Protein AF-0000000078196199 (afdb_homodimer)

Foldseek 3Di:
DQPCAQQPPLNPHRNAAALDQPGGGPRPPDDDFAHHPQFDPQQVLCQLQVNQVSGDDGNSHHPQAALAAEEEEEEAAEFFQQWGDTPFPATGGLQVVLVSLVNSLVVNRYNAYEYEYEYFLQQLSFFLRNEADSNYKYKYQAHNQGFWWFPLADVWVVHHDPSDQFGSGTLLVSQLVVVQVAAAQQPAFLVNSQVLSQVLQCLVVDPRHHGMDMDYHCVNRRHTSCSYPNHDPVHNPPDDDSPNPPRRIPDIHGPLCRVLSSLVSQLVPDDPPDPSNVVSVVVNVLVVVLLCLLVQLLQQLLCQLPNDVCSVVLQPDDDDTRHRLADDVVQLLLLQQLLLVQAAACASSVSHSSSSSRSCVVVPHDSVSSNVSSCVSRVDHDDGPRRHQPSHGND/DQPCAQQPPLNPHRNFAALDQPGGGPRPPDDDFAHHPQFDPQQVLCQLQVNLVSGDDGNSHHPQAALAAEEEEEEAAEFFQQWGDTPFPATGGLQVVLVSLVNSLVVNRYNAYEYEYEYFLQQLSFFLRNEADSRYKYKYQAHNQGFWWFPLAPVWVVHHDPSDQFGSGTLLVSQLVVVQVAAAQQPAFLVNSQVLSQVLQCLVVDPRHHGMDMDYHCVNRRDTSCSYPNHDPVRNPPDDDSPNPPRRIPDIHGPLCRVLSSLVSQLVPDDPPDPSNVVSVVVNCLVVVLLCLLVQLLQQLLCQLPNDVCSVVLQPDDDDTRHRLADDVVQLLLLQQLLLVQAAACASSVSHRSSSSRSCVRVPPDSVSSNVSSCVSHVDHDDGPRRHQPSHGND

Nearest PDB structures (foldseek):
  6idv-assembly1_B  TM=9.871E-01  e=4.142E-56  Viola philippica
  6idv-assembly1_A  TM=9.855E-01  e=9.219E-55  Viola philippica
  6ysa-assembly7_G  TM=9.659E-01  e=1.336E-49  Arabidopsis thaliana
  6azt-assembly1_A  TM=9.917E-01  e=3.612E-31  Helianthus annuus
  5obt-assembly1_A  TM=9.920E-01  e=9.398E-26  Arabidopsis thaliana

Sequence (790 aa):
MYDDIAFNEENPRPGVIINSPNGADVYEGVPKDYTGEDVTVNNFFAAILGNKTALTGGSGKVVDSGPNDHIFIYYTDHGGPGMLGMPTSPYLYADDLIDVLKQKHASGTYKSLVFYLEACESGSIFEGLLPEGLNIYATTAANAEESSWGTYCPGEDPSPPPEYETCLGDLYSVAWMEDSDVHNLRTETLHQQYELVKKRTANDNSAYGSHVMQYGDIERSKETLFLYMGTNPANDNFTFVDDNSFRPSSKAVNQRDADLLHFWYKFQKAPEGSSRKAEAQKQFVEAMTHRMHVDQTMKLIGKLLFGITRGPEVLSTVRPAGQPVVDDWKCLKSMVRTFETHCGSLSQYGMTHMRSLANICDAGITTEQMAEASAQACPSVPASPWSSLRRGFSAMYDDIAFNEENPRPGVIINSPNGADVYEGVPKDYTGEDVTVNNFFAAILGNKTALTGGSGKVVDSGPNDHIFIYYTDHGGPGMLGMPTSPYLYADDLIDVLKQKHASGTYKSLVFYLEACESGSIFEGLLPEGLNIYATTAANAEESSWGTYCPGEDPSPPPEYETCLGDLYSVAWMEDSDVHNLRTETLHQQYELVKKRTANDNSAYGSHVMQYGDIERSKETLFLYMGTNPANDNFTFVDDNSFRPSSKAVNQRDADLLHFWYKFQKAPEGSSRKAEAQKQFVEAMTHRMHVDQTMKLIGKLLFGITRGPEVLSTVRPAGQPVVDDWKCLKSMVRTFETHCGSLSQYGMTHMRSLANICDAGITTEQMAEASAQACPSVPASPWSSLRRGFSA

pLDDT: mean 93.51, std 8.75, range [51.81, 98.88]

Secondary structure (DSSP, 8-state):
----STT-TT-SSTT---SSTTPPP--TT---S--GGG--HHHHHHHHHT-GGG--SS--------TT-EEEEEEES-EETTEE--SSSSPEEHHHHHHHHHHHHHTT--SEEEEEEESTTGGGGTTTTS-TTS-EEEEESS-SS---EEES-TTSSSPPPTT--S--EEHHHHHHHHHHHHS-TTT-BHHHHHHHHHHHHHGGG-TT----EEEE-GGGGGSBTHHHH---GGGTT--------SPPPSSPEEGGGHHHHHHHHHHHHSPTT-HHHHHHHHHHHHHHHHHHHHHHHHHHHHHHHH-TTHHHHHHH--PPTTS-S-S-HHHHHHHHHHHHHHH---TTGGGGGHHHHHHHHHTT--HHHHHHHHHHH-SS---SGGG--TT----/----STT-TT-SSTT---SSTTPPP--TT---SS-GGG--HHHHHHHHHT-GGG--SS--------TT-EEEEEEES-EETTEE--SSSSPEEHHHHHHHHHHHHHTT--SEEEEEEESTTGGGGTTTTS-TTS-EEEEESS-SS---EEES-TTSSSPPPTT--S--EEHHHHHHHHHHHHS-TTT-BHHHHHHHHHHHHHGGG-TT----EEEE-GGGGGSBTHHHH---GGGTT--------SPPPSSPEEGGGHHHHHHHHHHHHSPTT-HHHHHHHHHHHHHHHHHHHHHHHHHHHHHHHH-TTHHHHHHH--PPTTS-S-S-HHHHHHHHHHHHHHH---TTGGGGGHHHHHHHHHTT--HHHHHHHHHHH-SS---SGGG--TT----

Solvent-accessible surface area (backbone atoms only — not comparable to full-atom values): 40831 Å² total; per-residue (Å²): 94,58,77,65,59,34,73,28,89,81,36,79,46,70,63,46,36,48,65,45,62,88,46,63,70,71,44,76,88,63,87,77,55,29,45,52,89,32,37,38,57,60,34,52,52,20,21,65,60,42,38,63,87,64,48,58,68,58,72,64,76,50,50,82,53,42,49,83,32,59,45,64,46,77,47,74,46,56,28,14,44,30,34,34,54,49,97,35,58,38,41,40,43,24,72,61,52,46,50,50,53,52,52,37,46,73,66,48,36,43,54,36,36,39,37,43,36,41,19,22,8,32,26,24,43,41,34,58,61,49,59,65,83,61,44,32,30,34,38,21,30,0,32,52,81,33,53,29,35,28,28,43,24,64,82,27,62,71,38,35,51,88,75,47,48,43,55,44,41,38,38,52,58,44,39,50,50,54,46,59,64,60,33,20,27,79,71,39,23,44,44,58,50,48,52,53,35,31,55,51,33,20,41,85,72,38,98,64,36,18,49,49,38,78,43,42,27,61,76,58,29,71,41,43,36,30,70,55,74,42,76,56,79,90,17,62,80,38,68,85,62,93,65,73,68,73,69,61,58,88,61,53,40,52,44,89,46,45,63,56,50,23,28,48,44,42,29,70,69,31,55,88,92,35,68,62,21,53,48,22,47,51,52,40,41,52,52,53,50,47,50,50,49,53,54,52,36,53,52,43,29,29,26,67,76,56,32,81,74,48,8,64,53,51,40,64,58,74,77,65,86,65,48,49,71,50,88,50,66,68,50,32,38,47,46,50,37,40,40,31,73,29,48,20,35,55,55,76,72,40,28,73,46,35,46,30,42,18,36,42,39,70,69,65,58,47,71,67,56,49,41,53,32,28,40,68,54,20,83,61,52,64,94,43,85,61,27,49,54,85,71,48,50,60,81,95,55,77,66,60,34,72,28,90,82,36,79,47,71,64,45,36,48,65,44,62,87,48,62,70,71,44,75,88,60,86,78,55,29,45,51,90,34,38,37,57,62,34,52,52,20,22,64,60,41,36,65,85,64,47,58,70,59,70,61,75,48,51,81,54,43,48,83,31,56,44,62,46,79,48,76,44,56,31,13,44,30,33,33,53,50,97,36,58,39,41,39,42,23,70,61,52,44,50,51,53,52,50,37,46,72,66,49,36,42,52,36,35,41,38,43,35,39,20,21,9,31,26,23,43,41,34,57,59,48,58,66,83,60,45,31,32,33,38,20,30,1,32,51,82,32,54,29,34,27,27,43,25,65,83,26,63,71,37,36,50,85,76,48,46,44,54,44,41,38,39,51,60,42,40,50,52,52,47,59,67,62,32,20,28,79,70,41,22,44,46,58,50,47,53,54,34,30,55,52,32,20,41,86,72,39,98,63,35,20,48,50,39,78,44,42,27,61,75,59,30,72,41,40,36,29,70,54,72,42,74,58,80,90,17,62,80,36,70,84,63,89,69,70,70,72,70,61,58,87,60,53,40,53,44,88,46,46,64,55,50,23,27,47,44,43,30,70,70,31,56,85,92,35,67,62,21,53,48,23,47,50,52,39,41,52,52,52,51,48,51,51,50,53,54,51,35,54,53,45,28,31,26,66,76,55,32,80,74,48,10,65,52,51,40,65,58,75,76,65,87,65,48,49,73,49,88,52,66,69,49,33,38,48,47,51,38,43,39,31,72,28,48,20,35,55,55,77,71,39,28,73,45,34,45,30,44,18,35,44,39,71,69,64,57,49,70,66,57,48,39,52,32,30,39,68,53,20,83,59,52,62,93,42,85,62,27,50,54,84,71,49,50,61,83

Structure (mmCIF, N/CA/C/O backbone):
data_AF-0000000078196199-model_v1
#
loop_
_entity.id
_entity.type
_entity.pdbx_description
1 polymer 'Legumain prodomain domain-containing protein'
#
loop_
_atom_site.group_PDB
_atom_site.id
_atom_site.type_symbol
_atom_site.label_atom_id
_atom_site.label_alt_id
_atom_site.label_comp_id
_atom_site.label_asym_id
_atom_site.label_entity_id
_atom_site.label_seq_id
_atom_site.pdbx_PDB_ins_code
_atom_site.Cartn_x
_atom_site.Cartn_y
_atom_site.Cartn_z
_atom_site.occupancy
_atom_site.B_iso_or_equiv
_atom_site.auth_seq_id
_atom_site.auth_comp_id
_atom_site.auth_asym_id
_atom_site.auth_atom_id
_atom_site.pdbx_PDB_model_num
ATOM 1 N N . MET A 1 1 ? 10.094 28.109 3.672 1 81.31 1 MET A N 1
ATOM 2 C CA . MET A 1 1 ? 9.836 26.797 3.098 1 81.31 1 MET A CA 1
ATOM 3 C C . MET A 1 1 ? 11.055 25.891 3.236 1 81.31 1 MET A C 1
ATOM 5 O O . MET A 1 1 ? 12.18 26.312 2.957 1 81.31 1 MET A O 1
ATOM 9 N N . TYR A 1 2 ? 10.812 24.641 3.617 1 92 2 TYR A N 1
ATOM 10 C CA . TYR A 1 2 ? 11.938 23.734 3.846 1 92 2 TYR A CA 1
ATOM 11 C C . TYR A 1 2 ? 12.734 23.516 2.562 1 92 2 TYR A C 1
ATOM 13 O O . TYR A 1 2 ? 13.953 23.375 2.596 1 92 2 TYR A O 1
ATOM 21 N N . ASP A 1 3 ? 12.047 23.5 1.391 1 95.75 3 ASP A N 1
ATOM 22 C CA . ASP A 1 3 ? 12.594 23.484 0.038 1 95.75 3 ASP A CA 1
ATOM 23 C C . ASP A 1 3 ? 13.211 22.109 -0.285 1 95.75 3 ASP A C 1
ATOM 25 O O . ASP A 1 3 ? 14.344 22.031 -0.766 1 95.75 3 ASP A O 1
ATOM 29 N N . ASP A 1 4 ? 12.547 21.094 0.017 1 94.38 4 ASP A N 1
ATOM 30 C CA . ASP A 1 4 ? 13.078 19.75 -0.198 1 94.38 4 ASP A CA 1
ATOM 31 C C . ASP A 1 4 ? 12.289 19.016 -1.284 1 94.38 4 ASP A C 1
ATOM 33 O O . ASP A 1 4 ? 12.477 17.812 -1.491 1 94.38 4 ASP A O 1
ATOM 37 N N . ILE A 1 5 ? 11.414 19.734 -2.021 1 95.81 5 ILE A N 1
ATOM 38 C CA . ILE A 1 5 ? 10.539 19.078 -2.98 1 95.81 5 ILE A CA 1
ATOM 39 C C . ILE A 1 5 ? 11.156 19.125 -4.375 1 95.81 5 ILE A C 1
ATOM 41 O O . ILE A 1 5 ? 11.32 18.094 -5.027 1 95.81 5 ILE A O 1
ATOM 45 N N . ALA A 1 6 ? 11.633 20.266 -4.836 1 96.5 6 ALA A N 1
ATOM 46 C CA . ALA A 1 6 ? 12.016 20.516 -6.223 1 96.5 6 ALA A CA 1
ATOM 47 C C . ALA A 1 6 ? 13.164 19.609 -6.652 1 96.5 6 ALA A C 1
ATOM 49 O O . ALA A 1 6 ? 13.172 19.094 -7.773 1 96.5 6 ALA A O 1
ATOM 50 N N . PHE A 1 7 ? 14.094 19.359 -5.75 1 96.38 7 PHE A N 1
ATOM 51 C CA . PHE A 1 7 ? 15.266 18.609 -6.152 1 96.38 7 PHE A CA 1
ATOM 52 C C . PHE A 1 7 ? 15.367 17.297 -5.363 1 96.38 7 PHE A C 1
ATOM 54 O O . PHE A 1 7 ? 16.453 16.734 -5.227 1 96.38 7 PHE A O 1
ATOM 61 N N . ASN A 1 8 ? 14.25 16.938 -4.832 1 96.12 8 ASN A N 1
ATOM 62 C CA . ASN A 1 8 ? 14.188 15.609 -4.223 1 96.12 8 ASN A CA 1
ATOM 63 C C . ASN A 1 8 ? 14.477 14.508 -5.242 1 96.12 8 ASN A C 1
ATOM 65 O O . ASN A 1 8 ? 14.055 14.594 -6.395 1 96.12 8 ASN A O 1
ATOM 69 N N . GLU A 1 9 ? 15.125 13.477 -4.773 1 95 9 GLU A N 1
ATOM 70 C CA . GLU A 1 9 ? 15.5 12.383 -5.66 1 95 9 GLU A CA 1
ATOM 71 C C . GLU A 1 9 ? 14.273 11.703 -6.254 1 95 9 GLU A C 1
ATOM 73 O O . GLU A 1 9 ? 14.328 11.164 -7.363 1 95 9 GLU A O 1
ATOM 78 N N . GLU A 1 10 ? 13.172 11.789 -5.598 1 94.88 10 GLU A N 1
ATOM 79 C CA . GLU A 1 10 ? 11.961 11.117 -6.047 1 94.88 10 GLU A CA 1
ATOM 80 C C . GLU A 1 10 ? 11.109 12.039 -6.914 1 94.88 10 GLU A C 1
ATOM 82 O O . GLU A 1 10 ? 10.07 11.625 -7.434 1 94.88 10 GLU A O 1
ATOM 87 N N . ASN A 1 11 ? 11.492 13.297 -7.027 1 96.56 11 ASN A N 1
ATOM 88 C CA . ASN A 1 11 ? 10.812 14.188 -7.965 1 96.56 11 ASN A CA 1
ATOM 89 C C . ASN A 1 11 ? 11.141 13.828 -9.414 1 96.56 11 ASN A C 1
ATOM 91 O O . ASN A 1 11 ? 12.281 13.961 -9.852 1 96.56 11 ASN A O 1
ATOM 95 N N . PRO A 1 12 ? 10.125 13.406 -10.133 1 96.5 12 PRO A N 1
ATOM 96 C CA . PRO A 1 12 ? 10.414 12.953 -11.5 1 96.5 12 PRO A CA 1
ATOM 97 C C . PRO A 1 12 ? 10.789 14.102 -12.438 1 96.5 12 PRO A C 1
ATOM 99 O O . PRO A 1 12 ? 11.305 13.859 -13.531 1 96.5 12 PRO A O 1
ATOM 102 N N . ARG A 1 13 ? 10.484 15.352 -12.055 1 97 13 ARG A N 1
ATOM 103 C CA . ARG A 1 13 ? 10.852 16.547 -12.805 1 97 13 ARG A CA 1
ATOM 104 C C . ARG A 1 13 ? 11.711 17.484 -11.961 1 97 13 ARG A C 1
ATOM 106 O O . ARG A 1 13 ? 11.211 18.453 -11.391 1 97 13 ARG A O 1
ATOM 113 N N . PRO A 1 14 ? 13.047 17.156 -11.953 1 97.12 14 PRO A N 1
ATOM 114 C CA . PRO A 1 14 ? 13.914 17.953 -11.086 1 97.12 14 PRO A CA 1
ATOM 115 C C . PRO A 1 14 ? 13.812 19.453 -11.367 1 97.12 14 PRO A C 1
ATOM 117 O O . PRO A 1 14 ? 13.883 19.875 -12.523 1 97.12 14 PRO A O 1
ATOM 120 N N . GLY A 1 15 ? 13.547 20.188 -10.336 1 97.25 15 GLY A N 1
ATOM 121 C CA . GLY A 1 15 ? 13.484 21.641 -10.43 1 97.25 15 GLY A CA 1
ATOM 122 C C . GLY A 1 15 ? 12.102 22.172 -10.758 1 97.25 15 GLY A C 1
ATOM 123 O O . GLY A 1 15 ? 11.898 23.375 -10.867 1 97.25 15 GLY A O 1
ATOM 124 N N . VAL A 1 16 ? 11.133 21.25 -10.836 1 97.5 16 VAL A N 1
ATOM 125 C CA . VAL A 1 16 ? 9.773 21.641 -11.203 1 97.5 16 VAL A CA 1
ATOM 126 C C . VAL A 1 16 ? 8.797 21.172 -10.125 1 97.5 16 VAL A C 1
ATOM 128 O O . VAL A 1 16 ? 8.867 20.031 -9.656 1 97.5 16 VAL A O 1
ATOM 131 N N . ILE A 1 17 ? 7.957 22.094 -9.703 1 97.06 17 ILE A N 1
ATOM 132 C CA . ILE A 1 17 ? 6.855 21.766 -8.812 1 97.06 17 ILE A CA 1
ATOM 133 C C . ILE A 1 17 ? 5.523 22.094 -9.484 1 97.06 17 ILE A C 1
ATOM 135 O O . ILE A 1 17 ? 5.355 23.188 -10.031 1 97.06 17 ILE A O 1
ATOM 139 N N . ILE A 1 18 ? 4.645 21.094 -9.539 1 96.62 18 ILE A N 1
ATOM 140 C CA . ILE A 1 18 ? 3.299 21.359 -10.039 1 96.62 18 ILE A CA 1
ATOM 141 C C . ILE A 1 18 ? 2.281 21.109 -8.93 1 96.62 18 ILE A C 1
ATOM 143 O O . ILE A 1 18 ? 2.496 20.266 -8.062 1 96.62 18 ILE A O 1
ATOM 147 N N . ASN A 1 19 ? 1.217 21.844 -8.906 1 93.69 19 ASN A N 1
ATOM 148 C CA . ASN A 1 19 ? 0.192 21.672 -7.879 1 93.69 19 ASN A CA 1
ATOM 149 C C . ASN A 1 19 ? -1.154 21.297 -8.492 1 93.69 19 ASN A C 1
ATOM 151 O O . ASN A 1 19 ? -2.193 21.422 -7.836 1 93.69 19 ASN A O 1
ATOM 155 N N . SER A 1 20 ? -1.11 21 -9.734 1 93.31 20 SER A N 1
ATOM 156 C CA . SER A 1 20 ? -2.236 20.453 -10.484 1 93.31 20 SER A CA 1
ATOM 157 C C . SER A 1 20 ? -1.763 19.516 -11.594 1 93.31 20 SER A C 1
ATOM 159 O O . SER A 1 20 ? -0.645 19.656 -12.094 1 93.31 20 SER A O 1
ATOM 161 N N . PRO A 1 21 ? -2.525 18.5 -11.93 1 93.69 21 PRO A N 1
ATOM 162 C CA . PRO A 1 21 ? -2.09 17.5 -12.898 1 93.69 21 PRO A CA 1
ATOM 163 C C . PRO A 1 21 ? -1.602 18.109 -14.211 1 93.69 21 PRO A C 1
ATOM 165 O O . PRO A 1 21 ? -0.631 17.625 -14.797 1 93.69 21 PRO A O 1
ATOM 168 N N . ASN A 1 22 ? -2.234 19.156 -14.664 1 91.81 22 ASN A N 1
ATOM 169 C CA . ASN A 1 22 ? -1.827 19.828 -15.898 1 91.81 22 ASN A CA 1
ATOM 170 C C . ASN A 1 22 ? -1.284 21.234 -15.625 1 91.81 22 ASN A C 1
ATOM 172 O O . ASN A 1 22 ? -1.383 22.125 -16.469 1 91.81 22 ASN A O 1
ATOM 176 N N . GLY A 1 23 ? -0.749 21.422 -14.453 1 92.81 23 GLY A N 1
ATOM 177 C CA . GLY A 1 23 ? -0.32 22.75 -14.047 1 92.81 23 GLY A CA 1
ATOM 178 C C . GLY A 1 23 ? 1.081 23.094 -14.516 1 92.81 23 GLY A C 1
ATOM 179 O O . GLY A 1 23 ? 1.859 22.203 -14.867 1 92.81 23 GLY A O 1
ATOM 180 N N . ALA A 1 24 ? 1.353 24.359 -14.461 1 93.56 24 ALA A N 1
ATOM 181 C CA . ALA A 1 24 ? 2.686 24.859 -14.781 1 93.56 24 ALA A CA 1
ATOM 182 C C . ALA A 1 24 ? 3.602 24.812 -13.562 1 93.56 24 ALA A C 1
ATOM 184 O O . ALA A 1 24 ? 3.158 24.484 -12.461 1 93.56 24 ALA A O 1
ATOM 185 N N . ASP A 1 25 ? 4.902 25.031 -13.852 1 96.56 25 ASP A N 1
ATOM 186 C CA . ASP A 1 25 ? 5.883 25.078 -12.773 1 96.56 25 ASP A CA 1
ATOM 187 C C . ASP A 1 25 ? 5.602 26.25 -11.836 1 96.56 25 ASP A C 1
ATOM 189 O O . ASP A 1 25 ? 5.449 27.391 -12.281 1 96.56 25 ASP A O 1
ATOM 193 N N . VAL A 1 26 ? 5.539 25.984 -10.586 1 95.06 26 VAL A N 1
ATOM 194 C CA . VAL A 1 26 ? 5.258 27.031 -9.625 1 95.06 26 VAL A CA 1
ATOM 195 C C . VAL A 1 26 ? 6.488 27.281 -8.75 1 95.06 26 VAL A C 1
ATOM 197 O O . VAL A 1 26 ? 6.418 28 -7.754 1 95.06 26 VAL A O 1
ATOM 200 N N . TYR A 1 27 ? 7.59 26.641 -9.078 1 96.69 27 TYR A N 1
ATOM 201 C CA . TYR A 1 27 ? 8.805 26.734 -8.266 1 96.69 27 TYR A CA 1
ATOM 202 C C . TYR A 1 27 ? 9.727 27.828 -8.781 1 96.69 27 TYR A C 1
ATOM 204 O O . TYR A 1 27 ? 10.359 28.531 -7.996 1 96.69 27 TYR A O 1
ATOM 212 N N . GLU A 1 28 ? 9.805 28.016 -10.047 1 95.25 28 GLU A N 1
ATOM 213 C CA . GLU A 1 28 ? 10.742 28.953 -10.672 1 95.25 28 GLU A CA 1
ATOM 214 C C . GLU A 1 28 ? 10.539 30.375 -10.164 1 95.25 28 GLU A C 1
ATOM 216 O O . GLU A 1 28 ? 9.414 30.875 -10.156 1 95.25 28 GLU A O 1
ATOM 221 N N . GLY A 1 29 ? 11.57 30.938 -9.688 1 94.25 29 GLY A N 1
ATOM 222 C CA . GLY A 1 29 ? 11.555 32.344 -9.336 1 94.25 29 GLY A CA 1
ATOM 223 C C . GLY A 1 29 ? 11.039 32.594 -7.934 1 94.25 29 GLY A C 1
ATOM 224 O O . GLY A 1 29 ? 11.008 33.75 -7.48 1 94.25 29 GLY A O 1
ATOM 225 N N . VAL A 1 30 ? 10.648 31.609 -7.207 1 94.5 30 VAL A N 1
ATOM 226 C CA . VAL A 1 30 ? 10.109 31.797 -5.867 1 94.5 30 VAL A CA 1
ATOM 227 C C . VAL A 1 30 ? 11.219 32.25 -4.918 1 94.5 30 VAL A C 1
ATOM 229 O O . VAL A 1 30 ? 12.227 31.547 -4.77 1 94.5 30 VAL A O 1
ATOM 232 N N . PRO A 1 31 ? 11.055 33.406 -4.23 1 95.06 31 PRO A N 1
ATOM 233 C CA . PRO A 1 31 ? 12.039 33.812 -3.227 1 95.06 31 PRO A CA 1
ATOM 234 C C . PRO A 1 31 ? 11.984 32.938 -1.971 1 95.06 31 PRO A C 1
ATOM 236 O O . PRO A 1 31 ? 10.898 32.562 -1.536 1 95.06 31 PRO A O 1
ATOM 239 N N . LYS A 1 32 ? 13.172 32.656 -1.439 1 95.94 32 LYS A N 1
ATOM 240 C CA . LYS A 1 32 ? 13.273 31.859 -0.227 1 95.94 32 LYS A CA 1
ATOM 241 C C . LYS A 1 32 ? 14.203 32.531 0.79 1 95.94 32 LYS A C 1
ATOM 243 O O . LYS A 1 32 ? 15.414 32.594 0.577 1 95.94 32 LYS A O 1
ATOM 248 N N . ASP A 1 33 ? 13.562 32.812 1.878 1 97.62 33 ASP A N 1
ATOM 249 C CA . ASP A 1 33 ? 14.359 33.5 2.875 1 97.62 33 ASP A CA 1
ATOM 250 C C . ASP A 1 33 ? 14.898 32.562 3.93 1 97.62 33 ASP A C 1
ATOM 252 O O . ASP A 1 33 ? 15.969 32.781 4.5 1 97.62 33 ASP A O 1
ATOM 256 N N . TYR A 1 34 ? 14.164 31.516 4.258 1 97.56 34 TYR A N 1
ATOM 257 C CA . TYR A 1 34 ? 14.57 30.469 5.188 1 97.56 34 TYR A CA 1
ATOM 258 C C . TYR A 1 34 ? 14.32 29.094 4.59 1 97.56 34 TYR A C 1
ATOM 260 O O . TYR A 1 34 ? 13.219 28.797 4.121 1 97.56 34 TYR A O 1
ATOM 268 N N . THR A 1 35 ? 15.406 28.234 4.562 1 97.12 35 THR A N 1
ATOM 269 C CA . THR A 1 35 ? 15.281 26.875 4.039 1 97.12 35 THR A CA 1
ATOM 270 C C . THR A 1 35 ? 15.977 25.875 4.957 1 97.12 35 THR A C 1
ATOM 272 O O . THR A 1 35 ? 16.703 26.266 5.871 1 97.12 35 THR A O 1
ATOM 275 N N . GLY A 1 36 ? 15.664 24.625 4.828 1 96 36 GLY A N 1
ATOM 276 C CA . GLY A 1 36 ? 16.328 23.578 5.582 1 96 36 GLY A CA 1
ATOM 277 C C . GLY A 1 36 ? 16.234 23.766 7.086 1 96 36 GLY A C 1
ATOM 278 O O . GLY A 1 36 ? 15.141 23.984 7.625 1 96 36 GLY A O 1
ATOM 279 N N . GLU A 1 37 ? 17.328 23.797 7.707 1 95.81 37 GLU A N 1
ATOM 280 C CA . GLU A 1 37 ? 17.422 23.828 9.164 1 95.81 37 GLU A CA 1
ATOM 281 C C . GLU A 1 37 ? 17.094 25.219 9.703 1 95.81 37 GLU A C 1
ATOM 283 O O . GLU A 1 37 ? 16.875 25.391 10.906 1 95.81 37 GLU A O 1
ATOM 288 N N . ASP A 1 38 ? 16.922 26.156 8.805 1 97.5 38 ASP A N 1
ATOM 289 C CA . ASP A 1 38 ? 16.594 27.531 9.211 1 97.5 38 ASP A CA 1
ATOM 290 C C . ASP A 1 38 ? 15.086 27.688 9.398 1 97.5 38 ASP A C 1
ATOM 292 O O . ASP A 1 38 ? 14.633 28.703 9.938 1 97.5 38 ASP A O 1
ATOM 296 N N . VAL A 1 39 ? 14.367 26.703 8.953 1 97.38 39 VAL A N 1
ATOM 297 C CA . VAL A 1 39 ? 12.922 26.75 9.148 1 97.38 39 VAL A CA 1
ATOM 298 C C . VAL A 1 39 ? 12.578 26.219 10.539 1 97.38 39 VAL A C 1
ATOM 300 O O . VAL A 1 39 ? 12.344 25.016 10.719 1 97.38 39 VAL A O 1
ATOM 303 N N . THR A 1 40 ? 12.492 27.094 11.508 1 97 40 THR A N 1
ATOM 304 C CA . THR A 1 40 ? 12.227 26.766 12.906 1 97 40 THR A CA 1
ATOM 305 C C . THR A 1 40 ? 11.062 27.609 13.445 1 97 40 THR A C 1
ATOM 307 O O . THR A 1 40 ? 10.727 28.641 12.883 1 97 40 THR A O 1
ATOM 310 N N . VAL A 1 41 ? 10.492 27.156 14.531 1 97.75 41 VAL A N 1
ATOM 311 C CA . VAL A 1 41 ? 9.43 27.891 15.195 1 97.75 41 VAL A CA 1
ATOM 312 C C . VAL A 1 41 ? 9.953 29.266 15.625 1 97.75 41 VAL A C 1
ATOM 314 O O . VAL A 1 41 ? 9.266 30.281 15.469 1 97.75 41 VAL A O 1
ATOM 317 N N . ASN A 1 42 ? 11.141 29.25 16.125 1 97.88 42 ASN A N 1
ATOM 318 C CA . ASN A 1 42 ? 11.734 30.516 16.578 1 97.88 42 ASN A CA 1
ATOM 319 C C . ASN A 1 42 ? 11.859 31.516 15.43 1 97.88 42 ASN A C 1
ATOM 321 O O . ASN A 1 42 ? 11.492 32.688 15.586 1 97.88 42 ASN A O 1
ATOM 325 N N . ASN A 1 43 ? 12.438 31.109 14.32 1 98.44 43 ASN A N 1
ATOM 326 C CA . ASN A 1 43 ? 12.586 32 13.18 1 98.44 43 ASN A CA 1
ATOM 327 C C . ASN A 1 43 ? 11.227 32.469 12.648 1 98.44 43 ASN A C 1
ATOM 329 O O . ASN A 1 43 ? 11.07 33.594 12.227 1 98.44 43 ASN A O 1
ATOM 333 N N . PHE A 1 44 ? 10.258 31.609 12.617 1 98.44 44 PHE A N 1
ATOM 334 C CA . PHE A 1 44 ? 8.922 31.953 12.164 1 98.44 44 PHE A CA 1
ATOM 335 C C . PHE A 1 44 ? 8.312 33.031 13.039 1 98.44 44 PHE A C 1
ATOM 337 O O . PHE A 1 44 ? 7.793 34.031 12.523 1 98.44 44 PHE A O 1
ATOM 344 N N . PHE A 1 45 ? 8.414 32.844 14.359 1 98.69 45 PHE A N 1
ATOM 345 C CA . PHE A 1 45 ? 7.875 33.812 15.305 1 98.69 45 PHE A CA 1
ATOM 346 C C . PHE A 1 45 ? 8.617 35.125 15.195 1 98.69 45 PHE A C 1
ATOM 348 O O . PHE A 1 45 ? 7.992 36.188 15.188 1 98.69 45 PHE A O 1
ATOM 355 N N . ALA A 1 46 ? 9.914 35.031 15.094 1 98.62 46 ALA A N 1
ATOM 356 C CA . ALA A 1 46 ? 10.727 36.25 14.945 1 98.62 46 ALA A CA 1
ATOM 357 C C . ALA A 1 46 ? 10.336 37.031 13.688 1 98.62 46 ALA A C 1
ATOM 359 O O . ALA A 1 46 ? 10.266 38.25 13.695 1 98.62 46 ALA A O 1
ATOM 360 N N . ALA A 1 47 ? 10.133 36.344 12.625 1 98.5 47 ALA A N 1
ATOM 361 C CA . ALA A 1 47 ? 9.734 36.938 11.359 1 98.5 47 ALA A CA 1
ATOM 362 C C . ALA A 1 47 ? 8.391 37.656 11.492 1 98.5 47 ALA A C 1
ATOM 364 O O . ALA A 1 47 ? 8.219 38.781 11.023 1 98.5 47 ALA A O 1
ATOM 365 N N . ILE A 1 48 ? 7.418 37 12.117 1 98.62 48 ILE A N 1
ATOM 366 C CA . ILE A 1 48 ? 6.098 37.594 12.305 1 98.62 48 ILE A CA 1
ATOM 367 C C . ILE A 1 48 ? 6.219 38.875 13.117 1 98.62 48 ILE A C 1
ATOM 369 O O . ILE A 1 48 ? 5.605 39.906 12.789 1 98.62 48 ILE A O 1
ATOM 373 N N . LEU A 1 49 ? 7.082 38.875 14.148 1 98.62 49 LEU A N 1
ATOM 374 C CA . LEU A 1 49 ? 7.188 39.969 15.102 1 98.62 49 LEU A CA 1
ATOM 375 C C . LEU A 1 49 ? 8.078 41.062 14.555 1 98.62 49 LEU A C 1
ATOM 377 O O . LEU A 1 49 ? 8.195 42.156 15.164 1 98.62 49 LEU A O 1
ATOM 381 N N . GLY A 1 50 ? 8.695 40.875 13.43 1 98.31 50 GLY A N 1
ATOM 382 C CA . GLY A 1 50 ? 9.641 41.844 12.906 1 98.31 50 GLY A CA 1
ATOM 383 C C . GLY A 1 50 ? 10.898 41.969 13.742 1 98.31 50 GLY A C 1
ATOM 384 O O . GLY A 1 50 ? 11.5 43.031 13.812 1 98.31 50 GLY A O 1
ATOM 385 N N . ASN A 1 51 ? 11.258 40.906 14.445 1 98.19 51 ASN A N 1
ATOM 386 C CA . ASN A 1 51 ? 12.398 40.906 15.359 1 98.19 51 ASN A CA 1
ATOM 387 C C . ASN A 1 51 ? 13.648 40.312 14.703 1 98.19 51 ASN A C 1
ATOM 389 O O . ASN A 1 51 ? 13.961 39.156 14.891 1 98.19 51 ASN A O 1
ATOM 393 N N . LYS A 1 52 ? 14.445 41.094 14.109 1 97.81 52 LYS A N 1
ATOM 394 C CA . LYS A 1 52 ? 15.625 40.688 13.359 1 97.81 52 LYS A CA 1
ATOM 395 C C . LYS A 1 52 ? 16.672 40.062 14.281 1 97.81 52 LYS A C 1
ATOM 397 O O . LYS A 1 52 ? 17.406 39.156 13.891 1 97.81 52 LYS A O 1
ATOM 402 N N . THR A 1 53 ? 16.734 40.5 15.43 1 97.88 53 THR A N 1
ATOM 403 C CA . THR A 1 53 ? 17.797 40.094 16.344 1 97.88 53 THR A CA 1
ATOM 404 C C . THR A 1 53 ? 17.531 38.656 16.875 1 97.88 53 THR A C 1
ATOM 406 O O . THR A 1 53 ? 18.453 38 17.344 1 97.88 53 THR A O 1
ATOM 409 N N . ALA A 1 54 ? 16.312 38.188 16.734 1 98 54 ALA A N 1
ATOM 410 C CA . ALA A 1 54 ? 15.969 36.875 17.266 1 98 54 ALA A CA 1
ATOM 411 C C . ALA A 1 54 ? 16.156 35.781 16.203 1 98 54 ALA A C 1
ATOM 413 O O . ALA A 1 54 ? 16.047 34.594 16.484 1 98 54 ALA A O 1
ATOM 414 N N . LEU A 1 55 ? 16.547 36.188 15.016 1 97.81 55 LEU A N 1
ATOM 415 C CA . LEU A 1 55 ? 16.688 35.25 13.914 1 97.81 55 LEU A CA 1
ATOM 416 C C . LEU A 1 55 ? 18 34.5 14.016 1 97.81 55 LEU A C 1
ATOM 418 O O . LEU A 1 55 ? 18.984 35 14.562 1 97.81 55 LEU A O 1
ATOM 422 N N . THR A 1 56 ? 17.953 33.281 13.609 1 96.56 56 THR A N 1
ATOM 423 C CA . THR A 1 56 ? 19.141 32.469 13.375 1 96.56 56 THR A CA 1
ATOM 424 C C . THR A 1 56 ? 19.172 31.938 11.945 1 96.56 56 THR A C 1
ATOM 426 O O . THR A 1 56 ? 18.25 31.25 11.523 1 96.56 56 THR A O 1
ATOM 429 N N . GLY A 1 57 ? 20.234 32.281 11.227 1 96.44 57 GLY A N 1
ATOM 430 C CA . GLY A 1 57 ? 20.344 31.859 9.844 1 96.44 57 GLY A CA 1
ATOM 431 C C . GLY A 1 57 ? 19.344 32.531 8.922 1 96.44 57 GLY A C 1
ATOM 432 O O . GLY A 1 57 ? 18.703 33.531 9.305 1 96.44 57 GLY A O 1
ATOM 433 N N . GLY A 1 58 ? 19.359 32.094 7.637 1 96.44 58 GLY A N 1
ATOM 434 C CA . GLY A 1 58 ? 18.422 32.625 6.664 1 96.44 58 GLY A CA 1
ATOM 435 C C . GLY A 1 58 ? 18.859 33.969 6.121 1 96.44 58 GLY A C 1
ATOM 436 O O . GLY A 1 58 ? 20.016 34.406 6.312 1 96.44 58 GLY A O 1
ATOM 437 N N . SER A 1 59 ? 18.016 34.688 5.457 1 96.62 59 SER A N 1
ATOM 438 C CA . SER A 1 59 ? 18.328 35.938 4.789 1 96.62 59 SER A CA 1
ATOM 439 C C . SER A 1 59 ? 18.297 37.094 5.77 1 96.62 59 SER A C 1
ATOM 441 O O . SER A 1 59 ? 18.812 38.188 5.473 1 96.62 59 SER A O 1
ATOM 443 N N . GLY A 1 60 ? 17.562 36.875 6.879 1 96.56 60 GLY A N 1
ATOM 444 C CA . GLY A 1 60 ? 17.375 37.938 7.844 1 96.56 60 GLY A CA 1
ATOM 445 C C . GLY A 1 60 ? 16.125 38.75 7.598 1 96.56 60 GLY A C 1
ATOM 446 O O . GLY A 1 60 ? 15.781 39.656 8.391 1 96.56 60 GLY A O 1
ATOM 447 N N . LYS A 1 61 ? 15.438 38.469 6.613 1 97.31 61 LYS A N 1
ATOM 448 C CA . LYS A 1 61 ? 14.211 39.219 6.285 1 97.31 61 LYS A CA 1
ATOM 449 C C . LYS A 1 61 ? 13.109 38.906 7.305 1 97.31 61 LYS A C 1
ATOM 451 O O . LYS A 1 61 ? 12.961 37.781 7.754 1 97.31 61 LYS A O 1
ATOM 456 N N . VAL A 1 62 ? 12.375 39.938 7.676 1 98.19 62 VAL A N 1
ATOM 457 C CA . VAL A 1 62 ? 11.25 39.812 8.602 1 98.19 62 VAL A CA 1
ATOM 458 C C . VAL A 1 62 ? 10.039 40.562 8.039 1 98.19 62 VAL A C 1
ATOM 460 O O . VAL A 1 62 ? 10.133 41.219 7.004 1 98.19 62 VAL A O 1
ATOM 463 N N . VAL A 1 63 ? 8.844 40.312 8.633 1 98 63 VAL A N 1
ATOM 464 C CA . VAL A 1 63 ? 7.66 41.094 8.32 1 98 63 VAL A CA 1
ATOM 465 C C . VAL A 1 63 ? 7.789 42.5 8.938 1 98 63 VAL A C 1
ATOM 467 O O . VAL A 1 63 ? 7.285 42.75 10.039 1 98 63 VAL A O 1
ATOM 470 N N . ASP A 1 64 ? 8.398 43.344 8.117 1 96.81 64 ASP A N 1
ATOM 471 C CA . ASP A 1 64 ? 8.641 44.719 8.562 1 96.81 64 ASP A CA 1
ATOM 472 C C . ASP A 1 64 ? 7.477 45.625 8.188 1 96.81 64 ASP A C 1
ATOM 474 O O . ASP A 1 64 ? 7.648 46.594 7.43 1 96.81 64 ASP A O 1
ATOM 478 N N . SER A 1 65 ? 6.297 45.375 8.805 1 97.62 65 SER A N 1
ATOM 479 C CA . SER A 1 65 ? 5.055 46.031 8.445 1 97.62 65 SER A CA 1
ATOM 480 C C . SER A 1 65 ? 4.773 47.219 9.367 1 97.62 65 SER A C 1
ATOM 482 O O . SER A 1 65 ? 5.312 47.281 10.477 1 97.62 65 SER A O 1
ATOM 484 N N . GLY A 1 66 ? 3.945 48.156 8.883 1 97.62 66 GLY A N 1
ATOM 485 C CA . GLY A 1 66 ? 3.436 49.281 9.664 1 97.62 66 GLY A CA 1
ATOM 486 C C . GLY A 1 66 ? 1.939 49.219 9.898 1 97.62 66 GLY A C 1
ATOM 487 O O . GLY A 1 66 ? 1.282 48.25 9.477 1 97.62 66 GLY A O 1
ATOM 488 N N . PRO A 1 67 ? 1.408 50.219 10.586 1 97.75 67 PRO A N 1
ATOM 489 C CA . PRO A 1 67 ? 0.022 50.188 11.055 1 97.75 67 PRO A CA 1
ATOM 490 C C . PRO A 1 67 ? -0.99 50.156 9.914 1 97.75 67 PRO A C 1
ATOM 492 O O . PRO A 1 67 ? -2.16 49.844 10.125 1 97.75 67 PRO A O 1
ATOM 495 N N . ASN A 1 68 ? -0.561 50.5 8.672 1 97.81 68 ASN A N 1
ATOM 496 C CA . ASN A 1 68 ? -1.494 50.531 7.547 1 97.81 68 ASN A CA 1
ATOM 497 C C . ASN A 1 68 ? -1.328 49.344 6.617 1 97.81 68 ASN A C 1
ATOM 499 O O . ASN A 1 68 ? -1.99 49.25 5.582 1 97.81 68 ASN A O 1
ATOM 503 N N . ASP A 1 69 ? -0.465 48.469 6.988 1 97.88 69 ASP A N 1
ATOM 504 C CA . ASP A 1 69 ? -0.152 47.312 6.137 1 97.88 69 ASP A CA 1
ATOM 505 C C . ASP A 1 69 ? -1.104 46.156 6.406 1 97.88 69 ASP A C 1
ATOM 507 O O . ASP A 1 69 ? -1.671 46.062 7.492 1 97.88 69 ASP A O 1
ATOM 511 N N . HIS A 1 70 ? -1.327 45.344 5.332 1 98.06 70 HIS A N 1
ATOM 512 C CA . HIS A 1 70 ? -2.062 44.094 5.41 1 98.06 70 HIS A CA 1
ATOM 513 C C . HIS A 1 70 ? -1.12 42.875 5.312 1 98.06 70 HIS A C 1
ATOM 515 O O . HIS A 1 70 ? -0.228 42.875 4.461 1 98.06 70 HIS A O 1
ATOM 521 N N . ILE A 1 71 ? -1.238 41.969 6.242 1 98.38 71 ILE A N 1
ATOM 522 C CA . ILE A 1 71 ? -0.344 40.812 6.285 1 98.38 71 ILE A CA 1
ATOM 523 C C . ILE A 1 71 ? -1.108 39.562 5.887 1 98.38 71 ILE A C 1
ATOM 525 O O . ILE A 1 71 ? -2.248 39.344 6.312 1 98.38 71 ILE A O 1
ATOM 529 N N . PHE A 1 72 ? -0.544 38.781 4.988 1 98.31 72 PHE A N 1
ATOM 530 C CA . PHE A 1 72 ? -1.052 37.438 4.641 1 98.31 72 PHE A CA 1
ATOM 531 C C . PHE A 1 72 ? -0.065 36.375 5.055 1 98.31 72 PHE A C 1
ATOM 533 O O . PHE A 1 72 ? 1.105 36.406 4.668 1 98.31 72 PHE A O 1
ATOM 540 N N . ILE A 1 73 ? -0.519 35.438 5.906 1 98.38 73 ILE A N 1
ATOM 541 C CA . ILE A 1 73 ? 0.275 34.281 6.297 1 98.38 73 ILE A CA 1
ATOM 542 C C . ILE A 1 73 ? -0.414 33 5.828 1 98.38 73 ILE A C 1
ATOM 544 O O . ILE A 1 73 ? -1.601 32.781 6.094 1 98.38 73 ILE A O 1
ATOM 548 N N . TYR A 1 74 ? 0.249 32.219 5.082 1 98.19 74 TYR A N 1
ATOM 549 C CA . TYR A 1 74 ? -0.17 30.875 4.723 1 98.19 74 TYR A CA 1
ATOM 550 C C . TYR A 1 74 ? 0.772 29.844 5.32 1 98.19 74 TYR A C 1
ATOM 552 O O . TYR A 1 74 ? 1.968 29.828 5.02 1 98.19 74 TYR A O 1
ATOM 560 N N . TYR A 1 75 ? 0.228 29 6.23 1 98.25 75 TYR A N 1
ATOM 561 C CA . TYR A 1 75 ? 0.982 27.938 6.879 1 98.25 75 TYR A CA 1
ATOM 562 C C . TYR A 1 75 ? 0.472 26.562 6.441 1 98.25 75 TYR A C 1
ATOM 564 O O . TYR A 1 75 ? -0.731 26.312 6.488 1 98.25 75 TYR A O 1
ATOM 572 N N . THR A 1 76 ? 1.386 25.719 5.941 1 97.31 76 THR A N 1
ATOM 573 C CA . THR A 1 76 ? 0.993 24.375 5.535 1 97.31 76 THR A CA 1
ATOM 574 C C . THR A 1 76 ? 1.993 23.344 6.047 1 97.31 76 THR A C 1
ATOM 576 O O . THR A 1 76 ? 3.193 23.453 5.793 1 97.31 76 THR A O 1
ATOM 579 N N . ASP A 1 77 ? 1.561 22.391 6.746 1 96.69 77 ASP A N 1
ATOM 580 C CA . ASP A 1 77 ? 2.324 21.266 7.254 1 96.69 77 ASP A CA 1
ATOM 581 C C . ASP A 1 77 ? 1.404 20.219 7.898 1 96.69 77 ASP A C 1
ATOM 583 O O . ASP A 1 77 ? 0.179 20.359 7.84 1 96.69 77 ASP A O 1
ATOM 587 N N . HIS A 1 78 ? 1.973 19.203 8.414 1 96.06 78 HIS A N 1
ATOM 588 C CA . HIS A 1 78 ? 1.218 18.281 9.242 1 96.06 78 HIS A CA 1
ATOM 589 C C . HIS A 1 78 ? 0.73 18.953 10.523 1 96.06 78 HIS A C 1
ATOM 591 O O . HIS A 1 78 ? 1.203 20.047 10.875 1 96.06 78 HIS A O 1
ATOM 597 N N . GLY A 1 79 ? -0.258 18.281 11.094 1 97.56 79 GLY A N 1
ATOM 598 C CA . GLY A 1 79 ? -0.78 18.844 12.328 1 97.56 79 GLY A CA 1
ATOM 599 C C . GLY A 1 79 ? -1.562 17.828 13.148 1 97.56 79 GLY A C 1
ATOM 600 O O . GLY A 1 79 ? -1.787 16.703 12.711 1 97.56 79 GLY A O 1
ATOM 601 N N . GLY A 1 80 ? -1.837 18.203 14.336 1 97.56 80 GLY A N 1
ATOM 602 C CA . GLY A 1 80 ? -2.695 17.531 15.305 1 97.56 80 GLY A CA 1
ATOM 603 C C . GLY A 1 80 ? -3.359 18.5 16.281 1 97.56 80 GLY A C 1
ATOM 604 O O . GLY A 1 80 ? -3.105 19.703 16.234 1 97.56 80 GLY A O 1
ATOM 605 N N . PRO A 1 81 ? -4.223 18 17.094 1 98 81 PRO A N 1
ATOM 606 C CA . PRO A 1 81 ? -4.906 18.906 18.016 1 98 81 PRO A CA 1
ATOM 607 C C . PRO A 1 81 ? -3.936 19.75 18.828 1 98 81 PRO A C 1
ATOM 609 O O . PRO A 1 81 ? -3.199 19.234 19.672 1 98 81 PRO A O 1
ATOM 612 N N . GLY A 1 82 ? -3.988 21.031 18.516 1 98.25 82 GLY A N 1
ATOM 613 C CA . GLY A 1 82 ? -3.254 22 19.312 1 98.25 82 GLY A CA 1
ATOM 614 C C . GLY A 1 82 ? -1.813 22.156 18.875 1 98.25 82 GLY A C 1
ATOM 615 O O . GLY A 1 82 ? -1.038 22.859 19.516 1 98.25 82 GLY A O 1
ATOM 616 N N . MET A 1 83 ? -1.43 21.531 17.797 1 97.81 83 MET A N 1
ATOM 617 C CA . MET A 1 83 ? -0.026 21.625 17.406 1 97.81 83 MET A CA 1
ATOM 618 C C . MET A 1 83 ? 0.125 21.531 15.898 1 97.81 83 MET A C 1
ATOM 620 O O . MET A 1 83 ? -0.691 20.891 15.227 1 97.81 83 MET A O 1
ATOM 624 N N . LEU A 1 84 ? 1.151 22.172 15.367 1 98.31 84 LEU A N 1
ATOM 625 C CA . LEU A 1 84 ? 1.52 22.141 13.953 1 98.31 84 LEU A CA 1
ATOM 626 C C . LEU A 1 84 ? 2.926 21.578 13.773 1 98.31 84 LEU A C 1
ATOM 628 O O . LEU A 1 84 ? 3.812 21.828 14.594 1 98.31 84 LEU A O 1
ATOM 632 N N . GLY A 1 85 ? 3.043 20.859 12.719 1 96.12 85 GLY A N 1
ATOM 633 C CA . GLY A 1 85 ? 4.355 20.328 12.391 1 96.12 85 GLY A CA 1
ATOM 634 C C . GLY A 1 85 ? 5.352 21.391 11.969 1 96.12 85 GLY A C 1
ATOM 635 O O . GLY A 1 85 ? 4.961 22.5 11.594 1 96.12 85 GLY A O 1
ATOM 636 N N . MET A 1 86 ? 6.598 21.062 12.109 1 94.88 86 MET A N 1
ATOM 637 C CA . MET A 1 86 ? 7.797 21.781 11.688 1 94.88 86 MET A CA 1
ATOM 638 C C . MET A 1 86 ? 8.867 20.828 11.188 1 94.88 86 MET A C 1
ATOM 640 O O . MET A 1 86 ? 9.008 19.719 11.711 1 94.88 86 MET A O 1
ATOM 644 N N . PRO A 1 87 ? 9.516 21.219 10.078 1 93.38 87 PRO A N 1
ATOM 645 C CA . PRO A 1 87 ? 10.562 20.312 9.625 1 93.38 87 PRO A CA 1
ATOM 646 C C . PRO A 1 87 ? 11.68 20.141 10.648 1 93.38 87 PRO A C 1
ATOM 648 O O . PRO A 1 87 ? 12.469 19.188 10.555 1 93.38 87 PRO A O 1
ATOM 651 N N . THR A 1 88 ? 11.727 21.031 11.602 1 93.88 88 THR A N 1
ATOM 652 C CA . THR A 1 88 ? 12.672 20.969 12.703 1 93.88 88 THR A CA 1
ATOM 653 C C . THR A 1 88 ? 11.945 20.859 14.039 1 93.88 88 THR A C 1
ATOM 655 O O . THR A 1 88 ? 10.727 21.016 14.102 1 93.88 88 THR A O 1
ATOM 658 N N . SER A 1 89 ? 12.688 20.453 15.086 1 93.25 89 SER A N 1
ATOM 659 C CA . SER A 1 89 ? 12.117 20.406 16.438 1 93.25 89 SER A CA 1
ATOM 660 C C . SER A 1 89 ? 12.43 21.688 17.203 1 93.25 89 SER A C 1
ATOM 662 O O . SER A 1 89 ? 13.461 22.328 16.969 1 93.25 89 SER A O 1
ATOM 664 N N . PRO A 1 90 ? 11.602 22.078 18.047 1 96.5 90 PRO A N 1
ATOM 665 C CA . PRO A 1 90 ? 10.312 21.484 18.391 1 96.5 90 PRO A CA 1
ATOM 666 C C . PRO A 1 90 ? 9.203 21.844 17.406 1 96.5 90 PRO A C 1
ATOM 668 O O . PRO A 1 90 ? 9.43 22.656 16.5 1 96.5 90 PRO A O 1
ATOM 671 N N . TYR A 1 91 ? 8.047 21.281 17.594 1 97.06 91 TYR A N 1
ATOM 672 C CA . TYR A 1 91 ? 6.871 21.625 16.812 1 97.06 91 TYR A CA 1
ATOM 673 C C . TYR A 1 91 ? 6.23 22.922 17.312 1 97.06 91 TYR A C 1
ATOM 675 O O . TYR A 1 91 ? 6.656 23.484 18.312 1 97.06 91 TYR A O 1
ATOM 683 N N . LEU A 1 92 ? 5.309 23.438 16.5 1 98.38 92 LEU A N 1
ATOM 684 C CA . LEU A 1 92 ? 4.645 24.688 16.828 1 98.38 92 LEU A CA 1
ATOM 685 C C . LEU A 1 92 ? 3.357 24.438 17.609 1 98.38 92 LEU A C 1
ATOM 687 O O . LEU A 1 92 ? 2.459 23.75 17.125 1 98.38 92 LEU A O 1
ATOM 691 N N . TYR A 1 93 ? 3.254 24.953 18.828 1 98.69 93 TYR A N 1
ATOM 692 C CA . TYR A 1 93 ? 2.068 24.75 19.656 1 98.69 93 TYR A CA 1
ATOM 693 C C . TYR A 1 93 ? 1.138 25.953 19.562 1 98.69 93 TYR A C 1
ATOM 695 O O . TYR A 1 93 ? 1.597 27.109 19.469 1 98.69 93 TYR A O 1
ATOM 703 N N . ALA A 1 94 ? -0.111 25.75 19.672 1 98.81 94 ALA A N 1
ATOM 704 C CA . ALA A 1 94 ? -1.153 26.734 19.422 1 98.81 94 ALA A CA 1
ATOM 705 C C . ALA A 1 94 ? -1.03 27.922 20.375 1 98.81 94 ALA A C 1
ATOM 707 O O . ALA A 1 94 ? -1.148 29.078 19.969 1 98.81 94 ALA A O 1
ATOM 708 N N . ASP A 1 95 ? -0.82 27.641 21.625 1 98.5 95 ASP A N 1
ATOM 709 C CA . ASP A 1 95 ? -0.754 28.703 22.609 1 98.5 95 ASP A CA 1
ATOM 710 C C . ASP A 1 95 ? 0.403 29.656 22.312 1 98.5 95 ASP A C 1
ATOM 712 O O . ASP A 1 95 ? 0.266 30.875 22.469 1 98.5 95 ASP A O 1
ATOM 716 N N . ASP A 1 96 ? 1.541 29.109 21.875 1 98.69 96 ASP A N 1
ATOM 717 C CA . ASP A 1 96 ? 2.697 29.922 21.531 1 98.69 96 ASP A CA 1
ATOM 718 C C . ASP A 1 96 ? 2.396 30.812 20.328 1 98.69 96 ASP A C 1
ATOM 720 O O . ASP A 1 96 ? 2.783 31.984 20.297 1 98.69 96 ASP A O 1
ATOM 724 N N . LEU A 1 97 ? 1.792 30.25 19.328 1 98.81 97 LEU A N 1
ATOM 725 C CA . LEU A 1 97 ? 1.442 31.016 18.141 1 98.81 97 LEU A CA 1
ATOM 726 C C . LEU A 1 97 ? 0.489 32.156 18.484 1 98.81 97 LEU A C 1
ATOM 728 O O . LEU A 1 97 ? 0.666 33.281 18.016 1 98.81 97 LEU A O 1
ATOM 732 N N . ILE A 1 98 ? -0.538 31.859 19.297 1 98.81 98 ILE A N 1
ATOM 733 C CA . ILE A 1 98 ? -1.529 32.875 19.688 1 98.81 98 ILE A CA 1
ATOM 734 C C . ILE A 1 98 ? -0.852 34 20.453 1 98.81 98 ILE A C 1
ATOM 736 O O . ILE A 1 98 ? -1.169 35.156 20.25 1 98.81 98 ILE A O 1
ATOM 740 N N . ASP A 1 99 ? 0.075 33.625 21.281 1 98.69 99 ASP A N 1
ATOM 741 C CA . ASP A 1 99 ? 0.827 34.625 22.016 1 98.69 99 ASP A CA 1
ATOM 742 C C . ASP A 1 99 ? 1.591 35.562 21.078 1 98.69 99 ASP A C 1
ATOM 744 O O . ASP A 1 99 ? 1.642 36.75 21.281 1 98.69 99 ASP A O 1
ATOM 748 N N . VAL A 1 100 ? 2.174 34.969 20.109 1 98.81 100 VAL A N 1
ATOM 749 C CA . VAL A 1 100 ? 2.943 35.75 19.141 1 98.81 100 VAL A CA 1
ATOM 750 C C . VAL A 1 100 ? 2.014 36.656 18.359 1 98.81 100 VAL A C 1
ATOM 752 O O . VAL A 1 100 ? 2.355 37.812 18.094 1 98.81 100 VAL A O 1
ATOM 755 N N . LEU A 1 101 ? 0.831 36.219 17.984 1 98.81 101 LEU A N 1
ATOM 756 C CA . LEU A 1 101 ? -0.138 37.031 17.25 1 98.81 101 LEU A CA 1
ATOM 757 C C . LEU A 1 101 ? -0.64 38.188 18.125 1 98.81 101 LEU A C 1
ATOM 759 O O . LEU A 1 101 ? -0.821 39.312 17.625 1 98.81 101 LEU A O 1
ATOM 763 N N . LYS A 1 102 ? -0.849 37.938 19.391 1 98.75 102 LYS A N 1
ATOM 764 C CA . LYS A 1 102 ? -1.228 39 20.328 1 98.75 102 LYS A CA 1
ATOM 765 C C . LYS A 1 102 ? -0.137 40.062 20.438 1 98.75 102 LYS A C 1
ATOM 767 O O . LYS A 1 102 ? -0.428 41.25 20.453 1 98.75 102 LYS A O 1
ATOM 772 N N . GLN A 1 103 ? 1.065 39.562 20.516 1 98.69 103 GLN A N 1
ATOM 773 C CA . GLN A 1 103 ? 2.199 40.469 20.594 1 98.69 103 GLN A CA 1
ATOM 774 C C . GLN A 1 103 ? 2.303 41.312 19.344 1 98.69 103 GLN A C 1
ATOM 776 O O . GLN A 1 103 ? 2.574 42.531 19.422 1 98.69 103 GLN A O 1
ATOM 781 N N . LYS A 1 104 ? 2.15 40.719 18.234 1 98.69 104 LYS A N 1
ATOM 782 C CA . LYS A 1 104 ? 2.197 41.469 16.969 1 98.69 104 LYS A CA 1
ATOM 783 C C . LYS A 1 104 ? 1.115 42.531 16.922 1 98.69 104 LYS A C 1
ATOM 785 O O . LYS A 1 104 ? 1.369 43.656 16.484 1 98.69 104 LYS A O 1
ATOM 790 N N . HIS A 1 105 ? -0.057 42.219 17.312 1 98.5 105 HIS A N 1
ATOM 791 C CA . HIS A 1 105 ? -1.14 43.188 17.359 1 98.5 105 HIS A CA 1
ATOM 792 C C . HIS A 1 105 ? -0.799 44.344 18.297 1 98.5 105 HIS A C 1
ATOM 794 O O . HIS A 1 105 ? -1.024 45.5 17.953 1 98.5 105 HIS A O 1
ATOM 800 N N . ALA A 1 106 ? -0.292 44 19.469 1 98.25 106 ALA A N 1
ATOM 801 C CA . ALA A 1 106 ? 0.039 45 20.484 1 98.25 106 ALA A CA 1
ATOM 802 C C . ALA A 1 106 ? 1.085 45.969 19.953 1 98.25 106 ALA A C 1
ATOM 804 O O . ALA A 1 106 ? 1.112 47.125 20.375 1 98.25 106 ALA A O 1
ATOM 805 N N . SER A 1 107 ? 1.85 45.531 19.047 1 97.81 107 SER A N 1
ATOM 806 C CA . SER A 1 107 ? 2.902 46.375 18.5 1 97.81 107 SER A CA 1
ATOM 807 C C . SER A 1 107 ? 2.336 47.406 17.516 1 97.81 107 SER A C 1
ATOM 809 O O . SER A 1 107 ? 3.016 48.344 17.141 1 97.81 107 SER A O 1
ATOM 811 N N . GLY A 1 108 ? 1.105 47.219 17.016 1 97.62 108 GLY A N 1
ATOM 812 C CA . GLY A 1 108 ? 0.441 48.156 16.125 1 97.62 108 GLY A CA 1
ATOM 813 C C . GLY A 1 108 ? 1.052 48.219 14.742 1 97.62 108 GLY A C 1
ATOM 814 O O . GLY A 1 108 ? 1.085 49.281 14.117 1 97.62 108 GLY A O 1
ATOM 815 N N . THR A 1 109 ? 1.53 47.094 14.312 1 97.75 109 THR A N 1
ATOM 816 C CA . THR A 1 109 ? 2.324 47.125 13.086 1 97.75 109 THR A CA 1
ATOM 817 C C . THR A 1 109 ? 1.562 46.469 11.93 1 97.75 109 THR A C 1
ATOM 819 O O . THR A 1 109 ? 2.166 45.875 11.055 1 97.75 109 THR A O 1
ATOM 822 N N . TYR A 1 110 ? 0.285 46.5 11.93 1 98.25 110 TYR A N 1
ATOM 823 C CA . TYR A 1 110 ? -0.532 46.094 10.789 1 98.25 110 TYR A CA 1
ATOM 824 C C . TYR A 1 110 ? -1.949 46.625 10.922 1 98.25 110 TYR A C 1
ATOM 826 O O . TYR A 1 110 ? -2.4 46.969 12.023 1 98.25 110 TYR A O 1
ATOM 834 N N . LYS A 1 111 ? -2.584 46.781 9.789 1 98.25 111 LYS A N 1
ATOM 835 C CA . LYS A 1 111 ? -3.996 47.156 9.75 1 98.25 111 LYS A CA 1
ATOM 836 C C . LYS A 1 111 ? -4.887 45.938 9.945 1 98.25 111 LYS A C 1
ATOM 838 O O . LYS A 1 111 ? -5.828 45.969 10.742 1 98.25 111 LYS A O 1
ATOM 843 N N . SER A 1 112 ? -4.57 44.875 9.211 1 98.19 112 SER A N 1
ATOM 844 C CA . SER A 1 112 ? -5.254 43.594 9.359 1 98.19 112 SER A CA 1
ATOM 845 C C . SER A 1 112 ? -4.348 42.438 8.945 1 98.19 112 SER A C 1
ATOM 847 O O . SER A 1 112 ? -3.367 42.656 8.227 1 98.19 112 SER A O 1
ATOM 849 N N . LEU A 1 113 ? -4.637 41.312 9.5 1 98.62 113 LEU A N 1
ATOM 850 C CA . LEU A 1 113 ? -3.869 40.094 9.234 1 98.62 113 LEU A CA 1
ATOM 851 C C . LEU A 1 113 ? -4.793 38.938 8.875 1 98.62 113 LEU A C 1
ATOM 853 O O . LEU A 1 113 ? -5.809 38.719 9.539 1 98.62 113 LEU A O 1
ATOM 857 N N . VAL A 1 114 ? -4.488 38.25 7.754 1 98.75 114 VAL A N 1
ATOM 858 C CA . VAL A 1 114 ? -5.219 37.062 7.32 1 98.75 114 VAL A CA 1
ATOM 859 C C . VAL A 1 114 ? -4.312 35.844 7.418 1 98.75 114 VAL A C 1
ATOM 861 O O . VAL A 1 114 ? -3.174 35.875 6.941 1 98.75 114 VAL A O 1
ATOM 864 N N . PHE A 1 115 ? -4.84 34.781 8.062 1 98.81 115 PHE A N 1
ATOM 865 C CA . PHE A 1 115 ? -4.086 33.562 8.289 1 98.81 115 PHE A CA 1
ATOM 866 C C . PHE A 1 115 ? -4.777 32.375 7.645 1 98.81 115 PHE A C 1
ATOM 868 O O . PHE A 1 115 ? -5.875 31.984 8.055 1 98.81 115 PHE A O 1
ATOM 875 N N . TYR A 1 116 ? -4.18 31.75 6.59 1 98.81 116 TYR A N 1
ATOM 876 C CA . TYR A 1 116 ? -4.637 30.5 5.98 1 98.81 116 TYR A CA 1
ATOM 877 C C . TYR A 1 116 ? -3.84 29.312 6.512 1 98.81 116 TYR A C 1
ATOM 879 O O . TYR A 1 116 ? -2.611 29.281 6.406 1 98.81 116 TYR A O 1
ATOM 887 N N . LEU A 1 117 ? -4.539 28.328 7.078 1 98.81 117 LEU A N 1
ATOM 888 C CA . LEU A 1 117 ? -3.836 27.234 7.734 1 98.81 117 LEU A CA 1
ATOM 889 C C . LEU A 1 117 ? -4.262 25.891 7.152 1 98.81 117 LEU A C 1
ATOM 891 O O . LEU A 1 117 ? -5.434 25.516 7.234 1 98.81 117 LEU A O 1
ATOM 895 N N . GLU A 1 118 ? -3.275 25.188 6.574 1 98.12 118 GLU A N 1
ATOM 896 C CA . GLU A 1 118 ? -3.479 23.844 6.055 1 98.12 118 GLU A CA 1
ATOM 897 C C . GLU A 1 118 ? -2.809 22.797 6.945 1 98.12 118 GLU A C 1
ATOM 899 O O . GLU A 1 118 ? -1.585 22.656 6.93 1 98.12 118 GLU A O 1
ATOM 904 N N . ALA A 1 119 ? -3.541 22.062 7.691 1 98 119 ALA A N 1
ATOM 905 C CA . ALA A 1 119 ? -3.08 20.969 8.531 1 98 119 ALA A CA 1
ATOM 906 C C . ALA A 1 119 ? -4.254 20.125 9.023 1 98 119 ALA A C 1
ATOM 908 O O . ALA A 1 119 ? -5.402 20.578 9 1 98 119 ALA A O 1
ATOM 909 N N . CYS A 1 120 ? -4.012 18.938 9.398 1 96.69 120 CYS A N 1
ATOM 910 C CA . CYS A 1 120 ? -5.008 18.141 10.117 1 96.69 120 CYS A CA 1
ATOM 911 C C . CYS A 1 120 ? -5.359 18.781 11.445 1 96.69 120 CYS A C 1
ATOM 913 O O . CYS A 1 120 ? -4.48 19.297 12.141 1 96.69 120 CYS A O 1
ATOM 915 N N . GLU A 1 121 ? -6.637 18.828 11.836 1 97.38 121 GLU A N 1
ATOM 916 C CA . GLU A 1 121 ? -7.184 19.406 13.062 1 97.38 121 GLU A CA 1
ATOM 917 C C . GLU A 1 121 ? -6.754 20.859 13.227 1 97.38 121 GLU A C 1
ATOM 919 O O . GLU A 1 121 ? -6.492 21.312 14.344 1 97.38 121 GLU A O 1
ATOM 924 N N . SER A 1 122 ? -6.613 21.531 12.094 1 98.31 122 SER A N 1
ATOM 925 C CA . SER A 1 122 ? -6.082 22.891 12.102 1 98.31 122 SER A CA 1
ATOM 926 C C . SER A 1 122 ? -6.996 23.828 12.875 1 98.31 122 SER A C 1
ATOM 928 O O . SER A 1 122 ? -6.539 24.844 13.406 1 98.31 122 SER A O 1
ATOM 930 N N . GLY A 1 123 ? -8.273 23.531 12.969 1 98.31 123 GLY A N 1
ATOM 931 C CA . GLY A 1 123 ? -9.172 24.359 13.758 1 98.31 123 GLY A CA 1
ATOM 932 C C . GLY A 1 123 ? -8.75 24.484 15.211 1 98.31 123 GLY A C 1
ATOM 933 O O . GLY A 1 123 ? -9.008 25.5 15.859 1 98.31 123 GLY A O 1
ATOM 934 N N . SER A 1 124 ? -8.062 23.484 15.719 1 98.56 124 SER A N 1
ATOM 935 C CA . SER A 1 124 ? -7.668 23.422 17.125 1 98.56 124 SER A CA 1
ATOM 936 C C . SER A 1 124 ? -6.609 24.469 17.438 1 98.56 124 SER A C 1
ATOM 938 O O . SER A 1 124 ? -6.336 24.75 18.609 1 98.56 124 SER A O 1
ATOM 940 N N . ILE A 1 125 ? -6.047 25.047 16.469 1 98.81 125 ILE A N 1
ATOM 941 C CA . ILE A 1 125 ? -4.984 26.031 16.656 1 98.81 125 ILE A CA 1
ATOM 942 C C . ILE A 1 125 ? -5.586 27.359 17.109 1 98.81 125 ILE A C 1
ATOM 944 O O . ILE A 1 125 ? -4.953 28.109 17.844 1 98.81 125 ILE A O 1
ATOM 948 N N . PHE A 1 126 ? -6.828 27.625 16.656 1 98.81 126 PHE A N 1
ATOM 949 C CA . PHE A 1 126 ? -7.422 28.938 16.906 1 98.81 126 PHE A CA 1
ATOM 950 C C . PHE A 1 126 ? -8.633 28.812 17.828 1 98.81 126 PHE A C 1
ATOM 952 O O . PHE A 1 126 ? -9 29.781 18.516 1 98.81 126 PHE A O 1
ATOM 959 N N . GLU A 1 127 ? -9.266 27.672 17.797 1 98 127 GLU A N 1
ATOM 960 C CA . GLU A 1 127 ? -10.516 27.484 18.531 1 98 127 GLU A CA 1
ATOM 961 C C . GLU A 1 127 ? -10.312 27.688 20.031 1 98 127 GLU A C 1
ATOM 963 O O . GLU A 1 127 ? -9.477 27.016 20.641 1 98 127 GLU A O 1
ATOM 968 N N . GLY A 1 128 ? -11.086 28.609 20.547 1 97.56 128 GLY A N 1
ATOM 969 C CA . GLY A 1 128 ? -11.016 28.906 21.969 1 97.56 128 GLY A CA 1
ATOM 970 C C . GLY A 1 128 ? -9.766 29.688 22.359 1 97.56 128 GLY A C 1
ATOM 971 O O . GLY A 1 128 ? -9.539 29.953 23.531 1 97.56 128 GLY A O 1
ATOM 972 N N . LEU A 1 129 ? -8.969 30.062 21.375 1 98.62 129 LEU A N 1
ATOM 973 C CA . LEU A 1 129 ? -7.68 30.672 21.703 1 98.62 129 LEU A CA 1
ATOM 974 C C . LEU A 1 129 ? -7.527 32.031 21.016 1 98.62 129 LEU A C 1
ATOM 976 O O . LEU A 1 129 ? -7.027 32.969 21.625 1 98.62 129 LEU A O 1
ATOM 980 N N . LEU A 1 130 ? -7.84 32.156 19.766 1 98.62 130 LEU A N 1
ATOM 981 C CA . LEU A 1 130 ? -7.691 33.406 19.047 1 98.62 130 LEU A CA 1
ATOM 982 C C . LEU A 1 130 ? -8.797 34.406 19.422 1 98.62 130 LEU A C 1
ATOM 984 O O . LEU A 1 130 ? -9.961 34.188 19.062 1 98.62 130 LEU A O 1
ATOM 988 N N . PRO A 1 131 ? -8.492 35.438 20.094 1 97.25 131 PRO A N 1
ATOM 989 C CA . PRO A 1 131 ? -9.547 36.344 20.5 1 97.25 131 PRO A CA 1
ATOM 990 C C . PRO A 1 131 ? -9.984 37.281 19.359 1 97.25 131 PRO A C 1
ATOM 992 O O . PRO A 1 131 ? -9.234 37.5 18.406 1 97.25 131 PRO A O 1
ATOM 995 N N . GLU A 1 132 ? -11.18 37.844 19.531 1 97.19 132 GLU A N 1
ATOM 996 C CA . GLU A 1 132 ? -11.609 38.906 18.656 1 97.19 132 GLU A CA 1
ATOM 997 C C . GLU A 1 132 ? -10.93 40.219 19.031 1 97.19 132 GLU A C 1
ATOM 999 O O . GLU A 1 132 ? -10.352 40.344 20.109 1 97.19 132 GLU A O 1
ATOM 1004 N N . GLY A 1 133 ? -10.93 41.062 18.125 1 98 133 GLY A N 1
ATOM 1005 C CA . GLY A 1 133 ? -10.43 42.406 18.406 1 98 133 GLY A CA 1
ATOM 1006 C C . GLY A 1 133 ? -8.969 42.594 18.031 1 98 133 GLY A C 1
ATOM 1007 O O . GLY A 1 133 ? -8.406 43.656 18.219 1 98 133 GLY A O 1
ATOM 1008 N N . LEU A 1 134 ? -8.383 41.594 17.469 1 98.5 134 LEU A N 1
ATOM 1009 C CA . LEU A 1 134 ? -6.98 41.688 17.062 1 98.5 134 LEU A CA 1
ATOM 1010 C C . LEU A 1 134 ? -6.859 42.094 15.602 1 98.5 134 LEU A C 1
ATOM 1012 O O . LEU A 1 134 ? -5.75 42.281 15.094 1 98.5 134 LEU A O 1
ATOM 1016 N N . ASN A 1 135 ? -7.969 42.219 14.867 1 98.44 135 ASN A N 1
ATOM 1017 C CA . ASN A 1 135 ? -7.996 42.469 13.43 1 98.44 135 ASN A CA 1
ATOM 1018 C C . ASN A 1 135 ? -7.316 41.312 12.672 1 98.44 135 ASN A C 1
ATOM 1020 O O . ASN A 1 135 ? -6.578 41.562 11.719 1 98.44 135 ASN A O 1
ATOM 1024 N N . ILE A 1 136 ? -7.504 40.125 13.188 1 98.81 136 ILE A N 1
ATOM 1025 C CA . ILE A 1 136 ? -6.988 38.938 12.555 1 98.81 136 ILE A CA 1
ATOM 1026 C C . ILE A 1 136 ? -8.148 38.062 12.086 1 98.81 136 ILE A C 1
ATOM 1028 O O . ILE A 1 136 ? -9.07 37.781 12.859 1 98.81 136 ILE A O 1
ATOM 1032 N N . TYR A 1 137 ? -8.172 37.656 10.82 1 98.75 137 TYR A N 1
ATOM 1033 C CA . TYR A 1 137 ? -9.07 36.688 10.234 1 98.75 137 TYR A CA 1
ATOM 1034 C C . TYR A 1 137 ? -8.312 35.406 9.859 1 98.75 137 TYR A C 1
ATOM 1036 O O . TYR A 1 137 ? -7.32 35.469 9.125 1 98.75 137 TYR A O 1
ATOM 1044 N N . ALA A 1 138 ? -8.766 34.281 10.406 1 98.81 138 ALA A N 1
ATOM 1045 C CA . ALA A 1 138 ? -8.094 33 10.117 1 98.81 138 ALA A CA 1
ATOM 1046 C C . ALA A 1 138 ? -9.062 32 9.523 1 98.81 138 ALA A C 1
ATOM 1048 O O . ALA A 1 138 ? -10.211 31.906 9.953 1 98.81 138 ALA A O 1
ATOM 1049 N N . THR A 1 139 ? -8.625 31.266 8.477 1 98.69 139 THR A N 1
ATOM 1050 C CA . THR A 1 139 ? -9.359 30.125 7.949 1 98.69 139 THR A CA 1
ATOM 1051 C C . THR A 1 139 ? -8.5 28.875 7.984 1 98.69 139 THR A C 1
ATOM 1053 O O . THR A 1 139 ? -7.281 28.938 7.812 1 98.69 139 THR A O 1
ATOM 1056 N N . THR A 1 140 ? -9.133 27.75 8.312 1 98.56 140 THR A N 1
ATOM 1057 C CA . THR A 1 140 ? -8.406 26.5 8.508 1 98.56 140 THR A CA 1
ATOM 1058 C C . THR A 1 140 ? -8.953 25.406 7.605 1 98.56 140 THR A C 1
ATOM 1060 O O . THR A 1 140 ? -10.141 25.391 7.277 1 98.56 140 THR A O 1
ATOM 1063 N N . ALA A 1 141 ? -8.117 24.484 7.273 1 97.56 141 ALA A N 1
ATOM 1064 C CA . ALA A 1 141 ? -8.438 23.406 6.34 1 97.56 141 ALA A CA 1
ATOM 1065 C C . ALA A 1 141 ? -9.461 22.438 6.941 1 97.56 141 ALA A C 1
ATOM 1067 O O . ALA A 1 141 ? -10.18 21.75 6.211 1 97.56 141 ALA A O 1
ATOM 1068 N N . ALA A 1 142 ? -9.531 22.406 8.273 1 96.56 142 ALA A N 1
ATOM 1069 C CA . ALA A 1 142 ? -10.398 21.469 8.984 1 96.56 142 ALA A CA 1
ATOM 1070 C C . ALA A 1 142 ? -10.859 22.062 10.312 1 96.56 142 ALA A C 1
ATOM 1072 O O . ALA A 1 142 ? -10.328 23.062 10.773 1 96.56 142 ALA A O 1
ATOM 1073 N N . ASN A 1 143 ? -11.938 21.438 10.82 1 96.12 143 ASN A N 1
ATOM 1074 C CA . ASN A 1 143 ? -12.297 21.797 12.195 1 96.12 143 ASN A CA 1
ATOM 1075 C C . ASN A 1 143 ? -11.312 21.188 13.195 1 96.12 143 ASN A C 1
ATOM 1077 O O . ASN A 1 143 ? -10.234 20.734 12.812 1 96.12 143 ASN A O 1
ATOM 1081 N N . ALA A 1 144 ? -11.594 21.203 14.398 1 96.69 144 ALA A N 1
ATOM 1082 C CA . ALA A 1 144 ? -10.641 20.844 15.445 1 96.69 144 ALA A CA 1
ATOM 1083 C C . ALA A 1 144 ? -10.523 19.328 15.602 1 96.69 144 ALA A C 1
ATOM 1085 O O . ALA A 1 144 ? -9.688 18.844 16.359 1 96.69 144 ALA A O 1
ATOM 1086 N N . GLU A 1 145 ? -11.258 18.531 14.789 1 93.94 145 GLU A N 1
ATOM 1087 C CA . GLU A 1 145 ? -11.32 17.094 15.031 1 93.94 145 GLU A CA 1
ATOM 1088 C C . GLU A 1 145 ? -11 16.297 13.766 1 93.94 145 GLU A C 1
ATOM 1090 O O . GLU A 1 145 ? -10.711 15.102 13.828 1 93.94 145 GLU A O 1
ATOM 1095 N N . GLU A 1 146 ? -11.008 17.031 12.695 1 92.69 146 GLU A N 1
ATOM 1096 C CA . GLU A 1 146 ? -10.977 16.312 11.422 1 92.69 146 GLU A CA 1
ATOM 1097 C C . GLU A 1 146 ? -9.594 16.406 10.789 1 92.69 146 GLU A C 1
ATOM 1099 O O . GLU A 1 146 ? -8.867 17.375 10.984 1 92.69 146 GLU A O 1
ATOM 1104 N N . SER A 1 147 ? -9.328 15.414 10.039 1 92.19 147 SER A N 1
ATOM 1105 C CA . SER A 1 147 ? -8.133 15.414 9.211 1 92.19 147 SER A CA 1
ATOM 1106 C C . SER A 1 147 ? -8.312 16.281 7.977 1 92.19 147 SER A C 1
ATOM 1108 O O . SER A 1 147 ? -9.438 16.594 7.59 1 92.19 147 SER A O 1
ATOM 1110 N N . SER A 1 148 ? -7.156 16.688 7.461 1 93.69 148 SER A N 1
ATOM 1111 C CA . SER A 1 148 ? -7.145 17.25 6.113 1 93.69 148 SER A CA 1
ATOM 1112 C C . SER A 1 148 ? -6.898 16.172 5.07 1 93.69 148 SER A C 1
ATOM 1114 O O . SER A 1 148 ? -6.633 15.016 5.414 1 93.69 148 SER A O 1
ATOM 1116 N N . TRP A 1 149 ? -7.02 16.562 3.811 1 92.19 149 TRP A N 1
ATOM 1117 C CA . TRP A 1 149 ? -6.988 15.547 2.768 1 92.19 149 TRP A CA 1
ATOM 1118 C C . TRP A 1 149 ? -6.039 15.945 1.643 1 92.19 149 TRP A C 1
ATOM 1120 O O . TRP A 1 149 ? -5.984 17.109 1.253 1 92.19 149 TRP A O 1
ATOM 1130 N N . GLY A 1 150 ? -5.266 14.961 1.233 1 92.44 150 GLY A N 1
ATOM 1131 C CA . GLY A 1 150 ? -4.496 15.148 0.014 1 92.44 150 GLY A CA 1
ATOM 1132 C C . GLY A 1 150 ? -5.344 15.078 -1.243 1 92.44 150 GLY A C 1
ATOM 1133 O O . GLY A 1 150 ? -6.422 14.484 -1.239 1 92.44 150 GLY A O 1
ATOM 1134 N N . THR A 1 151 ? -4.84 15.734 -2.291 1 91.94 151 THR A N 1
ATOM 1135 C CA . THR A 1 151 ? -5.566 15.719 -3.557 1 91.94 151 THR A CA 1
ATOM 1136 C C . THR A 1 151 ? -4.602 15.578 -4.73 1 91.94 151 THR A C 1
ATOM 1138 O O . THR A 1 151 ? -3.391 15.727 -4.566 1 91.94 151 THR A O 1
ATOM 1141 N N . TYR A 1 152 ? -5.227 15.195 -5.895 1 93.19 152 TYR A N 1
ATOM 1142 C CA . TYR A 1 152 ? -4.438 14.867 -7.074 1 93.19 152 TYR A CA 1
ATOM 1143 C C . TYR A 1 152 ? -3.371 13.828 -6.746 1 93.19 152 TYR A C 1
ATOM 1145 O O . TYR A 1 152 ? -2.186 14.039 -7.016 1 93.19 152 TYR A O 1
ATOM 1153 N N . CYS A 1 153 ? -3.863 12.781 -6.133 1 93.38 153 CYS A N 1
ATOM 1154 C CA . CYS A 1 153 ? -3.01 11.648 -5.777 1 93.38 153 CYS A CA 1
ATOM 1155 C C . CYS A 1 153 ? -3.066 10.57 -6.848 1 93.38 153 CYS A C 1
ATOM 1157 O O . CYS A 1 153 ? -4.055 10.461 -7.574 1 93.38 153 CYS A O 1
ATOM 1159 N N . PRO A 1 154 ? -1.986 9.844 -6.887 1 90.94 154 PRO A N 1
ATOM 1160 C CA . PRO A 1 154 ? -2.066 8.703 -7.797 1 90.94 154 PRO A CA 1
ATOM 1161 C C . PRO A 1 154 ? -3.297 7.832 -7.547 1 90.94 154 PRO A C 1
ATOM 1163 O O . PRO A 1 154 ? -3.627 7.539 -6.395 1 90.94 154 PRO A O 1
ATOM 1166 N N . GLY A 1 155 ? -3.99 7.492 -8.609 1 82.56 155 GLY A N 1
ATOM 1167 C CA . GLY A 1 155 ? -5.203 6.699 -8.484 1 82.56 155 GLY A CA 1
ATOM 1168 C C . GLY A 1 155 ? -6.469 7.539 -8.5 1 82.56 155 GLY A C 1
ATOM 1169 O O . GLY A 1 155 ? -7.566 7.016 -8.703 1 82.56 155 GLY A O 1
ATOM 1170 N N . GLU A 1 156 ? -6.262 8.82 -8.336 1 86.69 156 GLU A N 1
ATOM 1171 C CA . GLU A 1 156 ? -7.41 9.727 -8.383 1 86.69 156 GLU A CA 1
ATOM 1172 C C . GLU A 1 156 ? -7.734 10.133 -9.82 1 86.69 156 GLU A C 1
ATOM 1174 O O . GLU A 1 156 ? -6.949 9.875 -10.734 1 86.69 156 GLU A O 1
ATOM 1179 N N . ASP A 1 157 ? -8.93 10.656 -9.953 1 82.94 157 ASP A N 1
ATOM 1180 C CA . ASP A 1 157 ? -9.344 11.258 -11.219 1 82.94 157 ASP A CA 1
ATOM 1181 C C . ASP A 1 157 ? -9.719 12.727 -11.023 1 82.94 157 ASP A C 1
ATOM 1183 O O . ASP A 1 157 ? -10.727 13.031 -10.391 1 82.94 157 ASP A O 1
ATOM 1187 N N . PRO A 1 158 ? -9.016 13.766 -11.547 1 87.81 158 PRO A N 1
ATOM 1188 C CA . PRO A 1 158 ? -7.816 13.555 -12.359 1 87.81 158 PRO A CA 1
ATOM 1189 C C . PRO A 1 158 ? -6.617 13.102 -11.523 1 87.81 158 PRO A C 1
ATOM 1191 O O . PRO A 1 158 ? -6.461 13.531 -10.383 1 87.81 158 PRO A O 1
ATOM 1194 N N . SER A 1 159 ? -5.777 12.305 -12.18 1 88.81 159 SER A N 1
ATOM 1195 C CA . SER A 1 159 ? -4.531 11.82 -11.586 1 88.81 159 SER A CA 1
ATOM 1196 C C . SER A 1 159 ? -3.355 12.711 -11.969 1 88.81 159 SER A C 1
ATOM 1198 O O . SER A 1 159 ? -3.393 13.398 -12.992 1 88.81 159 SER A O 1
ATOM 1200 N N . PRO A 1 160 ? -2.395 12.75 -11.078 1 94.06 160 PRO A N 1
ATOM 1201 C CA . PRO A 1 160 ? -1.171 13.398 -11.547 1 94.06 160 PRO A CA 1
ATOM 1202 C C . PRO A 1 160 ? -0.539 12.68 -12.734 1 94.06 160 PRO A C 1
ATOM 1204 O O . PRO A 1 160 ? -0.945 11.562 -13.07 1 94.06 160 PRO A O 1
ATOM 1207 N N . PRO A 1 161 ? 0.361 13.383 -13.422 1 94.69 161 PRO A N 1
ATOM 1208 C CA . PRO A 1 161 ? 1.085 12.656 -14.477 1 94.69 161 PRO A CA 1
ATOM 1209 C C . PRO A 1 161 ? 1.643 11.32 -13.992 1 94.69 161 PRO A C 1
ATOM 1211 O O . PRO A 1 161 ? 2.014 11.188 -12.82 1 94.69 161 PRO A O 1
ATOM 1214 N N . PRO A 1 162 ? 1.727 10.312 -14.867 1 90.38 162 PRO A N 1
ATOM 1215 C CA . PRO A 1 162 ? 2.025 8.938 -14.461 1 90.38 162 PRO A CA 1
ATOM 1216 C C . PRO A 1 162 ? 3.381 8.805 -13.773 1 90.38 162 PRO A C 1
ATOM 1218 O O . PRO A 1 162 ? 3.602 7.859 -13.008 1 90.38 162 PRO A O 1
ATOM 1221 N N . GLU A 1 163 ? 4.23 9.797 -14.016 1 95 163 GLU A N 1
ATOM 1222 C CA . GLU A 1 163 ? 5.566 9.695 -13.43 1 95 163 GLU A CA 1
ATOM 1223 C C . GLU A 1 163 ? 5.555 10.109 -11.961 1 95 163 GLU A C 1
ATOM 1225 O O . GLU A 1 163 ? 6.516 9.852 -11.234 1 95 163 GLU A O 1
ATOM 1230 N N . TYR A 1 164 ? 4.445 10.703 -11.523 1 96.12 164 TYR A N 1
ATOM 1231 C CA . TYR A 1 164 ? 4.359 11.133 -10.133 1 96.12 164 TYR A CA 1
ATOM 1232 C C . TYR A 1 164 ? 3.818 10.008 -9.25 1 96.12 164 TYR A C 1
ATOM 1234 O O . TYR A 1 164 ? 2.826 9.367 -9.594 1 96.12 164 TYR A O 1
ATOM 1242 N N . GLU A 1 165 ? 4.473 9.836 -8.117 1 95.94 165 GLU A N 1
ATOM 1243 C CA . GLU A 1 165 ? 4.098 8.781 -7.184 1 95.94 165 GLU A CA 1
ATOM 1244 C C . GLU A 1 165 ? 3.629 9.367 -5.852 1 95.94 165 GLU A C 1
ATOM 1246 O O . GLU A 1 165 ? 3.746 8.719 -4.809 1 95.94 165 GLU A O 1
ATOM 1251 N N . THR A 1 166 ? 3.184 10.578 -5.844 1 95.94 166 THR A N 1
ATOM 1252 C CA . THR A 1 166 ? 2.729 11.281 -4.648 1 95.94 166 THR A CA 1
ATOM 1253 C C . THR A 1 166 ? 1.599 12.25 -4.984 1 95.94 166 THR A C 1
ATOM 1255 O O . THR A 1 166 ? 1.338 12.516 -6.16 1 95.94 166 THR A O 1
ATOM 1258 N N . CYS A 1 167 ? 0.848 12.656 -3.996 1 95.31 167 CYS A N 1
ATOM 1259 C CA . CYS A 1 167 ? -0.156 13.695 -4.168 1 95.31 167 CYS A CA 1
ATOM 1260 C C . CYS A 1 167 ? 0.496 15.031 -4.516 1 95.31 167 CYS A C 1
ATOM 1262 O O . CYS A 1 167 ? 1.636 15.289 -4.129 1 95.31 167 CYS A O 1
ATOM 1264 N N . LEU A 1 168 ? -0.225 15.859 -5.207 1 95.81 168 LEU A N 1
ATOM 1265 C CA . LEU A 1 168 ? 0.354 17.109 -5.672 1 95.81 168 LEU A CA 1
ATOM 1266 C C . LEU A 1 168 ? 0.082 18.234 -4.68 1 95.81 168 LEU A C 1
ATOM 1268 O O . LEU A 1 168 ? 0.707 19.297 -4.75 1 95.81 168 LEU A O 1
ATOM 1272 N N . GLY A 1 169 ? -0.866 17.984 -3.746 1 94.5 169 GLY A N 1
ATOM 1273 C CA . GLY A 1 169 ? -1.179 18.969 -2.734 1 94.5 169 GLY A CA 1
ATOM 1274 C C . GLY A 1 169 ? -2.273 18.531 -1.78 1 94.5 169 GLY A C 1
ATOM 1275 O O . GLY A 1 169 ? -2.705 17.375 -1.814 1 94.5 169 GLY A O 1
ATOM 1276 N N . ASP A 1 170 ? -2.645 19.438 -0.893 1 94.69 170 ASP A N 1
ATOM 1277 C CA . ASP A 1 170 ? -3.762 19.234 0.024 1 94.69 170 ASP A CA 1
ATOM 1278 C C . ASP A 1 170 ? -5.02 19.953 -0.47 1 94.69 170 ASP A C 1
ATOM 1280 O O . ASP A 1 170 ? -4.934 21.047 -1.04 1 94.69 170 ASP A O 1
ATOM 1284 N N . LEU A 1 171 ? -6.09 19.375 -0.232 1 93.31 171 LEU A N 1
ATOM 1285 C CA . LEU A 1 171 ? -7.352 19.781 -0.847 1 93.31 171 LEU A CA 1
ATOM 1286 C C . LEU A 1 171 ? -7.672 21.234 -0.53 1 93.31 171 LEU A C 1
ATOM 1288 O O . LEU A 1 171 ? -8.008 22.016 -1.428 1 93.31 171 LEU A O 1
ATOM 1292 N N . TYR A 1 172 ? -7.59 21.641 0.672 1 95.25 172 TYR A N 1
ATOM 1293 C CA . TYR A 1 172 ? -7.859 23.016 1.071 1 95.25 172 TYR A CA 1
ATOM 1294 C C . TYR A 1 172 ? -6.945 24 0.332 1 95.25 172 TYR A C 1
ATOM 1296 O O . TYR A 1 172 ? -7.406 25 -0.218 1 95.25 172 TYR A O 1
ATOM 1304 N N . SER A 1 173 ? -5.66 23.688 0.272 1 96.31 173 SER A N 1
ATOM 1305 C CA . SER A 1 173 ? -4.664 24.531 -0.37 1 96.31 173 SER A CA 1
ATOM 1306 C C . SER A 1 173 ? -4.898 24.625 -1.874 1 96.31 173 SER A C 1
ATOM 1308 O O . SER A 1 173 ? -4.91 25.719 -2.439 1 96.31 173 SER A O 1
ATOM 1310 N N . VAL A 1 174 ? -5.117 23.516 -2.439 1 93.44 174 VAL A N 1
ATOM 1311 C CA . VAL A 1 174 ? -5.359 23.484 -3.879 1 93.44 174 VAL A CA 1
ATOM 1312 C C . VAL A 1 174 ? -6.641 24.25 -4.203 1 93.44 174 VAL A C 1
ATOM 1314 O O . VAL A 1 174 ? -6.699 24.969 -5.199 1 93.44 174 VAL A O 1
ATOM 1317 N N . ALA A 1 175 ? -7.602 24.125 -3.365 1 92.75 175 ALA A N 1
ATOM 1318 C CA . ALA A 1 175 ? -8.891 24.766 -3.596 1 92.75 175 ALA A CA 1
ATOM 1319 C C . ALA A 1 175 ? -8.758 26.281 -3.625 1 92.75 175 ALA A C 1
ATOM 1321 O O . ALA A 1 175 ? -9.203 26.938 -4.57 1 92.75 175 ALA A O 1
ATOM 1322 N N . TRP A 1 176 ? -8.164 26.875 -2.635 1 95.25 176 TRP A N 1
ATOM 1323 C CA . TRP A 1 176 ? -8.125 28.328 -2.625 1 95.25 176 TRP A CA 1
ATOM 1324 C C . TRP A 1 176 ? -7.129 28.859 -3.648 1 95.25 176 TRP A C 1
ATOM 1326 O O . TRP A 1 176 ? -7.332 29.922 -4.23 1 95.25 176 TRP A O 1
ATOM 1336 N N . MET A 1 177 ? -6.027 28.109 -3.975 1 94.56 177 MET A N 1
ATOM 1337 C CA . MET A 1 177 ? -5.07 28.547 -4.984 1 94.56 177 MET A CA 1
ATOM 1338 C C . MET A 1 177 ? -5.695 28.531 -6.375 1 94.56 177 MET A C 1
ATOM 1340 O O . MET A 1 177 ? -5.527 29.469 -7.148 1 94.56 177 MET A O 1
ATOM 1344 N N . GLU A 1 178 ? -6.363 27.438 -6.629 1 91.75 178 GLU A N 1
ATOM 1345 C CA . GLU A 1 178 ? -7 27.359 -7.938 1 91.75 178 GLU A CA 1
ATOM 1346 C C . GLU A 1 178 ? -8.125 28.375 -8.078 1 91.75 178 GLU A C 1
ATOM 1348 O O . GLU A 1 178 ? -8.352 28.906 -9.164 1 91.75 178 GLU A O 1
ATOM 1353 N N . ASP A 1 179 ? -8.828 28.578 -6.988 1 91.88 179 ASP A N 1
ATOM 1354 C CA . ASP A 1 179 ? -9.805 29.656 -6.992 1 91.88 179 ASP A CA 1
ATOM 1355 C C . ASP A 1 179 ? -9.148 31 -7.32 1 91.88 179 ASP A C 1
ATOM 1357 O O . ASP A 1 179 ? -9.656 31.766 -8.148 1 91.88 179 ASP A O 1
ATOM 1361 N N . SER A 1 180 ? -8.039 31.266 -6.723 1 92.25 180 SER A N 1
ATOM 1362 C CA . SER A 1 180 ? -7.316 32.531 -6.91 1 92.25 180 SER A CA 1
ATOM 1363 C C . SER A 1 180 ? -6.793 32.656 -8.336 1 92.25 180 SER A C 1
ATOM 1365 O O . SER A 1 180 ? -6.629 33.75 -8.844 1 92.25 180 SER A O 1
ATOM 1367 N N . ASP A 1 181 ? -6.559 31.531 -8.938 1 88.5 181 ASP A N 1
ATOM 1368 C CA . ASP A 1 181 ? -6.016 31.516 -10.297 1 88.5 181 ASP A CA 1
ATOM 1369 C C . ASP A 1 181 ? -7.09 31.875 -11.32 1 88.5 181 ASP A C 1
ATOM 1371 O O . ASP A 1 181 ? -6.777 32.344 -12.422 1 88.5 181 ASP A O 1
ATOM 1375 N N . VAL A 1 182 ? -8.328 31.734 -10.969 1 87 182 VAL A N 1
ATOM 1376 C CA . VAL A 1 182 ? -9.328 31.828 -12.031 1 87 182 VAL A CA 1
ATOM 1377 C C . VAL A 1 182 ? -10.289 32.969 -11.734 1 87 182 VAL A C 1
ATOM 1379 O O . VAL A 1 182 ? -11.094 33.344 -12.594 1 87 182 VAL A O 1
ATOM 1382 N N . HIS A 1 183 ? -10.227 33.594 -10.547 1 88.31 183 HIS A N 1
ATOM 1383 C CA . HIS A 1 183 ? -11.141 34.656 -10.211 1 88.31 183 HIS A CA 1
AT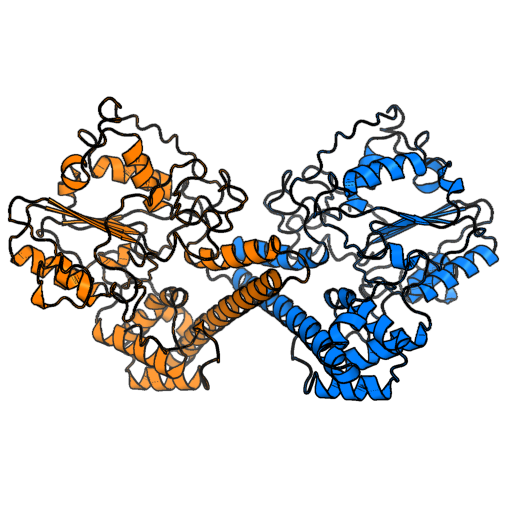OM 1384 C C . HIS A 1 183 ? -10.406 36 -10.109 1 88.31 183 HIS A C 1
ATOM 1386 O O . HIS A 1 183 ? -9.188 36.031 -9.969 1 88.31 183 HIS A O 1
ATOM 1392 N N . ASN A 1 184 ? -11.258 37.062 -10.227 1 91.12 184 ASN A N 1
ATOM 1393 C CA . ASN A 1 184 ? -10.766 38.438 -10.008 1 91.12 184 ASN A CA 1
ATOM 1394 C C . ASN A 1 184 ? -10.68 38.75 -8.523 1 91.12 184 ASN A C 1
ATOM 1396 O O . ASN A 1 184 ? -11.703 39 -7.875 1 91.12 184 ASN A O 1
ATOM 1400 N N . LEU A 1 185 ? -9.477 38.875 -7.98 1 93.12 185 LEU A N 1
ATOM 1401 C CA . LEU A 1 185 ? -9.266 39.031 -6.547 1 93.12 185 LEU A CA 1
ATOM 1402 C C . LEU A 1 185 ? -9.547 40.469 -6.098 1 93.12 185 LEU A C 1
ATOM 1404 O O . LEU A 1 185 ? -9.672 40.719 -4.898 1 93.12 185 LEU A O 1
ATOM 1408 N N . ARG A 1 186 ? -9.719 41.406 -7.035 1 92.62 186 ARG A N 1
ATOM 1409 C CA . ARG A 1 186 ? -10.094 42.781 -6.695 1 92.62 186 ARG A CA 1
ATOM 1410 C C . ARG A 1 186 ? -11.562 42.844 -6.293 1 92.62 186 ARG A C 1
ATOM 1412 O O . ARG A 1 186 ? -11.977 43.812 -5.641 1 92.62 186 ARG A O 1
ATOM 1419 N N . THR A 1 187 ? -12.258 41.844 -6.695 1 92.19 187 THR A N 1
ATOM 1420 C CA . THR A 1 187 ? -13.688 41.844 -6.406 1 92.19 187 THR A CA 1
ATOM 1421 C C . THR A 1 187 ? -14.062 40.719 -5.453 1 92.19 187 THR A C 1
ATOM 1423 O O . THR A 1 187 ? -14.953 40.875 -4.621 1 92.19 187 THR A O 1
ATOM 1426 N N . GLU A 1 188 ? -13.406 39.625 -5.559 1 93.62 188 GLU A N 1
ATOM 1427 C CA . GLU A 1 188 ? -13.727 38.5 -4.688 1 93.62 188 GLU A CA 1
ATOM 1428 C C . GLU A 1 188 ? -13.289 38.75 -3.248 1 93.62 188 GLU A C 1
ATOM 1430 O O . GLU A 1 188 ? -12.156 39.188 -3.008 1 93.62 188 GLU A O 1
ATOM 1435 N N . THR A 1 189 ? -14.195 38.5 -2.326 1 96.38 189 THR A N 1
ATOM 1436 C CA . THR A 1 189 ? -13.906 38.719 -0.915 1 96.38 189 THR A CA 1
ATOM 1437 C C . THR A 1 189 ? -13.352 37.438 -0.278 1 96.38 189 THR A C 1
ATOM 1439 O O . THR A 1 189 ? -13.477 36.375 -0.844 1 96.38 189 THR A O 1
ATOM 1442 N N . LEU A 1 190 ? -12.727 37.656 0.879 1 97.69 190 LEU A N 1
ATOM 1443 C CA . LEU A 1 190 ? -12.289 36.5 1.676 1 97.69 190 LEU A CA 1
ATOM 1444 C C . LEU A 1 190 ? -13.453 35.562 1.972 1 97.69 190 LEU A C 1
ATOM 1446 O O . LEU A 1 190 ? -13.305 34.344 1.918 1 97.69 190 LEU A O 1
ATOM 1450 N N . HIS A 1 191 ? -14.609 36.125 2.211 1 97.31 191 HIS A N 1
ATOM 1451 C CA . HIS A 1 191 ? -15.789 35.344 2.549 1 97.31 191 HIS A CA 1
ATOM 1452 C C . HIS A 1 191 ? -16.25 34.531 1.358 1 97.31 191 HIS A C 1
ATOM 1454 O O . HIS A 1 191 ? -16.609 33.344 1.518 1 97.31 191 HIS A O 1
ATOM 1460 N N . GLN A 1 192 ? -16.281 35.156 0.219 1 95 192 GLN A N 1
ATOM 1461 C CA . GLN A 1 192 ? -16.672 34.406 -0.984 1 95 192 GLN A CA 1
ATOM 1462 C C . GLN A 1 192 ? -15.75 33.25 -1.251 1 95 192 GLN A C 1
ATOM 1464 O O . GLN A 1 192 ? -16.219 32.125 -1.562 1 95 192 GLN A O 1
ATOM 1469 N N . GLN A 1 193 ? -14.484 33.438 -1.137 1 95.81 193 GLN A N 1
ATOM 1470 C CA . GLN A 1 193 ? -13.547 32.344 -1.336 1 95.81 193 GLN A CA 1
ATOM 1471 C C . GLN A 1 193 ? -13.727 31.266 -0.276 1 95.81 193 GLN A C 1
ATOM 1473 O O . GLN A 1 193 ? -13.664 30.062 -0.581 1 95.81 193 GLN A O 1
ATOM 1478 N N . TYR A 1 194 ? -13.961 31.703 0.971 1 96.62 194 TYR A N 1
ATOM 1479 C CA . TYR A 1 194 ? -14.203 30.75 2.059 1 96.62 194 TYR A CA 1
ATOM 1480 C C . TYR A 1 194 ? -15.352 29.812 1.726 1 96.62 194 TYR A C 1
ATOM 1482 O O . TYR A 1 194 ? -15.242 28.609 1.899 1 96.62 194 TYR A O 1
ATOM 1490 N N . GLU A 1 195 ? -16.375 30.359 1.234 1 94.81 195 GLU A N 1
ATOM 1491 C CA . GLU A 1 195 ? -17.547 29.562 0.931 1 94.81 195 GLU A CA 1
ATOM 1492 C C . GLU A 1 195 ? -17.281 28.562 -0.193 1 94.81 195 GLU A C 1
ATOM 1494 O O . GLU A 1 195 ? -17.719 27.422 -0.139 1 94.81 195 GLU A O 1
ATOM 1499 N N . LEU A 1 196 ? -16.562 29.016 -1.142 1 92.62 196 LEU A N 1
ATOM 1500 C CA . LEU A 1 196 ? -16.234 28.156 -2.268 1 92.62 196 LEU A CA 1
ATOM 1501 C C . LEU A 1 196 ? -15.289 27.031 -1.835 1 92.62 196 LEU A C 1
ATOM 1503 O O . LEU A 1 196 ? -15.477 25.875 -2.215 1 92.62 196 LEU A O 1
ATOM 1507 N N . VAL A 1 197 ? -14.312 27.406 -1.09 1 94.31 197 VAL A N 1
ATOM 1508 C CA . VAL A 1 197 ? -13.32 26.453 -0.616 1 94.31 197 VAL A CA 1
ATOM 1509 C C . VAL A 1 197 ? -13.992 25.438 0.324 1 94.31 197 VAL A C 1
ATOM 1511 O O . VAL A 1 197 ? -13.719 24.25 0.257 1 94.31 197 VAL A O 1
ATOM 1514 N N . LYS A 1 198 ? -14.852 25.938 1.169 1 93.94 198 LYS A N 1
ATOM 1515 C CA . LYS A 1 198 ? -15.602 25.094 2.086 1 93.94 198 LYS A CA 1
ATOM 1516 C C . LYS A 1 198 ? -16.422 24.047 1.324 1 93.94 198 LYS A C 1
ATOM 1518 O O . LYS A 1 198 ? -16.422 22.875 1.672 1 93.94 198 LYS A O 1
ATOM 1523 N N . LYS A 1 199 ? -17.062 24.469 0.349 1 90.44 199 LYS A N 1
ATOM 1524 C CA . LYS A 1 199 ? -17.891 23.562 -0.456 1 90.44 199 LYS A CA 1
ATOM 1525 C C . LYS A 1 199 ? -17.031 22.5 -1.13 1 90.44 199 LYS A C 1
ATOM 1527 O O . LYS A 1 199 ? -17.391 21.312 -1.122 1 90.44 199 LYS A O 1
ATOM 1532 N N . ARG A 1 200 ? -15.977 22.891 -1.643 1 89.31 200 ARG A N 1
ATOM 1533 C CA . ARG A 1 200 ? -15.102 21.953 -2.355 1 89.31 200 ARG A CA 1
ATOM 1534 C C . ARG A 1 200 ? -14.453 20.969 -1.396 1 89.31 200 ARG A C 1
ATOM 1536 O O . ARG A 1 200 ? -14.328 19.781 -1.705 1 89.31 200 ARG A O 1
ATOM 1543 N N . THR A 1 201 ? -14.039 21.438 -0.283 1 91 201 THR A N 1
ATOM 1544 C CA . THR A 1 201 ? -13.305 20.625 0.67 1 91 201 THR A CA 1
ATOM 1545 C C . THR A 1 201 ? -14.242 19.641 1.38 1 91 201 THR A C 1
ATOM 1547 O O . THR A 1 201 ? -13.805 18.594 1.85 1 91 201 THR A O 1
ATOM 1550 N N . ALA A 1 202 ? -15.523 19.969 1.431 1 85.12 202 ALA A N 1
ATOM 1551 C CA . ALA A 1 202 ? -16.516 19.094 2.061 1 85.12 202 ALA A CA 1
ATOM 1552 C C . ALA A 1 202 ? -16.766 17.859 1.213 1 85.12 202 ALA A C 1
ATOM 1554 O O . ALA A 1 202 ? -17.219 16.828 1.726 1 85.12 202 ALA A O 1
ATOM 1555 N N . ASN A 1 203 ? -16.344 17.891 0.016 1 70.12 203 ASN A N 1
ATOM 1556 C CA . ASN A 1 203 ? -16.438 16.766 -0.91 1 70.12 203 ASN A CA 1
ATOM 1557 C C . ASN A 1 203 ? -17.812 16.094 -0.839 1 70.12 203 ASN A C 1
ATOM 1559 O O . ASN A 1 203 ? -17.906 14.883 -0.625 1 70.12 203 ASN A O 1
ATOM 1563 N N . ASP A 1 204 ? -18.828 16.906 -1.07 1 61.03 204 ASP A N 1
ATOM 1564 C CA . ASP A 1 204 ? -20.219 16.453 -1.034 1 61.03 204 ASP A CA 1
ATOM 1565 C C . ASP A 1 204 ? -20.531 15.758 0.287 1 61.03 204 ASP A C 1
ATOM 1567 O O . ASP A 1 204 ? -21.297 14.789 0.317 1 61.03 204 ASP A O 1
ATOM 1571 N N . ASN A 1 205 ? -19.891 16.156 1.2 1 54.94 205 ASN A N 1
ATOM 1572 C CA . ASN A 1 205 ? -20.094 15.664 2.561 1 54.94 205 ASN A CA 1
ATOM 1573 C C . ASN A 1 205 ? -19.844 14.164 2.65 1 54.94 205 ASN A C 1
ATOM 1575 O O . ASN A 1 205 ? -20.578 13.445 3.324 1 54.94 205 ASN A O 1
ATOM 1579 N N . SER A 1 206 ? -18.922 13.82 1.831 1 62.78 206 SER A N 1
ATOM 1580 C CA . SER A 1 206 ? -18.531 12.414 1.884 1 62.78 206 SER A CA 1
ATOM 1581 C C . SER A 1 206 ? -17.641 12.133 3.088 1 62.78 206 SER A C 1
ATOM 1583 O O . SER A 1 206 ? -17.25 13.055 3.809 1 62.78 206 SER A O 1
ATOM 1585 N N . ALA A 1 207 ? -17.484 10.898 3.4 1 64.12 207 ALA A N 1
ATOM 1586 C CA . ALA A 1 207 ? -16.625 10.43 4.48 1 64.12 207 ALA A CA 1
ATOM 1587 C C . ALA A 1 207 ? -15.18 10.883 4.266 1 64.12 207 ALA A C 1
ATOM 1589 O O . ALA A 1 207 ? -14.359 10.836 5.188 1 64.12 207 ALA A O 1
ATOM 1590 N N . TYR A 1 208 ? -14.969 11.578 3.221 1 67.5 208 TYR A N 1
ATOM 1591 C CA . TYR A 1 208 ? -13.609 11.93 2.832 1 67.5 208 TYR A CA 1
ATOM 1592 C C . TYR A 1 208 ? -13.438 13.445 2.764 1 67.5 208 TYR A C 1
ATOM 1594 O O . TYR A 1 208 ? -12.539 13.945 2.088 1 67.5 208 TYR A O 1
ATOM 1602 N N . GLY A 1 209 ? -14.219 14.148 3.5 1 77.75 209 GLY A N 1
ATOM 1603 C CA . GLY A 1 209 ? -14.125 15.602 3.475 1 77.75 209 GLY A CA 1
ATOM 1604 C C . GLY A 1 209 ? -13.867 16.203 4.84 1 77.75 209 GLY A C 1
ATOM 1605 O O . GLY A 1 209 ? -13.844 15.5 5.848 1 77.75 209 GLY A O 1
ATOM 1606 N N . SER A 1 210 ? -13.422 17.469 4.77 1 89.06 210 SER A N 1
ATOM 1607 C CA . SER A 1 210 ? -13.156 18.234 5.984 1 89.06 210 SER A CA 1
ATOM 1608 C C . SER A 1 210 ? -13.945 19.547 5.992 1 89.06 210 SER A C 1
ATOM 1610 O O . SER A 1 210 ? -14.336 20.047 4.938 1 89.06 210 SER A O 1
ATOM 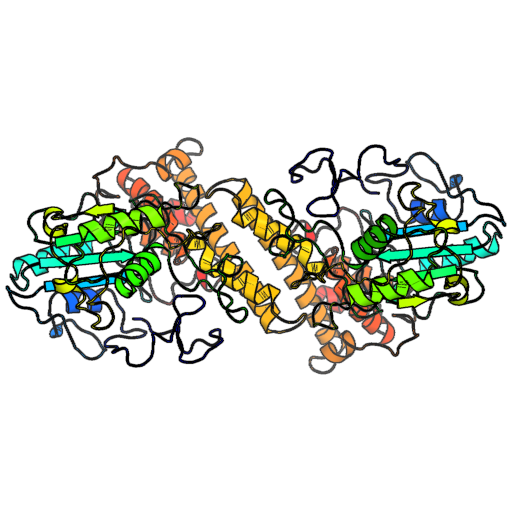1612 N N . HIS A 1 211 ? -14.195 20.047 7.168 1 92.88 211 HIS A N 1
ATOM 1613 C CA . HIS A 1 211 ? -14.922 21.297 7.312 1 92.88 211 HIS A CA 1
ATOM 1614 C C . HIS A 1 211 ? -13.977 22.469 7.504 1 92.88 211 HIS A C 1
ATOM 1616 O O . HIS A 1 211 ? -13.359 22.609 8.562 1 92.88 211 HIS A O 1
ATOM 1622 N N . VAL A 1 212 ? -13.977 23.25 6.523 1 96.75 212 VAL A N 1
ATOM 1623 C CA . VAL A 1 212 ? -13.211 24.484 6.605 1 96.75 212 VAL A CA 1
ATOM 1624 C C . VAL A 1 212 ? -13.844 25.422 7.641 1 96.75 212 VAL A C 1
ATOM 1626 O O . VAL A 1 212 ? -15.062 25.531 7.715 1 96.75 212 VAL A O 1
ATOM 1629 N N . MET A 1 213 ? -13 26.078 8.484 1 97.81 213 MET A N 1
ATOM 1630 C CA . MET A 1 213 ? -13.5 26.938 9.562 1 97.81 213 MET A CA 1
ATOM 1631 C C . MET A 1 213 ? -12.953 28.344 9.438 1 97.81 213 MET A C 1
ATOM 1633 O O . MET A 1 213 ? -12 28.594 8.695 1 97.81 213 MET A O 1
ATOM 1637 N N . GLN A 1 214 ? -13.656 29.25 10.109 1 98 214 GLN A N 1
ATOM 1638 C CA . GLN A 1 214 ? -13.227 30.641 10.242 1 98 214 GLN A CA 1
ATOM 1639 C C . GLN A 1 214 ? -13.094 31.047 11.711 1 98 214 GLN A C 1
ATOM 1641 O O . GLN A 1 214 ? -13.914 30.641 12.539 1 98 214 GLN A O 1
ATOM 1646 N N . TYR A 1 215 ? -12.109 31.766 12.047 1 98.5 215 TYR A N 1
ATOM 1647 C CA . TYR A 1 215 ? -11.859 32.219 13.406 1 98.5 215 TYR A CA 1
ATOM 1648 C C . TYR A 1 215 ? -11.406 33.688 13.43 1 98.5 215 TYR A C 1
ATOM 1650 O O . TYR A 1 215 ? -11.047 34.25 12.391 1 98.5 215 TYR A O 1
ATOM 1658 N N . GLY A 1 216 ? -11.391 34.375 14.633 1 98.38 216 GLY A N 1
ATOM 1659 C CA . GLY A 1 216 ? -10.961 35.75 14.812 1 98.38 216 GLY A CA 1
ATOM 1660 C C . GLY A 1 216 ? -12.031 36.75 14.445 1 98.38 216 GLY A C 1
ATOM 1661 O O . GLY A 1 216 ? -13.195 36.594 14.82 1 98.38 216 GLY A O 1
ATOM 1662 N N . ASP A 1 217 ? -11.578 37.812 13.773 1 98.5 217 ASP A N 1
ATOM 1663 C CA . ASP A 1 217 ? -12.492 38.875 13.367 1 98.5 217 ASP A CA 1
ATOM 1664 C C . ASP A 1 217 ? -13.125 38.562 12.016 1 98.5 217 ASP A C 1
ATOM 1666 O O . ASP A 1 217 ? -12.711 39.094 10.984 1 98.5 217 ASP A O 1
ATOM 1670 N N . ILE A 1 218 ? -14.219 37.875 12.055 1 97.62 218 ILE A N 1
ATOM 1671 C CA . ILE A 1 218 ? -14.883 37.344 10.875 1 97.62 218 ILE A CA 1
ATOM 1672 C C . ILE A 1 218 ? -15.367 38.469 9.984 1 97.62 218 ILE A C 1
ATOM 1674 O O . ILE A 1 218 ? -15.414 38.344 8.758 1 97.62 218 ILE A O 1
ATOM 1678 N N . GLU A 1 219 ? -15.617 39.594 10.531 1 96.69 219 GLU A N 1
ATOM 1679 C CA . GLU A 1 219 ? -16.078 40.719 9.758 1 96.69 219 GLU A CA 1
ATOM 1680 C C . GLU A 1 219 ? -15.047 41.156 8.734 1 96.69 219 GLU A C 1
ATOM 1682 O O . GLU A 1 219 ? -15.383 41.781 7.711 1 96.69 219 GLU A O 1
ATOM 1687 N N . ARG A 1 220 ? -13.812 40.875 9.008 1 95.5 220 ARG A N 1
ATOM 1688 C CA . ARG A 1 220 ? -12.734 41.188 8.07 1 95.5 220 ARG A CA 1
ATOM 1689 C C . ARG A 1 220 ? -12.875 40.375 6.777 1 95.5 220 ARG A C 1
ATOM 1691 O O . ARG A 1 220 ? -12.281 40.719 5.758 1 95.5 220 ARG A O 1
ATOM 1698 N N . SER A 1 221 ? -13.695 39.375 6.82 1 96.56 221 SER A N 1
ATOM 1699 C CA . SER A 1 221 ? -13.859 38.5 5.641 1 96.56 221 SER A CA 1
ATOM 1700 C C . SER A 1 221 ? -14.609 39.25 4.531 1 96.56 221 SER A C 1
ATOM 1702 O O . SER A 1 221 ? -14.617 38.812 3.385 1 96.56 221 SER A O 1
ATOM 1704 N N . LYS A 1 222 ? -15.109 40.406 4.844 1 97.06 222 LYS A N 1
ATOM 1705 C CA . LYS A 1 222 ? -15.766 41.219 3.838 1 97.06 222 LYS A CA 1
ATOM 1706 C C . LYS A 1 222 ? -14.742 41.906 2.939 1 97.06 222 LYS A C 1
ATOM 1708 O O . LYS A 1 222 ? -15.086 42.406 1.862 1 97.06 222 LYS A O 1
ATOM 1713 N N . GLU A 1 223 ? -13.5 41.938 3.359 1 97.25 223 GLU A N 1
ATOM 1714 C CA . GLU A 1 223 ? -12.438 42.562 2.582 1 97.25 223 GLU A CA 1
ATOM 1715 C C . GLU A 1 223 ? -12.086 41.75 1.35 1 97.25 223 GLU A C 1
ATOM 1717 O O . GLU A 1 223 ? -12.32 40.531 1.323 1 97.25 223 GLU A O 1
ATOM 1722 N N . THR A 1 224 ? -11.531 42.469 0.349 1 95.69 224 THR A N 1
ATOM 1723 C CA . THR A 1 224 ? -11.188 41.781 -0.902 1 95.69 224 THR A CA 1
ATOM 1724 C C . THR A 1 224 ? -9.852 41.062 -0.773 1 95.69 224 THR A C 1
ATOM 1726 O O . THR A 1 224 ? -8.969 41.469 -0.026 1 95.69 224 THR A O 1
ATOM 1729 N N . LEU A 1 225 ? -9.766 40 -1.582 1 96.56 225 LEU A N 1
ATOM 1730 C CA . LEU A 1 225 ? -8.562 39.188 -1.578 1 96.56 225 LEU A CA 1
ATOM 1731 C C . LEU A 1 225 ? -7.363 39.969 -2.084 1 96.56 225 LEU A C 1
ATOM 1733 O O . LEU A 1 225 ? -6.227 39.719 -1.688 1 96.56 225 LEU A O 1
ATOM 1737 N N . PHE A 1 226 ? -7.617 41 -2.822 1 94.88 226 PHE A N 1
ATOM 1738 C CA . PHE A 1 226 ? -6.586 41.812 -3.432 1 94.88 226 PHE A CA 1
ATOM 1739 C C . PHE A 1 226 ? -5.699 42.438 -2.365 1 94.88 226 PHE A C 1
ATOM 1741 O O . PHE A 1 226 ? -4.488 42.594 -2.557 1 94.88 226 PHE A O 1
ATOM 1748 N N . LEU A 1 227 ? -6.227 42.781 -1.253 1 95.88 227 LEU A N 1
ATOM 1749 C CA . LEU A 1 227 ? -5.512 43.438 -0.172 1 95.88 227 LEU A CA 1
ATOM 1750 C C . LEU A 1 227 ? -4.41 42.531 0.39 1 95.88 227 LEU A C 1
ATOM 1752 O O . LEU A 1 227 ? -3.443 43.031 0.974 1 95.88 227 LEU A O 1
ATOM 1756 N N . TYR A 1 228 ? -4.539 41.25 0.152 1 96.31 228 TYR A N 1
ATOM 1757 C CA . TYR A 1 228 ? -3.662 40.312 0.834 1 96.31 228 TYR A CA 1
ATOM 1758 C C . TYR A 1 228 ? -2.818 39.531 -0.166 1 96.31 228 TYR A C 1
ATOM 1760 O O . TYR A 1 228 ? -1.641 39.281 0.082 1 96.31 228 TYR A O 1
ATOM 1768 N N . MET A 1 229 ? -3.369 39.188 -1.291 1 93.94 229 MET A N 1
ATOM 1769 C CA . MET A 1 229 ? -2.705 38.281 -2.209 1 93.94 229 MET A CA 1
ATOM 1770 C C . MET A 1 229 ? -2.307 38.969 -3.498 1 93.94 229 MET A C 1
ATOM 1772 O O . MET A 1 229 ? -1.586 38.406 -4.324 1 93.94 229 MET A O 1
ATOM 1776 N N . GLY A 1 230 ? -2.723 40.156 -3.607 1 91.06 230 GLY A N 1
ATOM 1777 C CA . GLY A 1 230 ? -2.508 40.844 -4.875 1 91.06 230 GLY A CA 1
ATOM 1778 C C . GLY A 1 230 ? -3.395 40.312 -5.988 1 91.06 230 GLY A C 1
ATOM 1779 O O . GLY A 1 230 ? -4.523 39.875 -5.742 1 91.06 230 GLY A O 1
ATOM 1780 N N . THR A 1 231 ? -3.055 40.625 -7.191 1 82.56 231 THR A N 1
ATOM 1781 C CA . THR A 1 231 ? -3.883 40.188 -8.312 1 82.56 231 THR A CA 1
ATOM 1782 C C . THR A 1 231 ? -3.016 39.719 -9.477 1 82.56 231 THR A C 1
ATOM 1784 O O . THR A 1 231 ? -1.805 39.938 -9.484 1 82.56 231 THR A O 1
ATOM 1787 N N . ASN A 1 232 ? -3.613 38.812 -10.18 1 82.06 232 ASN A N 1
ATOM 1788 C CA . ASN A 1 232 ? -3.104 38.406 -11.492 1 82.06 232 ASN A CA 1
ATOM 1789 C C . ASN A 1 232 ? -3.803 39.188 -12.609 1 82.06 232 ASN A C 1
ATOM 1791 O O . ASN A 1 232 ? -5 39 -12.836 1 82.06 232 ASN A O 1
ATOM 1795 N N . PRO A 1 233 ? -3.01 40 -13.281 1 79.06 233 PRO A N 1
ATOM 1796 C CA . PRO A 1 233 ? -3.645 40.812 -14.32 1 79.06 233 PRO A CA 1
ATOM 1797 C C . PRO A 1 233 ? -4.426 39.969 -15.328 1 79.06 233 PRO A C 1
ATOM 1799 O O . PRO A 1 233 ? -5.426 40.438 -15.883 1 79.06 233 PRO A O 1
ATOM 1802 N N . ALA A 1 234 ? -4.102 38.75 -15.5 1 75.69 234 ALA A N 1
ATOM 1803 C CA . ALA A 1 234 ? -4.758 37.875 -16.469 1 75.69 234 ALA A CA 1
ATOM 1804 C C . ALA A 1 234 ? -6.188 37.562 -16.047 1 75.69 234 ALA A C 1
ATOM 1806 O O . ALA A 1 234 ? -7.023 37.188 -16.875 1 75.69 234 ALA A O 1
ATOM 1807 N N . ASN A 1 235 ? -6.406 37.812 -14.766 1 76.62 235 ASN A N 1
ATOM 1808 C CA . ASN A 1 235 ? -7.715 37.438 -14.242 1 76.62 235 ASN A CA 1
ATOM 1809 C C . ASN A 1 235 ? -8.578 38.656 -13.945 1 76.62 235 ASN A C 1
ATOM 1811 O O . ASN A 1 235 ? -9.68 38.531 -13.422 1 76.62 235 ASN A O 1
ATOM 1815 N N . ASP A 1 236 ? -8.164 39.688 -14.344 1 78.75 236 ASP A N 1
ATOM 1816 C CA . ASP A 1 236 ? -8.836 40.906 -13.945 1 78.75 236 ASP A CA 1
ATOM 1817 C C . ASP A 1 236 ? -10.195 41.062 -14.633 1 78.75 236 ASP A C 1
ATOM 1819 O O . ASP A 1 236 ? -11.07 41.781 -14.156 1 78.75 236 ASP A O 1
ATOM 1823 N N . ASN A 1 237 ? -10.281 40.375 -15.719 1 72.69 237 ASN A N 1
ATOM 1824 C CA . ASN A 1 237 ? -11.523 40.5 -16.469 1 72.69 237 ASN A CA 1
ATOM 1825 C C . ASN A 1 237 ? -12.492 39.344 -16.156 1 72.69 237 ASN A C 1
ATOM 1827 O O . ASN A 1 237 ? -13.594 39.312 -16.688 1 72.69 237 ASN A O 1
ATOM 1831 N N . PHE A 1 238 ? -12.047 38.5 -15.266 1 70.5 238 PHE A N 1
ATOM 1832 C CA . PHE A 1 238 ? -12.922 37.375 -14.93 1 70.5 238 PHE A CA 1
ATOM 1833 C C . PHE A 1 238 ? -14.023 37.812 -13.977 1 70.5 238 PHE A C 1
ATOM 1835 O O . PHE A 1 238 ? -13.789 38.656 -13.102 1 70.5 238 PHE A O 1
ATOM 1842 N N . THR A 1 239 ? -15.297 37.531 -14.375 1 63.59 239 THR A N 1
ATOM 1843 C CA . THR A 1 239 ? -16.422 37.75 -13.469 1 63.59 239 THR A CA 1
ATOM 1844 C C . THR A 1 239 ? -16.578 36.594 -12.508 1 63.59 239 THR A C 1
ATOM 1846 O O . THR A 1 239 ? -16.406 35.438 -12.898 1 63.59 239 THR A O 1
ATOM 1849 N N . PHE A 1 240 ? -16.719 37 -11.297 1 61.72 240 PHE A N 1
ATOM 1850 C CA . PHE A 1 240 ? -16.891 35.969 -10.273 1 61.72 240 PHE A CA 1
ATOM 1851 C C . PHE A 1 240 ? -18.031 35.031 -10.648 1 61.72 240 PHE A C 1
ATOM 1853 O O . PHE A 1 240 ? -19.156 35.469 -10.891 1 61.72 240 PHE A O 1
ATOM 1860 N N . VAL A 1 241 ? -17.781 33.844 -11.227 1 57.59 241 VAL A N 1
ATOM 1861 C CA . VAL A 1 241 ? -18.797 32.812 -11.445 1 57.59 241 VAL A CA 1
ATOM 1862 C C . VAL A 1 241 ? -18.703 31.75 -10.352 1 57.59 241 VAL A C 1
ATOM 1864 O O . VAL A 1 241 ? -17.609 31.25 -10.062 1 57.59 241 VAL A O 1
ATOM 1867 N N . ASP A 1 242 ? -19.781 31.656 -9.562 1 55.91 242 ASP A N 1
ATOM 1868 C CA . ASP A 1 242 ? -19.875 30.609 -8.547 1 55.91 242 ASP A CA 1
ATOM 1869 C C . ASP A 1 242 ? -19.797 29.219 -9.172 1 55.91 242 ASP A C 1
ATOM 1871 O O . ASP A 1 242 ? -20.812 28.531 -9.297 1 55.91 242 ASP A O 1
ATOM 1875 N N . ASP A 1 243 ? -19.156 29.125 -10.359 1 53.06 243 ASP A N 1
ATOM 1876 C CA . ASP A 1 243 ? -19.203 27.797 -10.953 1 53.06 243 ASP A CA 1
ATOM 1877 C C . ASP A 1 243 ? -18.219 26.859 -10.273 1 53.06 243 ASP A C 1
ATOM 1879 O O . ASP A 1 243 ? -17.031 27.172 -10.156 1 53.06 243 ASP A O 1
ATOM 1883 N N . ASN A 1 244 ? -18.75 26.078 -9.469 1 51.81 244 ASN A N 1
ATOM 1884 C CA . ASN A 1 244 ? -18.172 24.922 -8.773 1 51.81 244 ASN A CA 1
ATOM 1885 C C . ASN A 1 244 ? -17.484 23.969 -9.758 1 51.81 244 ASN A C 1
ATOM 1887 O O . ASN A 1 244 ? -17.734 22.766 -9.711 1 51.81 244 ASN A O 1
ATOM 1891 N N . SER A 1 245 ? -16.984 24.484 -10.773 1 54.56 245 SER A N 1
ATOM 1892 C CA . SER A 1 245 ? -16.641 23.562 -11.844 1 54.56 245 SER A CA 1
ATOM 1893 C C . SER A 1 245 ? -15.5 22.641 -11.438 1 54.56 245 SER A C 1
ATOM 1895 O O . SER A 1 245 ? -15.18 21.688 -12.156 1 54.56 245 SER A O 1
ATOM 1897 N N . PHE A 1 246 ? -14.836 23.031 -10.352 1 60.03 246 PHE A N 1
ATOM 1898 C CA . PHE A 1 246 ? -13.812 22.016 -10.078 1 60.03 246 PHE A CA 1
ATOM 1899 C C . PHE A 1 246 ? -14.422 20.797 -9.414 1 60.03 246 PHE A C 1
ATOM 1901 O O . PHE A 1 246 ? -15.109 20.906 -8.391 1 60.03 246 PHE A O 1
ATOM 1908 N N . ARG A 1 247 ? -14.578 19.703 -10.305 1 55.59 247 ARG A N 1
ATOM 1909 C CA . ARG A 1 247 ? -15.148 18.453 -9.828 1 55.59 247 ARG A CA 1
ATOM 1910 C C . ARG A 1 247 ? -14.344 17.891 -8.664 1 55.59 247 ARG A C 1
ATOM 1912 O O . ARG A 1 247 ? -13.117 17.812 -8.727 1 55.59 247 ARG A O 1
ATOM 1919 N N . PRO A 1 248 ? -15.188 17.875 -7.523 1 58.44 248 PRO A N 1
ATOM 1920 C CA . PRO A 1 248 ? -14.492 17.203 -6.414 1 58.44 248 PRO A CA 1
ATOM 1921 C C . PRO A 1 248 ? -13.875 15.867 -6.82 1 58.44 248 PRO A C 1
ATOM 1923 O O . PRO A 1 248 ? -14.398 15.188 -7.707 1 58.44 248 PRO A O 1
ATOM 1926 N N . SER A 1 249 ? -12.625 15.742 -6.492 1 59.66 249 SER A N 1
ATOM 1927 C CA . SER A 1 249 ? -11.992 14.445 -6.715 1 59.66 249 SER A CA 1
ATOM 1928 C C . SER A 1 249 ? -12.773 13.328 -6.031 1 59.66 249 SER A C 1
ATOM 1930 O O . SER A 1 249 ? -13.312 13.516 -4.941 1 59.66 249 SER A O 1
ATOM 1932 N N . SER A 1 250 ? -13.188 12.219 -6.652 1 59.03 250 SER A N 1
ATOM 1933 C CA . SER A 1 250 ? -14 11.094 -6.203 1 59.03 250 SER A CA 1
ATOM 1934 C C . SER A 1 250 ? -13.352 10.375 -5.027 1 59.03 250 SER A C 1
ATOM 1936 O O . SER A 1 250 ? -14.031 9.695 -4.254 1 59.03 250 SER A O 1
ATOM 1938 N N . LYS A 1 251 ? -11.914 10.539 -4.84 1 68.62 251 LYS A N 1
ATOM 1939 C CA . LYS A 1 251 ? -11.305 9.727 -3.791 1 68.62 251 LYS A CA 1
ATOM 1940 C C . LYS A 1 251 ? -10.125 10.453 -3.146 1 68.62 251 LYS A C 1
ATOM 1942 O O . LYS A 1 251 ? -8.984 10.297 -3.586 1 68.62 251 LYS A O 1
ATOM 1947 N N . ALA A 1 252 ? -10.5 11.344 -2.119 1 74.88 252 ALA A N 1
ATOM 1948 C CA . ALA A 1 252 ? -9.383 12.023 -1.472 1 74.88 252 ALA A CA 1
ATOM 1949 C C . ALA A 1 252 ? -8.656 11.086 -0.507 1 74.88 252 ALA A C 1
ATOM 1951 O O . ALA A 1 252 ? -9.203 10.055 -0.111 1 74.88 252 ALA A O 1
ATOM 1952 N N . VAL A 1 253 ? -7.359 11.344 -0.297 1 86.44 253 VAL A N 1
ATOM 1953 C CA . VAL A 1 253 ? -6.484 10.555 0.561 1 86.44 253 VAL A CA 1
ATOM 1954 C C . VAL A 1 253 ? -6.277 11.266 1.893 1 86.44 253 VAL A C 1
ATOM 1956 O O . VAL A 1 253 ? -5.93 12.453 1.919 1 86.44 253 VAL A O 1
ATOM 1959 N N . ASN A 1 254 ? -6.59 10.531 2.928 1 90.56 254 ASN A N 1
ATOM 1960 C CA . ASN A 1 254 ? -6.258 11.102 4.23 1 90.56 254 ASN A CA 1
ATOM 1961 C C . ASN A 1 254 ? -4.816 11.602 4.27 1 90.56 254 ASN A C 1
ATOM 1963 O O . ASN A 1 254 ? -3.893 10.875 3.908 1 90.56 254 ASN A O 1
ATOM 1967 N N . GLN A 1 255 ? -4.695 12.82 4.652 1 92.62 255 GLN A N 1
ATOM 1968 C CA . GLN A 1 255 ? -3.371 13.438 4.617 1 92.62 255 GLN A CA 1
ATOM 1969 C C . GLN A 1 255 ? -2.355 12.602 5.391 1 92.62 255 GLN A C 1
ATOM 1971 O O . GLN A 1 255 ? -1.184 12.531 5.016 1 92.62 255 GLN A O 1
ATOM 1976 N N . ARG A 1 256 ? -2.723 11.984 6.461 1 92.81 256 ARG A N 1
ATOM 1977 C CA . ARG A 1 256 ? -1.83 11.18 7.293 1 92.81 256 ARG A CA 1
ATOM 1978 C C . ARG A 1 256 ? -1.327 9.961 6.535 1 92.81 256 ARG A C 1
ATOM 1980 O O . ARG A 1 256 ? -0.304 9.375 6.895 1 92.81 256 ARG A O 1
ATOM 1987 N N . ASP A 1 257 ? -1.992 9.594 5.516 1 93.19 257 ASP A N 1
ATOM 1988 C CA . ASP A 1 257 ? -1.643 8.383 4.773 1 93.19 257 ASP A CA 1
ATOM 1989 C C . ASP A 1 257 ? -0.912 8.727 3.477 1 93.19 257 ASP A C 1
ATOM 1991 O O . ASP A 1 257 ? -0.529 7.832 2.719 1 93.19 257 ASP A O 1
ATOM 1995 N N . ALA A 1 258 ? -0.69 9.969 3.234 1 93.44 258 ALA A N 1
ATOM 1996 C CA . ALA A 1 258 ? -0.103 10.398 1.969 1 93.44 258 ALA A CA 1
ATOM 1997 C C . ALA A 1 258 ? 1.285 9.797 1.775 1 93.44 258 ALA A C 1
ATOM 1999 O O . ALA A 1 258 ? 1.656 9.422 0.661 1 93.44 258 ALA A O 1
ATOM 2000 N N . ASP A 1 259 ? 2.062 9.703 2.84 1 93.75 259 ASP A N 1
ATOM 2001 C CA . ASP A 1 259 ? 3.395 9.117 2.73 1 93.75 259 ASP A CA 1
ATOM 2002 C C . ASP A 1 259 ? 3.314 7.633 2.383 1 93.75 259 ASP A C 1
ATOM 2004 O O . ASP A 1 259 ? 4.133 7.125 1.612 1 93.75 259 ASP A O 1
ATOM 2008 N N . LEU A 1 260 ? 2.361 6.953 3.043 1 95.75 260 LEU A N 1
ATOM 2009 C CA . LEU A 1 260 ? 2.184 5.535 2.756 1 95.75 260 LEU A CA 1
ATOM 2010 C C . LEU A 1 260 ? 1.787 5.32 1.3 1 95.75 260 LEU A C 1
ATOM 2012 O O . LEU A 1 260 ? 2.234 4.363 0.666 1 95.75 260 LEU A O 1
ATOM 2016 N N . LEU A 1 261 ? 0.93 6.23 0.835 1 95.38 261 LEU A N 1
ATOM 2017 C CA . LEU A 1 261 ? 0.541 6.16 -0.568 1 95.38 261 LEU A CA 1
ATOM 2018 C C . LEU A 1 261 ? 1.76 6.266 -1.478 1 95.38 261 LEU A C 1
ATOM 2020 O O . LEU A 1 261 ? 1.883 5.516 -2.449 1 95.38 261 LEU A O 1
ATOM 2024 N N . HIS A 1 262 ? 2.629 7.172 -1.181 1 96.06 262 HIS A N 1
ATOM 2025 C CA . HIS A 1 262 ? 3.848 7.336 -1.963 1 96.06 262 HIS A CA 1
ATOM 2026 C C . HIS A 1 262 ? 4.688 6.062 -1.949 1 96.06 262 HIS A C 1
ATOM 2028 O O . HIS A 1 262 ? 5.152 5.609 -2.996 1 96.06 262 HIS A O 1
ATOM 2034 N N . PHE A 1 263 ? 4.895 5.492 -0.726 1 96.31 263 PHE A N 1
ATOM 2035 C CA . PHE A 1 263 ? 5.691 4.277 -0.622 1 96.31 263 PHE A CA 1
ATOM 2036 C C . PHE A 1 263 ? 5.062 3.146 -1.429 1 96.31 263 PHE A C 1
ATOM 2038 O O . PHE A 1 263 ? 5.766 2.373 -2.08 1 96.31 263 PHE A O 1
ATOM 2045 N N . TRP A 1 264 ? 3.754 3.098 -1.434 1 94.94 264 TRP A N 1
ATOM 2046 C CA . TRP A 1 264 ? 3.037 2.047 -2.148 1 94.94 264 TRP A CA 1
ATOM 2047 C C . TRP A 1 264 ? 3.25 2.168 -3.652 1 94.94 264 TRP A C 1
ATOM 2049 O O . TRP A 1 264 ? 3.58 1.186 -4.32 1 94.94 264 TRP A O 1
ATOM 2059 N N . TYR A 1 265 ? 3.08 3.371 -4.16 1 94.62 265 TYR A N 1
ATOM 2060 C CA . TYR A 1 265 ? 3.207 3.559 -5.602 1 94.62 265 TYR A CA 1
ATOM 2061 C C . TYR A 1 265 ? 4.66 3.434 -6.039 1 94.62 265 TYR A C 1
ATOM 2063 O O . TYR A 1 265 ? 4.945 2.955 -7.141 1 94.62 265 TYR A O 1
ATOM 2071 N N . LYS A 1 266 ? 5.578 3.871 -5.195 1 95.62 266 LYS A N 1
ATOM 2072 C CA . LYS A 1 266 ? 6.996 3.619 -5.438 1 95.62 266 LYS A CA 1
ATOM 2073 C C . LYS A 1 266 ? 7.277 2.123 -5.547 1 95.62 266 LYS A C 1
ATOM 2075 O O . LYS A 1 266 ? 7.961 1.682 -6.477 1 95.62 266 LYS A O 1
ATOM 2080 N N . PHE A 1 267 ? 6.719 1.339 -4.645 1 95.44 267 PHE A N 1
ATOM 2081 C CA . PHE A 1 267 ? 6.875 -0.111 -4.613 1 95.44 267 PHE A CA 1
ATOM 2082 C C . PHE A 1 267 ? 6.281 -0.748 -5.863 1 95.44 267 PHE A C 1
ATOM 2084 O O . PHE A 1 267 ? 6.926 -1.575 -6.512 1 95.44 267 PHE A O 1
ATOM 2091 N N . GLN A 1 268 ? 5.105 -0.335 -6.168 1 90.94 268 GLN A N 1
ATOM 209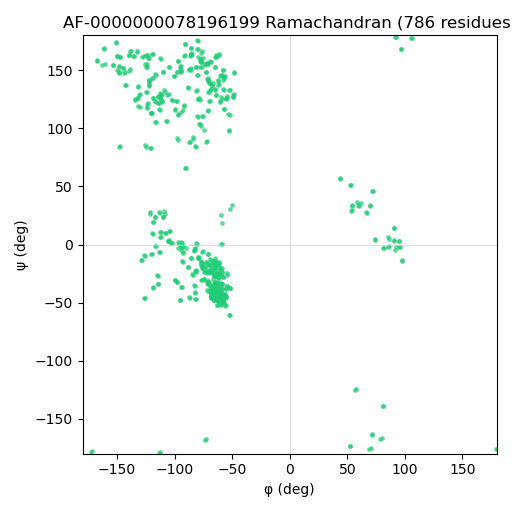2 C CA . GLN A 1 268 ? 4.363 -0.931 -7.273 1 90.94 268 GLN A CA 1
ATOM 2093 C C . GLN A 1 268 ? 5.059 -0.668 -8.609 1 90.94 268 GLN A C 1
ATOM 2095 O O . GLN A 1 268 ? 5.059 -1.526 -9.492 1 90.94 268 GLN A O 1
ATOM 2100 N N . LYS A 1 269 ? 5.625 0.467 -8.766 1 89.75 269 LYS A N 1
ATOM 2101 C CA . LYS A 1 269 ? 6.18 0.884 -10.055 1 89.75 269 LYS A CA 1
ATOM 2102 C C . LYS A 1 269 ? 7.629 0.431 -10.195 1 89.75 269 LYS A C 1
ATOM 2104 O O . LYS A 1 269 ? 8.172 0.402 -11.305 1 89.75 269 LYS A O 1
ATOM 2109 N N . ALA A 1 270 ? 8.25 0.127 -9.07 1 92.12 270 ALA A N 1
ATOM 2110 C CA . ALA A 1 270 ? 9.656 -0.272 -9.117 1 92.12 270 ALA A CA 1
ATOM 2111 C C . ALA A 1 270 ? 9.812 -1.643 -9.766 1 92.12 270 ALA A C 1
ATOM 2113 O O . ALA A 1 270 ? 9.008 -2.547 -9.531 1 92.12 270 ALA A O 1
ATOM 2114 N N . PRO A 1 271 ? 10.875 -1.774 -10.617 1 86.94 271 PRO A N 1
ATOM 2115 C CA . PRO A 1 271 ? 11.109 -3.074 -11.25 1 86.94 271 PRO A CA 1
ATOM 2116 C C . PRO A 1 271 ? 11.344 -4.191 -10.234 1 86.94 271 PRO A C 1
ATOM 2118 O O . PRO A 1 271 ? 11.945 -3.961 -9.188 1 86.94 271 PRO A O 1
ATOM 2121 N N . GLU A 1 272 ? 10.859 -5.348 -10.633 1 82.56 272 GLU A N 1
ATOM 2122 C CA . GLU A 1 272 ? 11.055 -6.508 -9.766 1 82.56 272 GLU A CA 1
ATOM 2123 C C . GLU A 1 272 ? 12.539 -6.746 -9.492 1 82.56 272 GLU A C 1
ATOM 2125 O O . GLU A 1 272 ? 13.367 -6.637 -10.391 1 82.56 272 GLU A O 1
ATOM 2130 N N . GLY A 1 273 ? 12.891 -6.973 -8.227 1 82.69 273 GLY A N 1
ATOM 2131 C CA . GLY A 1 273 ? 14.25 -7.301 -7.848 1 82.69 273 GLY A CA 1
ATOM 2132 C C . GLY A 1 273 ? 15.141 -6.078 -7.715 1 82.69 273 GLY A C 1
ATOM 2133 O O . GLY A 1 273 ? 16.297 -6.191 -7.316 1 82.69 273 GLY A O 1
ATOM 2134 N N . SER A 1 274 ? 14.664 -4.906 -8 1 90.38 274 SER A N 1
ATOM 2135 C CA . SER A 1 274 ? 15.469 -3.689 -7.957 1 90.38 274 SER A CA 1
ATOM 2136 C C . SER A 1 274 ? 15.672 -3.215 -6.523 1 90.38 274 SER A C 1
ATOM 2138 O O . SER A 1 274 ? 14.914 -3.586 -5.625 1 90.38 274 SER A O 1
ATOM 2140 N N . SER A 1 275 ? 16.734 -2.445 -6.383 1 92.62 275 SER A N 1
ATOM 2141 C CA . SER A 1 275 ? 16.984 -1.821 -5.09 1 92.62 275 SER A CA 1
ATOM 2142 C C . SER A 1 275 ? 15.891 -0.825 -4.727 1 92.62 275 SER A C 1
ATOM 2144 O O . SER A 1 275 ? 15.539 -0.683 -3.553 1 92.62 275 SER A O 1
ATOM 2146 N N . ARG A 1 276 ? 15.359 -0.177 -5.77 1 94.88 276 ARG A N 1
ATOM 2147 C CA . ARG A 1 276 ? 14.297 0.794 -5.531 1 94.88 276 ARG A CA 1
ATOM 2148 C C . ARG A 1 276 ? 13.078 0.126 -4.918 1 94.88 276 ARG A C 1
ATOM 2150 O O . ARG A 1 276 ? 12.453 0.673 -4 1 94.88 276 ARG A O 1
ATOM 2157 N N . LYS A 1 277 ? 12.742 -1.066 -5.426 1 93.75 277 LYS A N 1
ATOM 2158 C CA . LYS A 1 277 ? 11.594 -1.791 -4.891 1 93.75 277 LYS A CA 1
ATOM 2159 C C . LYS A 1 277 ? 11.836 -2.219 -3.447 1 93.75 277 LYS A C 1
ATOM 2161 O O . LYS A 1 277 ? 10.961 -2.068 -2.594 1 93.75 277 LYS A O 1
ATOM 2166 N N . ALA A 1 278 ? 13.023 -2.703 -3.209 1 92.88 278 ALA A N 1
ATOM 2167 C CA . ALA A 1 278 ? 13.391 -3.131 -1.861 1 92.88 278 ALA A CA 1
ATOM 2168 C C . ALA A 1 278 ? 13.344 -1.959 -0.884 1 92.88 278 ALA A C 1
ATOM 2170 O O . ALA A 1 278 ? 12.867 -2.1 0.243 1 92.88 278 ALA A O 1
ATOM 2171 N N . GLU A 1 279 ? 13.852 -0.893 -1.35 1 95.25 279 GLU A N 1
ATOM 2172 C CA . GLU A 1 279 ? 13.859 0.3 -0.508 1 95.25 279 GLU A CA 1
ATOM 2173 C C . GLU A 1 279 ? 12.445 0.775 -0.207 1 95.25 279 GLU A C 1
ATOM 2175 O O . GLU A 1 279 ? 12.141 1.154 0.926 1 95.25 279 GLU A O 1
ATOM 2180 N N . ALA A 1 280 ? 11.625 0.821 -1.235 1 95.75 280 ALA A N 1
ATOM 2181 C CA . ALA A 1 280 ? 10.234 1.217 -1.049 1 95.75 280 ALA A CA 1
ATOM 2182 C C . ALA A 1 280 ? 9.539 0.307 -0.043 1 95.75 280 ALA A C 1
ATOM 2184 O O . ALA A 1 280 ? 8.789 0.78 0.814 1 95.75 280 ALA A O 1
ATOM 2185 N N . GLN A 1 281 ? 9.766 -0.94 -0.164 1 95.25 281 GLN A N 1
ATOM 2186 C CA . GLN A 1 281 ? 9.203 -1.922 0.759 1 95.25 281 GLN A CA 1
ATOM 2187 C C . GLN A 1 281 ? 9.656 -1.65 2.191 1 95.25 281 GLN A C 1
ATOM 2189 O O . GLN A 1 281 ? 8.844 -1.649 3.115 1 95.25 281 GLN A O 1
ATOM 2194 N N . LYS A 1 282 ? 10.898 -1.459 2.363 1 95.12 282 LYS A N 1
ATOM 2195 C CA . LYS A 1 282 ? 11.469 -1.18 3.68 1 95.12 282 LYS A CA 1
ATOM 2196 C C . LYS A 1 282 ? 10.852 0.075 4.289 1 95.12 282 LYS A C 1
ATOM 2198 O O . LYS A 1 282 ? 10.461 0.075 5.461 1 95.12 282 LYS A O 1
ATOM 2203 N N . GLN A 1 283 ? 10.773 1.089 3.498 1 95.56 283 GLN A N 1
ATOM 2204 C CA .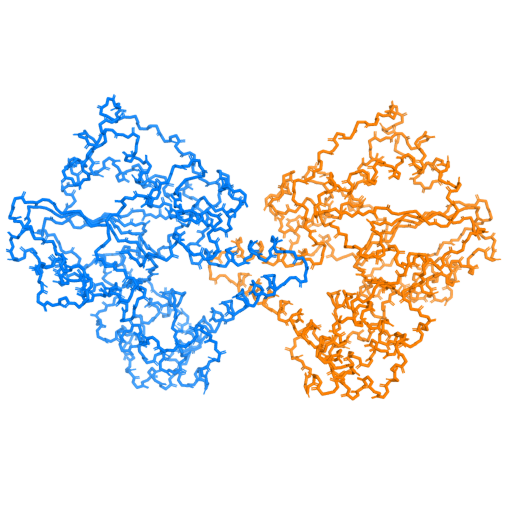 GLN A 1 283 ? 10.203 2.348 3.973 1 95.56 283 GLN A CA 1
ATOM 2205 C C . GLN A 1 283 ? 8.75 2.174 4.398 1 95.56 283 GLN A C 1
ATOM 2207 O O . GLN A 1 283 ? 8.336 2.709 5.426 1 95.56 283 GLN A O 1
ATOM 2212 N N . PHE A 1 284 ? 8.055 1.437 3.576 1 95.38 284 PHE A N 1
ATOM 2213 C CA . PHE A 1 284 ? 6.648 1.185 3.871 1 95.38 284 PHE A CA 1
ATOM 2214 C C . PHE A 1 284 ? 6.496 0.428 5.184 1 95.38 284 PHE A C 1
ATOM 2216 O O . PHE A 1 284 ? 5.707 0.82 6.047 1 95.38 284 PHE A O 1
ATOM 2223 N N . VAL A 1 285 ? 7.227 -0.598 5.414 1 95.25 285 VAL A N 1
ATOM 2224 C CA . VAL A 1 285 ? 7.16 -1.449 6.598 1 95.25 285 VAL A CA 1
ATOM 2225 C C . VAL A 1 285 ? 7.574 -0.653 7.832 1 95.25 285 VAL A C 1
ATOM 2227 O O . VAL A 1 285 ? 6.918 -0.726 8.875 1 95.25 285 VAL A O 1
ATOM 2230 N N . GLU A 1 286 ? 8.641 0.075 7.695 1 95.62 286 GLU A N 1
ATOM 2231 C CA . GLU A 1 286 ? 9.117 0.863 8.828 1 95.62 286 GLU A CA 1
ATOM 2232 C C . GLU A 1 286 ? 8.078 1.896 9.258 1 95.62 286 GLU A C 1
ATOM 2234 O O . GLU A 1 286 ? 7.836 2.076 10.453 1 95.62 286 GLU A O 1
ATOM 2239 N N . ALA A 1 287 ? 7.516 2.559 8.281 1 95.94 287 ALA A N 1
ATOM 2240 C CA . ALA A 1 287 ? 6.504 3.564 8.586 1 95.94 287 ALA A CA 1
ATOM 2241 C C . ALA A 1 287 ? 5.289 2.936 9.258 1 95.94 287 ALA A C 1
ATOM 2243 O O . ALA A 1 287 ? 4.809 3.438 10.281 1 95.94 287 ALA A O 1
ATOM 2244 N N . MET A 1 288 ? 4.82 1.856 8.727 1 95.94 288 MET A N 1
ATOM 2245 C CA . MET A 1 288 ? 3.623 1.205 9.25 1 95.94 288 MET A CA 1
ATOM 2246 C C . MET A 1 288 ? 3.885 0.621 10.641 1 95.94 288 MET A C 1
ATOM 2248 O O . MET A 1 288 ? 3.014 0.666 11.508 1 95.94 288 MET A O 1
ATOM 2252 N N . THR A 1 289 ? 5.043 0.081 10.812 1 95 289 THR A N 1
ATOM 2253 C CA . THR A 1 289 ? 5.414 -0.479 12.109 1 95 289 THR A CA 1
ATOM 2254 C C . THR A 1 289 ? 5.469 0.614 13.172 1 95 289 THR A C 1
ATOM 2256 O O . THR A 1 289 ? 5.023 0.411 14.305 1 95 289 THR A O 1
ATOM 2259 N N . HIS A 1 290 ? 6.043 1.688 12.805 1 96.44 290 HIS A N 1
ATOM 2260 C CA . HIS A 1 290 ? 6.102 2.809 13.734 1 96.44 290 HIS A CA 1
ATOM 2261 C C . HIS A 1 290 ? 4.703 3.275 14.125 1 96.44 290 HIS A C 1
ATOM 2263 O O . HIS A 1 290 ? 4.445 3.576 15.289 1 96.44 290 HIS A O 1
ATOM 2269 N N . ARG A 1 291 ? 3.826 3.393 13.164 1 96.44 291 ARG A N 1
ATOM 2270 C CA . ARG A 1 291 ? 2.453 3.809 13.43 1 96.44 291 ARG A CA 1
ATOM 2271 C C . ARG A 1 291 ? 1.768 2.854 14.398 1 96.44 291 ARG A C 1
ATOM 2273 O O . ARG A 1 291 ? 1.074 3.289 15.32 1 96.44 291 ARG A O 1
ATOM 2280 N N . MET A 1 292 ? 1.947 1.563 14.172 1 95.06 292 MET A N 1
ATOM 2281 C CA . MET A 1 292 ? 1.37 0.557 15.055 1 95.06 292 MET A CA 1
ATOM 2282 C C . MET A 1 292 ? 1.917 0.702 16.469 1 95.06 292 MET A C 1
ATOM 2284 O O . MET A 1 292 ? 1.168 0.601 17.453 1 95.06 292 MET A O 1
ATOM 2288 N N . HIS A 1 293 ? 3.221 0.942 16.531 1 95.94 293 HIS A N 1
ATOM 2289 C CA . HIS A 1 293 ? 3.859 1.143 17.812 1 95.94 293 HIS A CA 1
ATOM 2290 C C . HIS A 1 293 ? 3.24 2.32 18.562 1 95.94 293 HIS A C 1
ATOM 2292 O O . HIS A 1 293 ? 2.869 2.195 19.734 1 95.94 293 HIS A O 1
ATOM 2298 N N . VAL A 1 294 ? 3.111 3.445 17.875 1 96.94 294 VAL A N 1
ATOM 2299 C CA . VAL A 1 294 ? 2.594 4.66 18.484 1 96.94 294 VAL A CA 1
ATOM 2300 C C . VAL A 1 294 ? 1.145 4.445 18.922 1 96.94 294 VAL A C 1
ATOM 2302 O O . VAL A 1 294 ? 0.764 4.797 20.047 1 96.94 294 VAL A O 1
ATOM 2305 N N . ASP A 1 295 ? 0.341 3.832 18.094 1 96.19 295 ASP A N 1
ATOM 2306 C CA . ASP A 1 295 ? -1.068 3.594 18.391 1 96.19 295 ASP A CA 1
ATOM 2307 C C . ASP A 1 295 ? -1.23 2.646 19.578 1 96.19 295 ASP A C 1
ATOM 2309 O O . ASP A 1 295 ? -2.006 2.922 20.5 1 96.19 295 ASP A O 1
ATOM 2313 N N . GLN A 1 296 ? -0.504 1.587 19.547 1 95.31 296 GLN A N 1
ATOM 2314 C CA . GLN A 1 296 ? -0.633 0.562 20.578 1 95.31 296 GLN A CA 1
ATOM 2315 C C . GLN A 1 296 ? -0.128 1.068 21.922 1 95.31 296 GLN A C 1
ATOM 2317 O O . GLN A 1 296 ? -0.723 0.78 22.969 1 95.31 296 GLN A O 1
ATOM 2322 N N . THR A 1 297 ? 0.931 1.763 21.844 1 97.5 297 THR A N 1
ATOM 2323 C CA . THR A 1 297 ? 1.515 2.268 23.078 1 97.5 297 THR A CA 1
ATOM 2324 C C . THR A 1 297 ? 0.609 3.318 23.719 1 97.5 297 THR A C 1
ATOM 2326 O O . THR A 1 297 ? 0.431 3.334 24.938 1 97.5 297 THR A O 1
ATOM 2329 N N . MET A 1 298 ? 0.043 4.199 22.922 1 97.81 298 MET A N 1
ATOM 2330 C CA . MET A 1 298 ? -0.881 5.199 23.438 1 97.81 298 MET A CA 1
ATOM 2331 C C . MET A 1 298 ? -2.084 4.531 24.109 1 97.81 298 MET A C 1
ATOM 2333 O O . MET A 1 298 ? -2.498 4.93 25.203 1 97.81 298 MET A O 1
ATOM 2337 N N . LYS A 1 299 ? -2.607 3.521 23.453 1 96.81 299 LYS A N 1
ATOM 2338 C CA . LYS A 1 299 ? -3.738 2.781 24.016 1 96.81 299 LYS A CA 1
ATOM 2339 C C . LYS A 1 299 ? -3.367 2.117 25.328 1 96.81 299 LYS A C 1
ATOM 2341 O O . LYS A 1 299 ? -4.145 2.15 26.297 1 96.81 299 LYS A O 1
ATOM 2346 N N . LEU A 1 300 ? -2.209 1.507 25.359 1 98 300 LEU A N 1
ATOM 2347 C CA . LEU A 1 300 ? -1.753 0.818 26.562 1 98 300 LEU A CA 1
ATOM 2348 C C . LEU A 1 300 ? -1.545 1.803 27.703 1 98 300 LEU A C 1
ATOM 2350 O O . LEU A 1 300 ? -1.885 1.508 28.844 1 98 300 LEU A O 1
ATOM 2354 N N . ILE A 1 301 ? -0.985 2.928 27.422 1 98.56 301 ILE A N 1
ATOM 2355 C CA . ILE A 1 301 ? -0.797 3.965 28.438 1 98.56 301 ILE A CA 1
ATOM 2356 C C . ILE A 1 301 ? -2.15 4.371 29.016 1 98.56 301 ILE A C 1
ATOM 2358 O O . ILE A 1 301 ? -2.295 4.504 30.234 1 98.56 301 ILE A O 1
ATOM 2362 N N . GLY A 1 302 ? -3.137 4.57 28.141 1 98.56 302 GLY A N 1
ATOM 2363 C CA . GLY A 1 302 ? -4.48 4.867 28.625 1 98.56 302 GLY A CA 1
ATOM 2364 C C . GLY A 1 302 ? -5.02 3.818 29.578 1 98.56 302 GLY A C 1
ATOM 2365 O O . GLY A 1 302 ? -5.586 4.152 30.625 1 98.56 302 GLY A O 1
ATOM 2366 N N . LYS A 1 303 ? -4.793 2.568 29.219 1 98.38 303 LYS A N 1
ATOM 2367 C CA . LYS A 1 303 ? -5.258 1.465 30.062 1 98.38 303 LYS A CA 1
ATOM 2368 C C . LYS A 1 303 ? -4.527 1.447 31.406 1 98.38 303 LYS A C 1
ATOM 2370 O O . LYS A 1 303 ? -5.133 1.178 32.438 1 98.38 303 LYS A O 1
ATOM 2375 N N . LEU A 1 304 ? -3.232 1.682 31.328 1 98.44 304 LEU A N 1
ATOM 2376 C CA . LEU A 1 304 ? -2.418 1.672 32.531 1 98.44 304 LEU A CA 1
ATOM 2377 C C . LEU A 1 304 ? -2.82 2.807 33.469 1 98.44 304 LEU A C 1
ATOM 2379 O O . LEU A 1 304 ? -2.848 2.631 34.688 1 98.44 304 LEU A O 1
ATOM 2383 N N . LEU A 1 305 ? -3.172 3.953 32.938 1 98.69 305 LEU A N 1
ATOM 2384 C CA . LEU A 1 305 ? -3.475 5.133 33.75 1 98.69 305 LEU A CA 1
ATOM 2385 C C . LEU A 1 305 ? -4.91 5.09 34.25 1 98.69 305 LEU A C 1
ATOM 2387 O O . LEU A 1 305 ? -5.184 5.512 35.375 1 98.69 305 LEU A O 1
ATOM 2391 N N . PHE A 1 306 ? -5.848 4.539 33.406 1 98.38 306 PHE A N 1
ATOM 2392 C CA . PHE A 1 306 ? -7.254 4.758 33.719 1 98.38 306 PHE A CA 1
ATOM 2393 C C . PHE A 1 306 ? -8.008 3.436 33.812 1 98.38 306 PHE A C 1
ATOM 2395 O O . PHE A 1 306 ? -9.18 3.398 34.188 1 98.38 306 PHE A O 1
ATOM 2402 N N . GLY A 1 307 ? -7.387 2.301 33.406 1 97.5 307 GLY A N 1
ATOM 2403 C CA . GLY A 1 307 ? -8.047 1.007 33.344 1 97.5 307 GLY A CA 1
ATOM 2404 C C . GLY A 1 307 ? -8.57 0.66 31.969 1 97.5 307 GLY A C 1
ATOM 2405 O O . GLY A 1 307 ? -8.688 1.532 31.109 1 97.5 307 GLY A O 1
ATOM 2406 N N . ILE A 1 308 ? -8.969 -0.574 31.766 1 96 308 ILE A N 1
ATOM 2407 C CA . ILE A 1 308 ? -9.297 -1.137 30.469 1 96 308 ILE A CA 1
ATOM 2408 C C . ILE A 1 308 ? -10.602 -0.543 29.953 1 96 308 ILE A C 1
ATOM 2410 O O . ILE A 1 308 ? -10.781 -0.362 28.75 1 96 308 ILE A O 1
ATOM 2414 N N . THR A 1 309 ? -11.531 -0.184 30.812 1 95.62 309 THR A N 1
ATOM 2415 C CA . THR A 1 309 ? -12.828 0.347 30.406 1 95.62 309 THR A CA 1
ATOM 2416 C C . THR A 1 309 ? -12.766 1.86 30.219 1 95.62 309 THR A C 1
ATOM 2418 O O . THR A 1 309 ? -13.141 2.379 29.172 1 95.62 309 THR A O 1
ATOM 2421 N N . ARG A 1 310 ? -12.156 2.549 31.141 1 96.94 310 ARG A N 1
ATOM 2422 C CA . ARG A 1 310 ? -12.164 4.008 31.141 1 96.94 310 ARG A CA 1
ATOM 2423 C C . ARG A 1 310 ? -11.062 4.562 30.25 1 96.94 310 ARG A C 1
ATOM 2425 O O . ARG A 1 310 ? -11.188 5.668 29.719 1 96.94 310 ARG A O 1
ATOM 2432 N N . GLY A 1 311 ? -10 3.803 30.047 1 96.69 311 GLY A N 1
ATOM 2433 C CA . GLY A 1 311 ? -8.859 4.246 29.266 1 96.69 311 GLY A CA 1
ATOM 2434 C C . GLY A 1 311 ? -9.242 4.758 27.891 1 96.69 311 GLY A C 1
ATOM 2435 O O . GLY A 1 311 ? -9.031 5.934 27.578 1 96.69 311 GLY A O 1
ATOM 2436 N N . PRO A 1 312 ? -9.844 3.865 27.109 1 95.12 312 PRO A N 1
ATOM 2437 C CA . PRO A 1 312 ? -10.242 4.281 25.766 1 95.12 312 PRO A CA 1
ATOM 2438 C C . PRO A 1 312 ? -11.211 5.465 25.766 1 95.12 312 PRO A C 1
ATOM 2440 O O . PRO A 1 312 ? -11.133 6.332 24.891 1 95.12 312 PRO A O 1
ATOM 2443 N N . GLU A 1 313 ? -12.055 5.566 26.703 1 96.44 313 GLU A N 1
ATOM 2444 C CA . GLU A 1 313 ? -13.023 6.656 26.797 1 96.44 313 GLU A CA 1
ATOM 2445 C C . GLU A 1 313 ? -12.328 7.992 27.047 1 96.44 313 GLU A C 1
ATOM 2447 O O . GLU A 1 313 ? -12.625 8.992 26.406 1 96.44 313 GLU A O 1
ATOM 2452 N N . VAL A 1 314 ? -11.406 7.988 27.969 1 97.56 314 VAL A N 1
ATOM 2453 C CA . VAL A 1 314 ? -10.688 9.211 28.312 1 97.56 314 VAL A CA 1
ATOM 2454 C C . VAL A 1 314 ? -9.867 9.688 27.125 1 97.56 314 VAL A C 1
ATOM 2456 O O . VAL A 1 314 ? -9.875 10.875 26.781 1 97.56 314 VAL A O 1
ATOM 2459 N N . LEU A 1 315 ? -9.203 8.758 26.484 1 97.31 315 LEU A N 1
ATOM 2460 C CA . LEU A 1 315 ? -8.297 9.109 25.391 1 97.31 315 LEU A CA 1
ATOM 2461 C C . LEU A 1 315 ? -9.062 9.695 24.219 1 97.31 315 LEU A C 1
ATOM 2463 O O . LEU A 1 315 ? -8.531 10.516 23.469 1 97.31 315 LEU A O 1
ATOM 2467 N N . SER A 1 316 ? -10.328 9.367 24.078 1 94.75 316 SER A N 1
ATOM 2468 C CA . SER A 1 316 ? -11.062 9.742 22.875 1 94.75 316 SER A CA 1
ATOM 2469 C C . SER A 1 316 ? -12.023 10.891 23.156 1 94.75 316 SER A C 1
ATOM 2471 O O . SER A 1 316 ? -12.758 11.32 22.25 1 94.75 316 SER A O 1
ATOM 2473 N N . THR A 1 317 ? -12.016 11.367 24.297 1 95.62 317 THR A N 1
ATOM 2474 C CA . THR A 1 317 ? -12.953 12.422 24.672 1 95.62 317 THR A CA 1
ATOM 2475 C C . THR A 1 317 ? -12.68 13.695 23.875 1 95.62 317 THR A C 1
ATOM 2477 O O . THR A 1 317 ? -11.531 14.109 23.734 1 95.62 317 THR A O 1
ATOM 2480 N N . VAL A 1 318 ? -13.711 14.281 23.359 1 94.88 318 VAL A N 1
ATOM 2481 C CA . VAL A 1 318 ? -13.633 15.547 22.641 1 94.88 318 VAL A CA 1
ATOM 2482 C C . VAL A 1 318 ? -14.328 16.641 23.438 1 94.88 318 VAL A C 1
ATOM 2484 O O . VAL A 1 318 ? -15.484 16.5 23.828 1 94.88 318 VAL A O 1
ATOM 2487 N N . ARG A 1 319 ? -13.695 17.672 23.641 1 94.69 319 ARG A N 1
ATOM 2488 C CA . ARG A 1 319 ? -14.266 18.797 24.359 1 94.69 319 ARG A CA 1
ATOM 2489 C C . ARG A 1 319 ? -15.32 19.516 23.516 1 94.69 319 ARG A C 1
ATOM 2491 O O . ARG A 1 319 ? -15.297 19.438 22.297 1 94.69 319 ARG A O 1
ATOM 2498 N N . PRO A 1 320 ? -16.219 20.188 24.25 1 93.12 320 PRO A N 1
ATOM 2499 C CA . PRO A 1 320 ? -17.188 20.969 23.484 1 93.12 320 PRO A CA 1
ATOM 2500 C C . PRO A 1 320 ? -16.531 22 22.578 1 93.12 320 PRO A C 1
ATOM 2502 O O . PRO A 1 320 ? -15.469 22.547 22.922 1 93.12 320 PRO A O 1
ATOM 2505 N N . ALA A 1 321 ? -17.156 22.297 21.516 1 92.31 321 ALA A N 1
ATOM 2506 C CA . ALA A 1 321 ? -16.656 23.281 20.547 1 92.31 321 ALA A CA 1
ATOM 2507 C C . ALA A 1 321 ? -16.422 24.625 21.219 1 92.31 321 ALA A C 1
ATOM 2509 O O . ALA A 1 321 ? -17.172 25.031 22.109 1 92.31 321 ALA A O 1
ATOM 2510 N N . GLY A 1 322 ? -15.422 25.266 20.781 1 94.62 322 GLY A N 1
ATOM 2511 C CA . GLY A 1 322 ? -15.133 26.594 21.297 1 94.62 322 GLY A CA 1
ATOM 2512 C C . GLY A 1 322 ? -14.109 26.594 22.406 1 94.62 322 GLY A C 1
ATOM 2513 O O . GLY A 1 322 ? -13.734 27.656 22.922 1 94.62 322 GLY A O 1
ATOM 2514 N N . GLN A 1 323 ? -13.641 25.438 22.797 1 96.31 323 GLN A N 1
ATOM 2515 C CA . GLN A 1 323 ? -12.641 25.328 23.844 1 96.31 323 GLN A CA 1
ATOM 2516 C C . GLN A 1 323 ? -11.297 24.875 23.281 1 96.31 323 GLN A C 1
ATOM 2518 O O . GLN A 1 323 ? -11.258 24.141 22.297 1 96.31 323 GLN A O 1
ATOM 2523 N N . PRO A 1 324 ? -10.227 25.391 23.984 1 97.56 324 PRO A N 1
ATOM 2524 C CA . PRO A 1 324 ? -8.93 24.844 23.594 1 97.56 324 PRO A CA 1
ATOM 2525 C C . PRO A 1 324 ? -8.797 23.344 23.859 1 97.56 324 PRO A C 1
ATOM 2527 O O . PRO A 1 324 ? -9.57 22.797 24.656 1 97.56 324 PRO A O 1
ATOM 2530 N N . VAL A 1 325 ? -7.848 22.703 23.25 1 97.56 325 VAL A N 1
ATOM 2531 C CA . VAL A 1 325 ? -7.707 21.266 23.328 1 97.56 325 VAL A CA 1
ATOM 2532 C C . VAL A 1 325 ? -7.277 20.844 24.734 1 97.56 325 VAL A C 1
ATOM 2534 O O . VAL A 1 325 ? -7.562 19.734 25.172 1 97.56 325 VAL A O 1
ATOM 2537 N N . VAL A 1 326 ? -6.648 21.766 25.469 1 98.25 326 VAL A N 1
ATOM 2538 C CA . VAL A 1 326 ? -6.121 21.453 26.797 1 98.25 326 VAL A CA 1
ATOM 2539 C C . VAL A 1 326 ? -6.188 22.703 27.688 1 98.25 326 VAL A C 1
ATOM 2541 O O . VAL A 1 326 ? -6.152 23.828 27.188 1 98.25 326 VAL A O 1
ATOM 2544 N N . ASP A 1 327 ? -6.297 22.484 28.984 1 97.62 327 ASP A N 1
ATOM 2545 C CA . ASP A 1 327 ? -6.32 23.594 29.922 1 97.62 327 ASP A CA 1
ATOM 2546 C C . ASP A 1 327 ? -4.902 24.078 30.234 1 97.62 327 ASP A C 1
ATOM 2548 O O . ASP A 1 327 ? -4.66 25.281 30.344 1 97.62 327 ASP A O 1
ATOM 2552 N N . ASP A 1 328 ? -4.023 23.156 30.391 1 98.06 328 ASP A N 1
ATOM 2553 C CA . ASP A 1 328 ? -2.645 23.453 30.766 1 98.06 328 ASP A CA 1
ATOM 2554 C C . ASP A 1 328 ? -1.677 23.016 29.672 1 98.06 328 ASP A C 1
ATOM 2556 O O . ASP A 1 328 ? -1.301 21.844 29.594 1 98.06 328 ASP A O 1
ATOM 2560 N N . TRP A 1 329 ? -1.146 23.984 28.938 1 98.38 329 TRP A N 1
ATOM 2561 C CA . TRP A 1 329 ? -0.281 23.719 27.797 1 98.38 329 TRP A CA 1
ATOM 2562 C C . TRP A 1 329 ? 1.083 23.219 28.25 1 98.38 329 TRP A C 1
ATOM 2564 O O . TRP A 1 329 ? 1.739 22.453 27.531 1 98.38 329 TRP A O 1
ATOM 2574 N N . LYS A 1 330 ? 1.567 23.656 29.359 1 98 330 LYS A N 1
ATOM 2575 C CA . LYS A 1 330 ? 2.822 23.141 29.906 1 98 330 LYS A CA 1
ATOM 2576 C C . LYS A 1 330 ? 2.719 21.656 30.219 1 98 330 LYS A C 1
ATOM 2578 O O . LYS A 1 330 ? 3.666 20.906 30 1 98 330 LYS A O 1
ATOM 2583 N N . CYS A 1 331 ? 1.571 21.328 30.797 1 98.31 331 CYS A N 1
ATOM 2584 C CA . CYS A 1 331 ? 1.326 19.906 31.047 1 98.31 331 CYS A CA 1
ATOM 2585 C C . CYS A 1 331 ? 1.361 19.094 29.766 1 98.31 331 CYS A C 1
ATOM 2587 O O . CYS A 1 331 ? 1.996 18.047 29.703 1 98.31 331 CYS A O 1
ATOM 2589 N N . LEU A 1 332 ? 0.681 19.578 28.719 1 98.44 332 LEU A N 1
ATOM 2590 C CA . LEU A 1 332 ? 0.649 18.875 27.438 1 98.44 332 LEU A CA 1
ATOM 2591 C C . LEU A 1 332 ? 2.061 18.656 26.906 1 98.44 332 LEU A C 1
ATOM 2593 O O . LEU A 1 332 ? 2.406 17.547 26.5 1 98.44 332 LEU A O 1
ATOM 2597 N N . LYS A 1 333 ? 2.861 19.719 26.875 1 98.31 333 LYS A N 1
ATOM 2598 C CA . LYS A 1 333 ? 4.238 19.625 26.406 1 98.31 333 LYS A CA 1
ATOM 2599 C C . LYS A 1 333 ? 5.039 18.609 27.219 1 98.31 333 LYS A C 1
ATOM 2601 O O . LYS A 1 333 ? 5.844 17.859 26.672 1 98.31 333 LYS A O 1
ATOM 2606 N N . SER A 1 334 ? 4.785 18.578 28.5 1 98.19 334 SER A N 1
ATOM 2607 C CA . SER A 1 334 ? 5.469 17.641 29.375 1 98.19 334 SER A CA 1
ATOM 2608 C C . SER A 1 334 ? 5.059 16.203 29.078 1 98.19 334 SER A C 1
ATOM 2610 O O . SER A 1 334 ? 5.887 15.289 29.109 1 98.19 334 SER A O 1
ATOM 2612 N N . MET A 1 335 ? 3.746 16.016 28.859 1 98.44 335 MET A N 1
ATOM 2613 C CA . MET A 1 335 ? 3.258 14.672 28.531 1 98.44 335 MET A CA 1
ATOM 2614 C C . MET A 1 335 ? 3.887 14.18 27.234 1 98.44 335 MET A C 1
ATOM 2616 O O . MET A 1 335 ? 4.262 13.008 27.125 1 98.44 335 MET A O 1
ATOM 2620 N N . VAL A 1 336 ? 3.986 15.055 26.234 1 98.38 336 VAL A N 1
ATOM 2621 C CA . VAL A 1 336 ? 4.578 14.703 24.953 1 98.38 336 VAL A CA 1
ATOM 2622 C C . VAL A 1 336 ? 6.043 14.32 25.141 1 98.38 336 VAL A C 1
ATOM 2624 O O . VAL A 1 336 ? 6.488 13.281 24.641 1 98.38 336 VAL A O 1
ATOM 2627 N N . ARG A 1 337 ? 6.781 15.148 25.859 1 97.81 337 ARG A N 1
ATOM 2628 C CA . ARG A 1 337 ? 8.203 14.898 26.094 1 97.81 337 ARG A CA 1
ATOM 2629 C C . ARG A 1 337 ? 8.406 13.586 26.844 1 97.81 337 ARG A C 1
ATOM 2631 O O . ARG A 1 337 ? 9.344 12.836 26.547 1 97.81 337 ARG A O 1
ATOM 2638 N N . THR A 1 338 ? 7.559 13.352 27.828 1 98.06 338 THR A N 1
ATOM 2639 C CA . THR A 1 338 ? 7.652 12.125 28.609 1 98.06 338 THR A CA 1
ATOM 2640 C C . THR A 1 338 ? 7.41 10.898 27.734 1 98.06 338 THR A C 1
ATOM 2642 O O . THR A 1 338 ? 8.141 9.914 27.828 1 98.06 338 THR A O 1
ATOM 2645 N N . PHE A 1 339 ? 6.395 10.953 26.922 1 98.31 339 PHE A N 1
ATOM 2646 C CA . PHE A 1 339 ? 6.137 9.859 26 1 98.31 339 PHE A CA 1
ATOM 2647 C C . PHE A 1 339 ? 7.355 9.602 25.125 1 98.31 339 PHE A C 1
ATOM 2649 O O . PHE A 1 339 ? 7.805 8.453 25 1 98.31 339 PHE A O 1
ATOM 2656 N N . GLU A 1 340 ? 7.867 10.656 24.469 1 98.06 340 GLU A N 1
ATOM 2657 C CA . GLU A 1 340 ? 8.969 10.508 23.531 1 98.06 340 GLU A CA 1
ATOM 2658 C C . GLU A 1 340 ? 10.227 9.992 24.234 1 98.06 340 GLU A C 1
ATOM 2660 O O . GLU A 1 340 ? 11.008 9.242 23.641 1 98.06 340 GLU A O 1
ATOM 2665 N N . THR A 1 341 ? 10.391 10.359 25.422 1 97 341 THR A N 1
ATOM 2666 C CA . THR A 1 341 ? 11.539 9.906 26.203 1 97 341 THR A CA 1
ATOM 2667 C C . THR A 1 341 ? 11.523 8.391 26.359 1 97 341 THR A C 1
ATOM 2669 O O . THR A 1 341 ? 12.562 7.734 26.234 1 97 341 THR A O 1
ATOM 2672 N N . HIS A 1 342 ? 10.352 7.836 26.562 1 97.25 342 HIS A N 1
ATOM 2673 C CA . HIS A 1 342 ? 10.258 6.422 26.906 1 97.25 342 HIS A CA 1
ATOM 2674 C C . HIS A 1 342 ? 9.906 5.582 25.672 1 97.25 342 HIS A C 1
ATOM 2676 O O . HIS A 1 342 ? 10.297 4.414 25.594 1 97.25 342 HIS A O 1
ATOM 2682 N N . CYS A 1 343 ? 9.18 6.195 24.797 1 97.75 343 CYS A N 1
ATOM 2683 C CA . CYS A 1 343 ? 8.594 5.371 23.734 1 97.75 343 CYS A CA 1
ATOM 2684 C C . CYS A 1 343 ? 9.133 5.77 22.375 1 97.75 343 CYS A C 1
ATOM 2686 O O . CYS A 1 343 ? 8.805 5.141 21.359 1 97.75 343 CYS A O 1
ATOM 2688 N N . GLY A 1 344 ? 10.008 6.773 22.297 1 97.5 344 GLY A N 1
ATOM 2689 C CA . GLY A 1 344 ? 10.547 7.254 21.031 1 97.5 344 GLY A CA 1
ATOM 2690 C C . GLY A 1 344 ? 9.742 8.383 20.422 1 97.5 344 GLY A C 1
ATOM 2691 O O . GLY A 1 344 ? 8.703 8.773 20.969 1 97.5 344 GLY A O 1
ATOM 2692 N N . SER A 1 345 ? 10.188 8.859 19.312 1 97.06 345 SER A N 1
ATOM 2693 C CA . SER A 1 345 ? 9.586 10.008 18.641 1 97.06 345 SER A CA 1
ATOM 2694 C C . SER A 1 345 ? 8.148 9.719 18.219 1 97.06 345 SER A C 1
ATOM 2696 O O . SER A 1 345 ? 7.836 8.617 17.766 1 97.06 345 SER A O 1
ATOM 2698 N N . LEU A 1 346 ? 7.301 10.703 18.375 1 95.56 346 LEU A N 1
ATOM 2699 C CA . LEU A 1 346 ? 5.938 10.633 17.859 1 95.56 346 LEU A CA 1
ATOM 2700 C C . LEU A 1 346 ? 5.926 10.688 16.344 1 95.56 346 LEU A C 1
ATOM 2702 O O . LEU A 1 346 ? 5.004 10.172 15.703 1 95.56 346 LEU A O 1
ATOM 2706 N N . SER A 1 347 ? 6.973 11.25 15.781 1 94.19 347 SER A N 1
ATOM 2707 C CA . SER A 1 347 ? 6.984 11.547 14.352 1 94.19 347 SER A CA 1
ATOM 2708 C C . SER A 1 347 ? 5.746 12.344 13.945 1 94.19 347 SER A C 1
ATOM 2710 O O . SER A 1 347 ? 5.023 12.852 14.797 1 94.19 347 SER A O 1
ATOM 2712 N N . GLN A 1 348 ? 5.52 12.578 12.68 1 93.88 348 GLN A N 1
ATOM 2713 C CA . GLN A 1 348 ? 4.383 13.344 12.18 1 93.88 348 GLN A CA 1
ATOM 2714 C C . GLN A 1 348 ? 3.072 12.609 12.43 1 93.88 348 GLN A C 1
ATOM 2716 O O . GLN A 1 348 ? 2.066 13.227 12.789 1 93.88 348 GLN A O 1
ATOM 2721 N N . TYR A 1 349 ? 3.088 11.281 12.312 1 95.5 349 TYR A N 1
ATOM 2722 C CA . TYR A 1 349 ? 1.865 10.508 12.484 1 95.5 349 TYR A CA 1
ATOM 2723 C C . TYR A 1 349 ? 1.359 10.594 13.914 1 95.5 349 TYR A C 1
ATOM 2725 O O . TYR A 1 349 ?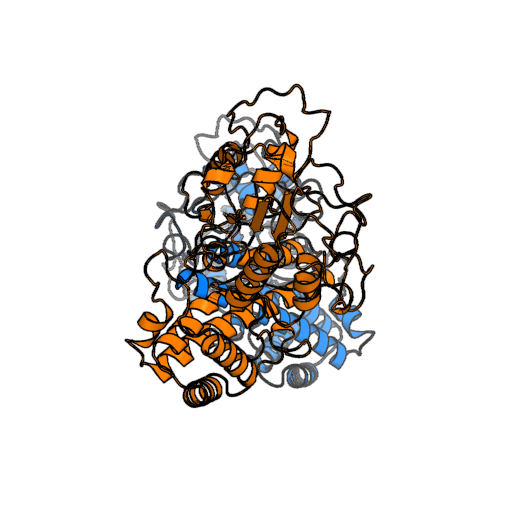 0.15 10.625 14.156 1 95.5 349 TYR A O 1
ATOM 2733 N N . GLY A 1 350 ? 2.27 10.641 14.852 1 96.44 350 GLY A N 1
ATOM 2734 C CA . GLY A 1 350 ? 1.928 10.625 16.266 1 96.44 350 GLY A CA 1
ATOM 2735 C C . GLY A 1 350 ? 1.146 11.844 16.703 1 96.44 350 GLY A C 1
ATOM 2736 O O . GLY A 1 350 ? 0.514 11.836 17.766 1 96.44 350 GLY A O 1
ATOM 2737 N N . MET A 1 351 ? 1.139 12.875 15.82 1 97.06 351 MET A N 1
ATOM 2738 C CA . MET A 1 351 ? 0.357 14.07 16.125 1 97.06 351 MET A CA 1
ATOM 2739 C C . MET A 1 351 ? -1.125 13.734 16.234 1 97.06 351 MET A C 1
ATOM 2741 O O . MET A 1 351 ? -1.886 14.484 16.859 1 97.06 351 MET A O 1
ATOM 2745 N N . THR A 1 352 ? -1.508 12.609 15.734 1 95.5 352 THR A N 1
ATOM 2746 C CA . THR A 1 352 ? -2.896 12.172 15.805 1 95.5 352 THR A CA 1
ATOM 2747 C C . THR A 1 352 ? -3.311 11.914 17.25 1 95.5 352 THR A C 1
ATOM 2749 O O . THR A 1 352 ? -4.5 11.945 17.578 1 95.5 352 THR A O 1
ATOM 2752 N N . HIS A 1 353 ? -2.324 11.766 18.172 1 97.25 353 HIS A N 1
ATOM 2753 C CA . HIS A 1 353 ? -2.619 11.375 19.547 1 97.25 353 HIS A CA 1
ATOM 2754 C C . HIS A 1 353 ? -2.508 12.562 20.484 1 97.25 353 HIS A C 1
ATOM 2756 O O . HIS A 1 353 ? -2.555 12.398 21.703 1 97.25 353 HIS A O 1
ATOM 2762 N N . MET A 1 354 ? -2.42 13.742 19.922 1 98.12 354 MET A N 1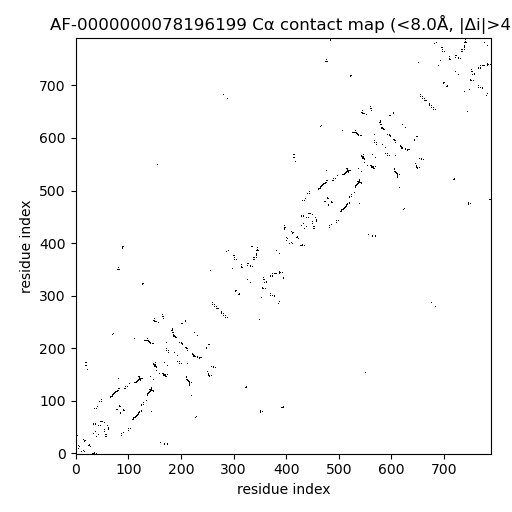
ATOM 2763 C CA . MET A 1 354 ? -2.266 14.922 20.766 1 98.12 354 MET A CA 1
ATOM 2764 C C . MET A 1 354 ? -3.502 15.141 21.641 1 98.12 354 MET A C 1
ATOM 2766 O O . MET A 1 354 ? -3.396 15.609 22.766 1 98.12 354 MET A O 1
ATOM 2770 N N . ARG A 1 355 ? -4.676 14.789 21.156 1 97.88 355 ARG A N 1
ATOM 2771 C CA . ARG A 1 355 ? -5.887 14.883 21.969 1 97.88 355 ARG A CA 1
ATOM 2772 C C . ARG A 1 355 ? -5.812 13.945 23.156 1 97.88 355 ARG A C 1
ATOM 2774 O O . ARG A 1 355 ? -6.242 14.297 24.266 1 97.88 355 ARG A O 1
ATOM 2781 N N . SER A 1 356 ? -5.328 12.727 22.906 1 98.38 356 SER A N 1
ATOM 2782 C CA . SER A 1 356 ? -5.156 11.766 23.984 1 98.38 356 SER A CA 1
ATOM 2783 C C . SER A 1 356 ? -4.25 12.328 25.078 1 98.38 356 SER A C 1
ATOM 2785 O O . SER A 1 356 ? -4.566 12.227 26.266 1 98.38 356 SER A O 1
ATOM 2787 N N . LEU A 1 357 ? -3.168 12.922 24.688 1 98.62 357 LEU A N 1
ATOM 2788 C CA . LEU A 1 357 ? -2.209 13.469 25.641 1 98.62 357 LEU A CA 1
ATOM 2789 C C . LEU A 1 357 ? -2.797 14.672 26.375 1 98.62 357 LEU A C 1
ATOM 2791 O O . LEU A 1 357 ? -2.543 14.867 27.562 1 98.62 357 LEU A O 1
ATOM 2795 N N . ALA A 1 358 ? -3.549 15.469 25.625 1 98.56 358 ALA A N 1
ATOM 2796 C CA . ALA A 1 358 ? -4.262 16.578 26.25 1 98.56 358 ALA A CA 1
ATOM 2797 C C . ALA A 1 358 ? -5.246 16.094 27.312 1 98.56 358 ALA A C 1
ATOM 2799 O O . ALA A 1 358 ? -5.34 16.656 28.391 1 98.56 358 ALA A O 1
ATOM 2800 N N . ASN A 1 359 ? -5.961 15.031 26.938 1 98.62 359 ASN A N 1
ATOM 2801 C CA . ASN A 1 359 ? -6.941 14.461 27.859 1 98.62 359 ASN A CA 1
ATOM 2802 C C . ASN A 1 359 ? -6.27 13.891 29.109 1 98.62 359 ASN A C 1
ATOM 2804 O O . ASN A 1 359 ? -6.828 13.961 30.203 1 98.62 359 ASN A O 1
ATOM 2808 N N . ILE A 1 360 ? -5.152 13.328 28.938 1 98.62 360 ILE A N 1
ATOM 2809 C CA . ILE A 1 360 ? -4.387 12.812 30.078 1 98.62 360 ILE A CA 1
ATOM 2810 C C . ILE A 1 360 ? -4.035 13.961 31.031 1 98.62 360 ILE A C 1
ATOM 2812 O O . ILE A 1 360 ? -4.188 13.828 32.25 1 98.62 360 ILE A O 1
ATOM 2816 N N . CYS A 1 361 ? -3.619 15.078 30.484 1 97.88 361 CYS A N 1
ATOM 2817 C CA . CYS A 1 361 ? -3.344 16.266 31.281 1 97.88 361 CYS A CA 1
ATOM 2818 C C . CYS A 1 361 ? -4.594 16.734 32.031 1 97.88 361 CYS A C 1
ATOM 2820 O O . CYS A 1 361 ? -4.559 17 33.219 1 97.88 361 CYS A O 1
ATOM 2822 N N . ASP A 1 362 ? -5.633 16.812 31.328 1 97.88 362 ASP A N 1
ATOM 2823 C CA . ASP A 1 362 ? -6.875 17.344 31.859 1 97.88 362 ASP A CA 1
ATOM 2824 C C . ASP A 1 362 ? -7.477 16.422 32.906 1 97.88 362 ASP A C 1
ATOM 2826 O O . ASP A 1 362 ? -8.281 16.844 33.75 1 97.88 362 ASP A O 1
ATOM 2830 N N . ALA A 1 363 ? -7.066 15.156 32.844 1 98.12 363 ALA A N 1
ATOM 2831 C CA . ALA A 1 363 ? -7.539 14.18 33.812 1 98.12 363 ALA A CA 1
ATOM 2832 C C . ALA A 1 363 ? -6.727 14.258 35.125 1 98.12 363 ALA A C 1
ATOM 2834 O O . ALA A 1 363 ? -6.992 13.523 36.062 1 98.12 363 ALA A O 1
ATOM 2835 N N . GLY A 1 364 ? -5.734 15.078 35.156 1 97.75 364 GLY A N 1
ATOM 2836 C CA . GLY A 1 364 ? -4.984 15.328 36.375 1 97.75 364 GLY A CA 1
ATOM 2837 C C . GLY A 1 364 ? -3.789 14.406 36.562 1 97.75 364 GLY A C 1
ATOM 2838 O O . GLY A 1 364 ? -3.217 14.312 37.625 1 97.75 364 GLY A O 1
ATOM 2839 N N . ILE A 1 365 ? -3.4 13.727 35.562 1 98.19 365 ILE A N 1
ATOM 2840 C CA . ILE A 1 365 ? -2.254 12.82 35.594 1 98.19 365 ILE A CA 1
ATOM 2841 C C . ILE A 1 365 ? -0.965 13.633 35.719 1 98.19 365 ILE A C 1
ATOM 2843 O O . ILE A 1 365 ? -0.764 14.609 35 1 98.19 365 ILE A O 1
ATOM 2847 N N . THR A 1 366 ? -0.09 13.219 36.625 1 97.69 366 THR A N 1
ATOM 2848 C CA . THR A 1 366 ? 1.179 13.906 36.812 1 97.69 366 THR A CA 1
ATOM 2849 C C . THR A 1 366 ? 2.234 13.391 35.844 1 97.69 366 THR A C 1
ATOM 2851 O O . THR A 1 366 ? 2.061 12.336 35.219 1 97.69 366 THR A O 1
ATOM 2854 N N . THR A 1 367 ? 3.299 14.156 35.688 1 97.5 367 THR A N 1
ATOM 2855 C CA . THR A 1 367 ? 4.398 13.758 34.812 1 97.5 367 THR A CA 1
ATOM 2856 C C . THR A 1 367 ? 5.004 12.438 35.312 1 97.5 367 THR A C 1
ATOM 2858 O O . THR A 1 367 ? 5.434 11.617 34.5 1 97.5 367 THR A O 1
ATOM 2861 N N . GLU A 1 368 ? 5.031 12.211 36.594 1 98 368 GLU A N 1
ATOM 2862 C CA . GLU A 1 368 ? 5.574 10.984 37.156 1 98 368 GLU A CA 1
ATOM 2863 C C . GLU A 1 368 ? 4.707 9.781 36.812 1 98 368 GLU A C 1
ATOM 2865 O O . GLU A 1 368 ? 5.227 8.719 36.469 1 98 368 GLU A O 1
ATOM 2870 N N . GLN A 1 369 ? 3.471 10 36.906 1 98.44 369 GLN A N 1
ATOM 2871 C CA . GLN A 1 369 ? 2.547 8.93 36.562 1 98.44 369 GLN A CA 1
ATOM 2872 C C . GLN A 1 369 ? 2.65 8.578 35.094 1 98.44 369 GLN A C 1
ATOM 2874 O O . GLN A 1 369 ? 2.641 7.402 34.719 1 98.44 369 GLN A O 1
ATOM 2879 N N . MET A 1 370 ? 2.748 9.602 34.344 1 98.56 370 MET A N 1
ATOM 2880 C CA . MET A 1 370 ? 2.902 9.398 32.906 1 98.56 370 MET A CA 1
ATOM 2881 C C . MET A 1 370 ? 4.207 8.672 32.594 1 98.56 370 MET A C 1
ATOM 2883 O O . MET A 1 370 ? 4.246 7.797 31.719 1 98.56 370 MET A O 1
ATOM 2887 N N . ALA A 1 371 ? 5.25 9.047 33.281 1 98.25 371 ALA A N 1
ATOM 2888 C CA . ALA A 1 371 ? 6.551 8.414 33.062 1 98.25 371 ALA A CA 1
ATOM 2889 C C . ALA A 1 371 ? 6.496 6.93 33.406 1 98.25 371 ALA A C 1
ATOM 2891 O O . ALA A 1 371 ? 7.059 6.098 32.688 1 98.25 371 ALA A O 1
ATOM 2892 N N . GLU A 1 372 ? 5.816 6.613 34.469 1 98.25 372 GLU A N 1
ATOM 2893 C CA . GLU A 1 372 ? 5.688 5.223 34.875 1 98.25 372 GLU A CA 1
ATOM 2894 C C . GLU A 1 372 ? 4.891 4.414 33.844 1 98.25 372 GLU A C 1
ATOM 2896 O O . GLU A 1 372 ? 5.297 3.314 33.469 1 98.25 372 GLU A O 1
ATOM 2901 N N . ALA A 1 373 ? 3.791 4.996 33.469 1 98.5 373 ALA A N 1
ATOM 2902 C CA . ALA A 1 373 ? 2.951 4.316 32.5 1 98.5 373 ALA A CA 1
ATOM 2903 C C . ALA A 1 373 ? 3.693 4.129 31.172 1 98.5 373 ALA A C 1
ATOM 2905 O O . ALA A 1 373 ? 3.613 3.064 30.547 1 98.5 373 ALA A O 1
ATOM 2906 N N . SER A 1 374 ? 4.398 5.156 30.719 1 98.31 374 SER A N 1
ATOM 2907 C CA . SER A 1 374 ? 5.133 5.098 29.469 1 98.31 374 SER A CA 1
ATOM 2908 C C . SER A 1 374 ? 6.27 4.086 29.531 1 98.31 374 SER A C 1
ATOM 2910 O O . SER A 1 374 ? 6.516 3.352 28.578 1 98.31 374 SER A O 1
ATOM 2912 N N . ALA A 1 375 ? 6.938 4.047 30.641 1 97.56 375 ALA A N 1
ATOM 2913 C CA . ALA A 1 375 ? 8.031 3.098 30.828 1 97.56 375 ALA A CA 1
ATOM 2914 C C . ALA A 1 375 ? 7.527 1.659 30.781 1 97.56 375 ALA A C 1
ATOM 2916 O O . ALA A 1 375 ? 8.219 0.762 30.297 1 97.56 375 ALA A O 1
ATOM 2917 N N . GLN A 1 376 ? 6.355 1.463 31.359 1 97.31 376 GLN A N 1
ATOM 2918 C CA . GLN A 1 376 ? 5.758 0.131 31.344 1 97.31 376 GLN A CA 1
ATOM 2919 C C . GLN A 1 376 ? 5.285 -0.244 29.938 1 97.31 376 GLN A C 1
ATOM 2921 O O . GLN A 1 376 ? 5.402 -1.399 29.531 1 97.31 376 GLN A O 1
ATOM 2926 N N . ALA A 1 377 ? 4.719 0.737 29.281 1 97.25 377 ALA A N 1
ATOM 2927 C CA . ALA A 1 377 ? 4.199 0.506 27.938 1 97.25 377 ALA A CA 1
ATOM 2928 C C . ALA A 1 377 ? 5.332 0.297 26.938 1 97.25 377 ALA A C 1
ATOM 2930 O O . ALA A 1 377 ? 5.172 -0.421 25.953 1 97.25 377 ALA A O 1
ATOM 2931 N N . CYS A 1 378 ? 6.426 0.95 27.156 1 97.19 378 CYS A N 1
ATOM 2932 C CA . CYS A 1 378 ? 7.578 0.891 26.266 1 97.19 378 CYS A CA 1
ATOM 2933 C C . CYS A 1 378 ? 8.836 0.481 27.016 1 97.19 378 CYS A C 1
ATOM 2935 O O . CYS A 1 378 ? 9.688 1.32 27.312 1 97.19 378 CYS A O 1
ATOM 2937 N N . PRO A 1 379 ? 8.984 -0.845 27.156 1 91.5 379 PRO A N 1
ATOM 2938 C CA . PRO A 1 379 ? 10.195 -1.284 27.844 1 91.5 379 PRO A CA 1
ATOM 2939 C C . PRO A 1 379 ? 11.477 -0.878 27.125 1 91.5 379 PRO A C 1
ATOM 2941 O O . PRO A 1 379 ? 12.531 -0.753 27.734 1 91.5 379 PRO A O 1
ATOM 2944 N N . SER A 1 380 ? 11.367 -0.749 25.766 1 91.38 380 SER A N 1
ATOM 2945 C CA . SER A 1 380 ? 12.461 -0.214 24.953 1 91.38 380 SER A CA 1
ATOM 2946 C C . SER A 1 380 ? 11.93 0.608 23.781 1 91.38 380 SER A C 1
ATOM 2948 O O . SER A 1 380 ? 10.797 0.417 23.344 1 91.38 380 SER A O 1
ATOM 2950 N N . VAL A 1 381 ? 12.734 1.551 23.375 1 89.44 381 VAL A N 1
ATOM 2951 C CA . VAL A 1 381 ? 12.406 2.328 22.188 1 89.44 381 VAL A CA 1
ATOM 2952 C C . VAL A 1 381 ? 12.766 1.529 20.938 1 89.44 381 VAL A C 1
ATOM 2954 O O . VAL A 1 381 ? 13.891 1.052 20.797 1 89.44 381 VAL A O 1
ATOM 2957 N N . PRO A 1 382 ? 11.797 1.379 20.094 1 90.5 382 PRO A N 1
ATOM 2958 C CA . PRO A 1 382 ? 12.117 0.642 18.875 1 90.5 382 PRO A CA 1
ATOM 2959 C C . PRO A 1 382 ? 13.258 1.272 18.094 1 90.5 382 PRO A C 1
ATOM 2961 O O . PRO A 1 382 ? 13.352 2.5 18 1 90.5 382 PRO A O 1
ATOM 2964 N N . ALA A 1 383 ? 14.094 0.401 17.531 1 87.62 383 ALA A N 1
ATOM 2965 C CA . ALA A 1 383 ? 15.195 0.871 16.688 1 87.62 383 ALA A CA 1
ATOM 2966 C C . ALA A 1 383 ? 14.711 1.177 15.273 1 87.62 383 ALA A C 1
ATOM 2968 O O . ALA A 1 383 ? 14.672 0.288 14.422 1 87.62 383 ALA A O 1
ATOM 2969 N N . SER A 1 384 ? 14.195 2.277 15 1 90.69 384 SER A N 1
ATOM 2970 C CA . SER A 1 384 ? 13.711 2.727 13.703 1 90.69 384 SER A CA 1
ATOM 2971 C C . SER A 1 384 ? 14 4.207 13.484 1 90.69 384 SER A C 1
ATOM 2973 O O . SER A 1 384 ? 14.031 4.988 14.438 1 90.69 384 SER A O 1
ATOM 2975 N N . PRO A 1 385 ? 14.211 4.512 12.242 1 90.94 385 PRO A N 1
ATOM 2976 C CA . PRO A 1 385 ? 14.422 5.93 11.961 1 90.94 385 PRO A CA 1
ATOM 2977 C C . PRO A 1 385 ? 13.25 6.801 12.391 1 90.94 385 PRO A C 1
ATOM 2979 O O . PRO A 1 385 ? 13.43 7.973 12.727 1 90.94 385 PRO A O 1
ATOM 2982 N N . TRP A 1 386 ? 12.094 6.273 12.5 1 93.19 386 TRP A N 1
ATOM 2983 C CA . TRP A 1 386 ? 10.891 7.035 12.828 1 93.19 386 TRP A CA 1
ATOM 2984 C C . TRP A 1 386 ? 10.789 7.27 14.336 1 93.19 386 TRP A C 1
ATOM 2986 O O . TRP A 1 386 ? 10.156 8.227 14.781 1 93.19 386 TRP A O 1
ATOM 2996 N N . SER A 1 387 ? 11.469 6.391 15.102 1 92.88 387 SER A N 1
ATOM 2997 C CA . SER A 1 387 ? 11.414 6.5 16.562 1 92.88 387 SER A CA 1
ATOM 2998 C C . SER A 1 387 ? 12.594 7.301 17.094 1 92.88 387 SER A C 1
ATOM 3000 O O . SER A 1 387 ? 12.672 7.562 18.297 1 92.88 387 SER A O 1
ATOM 3002 N N . SER A 1 388 ? 13.453 7.703 16.203 1 92.19 388 SER A N 1
ATOM 3003 C CA . SER A 1 388 ? 14.688 8.367 16.609 1 92.19 388 SER A CA 1
ATOM 3004 C C . SER A 1 388 ? 14.414 9.766 17.141 1 92.19 388 SER A C 1
ATOM 3006 O O . SER A 1 388 ? 13.578 10.492 16.594 1 92.19 388 SER A O 1
ATOM 3008 N N . LEU A 1 389 ? 15.141 10.18 18.141 1 92.56 389 LEU A N 1
ATOM 3009 C CA . LEU A 1 389 ? 15.047 11.508 18.734 1 92.56 389 LEU A CA 1
ATOM 3010 C C . LEU A 1 389 ? 16.297 12.328 18.422 1 92.56 389 LEU A C 1
ATOM 3012 O O . LEU A 1 389 ? 16.609 13.273 19.141 1 92.56 389 LEU A O 1
ATOM 3016 N N . ARG A 1 390 ? 16.906 11.938 17.391 1 87.31 390 ARG A N 1
ATOM 3017 C CA . ARG A 1 390 ? 18.156 12.586 17.031 1 87.31 390 ARG A CA 1
ATOM 3018 C C . ARG A 1 390 ? 17.938 14.062 16.719 1 87.31 390 ARG A C 1
ATOM 3020 O O . ARG A 1 390 ? 18.828 14.891 16.938 1 87.31 390 ARG A O 1
ATOM 3027 N N . ARG A 1 391 ? 16.844 14.445 16.281 1 88 391 ARG A N 1
ATOM 3028 C CA . ARG A 1 391 ? 16.562 15.82 15.906 1 88 391 ARG A CA 1
ATOM 3029 C C . ARG A 1 391 ? 15.938 16.594 17.062 1 88 391 ARG A C 1
ATOM 3031 O O . ARG A 1 391 ? 15.586 17.766 16.906 1 88 391 ARG A O 1
ATOM 3038 N N . GLY A 1 392 ? 15.805 15.906 18.125 1 91.75 392 GLY A N 1
ATOM 3039 C CA . GLY A 1 392 ? 15.258 16.578 19.297 1 91.75 392 GLY A CA 1
ATOM 3040 C C . GLY A 1 392 ? 13.82 16.172 19.594 1 91.75 392 GLY A C 1
ATOM 3041 O O . GLY A 1 392 ? 13.219 15.406 18.844 1 91.75 392 GLY A O 1
ATOM 3042 N N . PHE A 1 393 ? 13.336 16.734 20.656 1 95.44 393 PHE A N 1
ATOM 3043 C CA . PHE A 1 393 ? 11.969 16.453 21.094 1 95.44 393 PHE A CA 1
ATOM 3044 C C . PHE A 1 393 ? 10.977 17.359 20.391 1 95.44 393 PHE A C 1
ATOM 3046 O O . PHE A 1 393 ? 11.32 18.484 19.984 1 95.44 393 PHE A O 1
ATOM 3053 N N . SER A 1 394 ? 9.797 16.891 20.203 1 95 394 SER A N 1
ATOM 3054 C CA . SER A 1 394 ? 8.766 17.672 19.531 1 95 394 SER A CA 1
ATOM 3055 C C . SER A 1 394 ? 8.195 18.734 20.438 1 95 394 SER A C 1
ATOM 3057 O O . SER A 1 394 ? 7.48 19.641 19.984 1 95 394 SER A O 1
ATOM 3059 N N . ALA A 1 395 ? 8.445 18.547 21.719 1 94.81 395 ALA A N 1
ATOM 3060 C CA . ALA A 1 395 ? 8.008 19.531 22.703 1 94.81 395 ALA A CA 1
ATOM 3061 C C . ALA A 1 395 ? 9.164 19.953 23.609 1 94.81 395 ALA A C 1
ATOM 3063 O O . ALA A 1 395 ? 10.094 19.172 23.844 1 94.81 395 ALA A O 1
ATOM 3064 N N . MET B 1 1 ? -11.391 -27.344 -6.309 1 81.25 1 MET B N 1
ATOM 3065 C CA . MET B 1 1 ? -11.258 -25.938 -5.918 1 81.25 1 MET B CA 1
ATOM 3066 C C . MET B 1 1 ? -11.312 -25.781 -4.402 1 81.25 1 MET B C 1
ATOM 3068 O O . MET B 1 1 ? -12.172 -26.375 -3.746 1 81.25 1 MET B O 1
ATOM 3072 N N . TYR B 1 2 ? -10.422 -24.969 -3.867 1 92 2 TYR B N 1
ATOM 3073 C CA . TYR B 1 2 ? -10.367 -24.844 -2.416 1 92 2 TYR B CA 1
ATOM 3074 C C . TYR B 1 2 ? -11.68 -24.281 -1.867 1 92 2 TYR B C 1
ATOM 3076 O O . TYR B 1 2 ? -12.109 -24.672 -0.774 1 92 2 TYR B O 1
ATOM 3084 N N . ASP B 1 3 ? -12.367 -23.406 -2.625 1 95.81 3 ASP B N 1
ATOM 3085 C CA . ASP B 1 3 ? -13.711 -22.875 -2.398 1 95.81 3 ASP B CA 1
ATOM 3086 C C . ASP B 1 3 ? -13.727 -21.906 -1.222 1 95.81 3 ASP B C 1
ATOM 3088 O O . ASP B 1 3 ? -14.57 -22.016 -0.33 1 95.81 3 ASP B O 1
ATOM 3092 N N . ASP B 1 4 ? -12.82 -21.031 -1.163 1 94.44 4 ASP B N 1
ATOM 3093 C CA . ASP B 1 4 ? -12.719 -20.094 -0.048 1 94.44 4 ASP B CA 1
ATOM 3094 C C . ASP B 1 4 ? -13.023 -18.672 -0.499 1 94.44 4 ASP B C 1
ATOM 3096 O O . ASP B 1 4 ? -12.828 -17.719 0.261 1 94.44 4 ASP B O 1
ATOM 3100 N N . ILE B 1 5 ? -13.539 -18.484 -1.741 1 95.81 5 ILE B N 1
ATOM 3101 C CA . ILE B 1 5 ? -13.719 -17.156 -2.287 1 95.81 5 ILE B CA 1
ATOM 3102 C C . ILE B 1 5 ? -15.156 -16.688 -2.047 1 95.81 5 ILE B C 1
ATOM 3104 O O . ILE B 1 5 ? -15.375 -15.617 -1.475 1 95.81 5 ILE B O 1
ATOM 3108 N N . ALA B 1 6 ? -16.156 -17.484 -2.33 1 96.56 6 ALA B N 1
ATOM 3109 C CA . ALA B 1 6 ? -17.562 -17.094 -2.4 1 96.56 6 ALA B CA 1
ATOM 3110 C C . ALA B 1 6 ? -18.062 -16.609 -1.044 1 96.56 6 ALA B C 1
ATOM 3112 O O . ALA B 1 6 ? -18.797 -15.625 -0.963 1 96.56 6 ALA B O 1
ATOM 3113 N N . PHE B 1 7 ? -17.609 -17.234 0.02 1 96.38 7 PHE B N 1
ATOM 3114 C CA . PHE B 1 7 ? -18.156 -16.875 1.326 1 96.38 7 PHE B CA 1
ATOM 3115 C C . PHE B 1 7 ? -17.062 -16.344 2.244 1 96.38 7 PHE B C 1
ATOM 3117 O O . PHE B 1 7 ? -17.188 -16.391 3.469 1 96.38 7 PHE B O 1
ATOM 3124 N N . ASN B 1 8 ? -16 -15.938 1.613 1 96.19 8 ASN B N 1
ATOM 3125 C CA . ASN B 1 8 ? -14.984 -15.227 2.373 1 96.19 8 ASN B CA 1
ATOM 3126 C C . ASN B 1 8 ? -15.539 -13.969 3.018 1 96.19 8 ASN B C 1
ATOM 3128 O O . ASN B 1 8 ? -16.344 -13.258 2.412 1 96.19 8 ASN B O 1
ATOM 3132 N N . GLU B 1 9 ? -15.039 -13.664 4.191 1 94.94 9 GLU B N 1
ATOM 3133 C CA . GLU B 1 9 ? -15.531 -12.5 4.93 1 94.94 9 GLU B CA 1
ATOM 3134 C C . GLU B 1 9 ? -15.258 -11.211 4.168 1 94.94 9 GLU B C 1
ATOM 3136 O O . GLU B 1 9 ? -16 -10.234 4.305 1 94.94 9 GLU B O 1
ATOM 3141 N N . GLU B 1 10 ? -14.289 -11.211 3.33 1 94.88 10 GLU B N 1
ATOM 3142 C CA . GLU B 1 10 ? -13.898 -10.008 2.604 1 94.88 10 GLU B CA 1
ATOM 3143 C C . GLU B 1 10 ? -14.609 -9.93 1.253 1 94.88 10 GLU B C 1
ATOM 3145 O O . GLU B 1 10 ? -14.453 -8.945 0.521 1 94.88 10 GLU B O 1
ATOM 3150 N N . ASN B 1 11 ? -15.32 -10.969 0.881 1 96.56 11 ASN B N 1
ATOM 3151 C CA . ASN B 1 11 ? -16.141 -10.891 -0.32 1 96.56 11 ASN B CA 1
ATOM 3152 C C . ASN B 1 11 ? -17.344 -9.977 -0.114 1 96.56 11 ASN B C 1
ATOM 3154 O O . ASN B 1 11 ? -18.234 -10.273 0.689 1 96.56 11 ASN B O 1
ATOM 3158 N N . PRO B 1 12 ? -17.375 -8.891 -0.858 1 96.44 12 PRO B N 1
ATOM 3159 C CA . PRO B 1 12 ? -18.453 -7.934 -0.616 1 96.44 12 PRO B CA 1
ATOM 3160 C C . PRO B 1 12 ? -19.812 -8.453 -1.078 1 96.44 12 PRO B C 1
ATOM 3162 O O . PRO B 1 12 ? -20.844 -7.891 -0.712 1 96.44 12 PRO B O 1
ATOM 3165 N N . ARG B 1 13 ? -19.844 -9.492 -1.936 1 97 13 ARG B N 1
ATOM 3166 C CA . ARG B 1 13 ? -21.062 -10.141 -2.398 1 97 13 ARG B CA 1
ATOM 3167 C C . ARG B 1 13 ? -21.078 -11.625 -2.031 1 97 13 ARG B C 1
ATOM 3169 O O . ARG B 1 13 ? -20.75 -12.477 -2.861 1 97 13 ARG B O 1
ATOM 3176 N N . PRO B 1 14 ? -21.5 -11.875 -0.741 1 97.06 14 PRO B N 1
ATOM 3177 C CA . PRO B 1 14 ? -21.438 -13.273 -0.296 1 97.06 14 PRO B CA 1
ATOM 3178 C C . PRO B 1 14 ? -22.188 -14.219 -1.23 1 97.06 14 PRO B C 1
ATOM 3180 O O . PRO B 1 14 ? -23.328 -13.953 -1.604 1 97.06 14 PRO B O 1
ATOM 3183 N N . GLY B 1 15 ? -21.484 -15.234 -1.676 1 97.25 15 GLY B N 1
ATOM 3184 C CA . GLY B 1 15 ? -22.078 -16.266 -2.514 1 97.25 15 GLY B CA 1
ATOM 3185 C C . GLY B 1 15 ? -21.969 -15.969 -3.998 1 97.25 15 GLY B C 1
ATOM 3186 O O . GLY B 1 15 ? -22.422 -16.75 -4.832 1 97.25 15 GLY B O 1
ATOM 3187 N N . VAL B 1 16 ? -21.297 -14.867 -4.32 1 97.5 16 VAL B N 1
ATOM 3188 C CA . VAL B 1 16 ? -21.172 -14.461 -5.715 1 97.5 16 VAL B CA 1
ATOM 3189 C C . VAL B 1 16 ? -19.703 -14.312 -6.086 1 97.5 16 VAL B C 1
ATOM 3191 O O . VAL B 1 16 ? -18.906 -13.75 -5.324 1 97.5 16 VAL B O 1
ATOM 3194 N N . ILE B 1 17 ? -19.328 -14.914 -7.203 1 97.06 17 ILE B N 1
ATOM 3195 C CA . ILE B 1 17 ? -18.016 -14.711 -7.777 1 97.06 17 ILE B CA 1
ATOM 3196 C C . ILE B 1 17 ? -18.141 -14.109 -9.172 1 97.06 17 ILE B C 1
ATOM 3198 O O . ILE B 1 17 ? -18.938 -14.586 -9.992 1 97.06 17 ILE B O 1
ATOM 3202 N N . ILE B 1 18 ? -17.453 -12.977 -9.375 1 96.69 18 ILE B N 1
ATOM 3203 C CA . ILE B 1 18 ? -17.406 -12.398 -10.719 1 96.69 18 ILE B CA 1
ATOM 3204 C C . ILE B 1 18 ? -15.969 -12.422 -11.234 1 96.69 18 ILE B C 1
ATOM 3206 O O . ILE B 1 18 ? -15.016 -12.32 -10.445 1 96.69 18 ILE B O 1
ATOM 3210 N N . ASN B 1 19 ? -15.773 -12.602 -12.5 1 93.69 19 ASN B N 1
ATOM 3211 C CA . ASN B 1 19 ? -14.438 -12.633 -13.078 1 93.69 19 ASN B CA 1
ATOM 3212 C C . ASN B 1 19 ? -14.234 -11.516 -14.102 1 93.69 19 ASN B C 1
ATOM 3214 O O . ASN B 1 19 ? -13.305 -11.562 -14.906 1 93.69 19 ASN B O 1
ATOM 3218 N N . SER B 1 20 ? -15.18 -10.648 -14.133 1 93.31 20 SER B N 1
ATOM 3219 C CA . SER B 1 20 ? -15.125 -9.414 -14.914 1 93.31 20 SER B CA 1
ATOM 3220 C C . SER B 1 20 ? -15.898 -8.297 -14.219 1 93.31 20 SER B C 1
ATOM 3222 O O . SER B 1 20 ? -16.828 -8.555 -13.461 1 93.31 20 SER B O 1
ATOM 3224 N N . PRO B 1 21 ? -15.477 -7.062 -14.367 1 93.62 21 PRO B N 1
ATOM 3225 C CA . PRO B 1 21 ? -16.078 -5.945 -13.641 1 93.62 21 PRO B CA 1
ATOM 3226 C C . PRO B 1 21 ? -17.594 -5.898 -13.797 1 93.62 21 PRO B C 1
ATOM 3228 O O . PRO B 1 21 ? -18.312 -5.582 -12.836 1 93.62 21 PRO B O 1
ATOM 3231 N N . ASN B 1 22 ? -18.109 -6.215 -14.953 1 91.69 22 ASN B N 1
ATOM 3232 C CA . ASN B 1 22 ? -19.562 -6.223 -15.188 1 91.69 22 ASN B CA 1
ATOM 3233 C C . ASN B 1 22 ? -20.078 -7.633 -15.445 1 91.69 22 ASN B C 1
ATOM 3235 O O . ASN B 1 22 ? -21.062 -7.816 -16.141 1 91.69 22 ASN B O 1
ATOM 3239 N N . GLY B 1 23 ? -19.406 -8.586 -14.891 1 92.69 23 GLY B N 1
ATOM 3240 C CA . GLY B 1 23 ? -19.734 -9.969 -15.172 1 92.69 23 GLY B CA 1
ATOM 3241 C C . GLY B 1 23 ? -20.844 -10.516 -14.281 1 92.69 23 GLY B C 1
ATOM 3242 O O . GLY B 1 23 ? -21.125 -9.953 -13.227 1 92.69 23 GLY B O 1
ATOM 3243 N N . ALA B 1 24 ? -21.375 -11.609 -14.727 1 93.56 24 ALA B N 1
ATOM 3244 C CA . ALA B 1 24 ? -22.391 -12.328 -13.953 1 93.56 24 ALA B CA 1
ATOM 3245 C C . ALA B 1 24 ? -21.734 -13.273 -12.945 1 93.56 24 ALA B C 1
ATOM 3247 O O . ALA B 1 24 ? -20.516 -13.438 -12.938 1 93.56 24 ALA B O 1
ATOM 3248 N N . ASP B 1 25 ? -22.594 -13.789 -12.047 1 96.56 25 ASP B N 1
ATOM 3249 C CA . ASP B 1 25 ? -22.125 -14.773 -11.07 1 96.56 25 ASP B CA 1
ATOM 3250 C C . ASP B 1 25 ? -21.672 -16.047 -11.766 1 96.56 25 ASP B C 1
ATOM 3252 O O . ASP B 1 25 ? -22.406 -16.625 -12.57 1 96.56 25 ASP B O 1
ATOM 3256 N N . VAL B 1 26 ? -20.5 -16.469 -11.453 1 95.12 26 VAL B N 1
ATOM 3257 C CA . VAL B 1 26 ? -19.984 -17.672 -12.078 1 95.12 26 VAL B CA 1
ATOM 3258 C C . VAL B 1 26 ? -19.875 -18.797 -11.039 1 95.12 26 VAL B C 1
ATOM 3260 O O . VAL B 1 26 ? -19.281 -19.844 -11.305 1 95.12 26 VAL B O 1
ATOM 3263 N N . TYR B 1 27 ? -20.359 -18.562 -9.859 1 96.75 27 TYR B N 1
ATOM 3264 C CA . TYR B 1 27 ? -20.219 -19.5 -8.758 1 96.75 27 TYR B CA 1
ATOM 3265 C C . TYR B 1 27 ? -21.453 -20.406 -8.672 1 96.75 27 TYR B C 1
ATOM 3267 O O . TYR B 1 27 ? -21.328 -21.609 -8.383 1 96.75 27 TYR B O 1
ATOM 3275 N N . GLU B 1 28 ? -22.578 -19.922 -8.93 1 95.19 28 GLU B N 1
ATOM 3276 C CA . GLU B 1 28 ? -23.844 -20.656 -8.75 1 95.19 28 GLU B CA 1
ATOM 3277 C C . GLU B 1 28 ? -23.859 -21.922 -9.602 1 95.19 28 GLU B C 1
ATOM 3279 O O . GLU B 1 28 ? -23.562 -21.891 -10.797 1 95.19 28 GLU B O 1
ATOM 3284 N N . GLY B 1 29 ? -24.125 -23 -8.945 1 94.25 29 GLY B N 1
ATOM 3285 C CA . GLY B 1 29 ? -24.359 -24.25 -9.656 1 94.25 29 GLY B CA 1
ATOM 3286 C C . GLY B 1 29 ? -23.078 -25 -9.969 1 94.25 29 GLY B C 1
ATOM 3287 O O . GLY B 1 29 ? -23.109 -26.094 -10.523 1 94.25 29 GLY B O 1
ATOM 3288 N N . VAL B 1 30 ? -21.953 -24.484 -9.633 1 94.56 30 VAL B N 1
ATOM 3289 C CA . VAL B 1 30 ? -20.688 -25.141 -9.938 1 94.56 30 VAL B CA 1
ATOM 3290 C C . VAL B 1 30 ? -20.531 -26.391 -9.078 1 94.56 30 VAL B C 1
ATOM 3292 O O . VAL B 1 30 ? -20.578 -26.312 -7.848 1 94.56 30 VAL B O 1
ATOM 3295 N N . PRO B 1 31 ? -20.328 -27.562 -9.727 1 95.12 31 PRO B N 1
ATOM 3296 C CA . PRO B 1 31 ? -20.062 -28.766 -8.938 1 95.12 31 PRO B CA 1
ATOM 3297 C C . PRO B 1 31 ? -18.672 -28.75 -8.289 1 95.12 31 PRO B C 1
ATOM 3299 O O . PRO B 1 31 ? -17.719 -28.281 -8.891 1 95.12 31 PRO B O 1
ATOM 3302 N N . LYS B 1 32 ? -18.656 -29.234 -7.07 1 96.56 32 LYS B N 1
ATOM 3303 C CA . LYS B 1 32 ? -17.391 -29.312 -6.344 1 96.56 32 LYS B CA 1
ATOM 3304 C C . LYS B 1 32 ? -17.188 -30.703 -5.754 1 96.56 32 LYS B C 1
ATOM 3306 O O . LYS B 1 32 ? -17.938 -31.125 -4.871 1 96.56 32 LYS B O 1
ATOM 3311 N N . ASP B 1 33 ? -16.078 -31.312 -6.258 1 97.56 33 ASP B N 1
ATOM 3312 C CA . ASP B 1 33 ? -15.828 -32.688 -5.809 1 97.56 33 ASP B CA 1
ATOM 3313 C C . ASP B 1 33 ? -14.82 -32.719 -4.664 1 97.56 33 ASP B C 1
ATOM 3315 O O . ASP B 1 33 ? -14.867 -33.594 -3.807 1 97.56 33 ASP B O 1
ATOM 3319 N N . TYR B 1 34 ? -13.867 -31.797 -4.652 1 97.62 34 TYR B N 1
ATOM 3320 C CA . TYR B 1 34 ? -12.867 -31.641 -3.598 1 97.62 34 TYR B CA 1
ATOM 3321 C C . TYR B 1 34 ? -12.75 -30.188 -3.168 1 97.62 34 TYR B C 1
ATOM 3323 O O . TYR B 1 34 ? -12.562 -29.297 -4.004 1 97.62 34 TYR B O 1
ATOM 3331 N N . THR B 1 35 ? -12.898 -29.953 -1.825 1 97.25 35 THR B N 1
ATOM 3332 C CA . THR B 1 35 ? -12.781 -28.594 -1.297 1 97.25 35 THR B CA 1
ATOM 3333 C C . THR B 1 35 ? -11.938 -28.578 -0.027 1 97.25 35 THR B C 1
ATOM 3335 O O . THR B 1 35 ? -11.633 -29.641 0.534 1 97.25 35 THR B O 1
ATOM 3338 N N . GLY B 1 36 ? -11.445 -27.453 0.36 1 96.06 36 GLY B N 1
ATOM 3339 C CA . GLY B 1 36 ? -10.703 -27.297 1.602 1 96.06 36 GLY B CA 1
ATOM 3340 C C . GLY B 1 36 ? -9.5 -28.219 1.688 1 96.06 36 GLY B C 1
ATOM 3341 O O . GLY B 1 36 ? -8.672 -28.25 0.771 1 96.06 36 GLY B O 1
ATOM 3342 N N . GLU B 1 37 ? -9.453 -28.969 2.705 1 95.81 37 GLU B N 1
ATOM 3343 C CA . GLU B 1 37 ? -8.289 -29.797 3.01 1 95.81 37 GLU B CA 1
ATOM 3344 C C . GLU B 1 37 ? -8.227 -31.016 2.092 1 95.81 37 GLU B C 1
ATOM 3346 O O . GLU B 1 37 ? -7.203 -31.703 2.031 1 95.81 37 GLU B O 1
ATOM 3351 N N . ASP B 1 38 ? -9.25 -31.188 1.288 1 97.5 38 ASP B N 1
ATOM 3352 C CA . ASP B 1 38 ? -9.281 -32.312 0.356 1 97.5 38 ASP B CA 1
ATOM 3353 C C . ASP B 1 38 ? -8.555 -31.969 -0.943 1 97.5 38 ASP B C 1
ATOM 3355 O O . ASP B 1 38 ? -8.289 -32.844 -1.767 1 97.5 38 ASP B O 1
ATOM 3359 N N . VAL B 1 39 ? -8.258 -30.719 -1.084 1 97.44 39 VAL B N 1
ATOM 3360 C CA . VAL B 1 39 ? -7.504 -30.297 -2.262 1 97.44 39 VAL B CA 1
ATOM 3361 C C . VAL B 1 39 ? -6.012 -30.5 -2.021 1 97.44 39 VAL B C 1
ATOM 3363 O O . VAL B 1 39 ? -5.324 -29.609 -1.537 1 97.44 39 VAL B O 1
ATOM 3366 N N . THR B 1 40 ? -5.496 -31.672 -2.385 1 97.06 40 THR B N 1
ATOM 3367 C CA . THR B 1 40 ? -4.105 -32.062 -2.188 1 97.06 40 THR B CA 1
ATOM 3368 C C . THR B 1 40 ? -3.484 -32.531 -3.498 1 97.06 40 THR B C 1
ATOM 3370 O O . THR B 1 40 ? -4.199 -32.906 -4.43 1 97.06 40 THR B O 1
ATOM 3373 N N . VAL B 1 41 ? -2.18 -32.562 -3.539 1 97.75 41 VAL B N 1
ATOM 3374 C CA . VAL B 1 41 ? -1.463 -33.062 -4.699 1 97.75 41 VAL B CA 1
ATOM 3375 C C . VAL B 1 41 ? -1.831 -34.531 -4.922 1 97.75 41 VAL B C 1
ATOM 3377 O O . VAL B 1 41 ? -2.053 -34.969 -6.059 1 97.75 41 VAL B O 1
ATOM 3380 N N . ASN B 1 42 ? -1.906 -35.25 -3.838 1 97.88 42 ASN B N 1
ATOM 3381 C CA . ASN B 1 42 ? -2.25 -36.656 -3.938 1 97.88 42 ASN B CA 1
ATOM 3382 C C . ASN B 1 42 ? -3.623 -36.844 -4.574 1 97.88 42 ASN B C 1
ATOM 3384 O O . ASN B 1 42 ? -3.781 -37.688 -5.469 1 97.88 42 ASN B O 1
ATOM 3388 N N . ASN B 1 43 ? -4.633 -36.188 -4.078 1 98.44 43 ASN B N 1
ATOM 3389 C CA . ASN B 1 43 ? -5.973 -36.312 -4.637 1 98.44 43 ASN B CA 1
ATOM 3390 C C . ASN B 1 43 ? -6.016 -35.844 -6.094 1 98.44 43 ASN B C 1
ATOM 3392 O O . ASN B 1 43 ? -6.727 -36.438 -6.91 1 98.44 43 ASN B O 1
ATOM 3396 N N . PHE B 1 44 ? -5.32 -34.844 -6.441 1 98.44 44 PHE B N 1
ATOM 3397 C CA . PHE B 1 44 ? -5.266 -34.344 -7.816 1 98.44 44 PHE B CA 1
ATOM 3398 C C . PHE B 1 44 ? -4.691 -35.406 -8.742 1 98.44 44 PHE B C 1
ATOM 3400 O O . PHE B 1 44 ? -5.27 -35.688 -9.797 1 98.44 44 PHE B O 1
ATOM 3407 N N . PHE B 1 45 ? -3.566 -36 -8.32 1 98.69 45 PHE B N 1
ATOM 3408 C CA . PHE B 1 45 ? -2.92 -37.031 -9.117 1 98.69 45 PHE B CA 1
ATOM 3409 C C . PHE B 1 45 ? -3.816 -38.25 -9.234 1 98.69 45 PHE B C 1
ATOM 3411 O O . PHE B 1 45 ? -3.961 -38.812 -10.312 1 98.69 45 PHE B O 1
ATOM 3418 N N . ALA B 1 46 ? -4.406 -38.625 -8.125 1 98.62 46 ALA B N 1
ATOM 3419 C CA . ALA B 1 46 ? -5.312 -39.781 -8.125 1 98.62 46 ALA B CA 1
ATOM 3420 C C . ALA B 1 46 ? -6.484 -39.531 -9.078 1 98.62 46 ALA B C 1
ATOM 3422 O O . ALA B 1 46 ? -6.902 -40.438 -9.789 1 98.62 46 ALA B O 1
ATOM 3423 N N . ALA B 1 47 ? -7.02 -38.375 -9.07 1 98.5 47 ALA B N 1
ATOM 3424 C CA . ALA B 1 47 ? -8.133 -38.031 -9.945 1 98.5 47 ALA B CA 1
ATOM 3425 C C . ALA B 1 47 ? -7.723 -38.125 -11.414 1 98.5 47 ALA B C 1
ATOM 3427 O O . ALA B 1 47 ? -8.461 -38.688 -12.234 1 98.5 47 ALA B O 1
ATOM 3428 N N . ILE B 1 48 ? -6.566 -37.594 -11.773 1 98.69 48 ILE B N 1
ATOM 3429 C CA . ILE B 1 48 ? -6.082 -37.656 -13.148 1 98.69 48 ILE B CA 1
ATOM 3430 C C . ILE B 1 48 ? -5.93 -39.125 -13.586 1 98.69 48 ILE B C 1
ATOM 3432 O O . ILE B 1 48 ? -6.328 -39.469 -14.695 1 98.69 48 ILE B O 1
ATOM 3436 N N . LEU B 1 49 ? -5.434 -39.969 -12.68 1 98.62 49 LEU B N 1
ATOM 3437 C CA . LEU B 1 49 ? -5.098 -41.344 -13.008 1 98.62 49 LEU B CA 1
ATOM 3438 C C . LEU B 1 49 ? -6.332 -42.25 -12.953 1 98.62 49 LEU B C 1
ATOM 3440 O O . LEU B 1 49 ? -6.27 -43.406 -13.305 1 98.62 49 LEU B O 1
ATOM 3444 N N . GLY B 1 50 ? -7.449 -41.719 -12.539 1 98.31 50 GLY B N 1
ATOM 3445 C CA . GLY B 1 50 ? -8.641 -42.5 -12.367 1 98.31 50 GLY B CA 1
ATOM 3446 C C . GLY B 1 50 ? -8.516 -43.531 -11.242 1 98.31 50 GLY B C 1
ATOM 3447 O O . GLY B 1 50 ? -9.109 -44.594 -11.305 1 98.31 50 GLY B O 1
ATOM 3448 N N . ASN B 1 51 ? -7.688 -43.25 -10.25 1 98.19 51 ASN B N 1
ATOM 3449 C CA . ASN B 1 51 ? -7.402 -44.156 -9.148 1 98.19 51 ASN B CA 1
ATOM 3450 C C . ASN B 1 51 ? -8.25 -43.844 -7.922 1 98.19 51 ASN B C 1
ATOM 3452 O O . ASN B 1 51 ? -7.793 -43.156 -7.004 1 98.19 51 ASN B O 1
ATOM 3456 N N . LYS B 1 52 ? -9.375 -44.406 -7.781 1 97.81 52 LYS B N 1
ATOM 3457 C CA . LYS B 1 52 ? -10.328 -44.125 -6.711 1 97.81 52 LYS B CA 1
ATOM 3458 C C . LYS B 1 52 ? -9.781 -44.562 -5.355 1 97.81 52 LYS B C 1
ATOM 3460 O O . LYS B 1 52 ? -10.055 -43.938 -4.336 1 97.81 52 LYS B O 1
ATOM 3465 N N . THR B 1 53 ? -9.008 -45.5 -5.34 1 97.88 53 THR B N 1
ATOM 3466 C CA . THR B 1 53 ? -8.531 -46.094 -4.082 1 97.88 53 THR B CA 1
ATOM 3467 C C . THR B 1 53 ? -7.469 -45.188 -3.447 1 97.88 53 THR B C 1
ATOM 3469 O O . THR B 1 53 ? -7.219 -45.281 -2.244 1 97.88 53 THR B O 1
ATOM 3472 N N . ALA B 1 54 ? -6.883 -44.312 -4.223 1 98 54 ALA B N 1
ATOM 3473 C CA . ALA B 1 54 ? -5.816 -43.438 -3.719 1 98 54 ALA B CA 1
ATOM 3474 C C . ALA B 1 54 ? -6.379 -42.125 -3.164 1 98 54 ALA B C 1
ATOM 3476 O O . ALA B 1 54 ? -5.648 -41.344 -2.57 1 98 54 ALA B O 1
ATOM 3477 N N . LEU B 1 55 ? -7.668 -41.969 -3.281 1 97.81 55 LEU B N 1
ATOM 3478 C CA . LEU B 1 55 ? -8.289 -40.719 -2.857 1 97.81 55 LEU B CA 1
ATOM 3479 C C . LEU B 1 55 ? -8.469 -40.688 -1.343 1 97.81 55 LEU B C 1
ATOM 3481 O O . LEU B 1 55 ? -8.617 -41.719 -0.709 1 97.81 55 LEU B O 1
ATOM 3485 N N . THR B 1 56 ? -8.336 -39.5 -0.81 1 96.56 56 THR B N 1
ATOM 3486 C CA . THR B 1 56 ? -8.727 -39.219 0.568 1 96.56 56 THR B CA 1
ATOM 3487 C C . THR B 1 56 ? -9.727 -38.062 0.623 1 96.56 56 THR B C 1
ATOM 3489 O O . THR B 1 56 ? -9.438 -36.969 0.153 1 96.56 56 THR B O 1
ATOM 3492 N N . GLY B 1 57 ? -10.891 -38.375 1.183 1 96.44 57 GLY B N 1
ATOM 3493 C CA . GLY B 1 57 ? -11.93 -37.344 1.263 1 96.44 57 GLY B CA 1
ATOM 3494 C C . GLY B 1 57 ? -12.523 -37 -0.088 1 96.44 57 GLY B C 1
ATOM 3495 O O . GLY B 1 57 ? -12.305 -37.719 -1.072 1 96.44 57 GLY B O 1
ATOM 3496 N N . GLY B 1 58 ? -13.43 -35.969 -0.065 1 96.5 58 GLY B N 1
ATOM 3497 C CA . GLY B 1 58 ? -14.055 -35.531 -1.297 1 96.5 58 GLY B CA 1
ATOM 3498 C C . GLY B 1 58 ? -15.188 -36.438 -1.755 1 96.5 58 GLY B C 1
ATOM 3499 O O . GLY B 1 58 ? -15.672 -37.281 -0.991 1 96.5 58 GLY B O 1
ATOM 3500 N N . SER B 1 59 ? -15.633 -36.281 -2.945 1 96.62 59 SER B N 1
ATOM 3501 C CA . SER B 1 59 ? -16.781 -37 -3.479 1 96.62 59 SER B CA 1
ATOM 3502 C C . SER B 1 59 ? -16.406 -38.406 -3.951 1 96.62 59 SER B C 1
ATOM 3504 O O . SER B 1 59 ? -17.266 -39.25 -4.152 1 96.62 59 SER B O 1
ATOM 3506 N N . GLY B 1 60 ? -15.086 -38.531 -4.215 1 96.5 60 GLY B N 1
ATOM 3507 C CA . GLY B 1 60 ? -14.609 -39.781 -4.77 1 96.5 60 GLY B CA 1
ATOM 3508 C C . GLY B 1 60 ? -14.586 -39.812 -6.289 1 96.5 60 GLY B C 1
ATOM 3509 O O . GLY B 1 60 ? -14.117 -40.75 -6.898 1 96.5 60 GLY B O 1
ATOM 3510 N N . LYS B 1 61 ? -15.039 -38.844 -6.883 1 97.31 61 LYS B N 1
ATOM 3511 C CA . LYS B 1 61 ? -15.07 -38.75 -8.344 1 97.31 61 LYS B CA 1
ATOM 3512 C C . LYS B 1 61 ? -13.664 -38.656 -8.922 1 97.31 61 LYS B C 1
ATOM 3514 O O . LYS B 1 61 ? -12.805 -37.969 -8.367 1 97.31 61 LYS B O 1
ATOM 3519 N N . VAL B 1 62 ? -13.422 -39.344 -10 1 98.25 62 VAL B N 1
ATOM 3520 C CA . VAL B 1 62 ? -12.141 -39.312 -10.695 1 98.25 62 VAL B CA 1
ATOM 3521 C C . VAL B 1 62 ? -12.375 -39.125 -12.195 1 98.25 62 VAL B C 1
ATOM 3523 O O . VAL B 1 62 ? -13.516 -39.125 -12.656 1 98.25 62 VAL B O 1
ATOM 3526 N N . VAL B 1 63 ? -11.289 -38.781 -12.961 1 98.06 63 VAL B N 1
ATOM 3527 C CA . VAL B 1 63 ? -11.352 -38.781 -14.422 1 98.06 63 VAL B CA 1
ATOM 3528 C C . VAL B 1 63 ? -11.406 -40.219 -14.945 1 98.06 63 VAL B C 1
ATOM 3530 O O . VAL B 1 63 ? -10.375 -40.781 -15.289 1 98.06 63 VAL B O 1
ATOM 3533 N N . ASP B 1 64 ? -12.648 -40.656 -15.039 1 96.81 64 ASP B N 1
ATOM 3534 C CA . ASP B 1 64 ? -12.891 -42.031 -15.484 1 96.81 64 ASP B CA 1
ATOM 3535 C C . ASP B 1 64 ? -13.055 -42.094 -17 1 96.81 64 ASP B C 1
ATOM 3537 O O . ASP B 1 64 ? -14.117 -42.469 -17.5 1 96.81 64 ASP B O 1
ATOM 3541 N N . SER B 1 65 ? -11.961 -41.781 -17.734 1 97.69 65 SER B N 1
ATOM 3542 C CA . SER B 1 65 ? -11.992 -41.625 -19.172 1 97.69 65 SER B CA 1
ATOM 3543 C C . SER B 1 65 ? -11.539 -42.906 -19.875 1 97.69 65 SER B C 1
ATOM 3545 O O . SER B 1 65 ? -10.867 -43.75 -19.281 1 97.69 65 SER B O 1
ATOM 3547 N N . GLY B 1 66 ? -11.961 -43.062 -21.172 1 97.62 66 GLY B N 1
ATOM 3548 C CA . GLY B 1 66 ? -11.508 -44.125 -22.047 1 97.62 66 GLY B CA 1
ATOM 3549 C C . GLY B 1 66 ? -10.664 -43.625 -23.203 1 97.62 66 GLY B C 1
ATOM 3550 O O . GLY B 1 66 ? -10.383 -42.438 -23.297 1 97.62 66 GLY B O 1
ATOM 3551 N N . PRO B 1 67 ? -10.25 -44.562 -24.062 1 97.81 67 PRO B N 1
ATOM 3552 C CA . PRO B 1 67 ? -9.258 -44.25 -25.094 1 97.81 67 PRO B CA 1
ATOM 3553 C C . PRO B 1 67 ? -9.773 -43.25 -26.125 1 97.81 67 PRO B C 1
ATOM 3555 O O . PRO B 1 67 ? -8.992 -42.688 -26.891 1 97.81 67 PRO B O 1
ATOM 3558 N N . ASN B 1 68 ? -11.102 -43 -26.172 1 97.81 68 ASN B N 1
ATOM 3559 C CA . ASN B 1 68 ? -11.664 -42.094 -27.172 1 97.81 68 ASN B CA 1
ATOM 3560 C C . ASN B 1 68 ? -12.062 -40.75 -26.562 1 97.81 68 ASN B C 1
ATOM 3562 O O . ASN B 1 68 ? -12.617 -39.906 -27.25 1 97.81 68 ASN B O 1
ATOM 3566 N N . ASP B 1 69 ? -11.781 -40.625 -25.297 1 97.88 69 ASP B N 1
ATOM 3567 C CA . ASP B 1 69 ? -12.195 -39.406 -24.594 1 97.88 69 ASP B CA 1
ATOM 3568 C C . ASP B 1 69 ? -11.148 -38.312 -24.703 1 97.88 69 ASP B C 1
ATOM 3570 O O . ASP B 1 69 ? -9.961 -38.594 -24.922 1 97.88 69 ASP B O 1
ATOM 3574 N N . HIS B 1 70 ? -11.633 -37.031 -24.656 1 98.06 70 HIS B N 1
ATOM 3575 C CA . HIS B 1 70 ? -10.797 -35.844 -24.578 1 98.06 70 HIS B CA 1
ATOM 3576 C C . HIS B 1 70 ? -10.828 -35.25 -23.172 1 98.06 70 HIS B C 1
ATOM 3578 O O . HIS B 1 70 ? -11.898 -35.094 -22.578 1 98.06 70 HIS B O 1
ATOM 3584 N N . ILE B 1 71 ? -9.664 -35 -22.625 1 98.44 71 ILE B N 1
ATOM 3585 C CA . ILE B 1 71 ? -9.578 -34.469 -21.25 1 98.44 71 ILE B CA 1
ATOM 3586 C C . ILE B 1 71 ? -9.117 -33.031 -21.281 1 98.44 71 ILE B C 1
ATOM 3588 O O . ILE B 1 71 ? -8.211 -32.656 -22.047 1 98.44 71 ILE B O 1
ATOM 3592 N N . PHE B 1 72 ? -9.797 -32.156 -20.547 1 98.31 72 PHE B N 1
ATOM 3593 C CA . PHE B 1 72 ? -9.383 -30.781 -20.328 1 98.31 72 PHE B CA 1
ATOM 3594 C C . PHE B 1 72 ? -9.055 -30.547 -18.859 1 98.31 72 PHE B C 1
ATOM 3596 O O . PHE B 1 72 ? -9.875 -30.812 -17.984 1 98.31 72 PHE B O 1
ATOM 3603 N N . ILE B 1 73 ? -7.816 -30.125 -18.578 1 98.38 73 ILE B N 1
ATOM 3604 C CA . ILE B 1 73 ? -7.395 -29.75 -17.234 1 98.38 73 ILE B CA 1
ATOM 3605 C C . ILE B 1 73 ? -7.02 -28.266 -17.203 1 98.38 73 ILE B C 1
ATOM 3607 O O . ILE B 1 73 ? -6.227 -27.812 -18.031 1 98.38 73 ILE B O 1
ATOM 3611 N N . TYR B 1 74 ? -7.629 -27.531 -16.391 1 98.19 74 TYR B N 1
ATOM 3612 C CA . TYR B 1 74 ? -7.25 -26.156 -16.078 1 98.19 74 TYR B CA 1
ATOM 3613 C C . TYR B 1 74 ? -6.762 -26.047 -14.633 1 98.19 74 TYR B C 1
ATOM 3615 O O . TYR B 1 74 ? -7.508 -26.328 -13.695 1 98.19 74 TYR B O 1
ATOM 3623 N N . TYR B 1 75 ? -5.473 -25.703 -14.477 1 98.25 75 TYR B N 1
ATOM 3624 C CA . TYR B 1 75 ? -4.852 -25.516 -13.172 1 98.25 75 TYR B CA 1
ATOM 3625 C C . TYR B 1 75 ? -4.488 -24.062 -12.938 1 98.25 75 TYR B C 1
ATOM 3627 O O . TYR B 1 75 ? -3.854 -23.422 -13.789 1 98.25 75 TYR B O 1
ATOM 3635 N N . THR B 1 76 ? -4.969 -23.484 -11.812 1 97.31 76 THR B N 1
ATOM 3636 C CA . THR B 1 76 ? -4.641 -22.094 -11.492 1 97.31 76 THR B CA 1
ATOM 3637 C C . THR B 1 76 ? -4.25 -21.969 -10.023 1 97.31 76 THR B C 1
ATOM 3639 O O . THR B 1 76 ? -5 -22.359 -9.141 1 97.31 76 THR B O 1
ATOM 3642 N N . ASP B 1 77 ? -3.135 -21.438 -9.758 1 96.69 77 ASP B N 1
ATOM 3643 C CA . ASP B 1 77 ? -2.609 -21.141 -8.43 1 96.69 77 ASP B CA 1
ATOM 3644 C C . ASP B 1 77 ? -1.306 -20.344 -8.523 1 96.69 77 ASP B C 1
ATOM 3646 O O . ASP B 1 77 ? -0.891 -19.953 -9.617 1 96.69 77 ASP B O 1
ATOM 3650 N N . HIS B 1 78 ? -0.747 -20.062 -7.426 1 96.06 78 HIS B N 1
ATOM 3651 C CA . HIS B 1 78 ? 0.606 -19.516 -7.406 1 96.06 78 HIS B CA 1
ATOM 3652 C C . HIS B 1 78 ? 1.613 -20.516 -7.949 1 96.06 78 HIS B C 1
ATOM 3654 O O . HIS B 1 78 ? 1.305 -21.703 -8.07 1 96.06 78 HIS B O 1
ATOM 3660 N N . GLY B 1 79 ? 2.75 -19.953 -8.305 1 97.56 79 GLY B N 1
ATOM 3661 C CA . GLY B 1 79 ? 3.789 -20.828 -8.812 1 97.56 79 GLY B CA 1
ATOM 3662 C C . GLY B 1 79 ? 5.172 -20.219 -8.773 1 97.56 79 GLY B C 1
ATOM 3663 O O . GLY B 1 79 ? 5.32 -19.031 -8.43 1 97.56 79 GLY B O 1
ATOM 3664 N N . GLY B 1 80 ? 6.129 -21 -8.992 1 97.56 80 GLY B N 1
ATOM 3665 C CA . GLY B 1 80 ? 7.539 -20.688 -9.172 1 97.56 80 GLY B CA 1
ATOM 3666 C C . GLY B 1 80 ? 8.258 -21.688 -10.062 1 97.56 80 GLY B C 1
ATOM 3667 O O . GLY B 1 80 ? 7.672 -22.672 -10.5 1 97.56 80 GLY B O 1
ATOM 3668 N N . PRO B 1 81 ? 9.484 -21.406 -10.367 1 98.06 81 PRO B N 1
ATOM 3669 C CA . PRO B 1 81 ? 10.211 -22.328 -11.25 1 98.06 81 PRO B CA 1
ATOM 3670 C C . PRO B 1 81 ? 10.156 -23.781 -10.758 1 98.06 81 PRO B C 1
ATOM 3672 O O . PRO B 1 81 ? 10.742 -24.109 -9.719 1 98.06 81 PRO B O 1
ATOM 3675 N N . GLY B 1 82 ? 9.445 -24.547 -11.539 1 98.31 82 GLY B N 1
ATOM 3676 C CA . GLY B 1 82 ? 9.445 -25.984 -11.305 1 98.31 82 GLY B CA 1
ATOM 3677 C C . GLY B 1 82 ? 8.414 -26.422 -10.281 1 98.31 82 GLY B C 1
ATOM 3678 O O . GLY B 1 82 ? 8.367 -27.594 -9.891 1 98.31 82 GLY B O 1
ATOM 3679 N N . MET B 1 83 ? 7.605 -25.516 -9.812 1 97.81 83 MET B N 1
ATOM 3680 C CA . MET B 1 83 ? 6.668 -25.891 -8.758 1 97.81 83 MET B CA 1
ATOM 3681 C C . MET B 1 83 ? 5.379 -25.078 -8.859 1 97.81 83 MET B C 1
ATOM 3683 O O . MET B 1 83 ? 5.398 -23.938 -9.312 1 97.81 83 MET B O 1
ATOM 3687 N N . LEU B 1 84 ? 4.262 -25.688 -8.453 1 98.31 84 LEU B N 1
ATOM 3688 C CA . LEU B 1 84 ? 2.949 -25.062 -8.383 1 98.31 84 LEU B CA 1
ATOM 3689 C C . LEU B 1 84 ? 2.416 -25.062 -6.957 1 98.31 84 LEU B C 1
ATOM 3691 O O . LEU B 1 84 ? 2.629 -26.031 -6.215 1 98.31 84 LEU B O 1
ATOM 3695 N N . GLY B 1 85 ? 1.761 -24 -6.664 1 96.31 85 GLY B N 1
ATOM 3696 C CA . GLY B 1 85 ? 1.148 -23.922 -5.352 1 96.31 85 GLY B CA 1
ATOM 3697 C C . GLY B 1 85 ? -0.011 -24.875 -5.164 1 96.31 85 GLY B C 1
ATOM 3698 O O . GLY B 1 85 ? -0.577 -25.375 -6.141 1 96.31 85 GLY B O 1
ATOM 3699 N N . MET B 1 86 ? -0.3 -25.172 -3.934 1 94.88 86 MET B N 1
ATOM 3700 C CA . MET B 1 86 ? -1.409 -25.953 -3.404 1 94.88 86 MET B CA 1
ATOM 3701 C C . MET B 1 86 ? -1.911 -25.375 -2.088 1 94.88 86 MET B C 1
ATOM 3703 O O . MET B 1 86 ? -1.121 -24.875 -1.284 1 94.88 86 MET B O 1
ATOM 3707 N N . PRO B 1 87 ? -3.252 -25.328 -1.972 1 93.38 87 PRO B N 1
ATOM 3708 C CA . PRO B 1 87 ? -3.727 -24.781 -0.697 1 93.38 87 PRO B CA 1
ATOM 3709 C C . PRO B 1 87 ? -3.287 -25.609 0.501 1 93.38 87 PRO B C 1
ATOM 3711 O O . PRO B 1 87 ? -3.338 -25.141 1.641 1 93.38 87 PRO B O 1
ATOM 3714 N N . THR B 1 88 ? -2.844 -26.812 0.238 1 93.81 88 THR B N 1
ATOM 3715 C CA . THR B 1 88 ? -2.305 -27.703 1.256 1 93.81 88 THR B CA 1
ATOM 3716 C C . THR B 1 88 ? -0.854 -28.062 0.945 1 93.81 88 THR B C 1
ATOM 3718 O O . THR B 1 88 ? -0.36 -27.781 -0.149 1 93.81 88 THR B O 1
ATOM 3721 N N . SER B 1 89 ? -0.129 -28.594 1.967 1 93.19 89 SER B N 1
ATOM 3722 C CA . SER B 1 89 ? 1.236 -29.062 1.753 1 93.19 89 SER B CA 1
ATOM 3723 C C . SER B 1 89 ? 1.268 -30.547 1.451 1 93.19 89 SER B C 1
ATOM 3725 O O . SER B 1 89 ? 0.405 -31.297 1.913 1 93.19 89 SER B O 1
ATOM 3727 N N . PRO B 1 90 ? 2.164 -30.984 0.715 1 96.56 90 PRO B N 1
ATOM 3728 C CA . PRO B 1 90 ? 3.209 -30.219 0.03 1 96.56 90 PRO B CA 1
ATOM 3729 C C . PRO B 1 90 ? 2.715 -29.562 -1.257 1 96.56 90 PRO B C 1
ATOM 3731 O O . PRO B 1 90 ? 1.568 -29.766 -1.661 1 96.56 90 PRO B O 1
ATOM 3734 N N . TYR B 1 91 ? 3.568 -28.797 -1.887 1 97.12 91 TYR B N 1
ATOM 3735 C CA . TYR B 1 91 ? 3.268 -28.188 -3.18 1 97.12 91 TYR B CA 1
ATOM 3736 C C . TYR B 1 91 ? 3.475 -29.188 -4.309 1 97.12 91 TYR B C 1
ATOM 3738 O O . TYR B 1 91 ? 3.926 -30.312 -4.078 1 97.12 91 TYR B O 1
ATOM 3746 N N . LEU B 1 92 ? 3.004 -28.812 -5.492 1 98.38 92 LEU B N 1
ATOM 3747 C CA . LEU B 1 92 ? 3.08 -29.688 -6.656 1 98.38 92 LEU B CA 1
ATOM 3748 C C . LEU B 1 92 ? 4.355 -29.438 -7.449 1 98.38 92 LEU B C 1
ATOM 3750 O O . LEU B 1 92 ? 4.59 -28.312 -7.906 1 98.38 92 LEU B O 1
ATOM 3754 N N . TYR B 1 93 ? 5.219 -30.438 -7.59 1 98.69 93 TYR B N 1
ATOM 3755 C CA . TYR B 1 93 ? 6.469 -30.281 -8.32 1 98.69 93 TYR B CA 1
ATOM 3756 C C . TYR B 1 93 ? 6.332 -30.797 -9.75 1 98.69 93 TYR B C 1
ATOM 3758 O O . TYR B 1 93 ? 5.645 -31.781 -10 1 98.69 93 TYR B O 1
ATOM 3766 N N . ALA B 1 94 ? 7.031 -30.219 -10.656 1 98.81 94 ALA B N 1
ATOM 3767 C CA . ALA B 1 94 ? 6.891 -30.453 -12.094 1 98.81 94 ALA B CA 1
ATOM 3768 C C . ALA B 1 94 ? 7.188 -31.906 -12.453 1 98.81 94 ALA B C 1
ATOM 3770 O O . ALA B 1 94 ? 6.461 -32.531 -13.234 1 98.81 94 ALA B O 1
ATOM 3771 N N . ASP B 1 95 ? 8.242 -32.438 -11.898 1 98.5 95 ASP B N 1
ATOM 3772 C CA . ASP B 1 95 ? 8.641 -33.781 -12.242 1 98.5 95 ASP B CA 1
ATOM 3773 C C . ASP B 1 95 ? 7.551 -34.781 -11.852 1 98.5 95 ASP B C 1
ATOM 3775 O O . ASP B 1 95 ? 7.273 -35.75 -12.586 1 98.5 95 ASP B O 1
ATOM 3779 N N . ASP B 1 96 ? 6.922 -34.562 -10.688 1 98.69 96 ASP B N 1
ATOM 3780 C CA . ASP B 1 96 ? 5.844 -35.438 -10.234 1 98.69 96 ASP B CA 1
ATOM 3781 C C . ASP B 1 96 ? 4.641 -35.344 -11.164 1 98.69 96 ASP B C 1
ATOM 3783 O O . ASP B 1 96 ? 4.023 -36.375 -11.477 1 98.69 96 ASP B O 1
ATOM 3787 N N . LEU B 1 97 ? 4.277 -34.156 -11.547 1 98.88 97 LEU B N 1
ATOM 3788 C CA . LEU B 1 97 ? 3.152 -33.969 -12.453 1 98.88 97 LEU B CA 1
ATOM 3789 C C . LEU B 1 97 ? 3.416 -34.656 -13.789 1 98.88 97 LEU B C 1
ATOM 3791 O O . LEU B 1 97 ? 2.539 -35.344 -14.32 1 98.88 97 LEU B O 1
ATOM 3795 N N . ILE B 1 98 ? 4.633 -34.5 -14.336 1 98.88 98 ILE B N 1
ATOM 3796 C CA . ILE B 1 98 ? 4.984 -35.094 -15.625 1 98.88 98 ILE B CA 1
ATOM 3797 C C . ILE B 1 98 ? 4.922 -36.594 -15.531 1 98.88 98 ILE B C 1
ATOM 3799 O O . ILE B 1 98 ? 4.449 -37.281 -16.453 1 98.88 98 ILE B O 1
ATOM 3803 N N . ASP B 1 99 ? 5.371 -37.125 -14.414 1 98.75 99 ASP B N 1
ATOM 3804 C CA . ASP B 1 99 ? 5.293 -38.562 -14.203 1 98.75 99 ASP B CA 1
ATOM 3805 C C . ASP B 1 99 ? 3.846 -39.031 -14.227 1 98.75 99 ASP B C 1
ATOM 3807 O O . ASP B 1 99 ? 3.547 -40.094 -14.805 1 98.75 99 ASP B O 1
ATOM 3811 N N . VAL B 1 100 ? 3.02 -38.312 -13.602 1 98.81 100 VAL B N 1
ATOM 3812 C CA . VAL B 1 100 ? 1.604 -38.656 -13.547 1 98.81 100 VAL B CA 1
ATOM 3813 C C . VAL B 1 100 ? 1.002 -38.625 -14.953 1 98.81 100 VAL B C 1
ATOM 3815 O O . VAL B 1 100 ? 0.217 -39.5 -15.336 1 98.81 100 VAL B O 1
ATOM 3818 N N . LEU B 1 101 ? 1.344 -37.625 -15.773 1 98.81 101 LEU B N 1
ATOM 3819 C CA . LEU B 1 101 ? 0.842 -37.5 -17.141 1 98.81 101 LEU B CA 1
ATOM 3820 C C . LEU B 1 101 ? 1.34 -38.656 -18.016 1 98.81 101 LEU B C 1
ATOM 3822 O O . LEU B 1 101 ? 0.591 -39.156 -18.844 1 98.81 101 LEU B O 1
ATOM 3826 N N . LYS B 1 102 ? 2.588 -39.062 -17.812 1 98.75 102 LYS B N 1
ATOM 3827 C CA . LYS B 1 102 ? 3.127 -40.188 -18.531 1 98.75 102 LYS B CA 1
ATOM 3828 C C . LYS B 1 102 ? 2.363 -41.469 -18.172 1 98.75 102 LYS B C 1
ATOM 3830 O O . LYS B 1 102 ? 2.049 -42.281 -19.047 1 98.75 102 LYS B O 1
ATOM 3835 N N . GLN B 1 103 ? 2.123 -41.594 -16.891 1 98.69 103 GLN B N 1
ATOM 3836 C CA . GLN B 1 103 ? 1.374 -42.75 -16.438 1 98.69 103 GLN B CA 1
ATOM 3837 C C . GLN B 1 103 ? -0.032 -42.781 -17.031 1 98.69 103 GLN B C 1
ATOM 3839 O O . GLN B 1 103 ? -0.525 -43.844 -17.438 1 98.69 103 GLN B O 1
ATOM 3844 N N . LYS B 1 104 ? -0.665 -41.688 -17.031 1 98.69 104 LYS B N 1
ATOM 3845 C CA . LYS B 1 104 ? -2.004 -41.594 -17.609 1 98.69 104 LYS B CA 1
ATOM 3846 C C . LYS B 1 104 ? -1.994 -41.969 -19.078 1 98.69 104 LYS B C 1
ATOM 3848 O O . LYS B 1 104 ? -2.881 -42.688 -19.547 1 98.69 104 LYS B O 1
ATOM 3853 N N . HIS B 1 105 ? -1.067 -41.5 -19.812 1 98.5 105 HIS B N 1
ATOM 3854 C CA . HIS B 1 105 ? -0.942 -41.875 -21.219 1 98.5 105 HIS B CA 1
ATOM 3855 C C . HIS B 1 105 ? -0.738 -43.375 -21.391 1 98.5 105 HIS B C 1
ATOM 3857 O O . HIS B 1 105 ? -1.357 -44 -22.266 1 98.5 105 HIS B O 1
ATOM 3863 N N . ALA B 1 106 ? 0.156 -43.906 -20.578 1 98.31 106 ALA B N 1
ATOM 3864 C CA . ALA B 1 106 ? 0.487 -45.312 -20.656 1 98.31 106 ALA B CA 1
ATOM 3865 C C . ALA B 1 106 ? -0.745 -46.188 -20.406 1 98.31 106 ALA B C 1
ATOM 3867 O O . ALA B 1 106 ? -0.847 -47.312 -20.922 1 98.31 106 ALA B O 1
ATOM 3868 N N . SER B 1 107 ? -1.654 -45.656 -19.688 1 97.81 107 SER B N 1
ATOM 3869 C CA . SER B 1 107 ? -2.867 -46.406 -19.375 1 97.81 107 SER B CA 1
ATOM 3870 C C . SER B 1 107 ? -3.824 -46.438 -20.562 1 97.81 107 SER B C 1
ATOM 3872 O O . SER B 1 107 ? -4.77 -47.219 -20.578 1 97.81 107 SER B O 1
ATOM 3874 N N . GLY B 1 108 ? -3.664 -45.594 -21.578 1 97.69 108 GLY B N 1
ATOM 3875 C CA . GLY B 1 108 ? -4.473 -45.594 -22.781 1 97.69 108 GLY B CA 1
ATOM 3876 C C . GLY B 1 108 ? -5.895 -45.125 -22.547 1 97.69 108 GLY B C 1
ATOM 3877 O O . GLY B 1 108 ? -6.828 -45.594 -23.188 1 97.69 108 GLY B O 1
ATOM 3878 N N . THR B 1 109 ? -6.043 -44.219 -21.625 1 97.75 109 THR B N 1
ATOM 3879 C CA . THR B 1 109 ? -7.395 -43.875 -21.203 1 97.75 109 THR B CA 1
ATOM 3880 C C . THR B 1 109 ? -7.793 -42.5 -21.703 1 97.75 109 THR B C 1
ATOM 3882 O O . THR B 1 109 ? -8.547 -41.781 -21.031 1 97.75 109 THR B O 1
ATOM 3885 N N . TYR B 1 110 ? -7.266 -42 -22.75 1 98.25 110 TYR B N 1
ATOM 3886 C CA . TYR B 1 110 ? -7.727 -40.812 -23.422 1 98.25 110 TYR B CA 1
ATOM 3887 C C . TYR B 1 110 ? -7.227 -40.75 -24.859 1 98.25 110 TYR B C 1
ATOM 3889 O O . TYR B 1 110 ? -6.242 -41.406 -25.203 1 98.25 110 TYR B O 1
ATOM 3897 N N . LYS B 1 111 ? -7.961 -40.031 -25.672 1 98.25 111 LYS B N 1
ATOM 3898 C CA . LYS B 1 111 ? -7.539 -39.75 -27.031 1 98.25 111 LYS B CA 1
ATOM 3899 C C . LYS B 1 111 ? -6.551 -38.594 -27.094 1 98.25 111 LYS B C 1
ATOM 3901 O O . LYS B 1 111 ? -5.5 -38.688 -27.719 1 98.25 111 LYS B O 1
ATOM 3906 N N . SER B 1 112 ? -6.887 -37.531 -26.391 1 98.19 112 SER B N 1
ATOM 3907 C CA . SER B 1 112 ? -6.008 -36.375 -26.25 1 98.19 112 SER B CA 1
ATOM 3908 C C . SER B 1 112 ? -6.293 -35.625 -24.953 1 98.19 112 SER B C 1
ATOM 3910 O O . SER B 1 112 ? -7.375 -35.75 -24.375 1 98.19 112 SER B O 1
ATOM 3912 N N . LEU B 1 113 ? -5.297 -34.938 -24.484 1 98.62 113 LEU B N 1
ATOM 3913 C CA . LEU B 1 113 ? -5.379 -34.156 -23.25 1 98.62 113 LEU B CA 1
ATOM 3914 C C . LEU B 1 113 ? -4.859 -32.75 -23.453 1 98.62 113 LEU B C 1
ATOM 3916 O O . LEU B 1 113 ? -3.799 -32.562 -24.062 1 98.62 113 LEU B O 1
ATOM 3920 N N . VAL B 1 114 ? -5.668 -31.75 -23.047 1 98.75 114 VAL B N 1
ATOM 3921 C CA . VAL B 1 114 ? -5.281 -30.344 -23.094 1 98.75 114 VAL B CA 1
ATOM 3922 C C . VAL B 1 114 ? -5.125 -29.812 -21.672 1 98.75 114 VAL B C 1
ATOM 3924 O O . VAL B 1 114 ? -6.004 -30 -20.828 1 98.75 114 VAL B O 1
ATOM 3927 N N . PHE B 1 115 ? -3.975 -29.156 -21.422 1 98.81 115 PHE B N 1
ATOM 3928 C CA . PHE B 1 115 ? -3.645 -28.625 -20.109 1 98.81 115 PHE B CA 1
ATOM 3929 C C . PHE B 1 115 ? -3.449 -27.109 -20.156 1 98.81 115 PHE B C 1
ATOM 3931 O O . PHE B 1 115 ? -2.508 -26.625 -20.797 1 98.81 115 PHE B O 1
ATOM 3938 N N . TYR B 1 116 ? -4.336 -26.312 -19.516 1 98.81 116 TYR B N 1
ATOM 3939 C CA . TYR B 1 116 ? -4.184 -24.875 -19.344 1 98.81 116 TYR B CA 1
ATOM 3940 C C . TYR B 1 116 ? -3.639 -24.547 -17.953 1 98.81 116 TYR B C 1
ATOM 3942 O O . TYR B 1 116 ? -4.227 -24.938 -16.938 1 98.81 116 TYR B O 1
ATOM 3950 N N . LEU B 1 117 ? -2.514 -23.844 -17.906 1 98.81 117 LEU B N 1
ATOM 3951 C CA . LEU B 1 117 ? -1.856 -23.609 -16.625 1 98.81 117 LEU B CA 1
ATOM 3952 C C . LEU B 1 117 ? -1.661 -22.125 -16.359 1 98.81 117 LEU B C 1
ATOM 3954 O O . LEU B 1 117 ? -0.962 -21.453 -17.109 1 98.81 117 LEU B O 1
ATOM 3958 N N . GLU B 1 118 ? -2.301 -21.672 -15.289 1 98.12 118 GLU B N 1
ATOM 3959 C CA . GLU B 1 118 ? -2.148 -20.297 -14.828 1 98.12 118 GLU B CA 1
ATOM 3960 C C . GLU B 1 118 ? -1.301 -20.219 -13.562 1 98.12 118 GLU B C 1
ATOM 3962 O O . GLU B 1 118 ? -1.771 -20.562 -12.477 1 98.12 118 GLU B O 1
ATOM 3967 N N . ALA B 1 119 ? -0.105 -19.781 -13.633 1 98.06 119 ALA B N 1
ATOM 3968 C CA . ALA B 1 119 ? 0.808 -19.562 -12.516 1 98.06 119 ALA B CA 1
ATOM 3969 C C . ALA B 1 119 ? 2.023 -18.75 -12.953 1 98.06 119 ALA B C 1
ATOM 3971 O O . ALA B 1 119 ? 2.314 -18.641 -14.148 1 98.06 119 ALA B O 1
ATOM 3972 N N . CYS B 1 120 ? 2.668 -18.125 -12.047 1 96.75 120 CYS B N 1
ATOM 3973 C CA . CYS B 1 120 ? 3.973 -17.531 -12.32 1 96.75 120 CYS B CA 1
ATOM 3974 C C . CYS B 1 120 ? 4.984 -18.594 -12.719 1 96.75 120 CYS B C 1
ATOM 3976 O O . CYS B 1 120 ? 5.008 -19.688 -12.141 1 96.75 120 CYS B O 1
ATOM 3978 N N . GLU B 1 121 ? 5.828 -18.359 -13.727 1 97.38 121 GLU B N 1
ATOM 3979 C CA . GLU B 1 121 ? 6.855 -19.234 -14.273 1 97.38 121 GLU B CA 1
ATOM 3980 C C . GLU B 1 121 ? 6.27 -20.594 -14.664 1 97.38 121 GLU B C 1
ATOM 3982 O O . GLU B 1 121 ? 6.918 -21.625 -14.5 1 97.38 121 GLU B O 1
ATOM 3987 N N . SER B 1 122 ? 5.031 -20.547 -15.109 1 98.38 122 SER B N 1
ATOM 3988 C CA . SER B 1 122 ? 4.305 -21.781 -15.398 1 98.38 122 SER B CA 1
ATOM 3989 C C . SER B 1 122 ? 4.973 -22.578 -16.516 1 98.38 122 SER B C 1
ATOM 3991 O O . SER B 1 122 ? 4.848 -23.797 -16.594 1 98.38 122 SER B O 1
ATOM 3993 N N . GLY B 1 123 ? 5.699 -21.906 -17.406 1 98.38 123 GLY B N 1
ATOM 3994 C CA . GLY B 1 123 ? 6.426 -22.625 -18.453 1 98.38 123 GLY B CA 1
ATOM 3995 C C . GLY B 1 123 ? 7.41 -23.641 -17.906 1 98.38 123 GLY B C 1
ATOM 3996 O O . GLY B 1 123 ? 7.676 -24.656 -18.547 1 98.38 123 GLY B O 1
ATOM 3997 N N . SER B 1 124 ? 7.922 -23.406 -16.703 1 98.56 124 SER B N 1
ATOM 3998 C CA . SER B 1 124 ? 8.938 -24.25 -16.094 1 98.56 124 SER B CA 1
ATOM 3999 C C . SER B 1 124 ? 8.367 -25.625 -15.727 1 98.56 124 SER B C 1
ATOM 4001 O O . SER B 1 124 ? 9.125 -26.547 -15.438 1 98.56 124 SER B O 1
ATOM 4003 N N . ILE B 1 125 ? 7.121 -25.75 -15.75 1 98.81 125 ILE B N 1
ATOM 4004 C CA . ILE B 1 125 ? 6.473 -27 -15.359 1 98.81 125 ILE B CA 1
ATOM 4005 C C . ILE B 1 125 ? 6.598 -28.031 -16.484 1 98.81 125 ILE B C 1
ATOM 4007 O O . ILE B 1 125 ? 6.672 -29.234 -16.234 1 98.81 125 ILE B O 1
ATOM 4011 N N . PHE B 1 126 ? 6.648 -27.531 -17.734 1 98.81 126 PHE B N 1
ATOM 4012 C CA . PHE B 1 126 ? 6.613 -28.438 -18.875 1 98.81 126 PHE B CA 1
ATOM 4013 C C . PHE B 1 126 ? 7.922 -28.375 -19.656 1 98.81 126 PHE B C 1
ATOM 4015 O O . PHE B 1 126 ? 8.289 -29.328 -20.344 1 98.81 126 PHE B O 1
ATOM 4022 N N . GLU B 1 127 ? 8.594 -27.25 -19.578 1 98 127 GLU B N 1
ATOM 4023 C CA . GLU B 1 127 ? 9.789 -27.016 -20.375 1 98 127 GLU B CA 1
ATOM 4024 C C . GLU B 1 127 ? 10.875 -28.047 -20.047 1 98 127 GLU B C 1
ATOM 4026 O O . GLU B 1 127 ? 11.289 -28.188 -18.891 1 98 127 GLU B O 1
ATOM 4031 N N . GLY B 1 128 ? 11.273 -28.734 -21.094 1 97.56 128 GLY B N 1
ATOM 4032 C CA . GLY B 1 128 ? 12.312 -29.75 -20.938 1 97.56 128 GLY B CA 1
ATOM 4033 C C . GLY B 1 128 ? 11.82 -31 -20.266 1 97.56 128 GLY B C 1
ATOM 4034 O O . GLY B 1 128 ? 12.594 -31.938 -20.016 1 97.56 128 GLY B O 1
ATOM 4035 N N . LEU B 1 129 ? 10.531 -31.078 -19.984 1 98.62 129 LEU B N 1
ATOM 4036 C CA . LEU B 1 129 ? 10.039 -32.188 -19.172 1 98.62 129 LEU B CA 1
ATOM 4037 C C . LEU B 1 129 ? 8.906 -32.906 -19.891 1 98.62 129 LEU B C 1
ATOM 4039 O O . LEU B 1 129 ? 8.844 -34.156 -19.891 1 98.62 129 LEU B O 1
ATOM 4043 N N . LEU B 1 130 ? 7.953 -32.219 -20.453 1 98.62 130 LEU B N 1
ATOM 4044 C CA . LEU B 1 130 ? 6.824 -32.844 -21.125 1 98.62 130 LEU B CA 1
ATOM 4045 C C . LEU B 1 130 ? 7.238 -33.375 -22.5 1 98.62 130 LEU B C 1
ATOM 4047 O O . LEU B 1 130 ? 7.496 -32.594 -23.406 1 98.62 130 LEU B O 1
ATOM 4051 N N . PRO B 1 131 ? 7.285 -34.625 -22.672 1 97.25 131 PRO B N 1
ATOM 4052 C CA . PRO B 1 131 ? 7.715 -35.156 -23.969 1 97.25 131 PRO B CA 1
ATOM 4053 C C . PRO B 1 131 ? 6.613 -35.094 -25.031 1 97.25 131 PRO B C 1
ATOM 4055 O O . PRO B 1 131 ? 5.43 -35.031 -24.688 1 97.25 131 PRO B O 1
ATOM 4058 N N . GLU B 1 132 ? 7.035 -35.156 -26.281 1 97.19 132 GLU B N 1
ATOM 4059 C CA . GLU B 1 132 ? 6.086 -35.375 -27.375 1 97.19 132 GLU B CA 1
ATOM 4060 C C . GLU B 1 132 ? 5.625 -36.812 -27.438 1 97.19 132 GLU B C 1
ATOM 4062 O O . GLU B 1 132 ? 6.234 -37.688 -26.828 1 97.19 132 GLU B O 1
ATOM 4067 N N . GLY B 1 133 ? 4.566 -36.969 -28.062 1 98 133 GLY B N 1
ATOM 4068 C CA . GLY B 1 133 ? 4.105 -38.312 -28.297 1 98 133 GLY B CA 1
ATOM 4069 C C . GLY B 1 133 ? 3.111 -38.812 -27.266 1 98 133 GLY B C 1
ATOM 4070 O O . GLY B 1 133 ? 2.631 -39.938 -27.344 1 98 133 GLY B O 1
ATOM 4071 N N . LEU B 1 134 ? 2.762 -37.969 -26.359 1 98.56 134 LEU B N 1
ATOM 4072 C CA . LEU B 1 134 ? 1.812 -38.375 -25.312 1 98.56 134 LEU B CA 1
ATOM 4073 C C . LEU B 1 134 ? 0.397 -37.938 -25.688 1 98.56 134 LEU B C 1
ATOM 4075 O O . LEU B 1 134 ? -0.554 -38.219 -24.953 1 98.56 134 LEU B O 1
ATOM 4079 N N . ASN B 1 135 ? 0.205 -37.25 -26.797 1 98.44 135 ASN B N 1
ATOM 4080 C CA . ASN B 1 135 ? -1.063 -36.625 -27.188 1 98.44 135 ASN B CA 1
ATOM 4081 C C . ASN B 1 135 ? -1.552 -35.625 -26.156 1 98.44 135 ASN B C 1
ATOM 4083 O O . ASN B 1 135 ? -2.742 -35.594 -25.844 1 98.44 135 ASN B O 1
ATOM 4087 N N . ILE B 1 136 ? -0.598 -34.938 -25.594 1 98.81 136 ILE B N 1
ATOM 4088 C CA . ILE B 1 136 ? -0.895 -33.875 -24.641 1 98.81 136 ILE B CA 1
ATOM 4089 C C . ILE B 1 136 ? -0.466 -32.531 -25.203 1 98.81 136 ILE B C 1
ATOM 4091 O O . ILE B 1 136 ? 0.66 -32.375 -25.688 1 98.81 136 ILE B O 1
ATOM 4095 N N . TYR B 1 137 ? -1.372 -31.547 -25.234 1 98.75 137 TYR B N 1
ATOM 4096 C CA . TYR B 1 137 ? -1.115 -30.141 -25.562 1 98.75 137 TYR B CA 1
ATOM 4097 C C . TYR B 1 137 ? -1.274 -29.266 -24.328 1 98.75 137 TYR B C 1
ATOM 4099 O O . TYR B 1 137 ? -2.316 -29.297 -23.672 1 98.75 137 TYR B O 1
ATOM 4107 N N . ALA B 1 138 ? -0.209 -28.531 -24 1 98.81 138 ALA B N 1
ATOM 4108 C CA . ALA B 1 138 ? -0.256 -27.672 -22.812 1 98.81 138 ALA B CA 1
ATOM 4109 C C . ALA B 1 138 ? 0.032 -26.219 -23.188 1 98.81 138 ALA B C 1
ATOM 4111 O O . ALA B 1 138 ? 0.905 -25.938 -24.016 1 98.81 138 ALA B O 1
ATOM 4112 N N . THR B 1 139 ? -0.746 -25.281 -22.625 1 98.69 139 THR B N 1
ATOM 4113 C CA . THR B 1 139 ? -0.452 -23.844 -22.703 1 98.69 139 THR B CA 1
ATOM 4114 C C . THR B 1 139 ? -0.316 -23.234 -21.312 1 98.69 139 THR B C 1
ATOM 4116 O O . THR B 1 139 ? -0.994 -23.656 -20.375 1 98.69 139 THR B O 1
ATOM 4119 N N . THR B 1 140 ? 0.637 -22.312 -21.188 1 98.62 140 THR B N 1
ATOM 4120 C CA . THR B 1 140 ? 0.96 -21.75 -19.875 1 98.62 140 THR B CA 1
ATOM 4121 C C . THR B 1 140 ? 0.85 -20.234 -19.906 1 98.62 140 THR B C 1
ATOM 4123 O O . THR B 1 140 ? 1.075 -19.609 -20.953 1 98.62 140 THR B O 1
ATOM 4126 N N . ALA B 1 141 ? 0.568 -19.672 -18.781 1 97.56 141 ALA B N 1
ATOM 4127 C CA . ALA B 1 141 ? 0.329 -18.234 -18.641 1 97.56 141 ALA B CA 1
ATOM 4128 C C . ALA B 1 141 ? 1.61 -17.438 -18.875 1 97.56 141 ALA B C 1
ATOM 4130 O O . ALA B 1 141 ? 1.56 -16.25 -19.219 1 97.56 141 ALA B O 1
ATOM 4131 N N . ALA B 1 142 ? 2.756 -18.094 -18.672 1 96.62 142 ALA B N 1
ATOM 4132 C CA . ALA B 1 142 ? 4.055 -17.438 -18.766 1 96.62 142 ALA B CA 1
ATOM 4133 C C . ALA B 1 142 ? 5.137 -18.406 -19.219 1 96.62 142 ALA B C 1
ATOM 4135 O O . ALA B 1 142 ? 4.918 -19.625 -19.234 1 96.62 142 ALA B O 1
ATOM 4136 N N . ASN B 1 143 ? 6.238 -17.812 -19.688 1 96.12 143 ASN B N 1
ATOM 4137 C CA . ASN B 1 143 ? 7.395 -18.672 -19.922 1 96.12 143 ASN B CA 1
ATOM 4138 C C . ASN B 1 143 ? 8.039 -19.109 -18.609 1 96.12 143 ASN B C 1
ATOM 4140 O O . ASN B 1 143 ? 7.445 -18.953 -17.547 1 96.12 143 ASN B O 1
ATOM 4144 N N . ALA B 1 144 ? 9.148 -19.641 -18.641 1 96.69 144 ALA B N 1
ATOM 4145 C CA . ALA B 1 144 ? 9.742 -20.297 -17.469 1 96.69 144 ALA B CA 1
ATOM 4146 C C . ALA B 1 144 ? 10.391 -19.266 -16.547 1 96.69 144 ALA B C 1
ATOM 4148 O O . ALA B 1 144 ? 10.859 -19.609 -15.461 1 96.69 144 ALA B O 1
ATOM 4149 N N . GLU B 1 145 ? 10.328 -17.953 -16.875 1 94 145 GLU B N 1
ATOM 4150 C CA . GLU B 1 145 ? 11.094 -16.969 -16.125 1 94 145 GLU B CA 1
ATOM 4151 C C . GLU B 1 145 ? 10.203 -15.812 -15.656 1 94 145 GLU B C 1
ATOM 4153 O O . GLU B 1 145 ? 10.594 -15.031 -14.781 1 94 145 GLU B O 1
ATOM 4158 N N . GLU B 1 146 ? 9.047 -15.805 -16.234 1 92.75 146 GLU B N 1
ATOM 4159 C CA . GLU B 1 146 ? 8.242 -14.602 -16.047 1 92.75 146 GLU B CA 1
ATOM 4160 C C . GLU B 1 146 ? 7.105 -14.852 -15.062 1 92.75 146 GLU B C 1
ATOM 4162 O O . GLU B 1 146 ? 6.605 -15.969 -14.953 1 92.75 146 GLU B O 1
ATOM 4167 N N . SER B 1 147 ? 6.742 -13.797 -14.461 1 92.25 147 SER B N 1
ATOM 4168 C CA . SER B 1 147 ? 5.555 -13.812 -13.609 1 92.25 147 SER B CA 1
ATOM 4169 C C . SER B 1 147 ? 4.281 -13.758 -14.445 1 92.25 147 SER B C 1
ATOM 4171 O O . SER B 1 147 ? 4.316 -13.383 -15.617 1 92.25 147 SER B O 1
ATOM 4173 N N . SER B 1 148 ? 3.219 -14.227 -13.797 1 93.69 148 SER B N 1
ATOM 4174 C CA . SER B 1 148 ? 1.889 -13.945 -14.328 1 93.69 148 SER B CA 1
ATOM 4175 C C . SER B 1 148 ? 1.317 -12.664 -13.734 1 93.69 148 SER B C 1
ATOM 4177 O O . SER B 1 148 ? 1.915 -12.07 -12.836 1 93.69 148 SER B O 1
ATOM 4179 N N . TRP B 1 149 ? 0.179 -12.242 -14.273 1 92.19 149 TRP B N 1
ATOM 4180 C CA . TRP B 1 149 ? -0.318 -10.93 -13.891 1 92.19 149 TRP B CA 1
ATOM 4181 C C . TRP B 1 149 ? -1.795 -10.992 -13.523 1 92.19 149 TRP B C 1
ATOM 4183 O O . TRP B 1 149 ? -2.576 -11.695 -14.172 1 92.19 149 TRP B O 1
ATOM 4193 N N . GLY B 1 150 ? -2.1 -10.312 -12.43 1 92.44 150 GLY B N 1
ATOM 4194 C CA . GLY B 1 150 ? -3.502 -10.094 -12.109 1 92.44 150 GLY B CA 1
ATOM 4195 C C . GLY B 1 150 ? -4.164 -9.062 -13 1 92.44 150 GLY B C 1
ATOM 4196 O O . GLY B 1 150 ? -3.488 -8.211 -13.586 1 92.44 150 GLY B O 1
ATOM 4197 N N . THR B 1 151 ? -5.484 -9.195 -13.117 1 91.88 151 THR B N 1
ATOM 4198 C CA . THR B 1 151 ? -6.227 -8.234 -13.93 1 91.88 151 THR B CA 1
ATOM 4199 C C . THR B 1 151 ? -7.551 -7.871 -13.266 1 91.88 151 THR B C 1
ATOM 4201 O O . THR B 1 151 ? -7.977 -8.531 -12.32 1 91.88 151 THR B O 1
ATOM 4204 N N . TYR B 1 152 ? -8.109 -6.73 -13.773 1 93.19 152 TYR B N 1
ATOM 4205 C CA . TYR B 1 152 ? -9.305 -6.156 -13.156 1 93.19 152 TYR B CA 1
ATOM 4206 C C . TYR B 1 152 ? -9.086 -5.941 -11.664 1 93.19 152 TYR B C 1
ATOM 4208 O O . TYR B 1 152 ? -9.883 -6.402 -10.844 1 93.19 152 TYR B O 1
ATOM 4216 N N . CYS B 1 153 ? -7.984 -5.273 -11.398 1 93.38 153 CYS B N 1
ATOM 4217 C CA . CYS B 1 153 ? -7.629 -4.926 -10.031 1 93.38 153 CYS B CA 1
ATOM 4218 C C . CYS B 1 153 ? -8.086 -3.514 -9.688 1 93.38 153 CYS B C 1
ATOM 4220 O O . CYS B 1 153 ? -8.234 -2.672 -10.578 1 93.38 153 CYS B O 1
ATOM 4222 N N . PRO B 1 154 ? -8.305 -3.344 -8.414 1 90.88 154 PRO B N 1
ATOM 4223 C CA . PRO B 1 154 ? -8.594 -1.961 -8.039 1 90.88 154 PRO B CA 1
ATOM 4224 C C . PRO B 1 154 ? -7.547 -0.974 -8.547 1 90.88 154 PRO B C 1
ATOM 4226 O O . PRO B 1 154 ? -6.348 -1.243 -8.469 1 90.88 154 PRO B O 1
ATOM 4229 N N . GLY B 1 155 ? -8.008 0.108 -9.125 1 82.5 155 GLY B N 1
ATOM 4230 C CA . GLY B 1 155 ? -7.105 1.096 -9.688 1 82.5 155 GLY B CA 1
ATOM 4231 C C . GLY B 1 155 ? -6.906 0.942 -11.18 1 82.5 155 GLY B C 1
ATOM 4232 O O . GLY B 1 155 ? -6.418 1.857 -11.852 1 82.5 155 GLY B O 1
ATOM 4233 N N . GLU B 1 156 ? -7.336 -0.194 -11.664 1 86.69 156 GLU B N 1
ATOM 4234 C CA . GLU B 1 156 ? -7.234 -0.423 -13.109 1 86.69 156 GLU B CA 1
ATOM 4235 C C . GLU B 1 156 ? -8.445 0.152 -13.844 1 86.69 156 GLU B C 1
ATOM 4237 O O . GLU B 1 156 ? -9.438 0.533 -13.211 1 86.69 156 GLU B O 1
ATOM 4242 N N . ASP B 1 157 ? -8.258 0.275 -15.117 1 82.81 157 ASP B N 1
ATOM 4243 C CA . ASP B 1 157 ? -9.352 0.641 -16 1 82.81 157 ASP B CA 1
ATOM 4244 C C . ASP B 1 157 ? -9.586 -0.433 -17.062 1 82.81 157 ASP B C 1
ATOM 4246 O O . ASP B 1 157 ? -8.75 -0.623 -17.953 1 82.81 157 ASP B O 1
ATOM 4250 N N . PRO B 1 158 ? -10.703 -1.216 -17.141 1 87.94 158 PRO B N 1
ATOM 4251 C CA . PRO B 1 158 ? -11.797 -1.077 -16.172 1 87.94 158 PRO B CA 1
ATOM 4252 C C . PRO B 1 158 ? -11.438 -1.628 -14.797 1 87.94 158 PRO B C 1
ATOM 4254 O O . PRO B 1 158 ? -10.719 -2.625 -14.695 1 87.94 158 PRO B O 1
ATOM 4257 N N . SER B 1 159 ? -12.039 -0.983 -13.789 1 88.75 159 SER B N 1
ATOM 4258 C CA . SER B 1 159 ? -11.883 -1.394 -12.398 1 88.75 159 SER B CA 1
ATOM 4259 C C . SER B 1 159 ? -13.016 -2.318 -11.969 1 88.75 159 SER B C 1
ATOM 4261 O O . SER B 1 159 ? -14.109 -2.279 -12.531 1 88.75 159 SER B O 1
ATOM 4263 N N . PRO B 1 160 ? -12.688 -3.186 -11.039 1 94 160 PRO B N 1
ATOM 4264 C CA . PRO B 1 160 ? -13.828 -3.891 -10.453 1 94 160 PRO B CA 1
ATOM 4265 C C . PRO B 1 160 ? -14.812 -2.951 -9.75 1 94 160 PRO B C 1
ATOM 4267 O O . PRO B 1 160 ? -14.5 -1.772 -9.555 1 94 160 PRO B O 1
ATOM 4270 N N . PRO B 1 161 ? -16.016 -3.461 -9.492 1 94.75 161 PRO B N 1
ATOM 4271 C CA . PRO B 1 161 ? -16.922 -2.629 -8.695 1 94.75 161 PRO B CA 1
ATOM 4272 C C . PRO B 1 161 ? -16.25 -2.078 -7.438 1 94.75 161 PRO B C 1
ATOM 4274 O O . PRO B 1 161 ? -15.383 -2.736 -6.855 1 94.75 161 PRO B O 1
ATOM 4277 N N . PRO B 1 162 ? -16.641 -0.878 -6.992 1 90.44 162 PRO B N 1
ATOM 4278 C CA . PRO B 1 162 ? -15.906 -0.16 -5.941 1 90.44 162 PRO B CA 1
ATOM 4279 C C . PRO B 1 162 ? -15.844 -0.94 -4.633 1 90.44 162 PRO B C 1
ATOM 4281 O O . PRO B 1 162 ? -14.945 -0.71 -3.816 1 90.44 162 PRO B O 1
ATOM 4284 N N . GLU B 1 163 ? -16.781 -1.876 -4.496 1 95 163 GLU B N 1
ATOM 4285 C CA . GLU B 1 163 ? -16.797 -2.611 -3.234 1 95 163 GLU B CA 1
ATOM 4286 C C . GLU B 1 163 ? -15.734 -3.699 -3.207 1 95 163 GLU B C 1
ATOM 4288 O O . GLU B 1 163 ? -15.438 -4.254 -2.148 1 95 163 GLU B O 1
ATOM 4293 N N . TYR B 1 164 ? -15.141 -3.973 -4.359 1 96.19 164 TYR B N 1
ATOM 4294 C CA . TYR B 1 164 ? -14.109 -5.004 -4.414 1 96.19 164 TYR B CA 1
ATOM 4295 C C . TYR B 1 164 ? -12.734 -4.418 -4.113 1 96.19 164 TYR B C 1
ATOM 4297 O O . TYR B 1 164 ? -12.367 -3.367 -4.648 1 96.19 164 TYR B O 1
ATOM 4305 N N . GLU B 1 165 ? -12 -5.121 -3.285 1 95.94 165 GLU B N 1
ATOM 4306 C CA . GLU B 1 165 ? -10.672 -4.68 -2.867 1 95.94 165 GLU B CA 1
ATOM 4307 C C . GLU B 1 165 ? -9.594 -5.656 -3.332 1 95.94 165 GLU B C 1
ATOM 4309 O O . GLU B 1 165 ? -8.539 -5.773 -2.701 1 95.94 165 GLU B O 1
ATOM 4314 N N . THR B 1 166 ? -9.852 -6.414 -4.352 1 95.88 166 THR B N 1
ATOM 4315 C CA . THR B 1 166 ? -8.93 -7.41 -4.891 1 95.88 166 THR B CA 1
ATOM 4316 C C . THR B 1 166 ? -9.102 -7.539 -6.402 1 95.88 166 THR B C 1
ATOM 4318 O O . THR B 1 166 ? -10.07 -7.027 -6.969 1 95.88 166 THR B O 1
ATOM 4321 N N . CYS B 1 167 ? -8.117 -8.094 -7.059 1 95.31 167 CYS B N 1
ATOM 4322 C CA . CYS B 1 167 ? -8.227 -8.414 -8.477 1 95.31 167 CYS B CA 1
ATOM 4323 C C . CYS B 1 167 ? -9.289 -9.492 -8.711 1 95.31 167 CYS B C 1
ATOM 4325 O O . CYS B 1 167 ? -9.531 -10.32 -7.836 1 95.31 167 CYS B O 1
ATOM 4327 N N . LEU B 1 168 ? -9.867 -9.477 -9.867 1 95.81 168 LEU B N 1
ATOM 4328 C CA . LEU B 1 168 ? -10.961 -10.398 -10.141 1 95.81 168 LEU B CA 1
ATOM 4329 C C . LEU B 1 168 ? -10.445 -11.68 -10.789 1 95.81 168 LEU B C 1
ATOM 4331 O O . LEU B 1 168 ? -11.156 -12.68 -10.844 1 95.81 168 LEU B O 1
ATOM 4335 N N . GLY B 1 169 ? -9.195 -11.625 -11.281 1 94.5 169 GLY B N 1
ATOM 4336 C CA . GLY B 1 169 ? -8.594 -12.805 -11.891 1 94.5 169 GLY B CA 1
ATOM 4337 C C . GLY B 1 169 ? -7.184 -12.562 -12.391 1 94.5 169 GLY B C 1
ATOM 4338 O O . GLY B 1 169 ? -6.605 -11.5 -12.141 1 94.5 169 GLY B O 1
ATOM 4339 N N . ASP B 1 170 ? -6.625 -13.578 -13.023 1 94.69 170 ASP B N 1
ATOM 4340 C CA . ASP B 1 170 ? -5.32 -13.484 -13.672 1 94.69 170 ASP B CA 1
ATOM 4341 C C . ASP B 1 170 ? -5.469 -13.297 -15.18 1 94.69 170 ASP B C 1
ATOM 4343 O O . ASP B 1 170 ? -6.383 -13.844 -15.797 1 94.69 170 ASP B O 1
ATOM 4347 N N . LEU B 1 171 ? -4.609 -12.578 -15.719 1 93.31 171 LEU B N 1
ATOM 4348 C CA . LEU B 1 171 ? -4.738 -12.086 -17.078 1 93.31 171 LEU B CA 1
ATOM 4349 C C . LEU B 1 171 ? -4.879 -13.242 -18.062 1 93.31 171 LEU B C 1
ATOM 4351 O O . LEU B 1 171 ? -5.773 -13.234 -18.922 1 93.31 171 LEU B O 1
ATOM 4355 N N . TYR B 1 172 ? -4.07 -14.219 -18 1 95.25 172 TYR B N 1
ATOM 4356 C CA . TYR B 1 172 ? -4.137 -15.375 -18.891 1 95.25 172 TYR B CA 1
ATOM 4357 C C . TYR B 1 172 ? -5.492 -16.062 -18.781 1 95.25 172 TYR B C 1
ATOM 4359 O O . TYR B 1 172 ? -6.133 -16.359 -19.797 1 95.25 172 TYR B O 1
ATOM 4367 N N . SER B 1 173 ? -5.961 -16.281 -17.562 1 96.31 173 SER B N 1
ATOM 4368 C CA . SER B 1 173 ? -7.227 -16.969 -17.312 1 96.31 173 SER B CA 1
ATOM 4369 C C . SER B 1 173 ? -8.406 -16.156 -17.812 1 96.31 173 SER B C 1
ATOM 4371 O O . SER B 1 173 ? -9.281 -16.672 -18.516 1 96.31 173 SER B O 1
ATOM 4373 N N . VAL B 1 174 ? -8.375 -14.914 -17.516 1 93.5 174 VAL B N 1
ATOM 4374 C CA . VAL B 1 174 ? -9.453 -14.039 -17.953 1 93.5 174 VAL B CA 1
ATOM 4375 C C . VAL B 1 174 ? -9.477 -13.969 -19.469 1 93.5 174 VAL B C 1
ATOM 4377 O O . VAL B 1 174 ? -10.547 -13.977 -20.094 1 93.5 174 VAL B O 1
ATOM 4380 N N . ALA B 1 175 ? -8.328 -13.961 -20.047 1 92.81 175 ALA B N 1
ATOM 4381 C CA . ALA B 1 175 ? -8.219 -13.836 -21.5 1 92.81 175 ALA B CA 1
ATOM 4382 C C . ALA B 1 175 ? -8.867 -15.023 -22.203 1 92.81 175 ALA B C 1
ATOM 4384 O O . ALA B 1 175 ? -9.711 -14.852 -23.078 1 92.81 175 ALA B O 1
ATOM 4385 N N . TRP B 1 176 ? -8.516 -16.219 -21.844 1 95.31 176 TRP B N 1
ATOM 4386 C CA . TRP B 1 176 ? -9.07 -17.344 -22.594 1 95.31 176 TRP B CA 1
ATOM 4387 C C . TRP B 1 176 ? -10.531 -17.578 -22.234 1 95.31 176 TRP B C 1
ATOM 4389 O O . TRP B 1 176 ? -11.328 -18 -23.078 1 95.31 176 TRP B O 1
ATOM 4399 N N . MET B 1 177 ? -10.977 -17.25 -20.984 1 94.56 177 MET B N 1
ATOM 4400 C CA . MET B 1 177 ? -12.383 -17.406 -20.609 1 94.56 177 MET B CA 1
ATOM 4401 C C . MET B 1 177 ? -13.266 -16.422 -21.359 1 94.56 177 MET B C 1
ATOM 4403 O O . MET B 1 177 ? -14.328 -16.797 -21.859 1 94.56 177 MET B O 1
ATOM 4407 N N . GLU B 1 178 ? -12.797 -15.219 -21.375 1 91.81 178 GLU B N 1
ATOM 4408 C CA . GLU B 1 178 ? -13.586 -14.219 -22.094 1 91.81 178 GLU B CA 1
ATOM 4409 C C . GLU B 1 178 ? -13.609 -14.5 -23.578 1 91.81 178 GLU B C 1
ATOM 4411 O O . GLU B 1 178 ? -14.609 -14.25 -24.25 1 91.81 178 GLU B O 1
ATOM 4416 N N . ASP B 1 179 ? -12.484 -14.961 -24.078 1 91.94 179 ASP B N 1
ATOM 4417 C CA . ASP B 1 179 ? -12.477 -15.414 -25.469 1 91.94 179 ASP B CA 1
ATOM 4418 C C . ASP B 1 179 ? -13.523 -16.5 -25.703 1 91.94 179 ASP B C 1
ATOM 4420 O O . ASP B 1 179 ? -14.273 -16.453 -26.672 1 91.94 179 ASP B O 1
ATOM 4424 N N . SER B 1 180 ? -13.586 -17.453 -24.828 1 92.25 180 SER B N 1
ATOM 4425 C CA . SER B 1 180 ? -14.508 -18.578 -24.938 1 92.25 180 SER B CA 1
ATOM 4426 C C . SER B 1 180 ? -15.961 -18.109 -24.812 1 92.25 180 SER B C 1
ATOM 4428 O O . SER B 1 180 ? -16.859 -18.75 -25.359 1 92.25 180 SER B O 1
ATOM 4430 N N . ASP B 1 181 ? -16.156 -17.031 -24.141 1 88.44 181 ASP B N 1
ATOM 4431 C CA . ASP B 1 181 ? -17.5 -16.5 -23.938 1 88.44 181 ASP B CA 1
ATOM 4432 C C . ASP B 1 181 ? -18.031 -15.82 -25.188 1 88.44 181 ASP B C 1
ATOM 4434 O O . ASP B 1 181 ? -19.25 -15.703 -25.375 1 88.44 181 ASP B O 1
ATOM 4438 N N . VAL B 1 182 ? -17.156 -15.438 -26.078 1 86.94 182 VAL B N 1
ATOM 4439 C CA . VAL B 1 182 ? -17.641 -14.57 -27.141 1 86.94 182 VAL B CA 1
ATOM 4440 C C . VAL B 1 182 ? -17.422 -15.234 -28.484 1 86.94 182 VAL B C 1
ATOM 4442 O O . VAL B 1 182 ? -17.922 -14.758 -29.516 1 86.94 182 VAL B O 1
ATOM 4445 N N . HIS B 1 183 ? -16.719 -16.359 -28.547 1 88.31 183 HIS B N 1
ATOM 4446 C CA . HIS B 1 183 ? -16.453 -17.031 -29.812 1 88.31 183 HIS B CA 1
ATOM 4447 C C . HIS B 1 183 ? -17.188 -18.359 -29.906 1 88.31 183 HIS B C 1
ATOM 4449 O O . HIS B 1 183 ? -17.594 -18.922 -28.891 1 88.31 183 HIS B O 1
ATOM 4455 N N . ASN B 1 184 ? -17.328 -18.781 -31.203 1 90.94 184 ASN B N 1
ATOM 4456 C CA . ASN B 1 184 ? -17.859 -20.109 -31.484 1 90.94 184 ASN B CA 1
ATOM 4457 C C . ASN B 1 184 ? -16.781 -21.188 -31.328 1 90.94 184 ASN B C 1
ATOM 4459 O O . ASN B 1 184 ? -15.906 -21.312 -32.188 1 90.94 184 ASN B O 1
ATOM 4463 N N . LEU B 1 185 ? -16.891 -22.031 -30.312 1 93.12 185 LEU B N 1
ATOM 4464 C CA . LEU B 1 185 ? -15.836 -22.984 -29.953 1 93.12 185 LEU B CA 1
ATOM 4465 C C . LEU B 1 185 ? -15.875 -24.203 -30.875 1 93.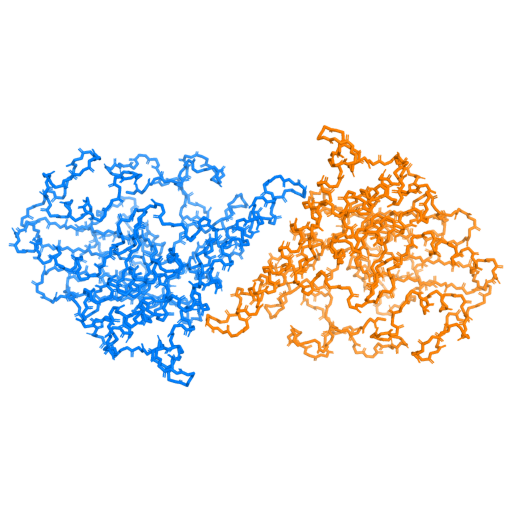12 185 LEU B C 1
ATOM 4467 O O . LEU B 1 185 ? -14.93 -24.984 -30.906 1 93.12 185 LEU B O 1
ATOM 4471 N N . ARG B 1 186 ? -16.938 -24.344 -31.688 1 92.62 186 ARG B N 1
ATOM 4472 C CA . ARG B 1 186 ? -17 -25.422 -32.688 1 92.62 186 ARG B CA 1
ATOM 4473 C C . ARG B 1 186 ? -16.094 -25.141 -33.844 1 92.62 186 ARG B C 1
ATOM 4475 O O . ARG B 1 186 ? -15.727 -26.062 -34.594 1 92.62 186 ARG B O 1
ATOM 4482 N N . THR B 1 187 ? -15.75 -23.906 -33.969 1 92.12 187 THR B N 1
ATOM 4483 C CA . THR B 1 187 ? -14.922 -23.531 -35.094 1 92.12 187 THR B CA 1
ATOM 4484 C C . THR B 1 187 ? -13.555 -23.047 -34.656 1 92.12 187 THR B C 1
ATOM 4486 O O . THR B 1 187 ? -12.547 -23.266 -35.312 1 92.12 187 THR B O 1
ATOM 4489 N N . GLU B 1 188 ? -13.5 -22.391 -33.531 1 93.69 188 GLU B N 1
ATOM 4490 C CA . GLU B 1 188 ? -12.227 -21.875 -33.031 1 93.69 188 GLU B CA 1
ATOM 4491 C C . GLU B 1 188 ? -11.32 -23.016 -32.562 1 93.69 188 GLU B C 1
ATOM 4493 O O . GLU B 1 188 ? -11.75 -23.891 -31.812 1 93.69 188 GLU B O 1
ATOM 4498 N N . THR B 1 189 ? -10.078 -22.969 -33.031 1 96.44 189 THR B N 1
ATOM 4499 C CA . THR B 1 189 ? -9.109 -23.984 -32.625 1 96.44 189 THR B CA 1
ATOM 4500 C C . THR B 1 189 ? -8.344 -23.562 -31.391 1 96.44 189 THR B C 1
ATOM 4502 O O . THR B 1 189 ? -8.352 -22.391 -31.016 1 96.44 189 THR B O 1
ATOM 4505 N N . LEU B 1 190 ? -7.723 -24.562 -30.766 1 97.75 190 LEU B N 1
ATOM 4506 C CA . LEU B 1 190 ? -6.824 -24.281 -29.641 1 97.75 190 LEU B CA 1
ATOM 4507 C C . LEU B 1 190 ? -5.742 -23.281 -30.062 1 97.75 190 LEU B C 1
ATOM 4509 O O . LEU B 1 190 ? -5.398 -22.375 -29.281 1 97.75 190 LEU B O 1
ATOM 4513 N N . HIS B 1 191 ? -5.266 -23.406 -31.266 1 97.31 191 HIS B N 1
ATOM 4514 C CA . HIS B 1 191 ? -4.199 -22.547 -31.766 1 97.31 191 HIS B CA 1
ATOM 4515 C C . HIS B 1 191 ? -4.68 -21.109 -31.922 1 97.31 191 HIS B C 1
ATOM 4517 O O . HIS B 1 191 ? -3.963 -20.172 -31.562 1 97.31 191 HIS B O 1
ATOM 4523 N N . GLN B 1 192 ? -5.848 -20.969 -32.469 1 95.06 192 GLN B N 1
ATOM 4524 C CA . GLN B 1 192 ? -6.406 -19.641 -32.625 1 95.06 192 GLN B CA 1
ATOM 4525 C C . GLN B 1 192 ? -6.574 -18.938 -31.297 1 95.06 192 GLN B C 1
ATOM 4527 O O . GLN B 1 192 ? -6.227 -17.766 -31.141 1 95.06 192 GLN B O 1
ATOM 4532 N N . GLN B 1 193 ? -7.082 -19.625 -30.328 1 95.88 193 GLN B N 1
ATOM 4533 C CA . GLN B 1 193 ? -7.23 -19.047 -29 1 95.88 193 GLN B CA 1
ATOM 4534 C C . GLN B 1 193 ? -5.875 -18.703 -28.391 1 95.88 193 GLN B C 1
ATOM 4536 O O . GLN B 1 193 ? -5.707 -17.656 -27.766 1 95.88 193 GLN B O 1
ATOM 4541 N N . TYR B 1 194 ? -4.906 -19.609 -28.594 1 96.62 194 TYR B N 1
ATOM 4542 C CA . TYR B 1 194 ? -3.555 -19.391 -28.094 1 96.62 194 TYR B CA 1
ATOM 4543 C C . TYR B 1 194 ? -2.998 -18.062 -28.609 1 96.62 194 TYR B C 1
ATOM 4545 O O . TYR B 1 194 ? -2.449 -17.281 -27.828 1 96.62 194 TYR B O 1
ATOM 4553 N N . GLU B 1 195 ? -3.188 -17.828 -29.828 1 94.94 195 GLU B N 1
ATOM 4554 C CA . GLU B 1 195 ? -2.646 -16.625 -30.422 1 94.94 195 GLU B CA 1
ATOM 4555 C C . GLU B 1 195 ? -3.324 -15.375 -29.859 1 94.94 195 GLU B C 1
ATOM 4557 O O . GLU B 1 195 ? -2.664 -14.367 -29.609 1 94.94 195 GLU B O 1
ATOM 4562 N N . LEU B 1 196 ? -4.582 -15.484 -29.672 1 92.69 196 LEU B N 1
ATOM 4563 C CA . LEU B 1 196 ? -5.332 -14.352 -29.141 1 92.69 196 LEU B CA 1
ATOM 4564 C C . LEU B 1 196 ? -4.949 -14.086 -27.688 1 92.69 196 LEU B C 1
ATOM 4566 O O . LEU B 1 196 ? -4.75 -12.938 -27.281 1 92.69 196 LEU B O 1
ATOM 4570 N N . VAL B 1 197 ? -4.883 -15.141 -26.953 1 94.31 197 VAL B N 1
ATOM 4571 C CA . VAL B 1 197 ? -4.543 -15.031 -25.531 1 94.31 197 VAL B CA 1
ATOM 4572 C C . VAL B 1 197 ? -3.111 -14.523 -25.375 1 94.31 197 VAL B C 1
ATOM 4574 O O . VAL B 1 197 ? -2.834 -13.68 -24.531 1 94.31 197 VAL B O 1
ATOM 4577 N N . LYS B 1 198 ? -2.229 -15.023 -26.219 1 94 198 LYS B N 1
ATOM 4578 C CA . LYS B 1 198 ? -0.836 -14.586 -26.219 1 94 198 LYS B CA 1
ATOM 4579 C C . LYS B 1 198 ? -0.736 -13.086 -26.484 1 94 198 LYS B C 1
ATOM 4581 O O . LYS B 1 198 ? -0.011 -12.375 -25.781 1 94 198 LYS B O 1
ATOM 4586 N N . LYS B 1 199 ? -1.425 -12.633 -27.406 1 90.56 199 LYS B N 1
ATOM 4587 C CA . LYS B 1 199 ? -1.412 -11.211 -27.734 1 90.56 199 LYS B CA 1
ATOM 4588 C C . LYS B 1 199 ? -1.931 -10.367 -26.578 1 90.56 199 LYS B C 1
ATOM 4590 O O . LYS B 1 199 ? -1.333 -9.344 -26.234 1 90.56 199 LYS B O 1
ATOM 4595 N N . ARG B 1 200 ? -2.947 -10.797 -26.016 1 89.44 200 ARG B N 1
ATOM 4596 C CA . ARG B 1 200 ? -3.562 -10.047 -24.922 1 89.44 200 ARG B CA 1
ATOM 4597 C C . ARG B 1 200 ? -2.674 -10.055 -23.688 1 89.44 200 ARG B C 1
ATOM 4599 O O . ARG B 1 200 ? -2.539 -9.031 -23 1 89.44 200 ARG B O 1
ATOM 4606 N N . THR B 1 201 ? -2.098 -11.148 -23.391 1 91.06 201 THR B N 1
ATOM 4607 C CA . THR B 1 201 ? -1.309 -11.312 -22.188 1 91.06 201 THR B CA 1
ATOM 4608 C C . THR B 1 201 ? 0.034 -10.602 -22.312 1 91.06 201 THR B C 1
ATOM 4610 O O . THR B 1 201 ? 0.632 -10.211 -21.297 1 91.06 201 THR B O 1
ATOM 4613 N N . ALA B 1 202 ? 0.497 -10.383 -23.531 1 85.25 202 ALA B N 1
ATOM 4614 C CA . ALA B 1 202 ? 1.758 -9.688 -23.766 1 85.25 202 ALA B CA 1
ATOM 4615 C C . ALA B 1 202 ? 1.628 -8.195 -23.469 1 85.25 202 ALA B C 1
ATOM 4617 O O . ALA B 1 202 ? 2.627 -7.52 -23.219 1 85.25 202 ALA B O 1
ATOM 4618 N N . ASN B 1 203 ? 0.434 -7.738 -23.359 1 70.38 203 ASN B N 1
ATOM 4619 C CA . ASN B 1 203 ? 0.13 -6.359 -23 1 70.38 203 ASN B CA 1
ATOM 4620 C C . ASN B 1 203 ? 1.017 -5.375 -23.75 1 70.38 203 ASN B C 1
ATOM 4622 O O . ASN B 1 203 ? 1.681 -4.535 -23.156 1 70.38 203 ASN B O 1
ATOM 4626 N N . ASP B 1 204 ? 0.949 -5.48 -25.078 1 61.19 204 ASP B N 1
ATOM 4627 C CA . ASP B 1 204 ? 1.734 -4.641 -25.969 1 61.19 204 ASP B CA 1
ATOM 4628 C C . ASP B 1 204 ? 3.219 -4.703 -25.625 1 61.19 204 ASP B C 1
ATOM 4630 O O . ASP B 1 204 ? 3.928 -3.699 -25.734 1 61.19 204 ASP B O 1
ATOM 4634 N N . ASN B 1 205 ? 3.566 -5.73 -25.141 1 55.12 205 ASN B N 1
ATOM 4635 C CA . ASN B 1 205 ? 4.953 -6.016 -24.781 1 55.12 205 ASN B CA 1
ATOM 4636 C C . ASN B 1 205 ? 5.488 -5.012 -23.766 1 55.12 205 ASN B C 1
ATOM 4638 O O . ASN B 1 205 ? 6.625 -4.551 -23.875 1 55.12 205 ASN B O 1
ATOM 4642 N N . SER B 1 206 ? 4.547 -4.648 -22.969 1 62.72 206 SER B N 1
ATOM 4643 C CA . SER B 1 206 ? 4.957 -3.75 -21.891 1 62.72 206 SER B CA 1
ATOM 4644 C C . SER B 1 206 ? 5.684 -4.508 -20.797 1 62.72 206 SER B C 1
ATOM 4646 O O . SER B 1 206 ? 5.781 -5.738 -20.828 1 62.72 206 SER B O 1
ATOM 4648 N N . ALA B 1 207 ? 6.32 -3.795 -19.938 1 64.5 207 ALA B N 1
ATOM 4649 C CA . ALA B 1 207 ? 7.023 -4.34 -18.781 1 64.5 207 ALA B CA 1
ATOM 4650 C C . ALA B 1 207 ? 6.07 -5.109 -17.859 1 64.5 207 ALA B C 1
ATOM 4652 O O . ALA B 1 207 ? 6.508 -5.867 -17 1 64.5 207 ALA B O 1
ATOM 4653 N N . TYR B 1 208 ? 4.852 -5.156 -18.25 1 68 208 TYR B N 1
ATOM 4654 C CA . TYR B 1 208 ? 3.82 -5.73 -17.406 1 68 208 TYR B CA 1
ATOM 4655 C C . TYR B 1 208 ? 3.127 -6.898 -18.094 1 68 208 TYR B C 1
ATOM 4657 O O . TYR B 1 208 ? 1.989 -7.238 -17.75 1 68 208 TYR B O 1
ATOM 4665 N N . GLY B 1 209 ? 3.809 -7.543 -18.953 1 78 209 GLY B N 1
ATOM 4666 C CA . GLY B 1 209 ? 3.217 -8.664 -19.672 1 78 209 GLY B CA 1
ATOM 4667 C C . GLY B 1 209 ? 4.02 -9.945 -19.531 1 78 209 GLY B C 1
ATOM 4668 O O . GLY B 1 209 ? 5.102 -9.945 -18.938 1 78 209 GLY B O 1
ATOM 4669 N N . SER B 1 210 ? 3.309 -11.031 -19.875 1 89.25 210 SER B N 1
ATOM 4670 C CA . SER B 1 210 ? 3.924 -12.352 -19.859 1 89.25 210 SER B CA 1
ATOM 4671 C C . SER B 1 210 ? 3.768 -13.055 -21.203 1 89.25 210 SER B C 1
ATOM 4673 O O . SER B 1 210 ? 2.877 -12.719 -21.984 1 89.25 210 SER B O 1
ATOM 4675 N N . HIS B 1 211 ? 4.668 -13.961 -21.453 1 93 211 HIS B N 1
ATOM 4676 C CA . HIS B 1 211 ? 4.621 -14.719 -22.703 1 93 211 HIS B CA 1
ATOM 4677 C C . HIS B 1 211 ? 3.947 -16.062 -22.516 1 93 211 HIS B C 1
ATOM 4679 O O . HIS B 1 211 ? 4.516 -16.969 -21.891 1 93 211 HIS B O 1
ATOM 4685 N N . VAL B 1 212 ? 2.84 -16.141 -23.109 1 96.75 212 VAL B N 1
ATOM 4686 C CA . VAL B 1 212 ? 2.131 -17.422 -23.125 1 96.75 212 VAL B CA 1
ATOM 4687 C C . VAL B 1 212 ? 2.904 -18.438 -23.953 1 96.75 212 VAL B C 1
ATOM 4689 O O . VAL B 1 212 ? 3.428 -18.094 -25.016 1 96.75 212 VAL B O 1
ATOM 4692 N N . MET B 1 213 ? 3.02 -19.703 -23.453 1 97.81 213 MET B N 1
ATOM 4693 C CA . MET B 1 213 ? 3.809 -20.719 -24.125 1 97.81 213 MET B CA 1
ATOM 4694 C C . MET B 1 213 ? 2.951 -21.938 -24.453 1 97.81 213 MET B C 1
ATOM 4696 O O . MET B 1 213 ? 1.851 -22.094 -23.922 1 97.81 213 MET B O 1
ATOM 4700 N N . GLN B 1 214 ? 3.461 -22.719 -25.406 1 98 214 GLN B N 1
ATOM 4701 C CA . GLN B 1 214 ? 2.873 -24 -25.766 1 98 214 GLN B CA 1
ATOM 4702 C C . GLN B 1 214 ? 3.889 -25.141 -25.609 1 98 214 GLN B C 1
ATOM 4704 O O . GLN B 1 214 ? 5.07 -24.953 -25.922 1 98 214 GLN B O 1
ATOM 4709 N N . TYR B 1 215 ? 3.484 -26.234 -25.125 1 98.5 215 TYR B N 1
ATOM 4710 C CA . TYR B 1 215 ? 4.344 -27.406 -24.922 1 98.5 215 TYR B CA 1
ATOM 4711 C C . TYR B 1 215 ? 3.631 -28.688 -25.312 1 98.5 215 TYR B C 1
ATOM 4713 O O . TYR B 1 215 ? 2.41 -28.688 -25.5 1 98.5 215 TYR B O 1
ATOM 4721 N N . GLY B 1 216 ? 4.379 -29.844 -25.453 1 98.38 216 GLY B N 1
ATOM 4722 C CA . GLY B 1 216 ? 3.836 -31.141 -25.797 1 98.38 216 GLY B CA 1
ATOM 4723 C C . GLY B 1 216 ? 3.6 -31.312 -27.297 1 98.38 216 GLY B C 1
ATOM 4724 O O . GLY B 1 216 ? 4.453 -30.953 -28.109 1 98.38 216 GLY B O 1
ATOM 4725 N N . ASP B 1 217 ? 2.457 -31.938 -27.609 1 98.5 217 ASP B N 1
ATOM 4726 C CA . ASP B 1 217 ? 2.107 -32.188 -29 1 98.5 217 ASP B CA 1
ATOM 4727 C C . ASP B 1 217 ? 1.362 -30.984 -29.609 1 98.5 217 ASP B C 1
ATOM 4729 O O . ASP B 1 217 ? 0.135 -31.016 -29.719 1 98.5 217 ASP B O 1
ATOM 4733 N N . ILE B 1 218 ? 2.1 -30.078 -30.125 1 97.56 218 ILE B N 1
ATOM 4734 C CA . ILE B 1 218 ? 1.597 -28.797 -30.594 1 97.56 218 ILE B CA 1
ATOM 4735 C C . ILE B 1 218 ? 0.632 -29.016 -31.766 1 97.56 218 ILE B C 1
ATOM 4737 O O . ILE B 1 218 ? -0.306 -28.234 -31.953 1 97.56 218 ILE B O 1
ATOM 4741 N N . GLU B 1 219 ? 0.787 -30.047 -32.469 1 96.62 219 GLU B N 1
ATOM 4742 C CA . GLU B 1 219 ? -0.084 -30.344 -33.594 1 96.62 219 GLU B CA 1
ATOM 4743 C C . GLU B 1 219 ? -1.533 -30.516 -33.156 1 96.62 219 GLU B C 1
ATOM 4745 O O . GLU B 1 219 ? -2.459 -30.297 -33.938 1 96.62 219 GLU B O 1
ATOM 4750 N N . ARG B 1 220 ? -1.703 -30.891 -31.922 1 95.5 220 ARG B N 1
ATOM 4751 C CA . ARG B 1 220 ? -3.047 -31.047 -31.375 1 95.5 220 ARG B CA 1
ATOM 4752 C C . ARG B 1 220 ? -3.76 -29.703 -31.297 1 95.5 220 ARG B C 1
ATOM 4754 O O . ARG B 1 220 ? -4.984 -29.656 -31.172 1 95.5 220 ARG B O 1
ATOM 4761 N N . SER B 1 221 ? -3.018 -28.625 -31.422 1 96.56 221 SER B N 1
ATOM 4762 C CA . SER B 1 221 ? -3.609 -27.297 -31.312 1 96.56 221 SER B CA 1
ATOM 4763 C C . SER B 1 221 ? -4.488 -27 -32.531 1 96.56 221 SER B C 1
ATOM 4765 O O . SER B 1 221 ? -5.266 -26.031 -32.5 1 96.56 221 SER B O 1
ATOM 4767 N N . LYS B 1 222 ? -4.445 -27.844 -33.5 1 97.06 222 LYS B N 1
ATOM 4768 C CA . LYS B 1 222 ? -5.312 -27.688 -34.656 1 97.06 222 LYS B CA 1
ATOM 4769 C C . LYS B 1 222 ? -6.742 -28.125 -34.344 1 97.06 222 LYS B C 1
ATOM 4771 O O . LYS B 1 222 ? -7.676 -27.797 -35.094 1 97.06 222 LYS B O 1
ATOM 4776 N N . GLU B 1 223 ? -6.93 -28.828 -33.25 1 97.25 223 GLU B N 1
ATOM 4777 C CA . GLU B 1 223 ? -8.25 -29.297 -32.844 1 97.25 223 GLU B CA 1
ATOM 4778 C C . GLU B 1 223 ? -9.109 -28.141 -32.344 1 97.25 223 GLU B C 1
ATOM 4780 O O . GLU B 1 223 ? -8.586 -27.125 -31.891 1 97.25 223 GLU B O 1
ATOM 4785 N N . THR B 1 224 ? -10.438 -28.375 -32.438 1 95.75 224 THR B N 1
ATOM 4786 C CA . THR B 1 224 ? -11.367 -27.328 -32 1 95.75 224 THR B CA 1
ATOM 4787 C C . THR B 1 224 ? -11.547 -27.344 -30.5 1 95.75 224 THR B C 1
ATOM 4789 O O . THR B 1 224 ? -11.461 -28.406 -29.875 1 95.75 224 THR B O 1
ATOM 4792 N N . LEU B 1 225 ? -11.875 -26.156 -30.016 1 96.56 225 LEU B N 1
ATOM 4793 C CA . LEU B 1 225 ? -12.07 -25.984 -28.578 1 96.56 225 LEU B CA 1
ATOM 4794 C C . LEU B 1 225 ? -13.281 -26.781 -28.094 1 96.56 225 LEU B C 1
ATOM 4796 O O . LEU B 1 225 ? -13.328 -27.219 -26.953 1 96.56 225 LEU B O 1
ATOM 4800 N N . PHE B 1 226 ? -14.164 -27.047 -28.984 1 94.94 226 PHE B N 1
ATOM 4801 C CA . PHE B 1 226 ? -15.414 -27.75 -28.672 1 94.94 226 PHE B CA 1
ATOM 4802 C C . PHE B 1 226 ? -15.133 -29.125 -28.094 1 94.94 226 PHE B C 1
ATOM 4804 O O . PHE B 1 226 ? -15.844 -29.578 -27.203 1 94.94 226 PHE B O 1
ATOM 4811 N N . LEU B 1 227 ? -14.109 -29.75 -28.5 1 95.88 227 LEU B N 1
ATOM 4812 C CA . LEU B 1 227 ? -13.758 -31.109 -28.078 1 95.88 227 LEU B CA 1
ATOM 4813 C C . LEU B 1 227 ? -13.422 -31.141 -26.594 1 95.88 227 LEU B C 1
ATOM 4815 O O . LEU B 1 227 ? -13.539 -32.188 -25.938 1 95.88 227 LEU B O 1
ATOM 4819 N N . TYR B 1 228 ? -13.086 -29.984 -26.047 1 96.38 228 TYR B N 1
ATOM 4820 C CA . TYR B 1 228 ? -12.531 -29.969 -24.688 1 96.38 228 TYR B CA 1
ATOM 4821 C C . TYR B 1 228 ? -13.43 -29.156 -23.75 1 96.38 228 TYR B C 1
ATOM 4823 O O . TYR B 1 228 ? -13.617 -29.531 -22.594 1 96.38 228 TYR B O 1
ATOM 4831 N N . MET B 1 229 ? -13.992 -28.109 -24.234 1 94 229 MET B N 1
ATOM 4832 C CA . MET B 1 229 ? -14.688 -27.172 -23.359 1 94 229 MET B CA 1
ATOM 4833 C C . MET B 1 229 ? -16.188 -27.172 -23.641 1 94 229 MET B C 1
ATOM 4835 O O . MET B 1 229 ? -16.969 -26.562 -22.891 1 94 229 MET B O 1
ATOM 4839 N N . GLY B 1 230 ? -16.547 -27.844 -24.625 1 91 230 GLY B N 1
ATOM 4840 C CA . GLY B 1 230 ? -17.938 -27.766 -25.047 1 91 230 GLY B CA 1
ATOM 4841 C C . GLY B 1 230 ? -18.297 -26.453 -25.688 1 91 230 GLY B C 1
ATOM 4842 O O . GLY B 1 230 ? -17.469 -25.828 -26.344 1 91 230 GLY B O 1
ATOM 4843 N N . THR B 1 231 ? -19.547 -26.156 -25.781 1 82.38 231 THR B N 1
ATOM 4844 C CA . THR B 1 231 ? -19.969 -24.922 -26.422 1 82.38 231 THR B CA 1
ATOM 4845 C C . THR B 1 231 ? -21.125 -24.281 -25.656 1 82.38 231 THR B C 1
ATOM 4847 O O . THR B 1 231 ? -21.734 -24.922 -24.797 1 82.38 231 THR B O 1
ATOM 4850 N N . ASN B 1 232 ? -21.094 -23 -25.766 1 81.75 232 ASN B N 1
ATOM 4851 C CA . ASN B 1 232 ? -22.266 -22.219 -25.375 1 81.75 232 ASN B CA 1
ATOM 4852 C C . ASN B 1 232 ? -23.188 -21.953 -26.562 1 81.75 232 ASN B C 1
ATOM 4854 O O . ASN B 1 232 ? -22.812 -21.25 -27.5 1 81.75 232 ASN B O 1
ATOM 4858 N N . PRO B 1 233 ? -24.375 -22.5 -26.453 1 78.38 233 PRO B N 1
ATOM 4859 C CA . PRO B 1 233 ? -25.281 -22.328 -27.594 1 78.38 233 PRO B CA 1
ATOM 4860 C C . PRO B 1 233 ? -25.469 -20.859 -27.984 1 78.38 233 PRO B C 1
ATOM 4862 O O . PRO B 1 233 ? -25.703 -20.547 -29.141 1 78.38 233 PRO B O 1
ATOM 4865 N N . ALA B 1 234 ? -25.312 -19.969 -27.094 1 75.31 234 ALA B N 1
ATOM 4866 C CA . ALA B 1 234 ? -25.516 -18.547 -27.344 1 75.31 234 ALA B CA 1
ATOM 4867 C C . ALA B 1 234 ? -24.438 -17.984 -28.281 1 75.31 234 ALA B C 1
ATOM 4869 O O . ALA B 1 234 ? -24.641 -16.953 -28.906 1 75.31 234 ALA B O 1
ATOM 4870 N N . ASN B 1 235 ? -23.391 -18.766 -28.359 1 76.12 235 ASN B N 1
ATOM 4871 C CA . ASN B 1 235 ? -22.266 -18.266 -29.141 1 76.12 235 ASN B CA 1
ATOM 4872 C C . ASN B 1 235 ? -22.141 -19.016 -30.469 1 76.12 235 ASN B C 1
ATOM 4874 O O . ASN B 1 235 ? -21.203 -18.766 -31.234 1 76.12 235 ASN B O 1
ATOM 4878 N N . ASP B 1 236 ? -23.016 -19.734 -30.766 1 78 236 ASP B N 1
ATOM 4879 C CA . ASP B 1 236 ? -22.875 -20.625 -31.922 1 78 236 ASP B CA 1
ATOM 4880 C C . ASP B 1 236 ? -22.922 -19.828 -33.219 1 78 236 ASP B C 1
ATOM 4882 O O . ASP B 1 236 ? -22.422 -20.297 -34.25 1 78 236 ASP B O 1
ATOM 4886 N N . ASN B 1 237 ? -23.516 -18.75 -33.125 1 71.44 237 ASN B N 1
ATOM 4887 C CA . ASN B 1 237 ? -23.672 -17.969 -34.344 1 71.44 237 ASN B CA 1
ATOM 4888 C C . ASN B 1 237 ? -22.594 -16.906 -34.469 1 71.44 237 ASN B C 1
ATOM 4890 O O . ASN B 1 237 ? -22.562 -16.156 -35.469 1 71.44 237 ASN B O 1
ATOM 4894 N N . PHE B 1 238 ? -21.719 -16.875 -33.5 1 70.38 238 PHE B N 1
ATOM 4895 C CA . PHE B 1 238 ? -20.656 -15.859 -33.562 1 70.38 238 PHE B CA 1
ATOM 4896 C C . PHE B 1 238 ? -19.578 -16.266 -34.531 1 70.38 238 PHE B C 1
ATOM 4898 O O . PHE B 1 238 ? -19.234 -17.453 -34.656 1 70.38 238 PHE B O 1
ATOM 4905 N N . THR B 1 239 ? -19.297 -15.359 -35.531 1 63.25 239 THR B N 1
ATOM 4906 C CA . THR B 1 239 ? -18.156 -15.578 -36.406 1 63.25 239 THR B CA 1
ATOM 4907 C C . THR B 1 239 ? -16.859 -15.141 -35.75 1 63.25 239 THR B C 1
ATOM 4909 O O . THR B 1 239 ? -16.828 -14.133 -35.031 1 63.25 239 THR B O 1
ATOM 4912 N N . PHE B 1 240 ? -15.93 -16.047 -35.875 1 60.78 240 PHE B N 1
ATOM 4913 C CA . PHE B 1 240 ? -14.633 -15.75 -35.312 1 60.78 240 PHE B CA 1
ATOM 4914 C C . PHE B 1 240 ? -14.109 -14.406 -35.812 1 60.78 240 PHE B C 1
ATOM 4916 O O . PHE B 1 240 ? -14.008 -14.188 -37 1 60.78 240 PHE B O 1
ATOM 4923 N N . VAL B 1 241 ? -14.258 -13.297 -35.062 1 56.94 241 VAL B N 1
ATOM 4924 C CA . VAL B 1 241 ? -13.633 -12.016 -35.375 1 56.94 241 VAL B CA 1
ATOM 4925 C C . VAL B 1 241 ? -12.375 -11.836 -34.531 1 56.94 241 VAL B C 1
ATOM 4927 O O . VAL B 1 241 ? -12.414 -12.016 -33.312 1 56.94 241 VAL B O 1
ATOM 4930 N N . ASP B 1 242 ? -11.203 -11.781 -35.219 1 55.72 242 ASP B N 1
ATOM 4931 C CA . ASP B 1 242 ? -9.93 -11.508 -34.531 1 55.72 242 ASP B CA 1
ATOM 4932 C C . ASP B 1 242 ? -9.977 -10.164 -33.812 1 55.72 242 ASP B C 1
ATOM 4934 O O . ASP B 1 242 ? -8.93 -9.594 -33.5 1 55.72 242 ASP B O 1
ATOM 4938 N N . ASP B 1 243 ? -11.172 -9.633 -33.562 1 52.72 243 ASP B N 1
ATOM 4939 C CA . ASP B 1 243 ? -11.133 -8.297 -32.969 1 52.72 243 ASP B CA 1
ATOM 4940 C C . ASP B 1 243 ? -10.719 -8.359 -31.516 1 52.72 243 ASP B C 1
ATOM 4942 O O . ASP B 1 243 ? -11.344 -9.062 -30.719 1 52.72 243 ASP B O 1
ATOM 4946 N N . ASN B 1 244 ? -9.484 -8.109 -31.312 1 52.06 244 ASN B N 1
ATOM 4947 C CA . ASN B 1 244 ? -8.797 -7.887 -30.047 1 52.06 244 ASN B CA 1
ATOM 4948 C C . ASN B 1 244 ? -9.508 -6.852 -29.188 1 52.06 244 ASN B C 1
ATOM 4950 O O . ASN B 1 244 ? -8.938 -5.812 -28.859 1 52.06 244 ASN B O 1
ATOM 4954 N N . SER B 1 245 ? -10.75 -6.836 -29.281 1 54.5 245 SER B N 1
ATOM 4955 C CA . SER B 1 245 ? -11.422 -5.676 -28.703 1 54.5 245 SER B CA 1
ATOM 4956 C C . SER B 1 245 ? -11.227 -5.621 -27.188 1 54.5 245 SER B C 1
ATOM 4958 O O . SER B 1 245 ? -11.602 -4.637 -26.547 1 54.5 245 SER B O 1
ATOM 4960 N N . PHE B 1 246 ? -10.719 -6.703 -26.641 1 60.16 246 PHE B N 1
ATOM 4961 C CA . PHE B 1 246 ? -10.539 -6.465 -25.203 1 60.16 246 PHE B CA 1
ATOM 4962 C C . PHE B 1 246 ? -9.281 -5.648 -24.953 1 60.16 246 PHE B C 1
ATOM 4964 O O . PHE B 1 246 ? -8.195 -6.012 -25.391 1 60.16 246 PHE B O 1
ATOM 4971 N N . ARG B 1 247 ? -9.555 -4.305 -24.656 1 55.84 247 ARG B N 1
ATOM 4972 C CA . ARG B 1 247 ? -8.453 -3.387 -24.375 1 55.84 247 ARG B CA 1
ATOM 4973 C C . ARG B 1 247 ? -7.598 -3.887 -23.219 1 55.84 247 ARG B C 1
ATOM 4975 O O . ARG B 1 247 ? -8.125 -4.277 -22.172 1 55.84 247 ARG B O 1
ATOM 4982 N N . PRO B 1 248 ? -6.289 -4.148 -23.719 1 58.03 248 PRO B N 1
ATOM 4983 C CA . PRO B 1 248 ? -5.398 -4.488 -22.594 1 58.03 248 PRO B CA 1
ATOM 4984 C C . PRO B 1 248 ? -5.492 -3.496 -21.438 1 58.03 248 PRO B C 1
ATOM 4986 O O . PRO B 1 248 ? -5.762 -2.312 -21.656 1 58.03 248 PRO B O 1
ATOM 4989 N N . SER B 1 249 ? -5.691 -4.047 -20.281 1 59.34 249 SER B N 1
ATOM 4990 C CA . SER B 1 249 ? -5.648 -3.176 -19.109 1 59.34 249 SER B CA 1
ATOM 4991 C C . SER B 1 249 ? -4.336 -2.404 -19.031 1 59.34 249 SER B C 1
ATOM 4993 O O . SER B 1 249 ? -3.275 -2.943 -19.359 1 59.34 249 SER B O 1
ATOM 4995 N N . SER B 1 250 ? -4.254 -1.083 -18.938 1 58.81 250 SER B N 1
ATOM 4996 C CA . SER B 1 250 ? -3.111 -0.174 -18.922 1 58.81 250 SER B CA 1
ATOM 4997 C C . SER B 1 250 ? -2.162 -0.481 -17.766 1 58.81 250 SER B C 1
ATOM 4999 O O . SER B 1 250 ? -0.983 -0.129 -17.812 1 58.81 250 SER B O 1
ATOM 5001 N N . LYS B 1 251 ? -2.684 -1.234 -16.656 1 68.75 251 LYS B N 1
ATOM 5002 C CA . LYS B 1 251 ? -1.784 -1.396 -15.516 1 68.75 251 LYS B CA 1
ATOM 5003 C C . LYS B 1 251 ? -2.012 -2.734 -14.82 1 68.75 251 LYS B C 1
ATOM 5005 O O . LYS B 1 251 ? -2.84 -2.834 -13.914 1 68.75 251 LYS B O 1
ATOM 5010 N N . ALA B 1 252 ? -1.319 -3.805 -15.398 1 74.19 252 ALA B N 1
ATOM 5011 C CA . ALA B 1 252 ? -1.509 -5.086 -14.719 1 74.19 252 ALA B CA 1
ATOM 5012 C C . ALA B 1 252 ? -0.666 -5.164 -13.453 1 74.19 252 ALA B C 1
ATOM 5014 O O . ALA B 1 252 ? 0.28 -4.395 -13.273 1 74.19 252 ALA B O 1
ATOM 5015 N N . VAL B 1 253 ? -1.144 -5.961 -12.484 1 86.25 253 VAL B N 1
ATOM 5016 C CA . VAL B 1 253 ? -0.505 -6.148 -11.18 1 86.25 253 VAL B CA 1
ATOM 5017 C C . VAL B 1 253 ? 0.24 -7.48 -11.156 1 86.25 253 VAL B C 1
ATOM 5019 O O . VAL B 1 253 ? -0.324 -8.523 -11.5 1 86.25 253 VAL B O 1
ATOM 5022 N N . ASN B 1 254 ? 1.509 -7.352 -10.836 1 90.5 254 ASN B N 1
ATOM 5023 C CA . ASN B 1 254 ? 2.236 -8.602 -10.641 1 90.5 254 ASN B CA 1
ATOM 5024 C C . ASN B 1 254 ? 1.483 -9.547 -9.703 1 90.5 254 ASN B C 1
ATOM 5026 O O . ASN B 1 254 ? 1.069 -9.148 -8.617 1 90.5 254 ASN B O 1
ATOM 5030 N N . GLN B 1 255 ? 1.297 -10.719 -10.188 1 92.5 255 GLN B N 1
ATOM 5031 C CA . GLN B 1 255 ? 0.487 -11.664 -9.43 1 92.5 255 GLN B CA 1
ATOM 5032 C C . GLN B 1 255 ? 1.018 -11.828 -8.008 1 92.5 255 GLN B C 1
ATOM 5034 O O . GLN B 1 255 ? 0.244 -12.023 -7.07 1 92.5 255 GLN B O 1
ATOM 5039 N N . ARG B 1 256 ? 2.287 -11.789 -7.793 1 92.81 256 ARG B N 1
ATOM 5040 C CA . ARG B 1 256 ? 2.9 -11.961 -6.48 1 92.81 256 ARG B CA 1
ATOM 5041 C C . ARG B 1 256 ? 2.52 -10.812 -5.547 1 92.81 256 ARG B C 1
ATOM 5043 O O . ARG B 1 256 ? 2.613 -10.945 -4.324 1 92.81 256 ARG B O 1
ATOM 5050 N N . ASP B 1 257 ? 2.094 -9.75 -6.082 1 93.19 257 ASP B N 1
ATOM 5051 C CA . ASP B 1 257 ? 1.784 -8.57 -5.281 1 93.19 257 ASP B CA 1
ATOM 5052 C C . ASP B 1 257 ? 0.278 -8.422 -5.086 1 93.19 257 ASP B C 1
ATOM 5054 O O . ASP B 1 257 ? -0.177 -7.484 -4.418 1 93.19 257 ASP B O 1
ATOM 5058 N N . ALA B 1 258 ? -0.477 -9.32 -5.609 1 93.44 258 ALA B N 1
ATOM 5059 C CA . ALA B 1 258 ? -1.932 -9.195 -5.574 1 93.44 258 ALA B CA 1
ATOM 5060 C C . ALA B 1 258 ? -2.447 -9.156 -4.141 1 93.44 258 ALA B C 1
ATOM 5062 O O . ALA B 1 258 ? -3.383 -8.414 -3.83 1 93.44 258 ALA B O 1
ATOM 5063 N N . ASP B 1 259 ? -1.861 -9.93 -3.262 1 93.62 259 ASP B N 1
ATOM 5064 C CA . ASP B 1 259 ? -2.291 -9.93 -1.867 1 93.62 259 ASP B CA 1
ATOM 5065 C C . ASP B 1 259 ? -1.993 -8.586 -1.203 1 93.62 259 ASP B C 1
ATOM 5067 O O . ASP B 1 259 ? -2.785 -8.102 -0.394 1 93.62 259 ASP B O 1
ATOM 5071 N N . LEU B 1 260 ? -0.799 -8.07 -1.516 1 95.69 260 LEU B N 1
ATOM 5072 C CA . LEU B 1 260 ? -0.432 -6.773 -0.958 1 95.69 260 LEU B CA 1
ATOM 5073 C C . LEU B 1 260 ? -1.394 -5.688 -1.429 1 95.69 260 LEU B C 1
ATOM 5075 O O . LEU B 1 260 ? -1.746 -4.789 -0.661 1 95.69 260 LEU B O 1
ATOM 5079 N N . LEU B 1 261 ? -1.76 -5.805 -2.703 1 95.31 261 LEU B N 1
ATOM 5080 C CA . LEU B 1 261 ? -2.736 -4.859 -3.236 1 95.31 261 LEU B CA 1
ATOM 5081 C C . LEU B 1 261 ? -4.039 -4.918 -2.443 1 95.31 261 LEU B C 1
ATOM 5083 O O . LEU B 1 261 ? -4.617 -3.879 -2.115 1 95.31 261 LEU B O 1
ATOM 5087 N N . HIS B 1 262 ? -4.492 -6.09 -2.156 1 96 262 HIS B N 1
ATOM 5088 C CA . HIS B 1 262 ? -5.711 -6.258 -1.372 1 96 262 HIS B CA 1
ATOM 5089 C C . HIS B 1 262 ? -5.574 -5.613 0.004 1 96 262 HIS B C 1
ATOM 5091 O O . HIS B 1 262 ? -6.465 -4.891 0.446 1 96 262 HIS B O 1
ATOM 5097 N N . PHE B 1 263 ? -4.438 -5.906 0.695 1 96.25 263 PHE B N 1
ATOM 5098 C CA . PHE B 1 263 ? -4.23 -5.34 2.021 1 96.25 263 PHE B CA 1
ATOM 5099 C C . PHE B 1 263 ? -4.211 -3.816 1.96 1 96.25 263 PHE B C 1
ATOM 5101 O O . PHE B 1 263 ? -4.754 -3.148 2.842 1 96.25 263 PHE B O 1
ATOM 5108 N N . TRP B 1 264 ? -3.648 -3.285 0.903 1 94.94 264 TRP B N 1
ATOM 5109 C CA . TRP B 1 264 ? -3.547 -1.838 0.743 1 94.94 264 TRP B CA 1
ATOM 5110 C C . TRP B 1 264 ? -4.926 -1.209 0.586 1 94.94 264 TRP B C 1
ATOM 5112 O O . TRP B 1 264 ? -5.25 -0.231 1.263 1 94.94 264 TRP B O 1
ATOM 5122 N N . TYR B 1 265 ? -5.719 -1.786 -0.281 1 94.69 265 TYR B N 1
ATOM 5123 C CA . TYR B 1 265 ? -7.035 -1.208 -0.533 1 94.69 265 TYR B CA 1
ATOM 5124 C C . TYR B 1 265 ? -7.961 -1.424 0.657 1 94.69 265 TYR B C 1
ATOM 5126 O O . TYR B 1 265 ? -8.812 -0.581 0.95 1 94.69 265 TYR B O 1
ATOM 5134 N N . LYS B 1 266 ? -7.812 -2.549 1.334 1 95.62 266 LYS B N 1
ATOM 5135 C CA . LYS B 1 266 ? -8.516 -2.758 2.598 1 95.62 266 LYS B CA 1
ATOM 5136 C C . LYS B 1 266 ? -8.164 -1.668 3.605 1 95.62 266 LYS B C 1
ATOM 5138 O O . LYS B 1 266 ? -9.055 -1.095 4.238 1 95.62 266 LYS B O 1
ATOM 5143 N N . PHE B 1 267 ? -6.887 -1.346 3.729 1 95.44 267 PHE B N 1
ATOM 5144 C CA . PHE B 1 267 ? -6.387 -0.318 4.633 1 95.44 267 PHE B CA 1
ATOM 5145 C C . PHE B 1 267 ? -6.938 1.052 4.258 1 95.44 267 PHE B C 1
ATOM 5147 O O . PHE B 1 267 ? -7.434 1.784 5.113 1 95.44 267 PHE B O 1
ATOM 5154 N N . GLN B 1 268 ? -6.852 1.341 3.01 1 91 268 GLN B N 1
ATOM 5155 C CA . GLN B 1 268 ? -7.238 2.658 2.514 1 91 268 GLN B CA 1
ATOM 5156 C C . GLN B 1 268 ? -8.727 2.906 2.709 1 91 268 GLN B C 1
ATOM 5158 O O . GLN B 1 268 ? -9.141 4.027 3.008 1 91 268 GLN B O 1
ATOM 5163 N N . LYS B 1 269 ? -9.516 1.911 2.549 1 89.81 269 LYS B N 1
ATOM 5164 C CA . LYS B 1 269 ? -10.961 2.068 2.553 1 89.81 269 LYS B CA 1
ATOM 5165 C C . LYS B 1 269 ? -11.523 1.947 3.967 1 89.81 269 LYS B C 1
ATOM 5167 O O . LYS B 1 269 ? -12.664 2.354 4.227 1 89.81 269 LYS B O 1
ATOM 5172 N N . ALA B 1 270 ? -10.742 1.346 4.844 1 92.19 270 ALA B N 1
ATOM 5173 C CA . ALA B 1 270 ? -11.219 1.148 6.211 1 92.19 270 ALA B CA 1
ATOM 5174 C C . ALA B 1 270 ? -11.312 2.479 6.957 1 92.19 270 ALA B C 1
ATOM 5176 O O . ALA B 1 270 ? -10.445 3.342 6.809 1 92.19 270 ALA B O 1
ATOM 5177 N N . PRO B 1 271 ? -12.406 2.646 7.754 1 87.12 271 PRO B N 1
ATOM 5178 C CA . PRO B 1 271 ? -12.539 3.879 8.531 1 87.12 271 PRO B CA 1
ATOM 5179 C C . PRO B 1 271 ? -11.375 4.102 9.492 1 87.12 271 PRO B C 1
ATOM 5181 O O . PRO B 1 271 ? -10.852 3.143 10.062 1 87.12 271 PRO B O 1
ATOM 5184 N N . GLU B 1 272 ? -11.078 5.363 9.641 1 82.75 272 GLU B N 1
ATOM 5185 C CA . GLU B 1 272 ? -10.008 5.711 10.578 1 82.75 272 GLU B CA 1
ATOM 5186 C C . GLU B 1 272 ? -10.305 5.191 11.977 1 82.75 272 GLU B C 1
ATOM 5188 O O . GLU B 1 272 ? -11.438 5.281 12.453 1 82.75 272 GLU B O 1
ATOM 5193 N N . GLY B 1 273 ? -9.328 4.574 12.617 1 82.69 273 GLY B N 1
ATOM 5194 C CA . GLY B 1 273 ? -9.461 4.105 13.984 1 82.69 273 GLY B CA 1
ATOM 5195 C C . GLY B 1 273 ? -10.18 2.775 14.094 1 82.69 273 GLY B C 1
ATOM 5196 O O . GLY B 1 273 ? -10.289 2.211 15.188 1 82.69 273 GLY B O 1
ATOM 5197 N N . SER B 1 274 ? -10.656 2.213 13.016 1 90.44 274 SER B N 1
ATOM 5198 C CA . SER B 1 274 ? -11.406 0.963 13.039 1 90.44 274 SER B CA 1
ATOM 5199 C C . SER B 1 274 ? -10.484 -0.237 13.211 1 90.44 274 SER B C 1
ATOM 5201 O O . SER B 1 274 ? -9.281 -0.148 12.945 1 90.44 274 SER B O 1
ATOM 5203 N N . SER B 1 275 ? -11.102 -1.303 13.703 1 92.62 275 SER B N 1
ATOM 5204 C CA . SER B 1 275 ? -10.375 -2.561 13.812 1 92.62 275 SER B CA 1
ATOM 5205 C C . SER B 1 275 ? -9.984 -3.098 12.438 1 92.62 275 SER B C 1
ATOM 5207 O O . SER B 1 275 ? -8.922 -3.697 12.281 1 92.62 275 SER B O 1
ATOM 5209 N N . ARG B 1 276 ? -10.859 -2.838 11.469 1 94.81 276 ARG B N 1
ATOM 5210 C CA . ARG B 1 276 ? -10.586 -3.303 10.109 1 94.81 276 ARG B CA 1
ATOM 5211 C C . ARG B 1 276 ? -9.312 -2.662 9.562 1 94.81 276 ARG B C 1
ATOM 5213 O O . ARG B 1 276 ? -8.5 -3.332 8.93 1 94.81 276 ARG B O 1
ATOM 5220 N N . LYS B 1 277 ? -9.148 -1.359 9.844 1 93.81 277 LYS B N 1
ATOM 5221 C CA . LYS B 1 277 ? -7.953 -0.663 9.367 1 93.81 277 LYS B CA 1
ATOM 5222 C C . LYS B 1 277 ? -6.699 -1.198 10.055 1 93.81 277 LYS B C 1
ATOM 5224 O O . LYS B 1 277 ? -5.684 -1.441 9.398 1 93.81 277 LYS B O 1
ATOM 5229 N N . ALA B 1 278 ? -6.82 -1.406 11.336 1 92.88 278 ALA B N 1
ATOM 5230 C CA . ALA B 1 278 ? -5.699 -1.937 12.109 1 92.88 278 ALA B CA 1
ATOM 5231 C C . ALA B 1 278 ? -5.309 -3.33 11.617 1 92.88 278 ALA B C 1
ATOM 5233 O O . ALA B 1 278 ? -4.125 -3.645 11.5 1 92.88 278 ALA B O 1
ATOM 5234 N N . GLU B 1 279 ? -6.309 -4.074 11.383 1 95.19 279 GLU B N 1
ATOM 5235 C CA . GLU B 1 279 ? -6.059 -5.434 10.906 1 95.19 279 GLU B CA 1
ATOM 5236 C C . GLU B 1 279 ? -5.395 -5.422 9.539 1 95.19 279 GLU B C 1
ATOM 5238 O O . GLU B 1 279 ? -4.473 -6.199 9.281 1 95.19 279 GLU B O 1
ATOM 5243 N N . ALA B 1 280 ? -5.922 -4.609 8.656 1 95.69 280 ALA B N 1
ATOM 5244 C CA . ALA B 1 280 ? -5.332 -4.488 7.328 1 95.69 280 ALA B CA 1
ATOM 5245 C C . ALA B 1 280 ? -3.867 -4.07 7.414 1 95.69 280 ALA B C 1
ATOM 5247 O O . ALA B 1 280 ? -3.02 -4.602 6.695 1 95.69 280 ALA B O 1
ATOM 5248 N N . GLN B 1 281 ? -3.594 -3.143 8.25 1 95.25 281 GLN B N 1
ATOM 5249 C CA . GLN B 1 281 ? -2.229 -2.68 8.477 1 95.25 281 GLN B CA 1
ATOM 5250 C C . GLN B 1 281 ? -1.335 -3.816 8.961 1 95.25 281 GLN B C 1
ATOM 5252 O O . GLN B 1 281 ? -0.228 -4.004 8.453 1 95.25 281 GLN B O 1
ATOM 5257 N N . LYS B 1 282 ? -1.784 -4.52 9.914 1 95.12 282 LYS B N 1
ATOM 5258 C CA . LYS B 1 282 ? -1.038 -5.645 10.469 1 95.12 282 LYS B CA 1
ATOM 5259 C C . LYS B 1 282 ? -0.741 -6.691 9.398 1 95.12 282 LYS B C 1
ATOM 5261 O O . LYS B 1 282 ? 0.39 -7.168 9.289 1 95.12 282 LYS B O 1
ATOM 5266 N N . GLN B 1 283 ? -1.743 -7.004 8.648 1 95.56 283 GLN B N 1
ATOM 5267 C CA . GLN B 1 283 ? -1.583 -8 7.598 1 95.56 283 GLN B CA 1
ATOM 5268 C C . GLN B 1 283 ? -0.554 -7.547 6.562 1 95.56 283 GLN B C 1
ATOM 5270 O O . GLN B 1 283 ? 0.273 -8.344 6.113 1 95.56 283 GLN B O 1
ATOM 5275 N N . PHE B 1 284 ? -0.665 -6.293 6.227 1 95.38 284 PHE B N 1
ATOM 5276 C CA . PHE B 1 284 ? 0.263 -5.734 5.25 1 95.38 284 PHE B CA 1
ATOM 5277 C C . PHE B 1 284 ? 1.695 -5.801 5.766 1 95.38 284 PHE B C 1
ATOM 5279 O O . PHE B 1 284 ? 2.594 -6.262 5.059 1 95.38 284 PHE B O 1
ATOM 5286 N N . VAL B 1 285 ? 1.966 -5.418 6.965 1 95.38 285 VAL B N 1
ATOM 5287 C CA . VAL B 1 285 ? 3.291 -5.375 7.574 1 95.38 285 VAL B CA 1
ATOM 5288 C C . VAL B 1 285 ? 3.842 -6.793 7.711 1 95.38 285 VAL B C 1
ATOM 5290 O O . VAL B 1 285 ? 5.004 -7.047 7.395 1 95.38 285 VAL B O 1
ATOM 5293 N N . GLU B 1 286 ? 3.004 -7.676 8.172 1 95.62 286 GLU B N 1
ATOM 5294 C CA . GLU B 1 286 ? 3.445 -9.055 8.352 1 95.62 286 GLU B CA 1
ATOM 5295 C C . GLU B 1 286 ? 3.852 -9.68 7.02 1 95.62 286 GLU B C 1
ATOM 5297 O O . GLU B 1 286 ? 4.879 -10.359 6.934 1 95.62 286 GLU B O 1
ATOM 5302 N N . ALA B 1 287 ? 3.031 -9.445 6.027 1 95.94 287 ALA B N 1
ATOM 5303 C CA . ALA B 1 287 ? 3.33 -9.992 4.707 1 95.94 287 ALA B CA 1
ATOM 5304 C C . ALA B 1 287 ? 4.633 -9.422 4.156 1 95.94 287 ALA B C 1
ATOM 5306 O O . ALA B 1 287 ? 5.488 -10.164 3.672 1 95.94 287 ALA B O 1
ATOM 5307 N N . MET B 1 288 ? 4.789 -8.141 4.246 1 96 288 MET B N 1
ATOM 5308 C CA . MET B 1 288 ? 5.969 -7.48 3.693 1 96 288 MET B CA 1
ATOM 5309 C C . MET B 1 288 ? 7.223 -7.867 4.469 1 96 288 MET B C 1
ATOM 5311 O O . MET B 1 288 ? 8.297 -8.031 3.879 1 96 288 MET B O 1
ATOM 5315 N N . THR B 1 289 ? 7.094 -7.984 5.746 1 95.12 289 THR B N 1
ATOM 5316 C CA . THR B 1 289 ? 8.219 -8.383 6.582 1 95.12 289 THR B CA 1
ATOM 5317 C C . THR B 1 289 ? 8.672 -9.805 6.234 1 95.12 289 THR B C 1
ATOM 5319 O O . THR B 1 289 ? 9.867 -10.078 6.176 1 95.12 289 THR B O 1
ATOM 5322 N N . HIS B 1 290 ? 7.719 -10.633 6.07 1 96.5 290 HIS B N 1
ATOM 5323 C CA . HIS B 1 290 ? 8.047 -12 5.688 1 96.5 290 HIS B CA 1
ATOM 5324 C C . HIS B 1 290 ? 8.781 -12.039 4.348 1 96.5 290 HIS B C 1
ATOM 5326 O O . HIS B 1 290 ? 9.742 -12.789 4.184 1 96.5 290 HIS B O 1
ATOM 5332 N N . ARG B 1 291 ? 8.305 -11.289 3.387 1 96.5 291 ARG B N 1
ATOM 5333 C CA . ARG B 1 291 ? 8.945 -11.227 2.074 1 96.5 291 ARG B CA 1
ATOM 5334 C C . ARG B 1 291 ? 10.391 -10.758 2.188 1 96.5 291 ARG B C 1
ATOM 5336 O O . ARG B 1 291 ? 11.281 -11.32 1.547 1 96.5 291 ARG B O 1
ATOM 5343 N N . MET B 1 292 ? 10.617 -9.727 2.982 1 95.12 292 MET B N 1
ATOM 5344 C CA . MET B 1 292 ? 11.969 -9.219 3.199 1 95.12 292 MET B CA 1
ATOM 5345 C C . MET B 1 292 ? 12.859 -10.289 3.826 1 95.12 292 MET B C 1
ATOM 5347 O O . MET B 1 292 ? 14.016 -10.445 3.434 1 95.12 292 MET B O 1
ATOM 5351 N N . HIS B 1 293 ? 12.266 -10.984 4.797 1 96 293 HIS B N 1
ATOM 5352 C CA . HIS B 1 293 ? 13 -12.062 5.449 1 96 293 HIS B CA 1
ATOM 5353 C C . HIS B 1 293 ? 13.438 -13.117 4.438 1 96 293 HIS B C 1
ATOM 5355 O O . HIS B 1 293 ? 14.602 -13.508 4.406 1 96 293 HIS B O 1
ATOM 5361 N N . VAL B 1 294 ? 12.5 -13.562 3.605 1 96.94 294 VAL B N 1
ATOM 5362 C CA . VAL B 1 294 ? 12.773 -14.625 2.641 1 96.94 294 VAL B CA 1
ATOM 5363 C C . VAL B 1 294 ? 13.82 -14.141 1.632 1 96.94 294 VAL B C 1
ATOM 5365 O O . VAL B 1 294 ? 14.773 -14.859 1.33 1 96.94 294 VAL B O 1
ATOM 5368 N N . ASP B 1 295 ? 13.695 -12.938 1.147 1 96.25 295 ASP B N 1
ATOM 5369 C CA . ASP B 1 295 ? 14.617 -12.391 0.158 1 96.25 295 ASP B CA 1
ATOM 5370 C C . ASP B 1 295 ? 16.016 -12.234 0.737 1 96.25 295 ASP B C 1
ATOM 5372 O O . ASP B 1 295 ? 17 -12.641 0.112 1 96.25 295 ASP B O 1
ATOM 5376 N N . GLN B 1 296 ? 16.078 -11.68 1.897 1 95.38 296 GLN B N 1
ATOM 5377 C CA . GLN B 1 296 ? 17.375 -11.398 2.52 1 95.38 296 GLN B CA 1
ATOM 5378 C C . GLN B 1 296 ? 18.094 -12.688 2.906 1 95.38 296 GLN B C 1
ATOM 5380 O O . GLN B 1 296 ? 19.312 -12.797 2.752 1 95.38 296 GLN B O 1
ATOM 5385 N N . THR B 1 297 ? 17.312 -13.57 3.393 1 97.56 297 THR B N 1
ATOM 5386 C CA . THR B 1 297 ? 17.906 -14.828 3.826 1 97.56 297 THR B CA 1
ATOM 5387 C C . THR B 1 297 ? 18.422 -15.625 2.629 1 97.56 297 THR B C 1
ATOM 5389 O O . THR B 1 297 ? 19.5 -16.219 2.689 1 97.56 297 THR B O 1
ATOM 5392 N N . MET B 1 298 ? 17.672 -15.664 1.549 1 97.88 298 MET B N 1
ATOM 5393 C CA . MET B 1 298 ? 18.125 -16.359 0.346 1 97.88 298 MET B CA 1
ATOM 5394 C C . MET B 1 298 ? 19.422 -15.742 -0.174 1 97.88 298 MET B C 1
ATOM 5396 O O . MET B 1 298 ? 20.359 -16.469 -0.525 1 97.88 298 MET B O 1
ATOM 5400 N N . LYS B 1 299 ? 19.484 -14.438 -0.181 1 96.81 299 LYS B N 1
ATOM 5401 C CA . LYS B 1 299 ? 20.688 -13.742 -0.623 1 96.81 299 LYS B CA 1
ATOM 5402 C C . LYS B 1 299 ? 21.875 -14.078 0.274 1 96.81 299 LYS B C 1
ATOM 5404 O O . LYS B 1 299 ? 22.984 -14.328 -0.217 1 96.81 299 LYS B O 1
ATOM 5409 N N . LEU B 1 300 ? 21.641 -14.07 1.565 1 98.06 300 LEU B N 1
ATOM 5410 C CA . LEU B 1 300 ? 22.703 -14.352 2.525 1 98.06 300 LEU B CA 1
ATOM 5411 C C . LEU B 1 300 ? 23.203 -15.789 2.377 1 98.06 300 LEU B C 1
ATOM 5413 O O . LEU B 1 300 ? 24.406 -16.047 2.457 1 98.06 300 LEU B O 1
ATOM 5417 N N . ILE B 1 301 ? 22.312 -16.703 2.184 1 98.62 301 ILE B N 1
ATOM 5418 C CA . ILE B 1 301 ? 22.688 -18.094 1.965 1 98.62 301 ILE B CA 1
ATOM 5419 C C . ILE B 1 301 ? 23.578 -18.203 0.733 1 98.62 301 ILE B C 1
ATOM 5421 O O . ILE B 1 301 ? 24.594 -18.891 0.759 1 98.62 301 ILE B O 1
ATOM 5425 N N . GLY B 1 302 ? 23.188 -17.516 -0.338 1 98.56 302 GLY B N 1
ATOM 5426 C CA . GLY B 1 302 ? 24.031 -17.5 -1.522 1 98.56 302 GLY B CA 1
ATOM 5427 C C . GLY B 1 302 ? 25.438 -17 -1.24 1 98.56 302 GLY B C 1
ATOM 5428 O O . GLY B 1 302 ? 26.422 -17.594 -1.705 1 98.56 302 GLY B O 1
ATOM 5429 N N . LYS B 1 303 ? 25.516 -15.953 -0.447 1 98.38 303 LYS B N 1
ATOM 5430 C CA . LYS B 1 303 ? 26.828 -15.383 -0.094 1 98.38 303 LYS B CA 1
ATOM 5431 C C . LYS B 1 303 ? 27.625 -16.359 0.756 1 98.38 303 LYS B C 1
ATOM 5433 O O . LYS B 1 303 ? 28.844 -16.469 0.584 1 98.38 303 LYS B O 1
ATOM 5438 N N . LEU B 1 304 ? 26.953 -16.984 1.692 1 98.5 304 LEU B N 1
ATOM 5439 C CA . LEU B 1 304 ? 27.609 -17.938 2.586 1 98.5 304 LEU B CA 1
ATOM 5440 C C . LEU B 1 304 ? 28.141 -19.141 1.813 1 98.5 304 LEU B C 1
ATOM 5442 O O . LEU B 1 304 ? 29.219 -19.641 2.102 1 98.5 304 LEU B O 1
ATOM 5446 N N . LEU B 1 305 ? 27.406 -19.578 0.814 1 98.69 305 LEU B N 1
ATOM 5447 C CA . LEU B 1 305 ? 27.75 -20.781 0.076 1 98.69 305 LEU B CA 1
ATOM 5448 C C . LEU B 1 305 ? 28.797 -20.484 -0.996 1 98.69 305 LEU B C 1
ATOM 5450 O O . LEU B 1 305 ? 29.688 -21.297 -1.245 1 98.69 305 LEU B O 1
ATOM 5454 N N . PHE B 1 306 ? 28.719 -19.281 -1.63 1 98.44 306 PHE B N 1
ATOM 5455 C CA . PHE B 1 306 ? 29.484 -19.078 -2.855 1 98.44 306 PHE B CA 1
ATOM 5456 C C . PHE B 1 306 ? 30.344 -17.828 -2.76 1 98.44 306 PHE B C 1
ATOM 5458 O O . PHE B 1 306 ? 31.172 -17.562 -3.633 1 98.44 306 PHE B O 1
ATOM 5465 N N . GLY B 1 307 ? 30.172 -16.984 -1.709 1 97.5 307 GLY B N 1
ATOM 5466 C CA . GLY B 1 307 ? 30.891 -15.727 -1.577 1 97.5 307 GLY B CA 1
ATOM 5467 C C . GLY B 1 307 ? 30.094 -14.539 -2.07 1 97.5 307 GLY B C 1
ATOM 5468 O O . GLY B 1 307 ? 29.094 -14.695 -2.777 1 97.5 307 GLY B O 1
ATOM 5469 N N . ILE B 1 308 ? 30.547 -13.344 -1.777 1 96 308 ILE B N 1
ATOM 5470 C CA . ILE B 1 308 ? 29.812 -12.102 -1.973 1 96 308 ILE B CA 1
ATOM 5471 C C . ILE B 1 308 ? 29.703 -11.789 -3.465 1 96 308 ILE B C 1
ATOM 5473 O O . ILE B 1 308 ? 28.719 -11.219 -3.92 1 96 308 ILE B O 1
ATOM 5477 N N . THR B 1 309 ? 30.672 -12.164 -4.277 1 95.69 309 THR B N 1
ATOM 5478 C CA . THR B 1 309 ? 30.688 -11.867 -5.707 1 95.69 309 THR B CA 1
ATOM 5479 C C . THR B 1 309 ? 29.938 -12.945 -6.488 1 95.69 309 THR B C 1
ATOM 5481 O O . THR B 1 309 ? 29.016 -12.648 -7.258 1 95.69 309 THR B O 1
ATOM 5484 N N . ARG B 1 310 ? 30.188 -14.188 -6.199 1 96.88 310 ARG B N 1
ATOM 5485 C CA . ARG B 1 310 ? 29.656 -15.297 -6.973 1 96.88 310 ARG B CA 1
ATOM 5486 C C . ARG B 1 310 ? 28.25 -15.656 -6.516 1 96.88 310 ARG B C 1
ATOM 5488 O O . ARG B 1 310 ? 27.453 -16.172 -7.301 1 96.88 310 ARG B O 1
ATOM 5495 N N . GLY B 1 311 ? 27.922 -15.375 -5.262 1 96.69 311 GLY B N 1
ATOM 5496 C CA . GLY B 1 311 ? 26.625 -15.719 -4.691 1 96.69 311 GLY B CA 1
ATOM 5497 C C . GLY B 1 311 ? 25.453 -15.242 -5.527 1 96.69 311 GLY B C 1
ATOM 5498 O O . GLY B 1 311 ? 24.672 -16.047 -6.039 1 96.69 311 GLY B O 1
ATOM 5499 N N . PRO B 1 312 ? 25.391 -13.922 -5.688 1 95.12 312 PRO B N 1
ATOM 5500 C CA . PRO B 1 312 ? 24.297 -13.375 -6.477 1 95.12 312 PRO B CA 1
ATOM 5501 C C . PRO B 1 312 ? 24.266 -13.906 -7.906 1 95.12 312 PRO B C 1
ATOM 5503 O O . PRO B 1 312 ? 23.188 -14.133 -8.469 1 95.12 312 PRO B O 1
ATOM 5506 N N . GLU B 1 313 ? 25.359 -14.164 -8.492 1 96.44 313 GLU B N 1
ATOM 5507 C CA . GLU B 1 313 ? 25.438 -14.672 -9.859 1 96.44 313 GLU B CA 1
ATOM 5508 C C . GLU B 1 313 ? 24.859 -16.078 -9.953 1 96.44 313 GLU B C 1
ATOM 5510 O O . GLU B 1 313 ? 24.078 -16.375 -10.852 1 96.44 313 GLU B O 1
ATOM 5515 N N . VAL B 1 314 ? 25.234 -16.922 -9.023 1 97.56 314 VAL B N 1
ATOM 5516 C CA . VAL B 1 314 ? 24.766 -18.297 -9.023 1 97.56 314 VAL B CA 1
ATOM 5517 C C . VAL B 1 314 ? 23.25 -18.328 -8.812 1 97.56 314 VAL B C 1
ATOM 5519 O O . VAL B 1 314 ? 22.531 -19.047 -9.516 1 97.56 314 VAL B O 1
ATOM 5522 N N . LEU B 1 315 ? 22.797 -17.547 -7.883 1 97.31 315 LEU B N 1
ATOM 5523 C CA . LEU B 1 315 ? 21.375 -17.578 -7.516 1 97.31 315 LEU B CA 1
ATOM 5524 C C . LEU B 1 315 ? 20.516 -17.109 -8.68 1 97.31 315 LEU B C 1
ATOM 5526 O O . LEU B 1 315 ? 19.359 -17.531 -8.805 1 97.31 315 LEU B O 1
ATOM 5530 N N . SER B 1 316 ? 21.047 -16.297 -9.57 1 94.81 316 SER B N 1
ATOM 5531 C CA . SER B 1 316 ? 20.219 -15.672 -10.586 1 94.81 316 SER B CA 1
ATOM 5532 C C . SER B 1 316 ? 20.422 -16.328 -11.953 1 94.81 316 SER B C 1
ATOM 5534 O O . SER B 1 316 ? 19.828 -15.898 -12.945 1 94.81 316 SER B O 1
ATOM 5536 N N . THR B 1 317 ? 21.188 -17.297 -11.984 1 95.62 317 THR B N 1
ATOM 5537 C CA . THR B 1 317 ? 21.5 -17.953 -13.25 1 95.62 317 THR B CA 1
ATOM 5538 C C . THR B 1 317 ? 20.266 -18.594 -13.852 1 95.62 317 THR B C 1
ATOM 5540 O O . THR B 1 317 ? 19.5 -19.266 -13.148 1 95.62 317 THR B O 1
ATOM 5543 N N . VAL B 1 318 ? 20.047 -18.375 -15.117 1 94.88 318 VAL B N 1
ATOM 5544 C CA . VAL B 1 318 ? 18.938 -18.984 -15.852 1 94.88 318 VAL B CA 1
ATOM 5545 C C . VAL B 1 318 ? 19.484 -19.984 -16.875 1 94.88 318 VAL B C 1
ATOM 5547 O O . VAL B 1 318 ? 20.359 -19.656 -17.672 1 94.88 318 VAL B O 1
ATOM 5550 N N . ARG B 1 319 ? 19 -21.109 -16.859 1 94.62 319 ARG B N 1
ATOM 5551 C CA . ARG B 1 319 ? 19.422 -22.141 -17.812 1 94.62 319 ARG B CA 1
ATOM 5552 C C . ARG B 1 319 ? 18.906 -21.828 -19.203 1 94.62 319 ARG B C 1
ATOM 5554 O O . ARG B 1 319 ? 17.906 -21.109 -19.375 1 94.62 319 ARG B O 1
ATOM 5561 N N . PRO B 1 320 ? 19.625 -22.391 -20.172 1 93.06 320 PRO B N 1
ATOM 5562 C CA . PRO B 1 320 ? 19.109 -22.219 -21.531 1 93.06 320 PRO B CA 1
ATOM 5563 C C . PRO B 1 320 ? 17.703 -22.766 -21.703 1 93.06 320 PRO B C 1
ATOM 5565 O O . PRO B 1 320 ? 17.328 -23.75 -21.062 1 93.06 320 PRO B O 1
ATOM 5568 N N . ALA B 1 321 ? 16.969 -22.172 -22.578 1 92.25 321 ALA B N 1
ATOM 5569 C CA . ALA B 1 321 ? 15.602 -22.594 -22.859 1 92.25 321 ALA B CA 1
ATOM 5570 C C . ALA B 1 321 ? 15.555 -24.062 -23.25 1 92.25 321 ALA B C 1
ATOM 5572 O O . ALA B 1 321 ? 16.453 -24.562 -23.938 1 92.25 321 ALA B O 1
ATOM 5573 N N . GLY B 1 322 ? 14.531 -24.688 -22.859 1 94.69 322 GLY B N 1
ATOM 5574 C CA . GLY B 1 322 ? 14.344 -26.078 -23.234 1 94.69 322 GLY B CA 1
ATOM 5575 C C . GLY B 1 322 ? 14.836 -27.062 -22.188 1 94.69 322 GLY B C 1
ATOM 5576 O O . GLY B 1 322 ? 14.703 -28.281 -22.359 1 94.69 322 GLY B O 1
ATOM 5577 N N . GLN B 1 323 ? 15.391 -26.562 -21.125 1 96.31 323 GLN B N 1
ATOM 5578 C CA . GLN B 1 323 ? 15.883 -27.406 -20.047 1 96.31 323 GLN B CA 1
ATOM 5579 C C . GLN B 1 323 ? 15.031 -27.266 -18.797 1 96.31 323 GLN B C 1
ATOM 5581 O O . GLN B 1 323 ? 14.469 -26.188 -18.547 1 96.31 323 GLN B O 1
ATOM 5586 N N . PRO B 1 324 ? 14.977 -28.422 -18.047 1 97.56 324 PRO B N 1
ATOM 5587 C CA . PRO B 1 324 ? 14.305 -28.297 -16.766 1 97.56 324 PRO B CA 1
ATOM 5588 C C . PRO B 1 324 ? 15.031 -27.344 -15.805 1 97.56 324 PRO B C 1
ATOM 5590 O O . PRO B 1 324 ? 16.203 -27.047 -16.016 1 97.56 324 PRO B O 1
ATOM 5593 N N . VAL B 1 325 ? 14.359 -26.906 -14.789 1 97.56 325 VAL B N 1
ATOM 5594 C CA . VAL B 1 325 ? 14.898 -25.891 -13.883 1 97.56 325 VAL B CA 1
ATOM 5595 C C . VAL B 1 325 ? 16.031 -26.5 -13.062 1 97.56 325 VAL B C 1
ATOM 5597 O O . VAL B 1 325 ? 16.938 -25.781 -12.617 1 97.56 325 VAL B O 1
ATOM 5600 N N . VAL B 1 326 ? 16.047 -27.828 -12.898 1 98.25 326 VAL B N 1
ATOM 5601 C CA . VAL B 1 326 ? 17.047 -28.484 -12.07 1 98.25 326 VAL B CA 1
ATOM 5602 C C . VAL B 1 326 ? 17.344 -29.875 -12.633 1 98.25 326 VAL B C 1
ATOM 5604 O O . VAL B 1 326 ? 16.5 -30.484 -13.297 1 98.25 326 VAL B O 1
ATOM 5607 N N . ASP B 1 327 ? 18.547 -30.359 -12.367 1 97.62 327 ASP B N 1
ATOM 5608 C CA . ASP B 1 327 ? 18.922 -31.688 -12.812 1 97.62 327 ASP B CA 1
ATOM 5609 C C . ASP B 1 327 ? 18.406 -32.75 -11.852 1 97.62 327 ASP B C 1
ATOM 5611 O O . ASP B 1 327 ? 17.969 -33.812 -12.273 1 97.62 327 ASP B O 1
ATOM 5615 N N . ASP B 1 328 ? 18.516 -32.469 -10.609 1 98.06 328 ASP B N 1
ATOM 5616 C CA . ASP B 1 328 ? 18.125 -33.406 -9.562 1 98.06 328 ASP B CA 1
ATOM 5617 C C . ASP B 1 328 ? 16.969 -32.875 -8.719 1 98.06 328 ASP B C 1
ATOM 5619 O O . ASP B 1 328 ? 17.188 -32.094 -7.797 1 98.06 328 ASP B O 1
ATOM 5623 N N . TRP B 1 329 ? 15.789 -33.406 -8.93 1 98.38 329 TRP B N 1
ATOM 5624 C CA . TRP B 1 329 ? 14.578 -32.938 -8.281 1 98.38 329 TRP B CA 1
ATOM 5625 C C . TRP B 1 329 ? 14.57 -33.312 -6.797 1 98.38 329 TRP B C 1
ATOM 5627 O O . TRP B 1 329 ? 13.992 -32.594 -5.977 1 98.38 329 TRP B O 1
ATOM 5637 N N . LYS B 1 330 ? 15.125 -34.406 -6.43 1 98 330 LYS B N 1
ATOM 5638 C CA . LYS B 1 330 ? 15.234 -34.781 -5.023 1 98 330 LYS B CA 1
ATOM 5639 C C . LYS B 1 330 ? 16.094 -33.781 -4.258 1 98 330 LYS B C 1
ATOM 5641 O O . LYS B 1 330 ? 15.797 -33.438 -3.111 1 98 330 LYS B O 1
ATOM 5646 N N . CYS B 1 331 ? 17.172 -33.406 -4.93 1 98.31 331 CYS B N 1
ATOM 5647 C CA . CYS B 1 331 ? 18.031 -32.375 -4.332 1 98.31 331 CYS B CA 1
ATOM 5648 C C . CYS B 1 331 ? 17.25 -31.094 -4.098 1 98.31 331 CYS B C 1
ATOM 5650 O O . CYS B 1 331 ? 17.328 -30.5 -3.021 1 98.31 331 CYS B O 1
ATOM 5652 N N . LEU B 1 332 ? 16.484 -30.656 -5.094 1 98.44 332 LEU B N 1
ATOM 5653 C CA . LEU B 1 332 ? 15.703 -29.422 -4.977 1 98.44 332 LEU B CA 1
ATOM 5654 C C . LEU B 1 332 ? 14.75 -29.5 -3.783 1 98.44 332 LEU B C 1
ATOM 5656 O O . LEU B 1 332 ? 14.688 -28.578 -2.977 1 98.44 332 LEU B O 1
ATOM 5660 N N . LYS B 1 333 ? 14.008 -30.594 -3.689 1 98.31 333 LYS B N 1
ATOM 5661 C CA . LYS B 1 333 ? 13.07 -30.797 -2.584 1 98.31 333 LYS B CA 1
ATOM 5662 C C . LYS B 1 333 ? 13.789 -30.766 -1.24 1 98.31 333 LYS B C 1
ATOM 5664 O O . LYS B 1 333 ? 13.281 -30.188 -0.27 1 98.31 333 LYS B O 1
ATOM 5669 N N . SER B 1 334 ? 14.969 -31.328 -1.202 1 98.25 334 SER B N 1
ATOM 5670 C CA . SER B 1 334 ? 15.766 -31.328 0.022 1 98.25 334 SER B CA 1
ATOM 5671 C C . SER B 1 334 ? 16.219 -29.922 0.395 1 98.25 334 SER B C 1
ATOM 5673 O O . SER B 1 334 ? 16.234 -29.562 1.573 1 98.25 334 SER B O 1
ATOM 5675 N N . MET B 1 335 ? 16.656 -29.172 -0.626 1 98.44 335 MET B N 1
ATOM 5676 C CA . MET B 1 335 ? 17.078 -27.797 -0.375 1 98.44 335 MET B CA 1
ATOM 5677 C C . MET B 1 335 ? 15.922 -26.969 0.177 1 98.44 335 MET B C 1
ATOM 5679 O O . MET B 1 335 ? 16.109 -26.156 1.093 1 98.44 335 MET B O 1
ATOM 5683 N N . VAL B 1 336 ? 14.734 -27.141 -0.39 1 98.38 336 VAL B N 1
ATOM 5684 C CA . VAL B 1 336 ? 13.555 -26.406 0.056 1 98.38 336 VAL B CA 1
ATOM 5685 C C . VAL B 1 336 ? 13.242 -26.766 1.507 1 98.38 336 VAL B C 1
ATOM 5687 O O . VAL B 1 336 ? 13.031 -25.891 2.342 1 98.38 336 VAL B O 1
ATOM 5690 N N . ARG B 1 337 ? 13.219 -28.047 1.812 1 97.88 337 ARG B N 1
ATOM 5691 C CA . ARG B 1 337 ? 12.914 -28.531 3.16 1 97.88 337 ARG B CA 1
ATOM 5692 C C . ARG B 1 337 ? 13.938 -28 4.164 1 97.88 337 ARG B C 1
ATOM 5694 O O . ARG B 1 337 ? 13.578 -27.625 5.285 1 97.88 337 ARG B O 1
ATOM 5701 N N . THR B 1 338 ? 15.195 -28.031 3.756 1 98.12 338 THR B N 1
ATOM 5702 C CA . THR B 1 338 ? 16.266 -27.547 4.629 1 98.12 338 THR B CA 1
ATOM 5703 C C . THR B 1 338 ? 16.094 -26.062 4.926 1 98.12 338 THR B C 1
ATOM 5705 O O . THR B 1 338 ? 16.219 -25.625 6.074 1 98.12 338 THR B O 1
ATOM 5708 N N . PHE B 1 339 ? 15.82 -25.281 3.92 1 98.31 339 PHE B N 1
ATOM 5709 C CA . PHE B 1 339 ? 15.562 -23.875 4.125 1 98.31 339 PHE B CA 1
ATOM 5710 C C . PHE B 1 339 ? 14.43 -23.656 5.121 1 98.31 339 PHE B C 1
ATOM 5712 O O . PHE B 1 339 ? 14.57 -22.906 6.082 1 98.31 339 PHE B O 1
ATOM 5719 N N . GLU B 1 340 ? 13.289 -24.328 4.863 1 98.12 340 GLU B N 1
ATOM 5720 C CA . GLU B 1 340 ? 12.109 -24.125 5.691 1 98.12 340 GLU B CA 1
ATOM 5721 C C . GLU B 1 340 ? 12.352 -24.578 7.129 1 98.12 340 GLU B C 1
ATOM 5723 O O . GLU B 1 340 ? 11.812 -24 8.07 1 98.12 340 GLU B O 1
ATOM 5728 N N . THR B 1 341 ? 13.141 -25.547 7.281 1 97.06 341 THR B N 1
ATOM 5729 C CA . THR B 1 341 ? 13.477 -26.047 8.609 1 97.06 341 THR B CA 1
ATOM 5730 C C . THR B 1 341 ? 14.172 -24.969 9.43 1 97.06 341 THR B C 1
ATOM 5732 O O . THR B 1 341 ? 13.875 -24.797 10.617 1 97.06 341 THR B O 1
ATOM 5735 N N . HIS B 1 342 ? 15.031 -24.219 8.797 1 97.38 342 HIS B N 1
ATOM 5736 C CA . HIS B 1 342 ? 15.883 -23.297 9.539 1 97.38 342 HIS B CA 1
ATOM 5737 C C . HIS B 1 342 ? 15.328 -21.875 9.477 1 97.38 342 HIS B C 1
ATOM 5739 O O . HIS B 1 342 ? 15.523 -21.094 10.406 1 97.38 342 HIS B O 1
ATOM 5745 N N . CYS B 1 343 ? 14.672 -21.594 8.391 1 97.81 343 CYS B N 1
ATOM 5746 C CA . CYS B 1 343 ? 14.352 -20.188 8.164 1 97.81 343 CYS B CA 1
ATOM 5747 C C . CYS B 1 343 ? 12.844 -19.969 8.156 1 97.81 343 CYS B C 1
ATOM 5749 O O . CYS B 1 343 ? 12.383 -18.828 8.047 1 97.81 343 CYS B O 1
ATOM 5751 N N . GLY B 1 344 ? 12.047 -21.016 8.32 1 97.56 344 GLY B N 1
ATOM 5752 C CA . GLY B 1 344 ? 10.602 -20.906 8.289 1 97.56 344 GLY B CA 1
ATOM 5753 C C . GLY B 1 344 ? 10.016 -21.141 6.906 1 97.56 344 GLY B C 1
ATOM 5754 O O . GLY B 1 344 ? 10.75 -21.312 5.938 1 97.56 344 GLY B O 1
ATOM 5755 N N . SER B 1 345 ? 8.719 -21.078 6.832 1 97.19 345 SER B N 1
ATOM 5756 C CA . SER B 1 345 ? 7.984 -21.375 5.602 1 97.19 345 SER B CA 1
ATOM 5757 C C . SER B 1 345 ? 8.352 -20.391 4.492 1 97.19 345 SER B C 1
ATOM 5759 O O . SER B 1 345 ? 8.508 -19.188 4.742 1 97.19 345 SER B O 1
ATOM 5761 N N . LEU B 1 346 ? 8.453 -20.906 3.291 1 95.62 346 LEU B N 1
ATOM 5762 C CA . LEU B 1 346 ? 8.633 -20.062 2.109 1 95.62 346 LEU B CA 1
ATOM 5763 C C . LEU B 1 346 ? 7.352 -19.297 1.796 1 95.62 346 LEU B C 1
ATOM 5765 O O . LEU B 1 346 ? 7.402 -18.219 1.192 1 95.62 346 LEU B O 1
ATOM 5769 N N . SER B 1 347 ? 6.242 -19.812 2.27 1 94.25 347 SER B N 1
ATOM 5770 C CA . SER B 1 347 ? 4.941 -19.281 1.863 1 94.25 347 SER B CA 1
ATOM 5771 C C . SER B 1 347 ? 4.824 -19.219 0.345 1 94.25 347 SER B C 1
ATOM 5773 O O . SER B 1 347 ? 5.645 -19.797 -0.374 1 94.25 347 SER B O 1
ATOM 5775 N N . GLN B 1 348 ? 3.781 -18.641 -0.195 1 93.88 348 GLN B N 1
ATOM 5776 C CA . GLN B 1 348 ? 3.561 -18.547 -1.634 1 93.88 348 GLN B CA 1
ATOM 5777 C C . GLN B 1 348 ? 4.586 -17.609 -2.283 1 93.88 348 GLN B C 1
ATOM 5779 O O . GLN B 1 348 ? 5.07 -17.891 -3.383 1 93.88 348 GLN B O 1
ATOM 5784 N N . TYR B 1 349 ? 4.98 -16.547 -1.576 1 95.56 349 TYR B N 1
ATOM 5785 C CA . TYR B 1 349 ? 5.922 -15.594 -2.143 1 95.56 349 TYR B CA 1
ATOM 5786 C C . TYR B 1 349 ? 7.289 -16.234 -2.355 1 95.56 349 TYR B C 1
ATOM 5788 O O . TYR B 1 349 ? 7.977 -15.93 -3.332 1 95.56 349 TYR B O 1
ATOM 5796 N N . GLY B 1 350 ? 7.66 -17.109 -1.463 1 96.5 350 GLY B N 1
ATOM 5797 C CA . GLY B 1 350 ? 8.984 -17.719 -1.485 1 96.5 350 GLY B CA 1
ATOM 5798 C C . GLY B 1 350 ? 9.219 -18.578 -2.707 1 96.5 350 GLY B C 1
ATOM 5799 O O . GLY B 1 350 ? 10.359 -18.906 -3.035 1 96.5 350 GLY B O 1
ATOM 5800 N N . MET B 1 351 ? 8.109 -18.891 -3.424 1 97.12 351 MET B N 1
ATOM 5801 C CA . MET B 1 351 ? 8.242 -19.656 -4.656 1 97.12 351 MET B CA 1
ATOM 5802 C C . MET B 1 351 ? 9.086 -18.906 -5.68 1 97.12 351 MET B C 1
ATOM 5804 O O . MET B 1 351 ? 9.633 -19.516 -6.602 1 97.12 351 MET B O 1
ATOM 5808 N N . THR B 1 352 ? 9.242 -17.641 -5.477 1 95.62 352 THR B N 1
ATOM 5809 C CA . THR B 1 352 ? 10.047 -16.812 -6.375 1 95.62 352 THR B CA 1
ATOM 5810 C C . THR B 1 352 ? 11.516 -17.234 -6.328 1 95.62 352 THR B C 1
ATOM 5812 O O . THR B 1 352 ? 12.266 -16.984 -7.27 1 95.62 352 THR B O 1
ATOM 5815 N N . HIS B 1 353 ? 11.906 -17.984 -5.27 1 97.31 353 HIS B N 1
ATOM 5816 C CA . HIS B 1 353 ? 13.312 -18.312 -5.062 1 97.31 353 HIS B CA 1
ATOM 5817 C C . HIS B 1 353 ? 13.609 -19.75 -5.445 1 97.31 353 HIS B C 1
ATOM 5819 O O . HIS B 1 353 ? 14.695 -20.266 -5.172 1 97.31 353 HIS B O 1
ATOM 5825 N N . MET B 1 354 ? 12.672 -20.375 -6.102 1 98.19 354 MET B N 1
ATOM 5826 C CA . MET B 1 354 ? 12.867 -21.781 -6.457 1 98.19 354 MET B CA 1
ATOM 5827 C C . MET B 1 354 ? 14.023 -21.938 -7.441 1 98.19 354 MET B C 1
ATOM 5829 O O . MET B 1 354 ? 14.742 -22.938 -7.402 1 98.19 354 MET B O 1
ATOM 5833 N N . ARG B 1 355 ? 14.234 -20.984 -8.312 1 97.94 355 ARG B N 1
ATOM 5834 C CA . ARG B 1 355 ? 15.375 -21.031 -9.219 1 97.94 355 ARG B CA 1
ATOM 5835 C C . ARG B 1 355 ? 16.688 -20.984 -8.438 1 97.94 355 ARG B C 1
ATOM 5837 O O . ARG B 1 355 ? 17.641 -21.672 -8.789 1 97.94 355 ARG B O 1
ATOM 5844 N N . SER B 1 356 ? 16.734 -20.094 -7.434 1 98.38 356 SER B N 1
ATOM 5845 C CA . SER B 1 356 ? 17.922 -20.016 -6.59 1 98.38 356 SER B CA 1
ATOM 5846 C C . SER B 1 356 ? 18.234 -21.359 -5.945 1 98.38 356 SER B C 1
ATOM 5848 O O . SER B 1 356 ? 19.391 -21.797 -5.938 1 98.38 356 SER B O 1
ATOM 5850 N N . LEU B 1 357 ? 17.234 -22 -5.434 1 98.69 357 LEU B N 1
ATOM 5851 C CA . LEU B 1 357 ? 17.422 -23.281 -4.766 1 98.69 357 LEU B CA 1
ATOM 5852 C C . LEU B 1 357 ? 17.812 -24.375 -5.766 1 98.69 357 LEU B C 1
ATOM 5854 O O . LEU B 1 357 ? 18.625 -25.234 -5.445 1 98.69 357 LEU B O 1
ATOM 5858 N N . ALA B 1 358 ? 17.234 -24.297 -6.945 1 98.56 358 ALA B N 1
ATOM 5859 C CA . ALA B 1 358 ? 17.625 -25.203 -8.016 1 98.56 358 ALA B CA 1
ATOM 5860 C C . ALA B 1 358 ? 19.094 -25.016 -8.383 1 98.56 358 ALA B C 1
ATOM 5862 O O . ALA B 1 358 ? 19.828 -26 -8.562 1 98.56 358 ALA B O 1
ATOM 5863 N N . ASN B 1 359 ? 19.469 -23.766 -8.477 1 98.62 359 ASN B N 1
ATOM 5864 C CA . ASN B 1 359 ? 20.859 -23.438 -8.812 1 98.62 359 ASN B CA 1
ATOM 5865 C C . ASN B 1 359 ? 21.828 -23.922 -7.734 1 98.62 359 ASN B C 1
ATOM 5867 O O . ASN B 1 359 ? 22.938 -24.359 -8.039 1 98.62 359 ASN B O 1
ATOM 5871 N N . ILE B 1 360 ? 21.438 -23.828 -6.531 1 98.62 360 ILE B N 1
ATOM 5872 C CA . ILE B 1 360 ? 22.25 -24.328 -5.422 1 98.62 360 ILE B CA 1
ATOM 5873 C C . ILE B 1 360 ? 22.453 -25.828 -5.578 1 98.62 360 ILE B C 1
ATOM 5875 O O . ILE B 1 360 ? 23.578 -26.328 -5.418 1 98.62 360 ILE B O 1
ATOM 5879 N N . CYS B 1 361 ? 21.422 -26.547 -5.934 1 97.88 361 CYS B N 1
ATOM 5880 C CA . CYS B 1 361 ? 21.531 -27.984 -6.195 1 97.88 361 CYS B CA 1
ATOM 5881 C C . CYS B 1 361 ? 22.484 -28.25 -7.352 1 97.88 361 CYS B C 1
ATOM 5883 O O . CYS B 1 361 ? 23.375 -29.094 -7.246 1 97.88 361 CYS B O 1
ATOM 5885 N N . ASP B 1 362 ? 22.312 -27.547 -8.367 1 97.88 362 ASP B N 1
ATOM 5886 C CA . ASP B 1 362 ? 23.078 -27.781 -9.586 1 97.88 362 ASP B CA 1
ATOM 5887 C C . ASP B 1 362 ? 24.547 -27.406 -9.398 1 97.88 362 ASP B C 1
ATOM 5889 O O . ASP B 1 362 ? 25.406 -27.875 -10.148 1 97.88 362 ASP B O 1
ATOM 5893 N N . ALA B 1 363 ? 24.797 -26.562 -8.414 1 98.12 363 ALA B N 1
ATOM 5894 C CA . ALA B 1 363 ? 26.172 -26.172 -8.109 1 98.12 363 ALA B CA 1
ATOM 5895 C C . ALA B 1 363 ? 26.859 -27.219 -7.246 1 98.12 363 ALA B C 1
ATOM 5897 O O . ALA B 1 363 ? 28.031 -27.062 -6.902 1 98.12 363 ALA B O 1
ATOM 5898 N N . GLY B 1 364 ? 26.188 -28.234 -6.852 1 97.75 364 GLY B N 1
ATOM 5899 C CA . GLY B 1 364 ? 26.781 -29.359 -6.148 1 97.75 364 GLY B CA 1
ATOM 5900 C C . GLY B 1 364 ? 26.766 -29.203 -4.641 1 97.75 364 GLY B C 1
ATOM 5901 O O . GLY B 1 364 ? 27.469 -29.922 -3.926 1 97.75 364 GLY B O 1
ATOM 5902 N N . ILE B 1 365 ? 26.031 -28.297 -4.133 1 98.25 365 ILE B N 1
ATOM 5903 C CA . ILE B 1 365 ? 25.922 -28.062 -2.693 1 98.25 365 ILE B CA 1
ATOM 5904 C C . ILE B 1 365 ? 25.203 -29.234 -2.037 1 98.25 365 ILE B C 1
ATOM 5906 O O . ILE B 1 365 ? 24.141 -29.672 -2.521 1 98.25 365 ILE B O 1
ATOM 5910 N N . THR B 1 366 ? 25.719 -29.734 -0.929 1 97.69 366 THR B N 1
ATOM 5911 C CA . THR B 1 366 ? 25.109 -30.844 -0.212 1 97.69 366 THR B CA 1
ATOM 5912 C C . THR B 1 366 ? 24.047 -30.328 0.762 1 97.69 366 THR B C 1
ATOM 5914 O O . THR B 1 366 ? 24 -29.141 1.071 1 97.69 366 THR B O 1
ATOM 5917 N N . THR B 1 367 ? 23.188 -31.234 1.198 1 97.5 367 THR B N 1
ATOM 5918 C CA . THR B 1 367 ? 22.156 -30.875 2.17 1 97.5 367 THR B CA 1
ATOM 5919 C C . THR B 1 367 ? 22.797 -30.359 3.459 1 97.5 367 THR B C 1
ATOM 5921 O O . THR B 1 367 ? 22.25 -29.453 4.105 1 97.5 367 THR B O 1
ATOM 5924 N N . GLU B 1 368 ? 23.922 -30.875 3.832 1 98 368 GLU B N 1
ATOM 5925 C CA . GLU B 1 368 ? 24.625 -30.453 5.039 1 98 368 GLU B CA 1
ATOM 5926 C C . GLU B 1 368 ? 25.156 -29.031 4.902 1 98 368 GLU B C 1
ATOM 5928 O O . GLU B 1 368 ? 25.047 -28.234 5.836 1 98 368 GLU B O 1
ATOM 5933 N N . GLN B 1 369 ? 25.688 -28.797 3.781 1 98.44 369 GLN B N 1
ATOM 5934 C CA . GLN B 1 369 ? 26.172 -27.438 3.527 1 98.44 369 GLN B CA 1
ATOM 5935 C C . GLN B 1 369 ? 25.031 -26.422 3.539 1 98.44 369 GLN B C 1
ATOM 5937 O O . GLN B 1 369 ? 25.172 -25.328 4.094 1 98.44 369 GLN B O 1
ATOM 5942 N N . MET B 1 370 ? 23.984 -26.844 2.936 1 98.56 370 MET B N 1
ATOM 5943 C CA . MET B 1 370 ? 22.812 -25.969 2.918 1 98.56 370 MET B CA 1
ATOM 5944 C C . MET B 1 370 ? 22.281 -25.75 4.328 1 98.56 370 MET B C 1
ATOM 5946 O O . MET B 1 370 ? 21.859 -24.641 4.672 1 98.56 370 MET B O 1
ATOM 5950 N N . ALA B 1 371 ? 22.266 -26.797 5.113 1 98.25 371 ALA B N 1
ATOM 5951 C CA . ALA B 1 371 ? 21.797 -26.703 6.492 1 98.25 371 ALA B CA 1
ATOM 5952 C C . ALA B 1 371 ? 22.656 -25.734 7.297 1 98.25 371 ALA B C 1
ATOM 5954 O O . ALA B 1 371 ? 22.141 -24.922 8.078 1 98.25 371 ALA B O 1
ATOM 5955 N N . GLU B 1 372 ? 23.922 -25.797 7.094 1 98.25 372 GLU B N 1
ATOM 5956 C CA . GLU B 1 372 ? 24.844 -24.906 7.801 1 98.25 372 GLU B CA 1
ATOM 5957 C C . GLU B 1 372 ? 24.625 -23.453 7.395 1 98.25 372 GLU B C 1
ATOM 5959 O O . GLU B 1 372 ? 24.547 -22.562 8.25 1 98.25 372 GLU B O 1
ATOM 5964 N N . ALA B 1 373 ? 24.547 -23.281 6.102 1 98.5 373 ALA B N 1
ATOM 5965 C CA . ALA B 1 373 ? 24.344 -21.922 5.598 1 98.5 373 ALA B CA 1
ATOM 5966 C C . ALA B 1 373 ? 23 -21.359 6.07 1 98.5 373 ALA B C 1
ATOM 5968 O O . ALA B 1 373 ? 22.922 -20.188 6.465 1 98.5 373 ALA B O 1
ATOM 5969 N N . SER B 1 374 ? 21.969 -22.156 6.027 1 98.38 374 SER B N 1
ATOM 5970 C CA . SER B 1 374 ? 20.641 -21.719 6.441 1 98.38 374 SER B CA 1
ATOM 5971 C C . SER B 1 374 ? 20.594 -21.422 7.938 1 98.38 374 SER B C 1
ATOM 5973 O O . SER B 1 374 ? 19.969 -20.438 8.359 1 98.38 374 SER B O 1
ATOM 5975 N N . ALA B 1 375 ? 21.234 -22.234 8.719 1 97.62 375 ALA B N 1
ATOM 5976 C CA . ALA B 1 375 ? 21.281 -22.016 10.164 1 97.62 375 ALA B CA 1
ATOM 5977 C C . ALA B 1 375 ? 22.016 -20.719 10.5 1 97.62 375 ALA B C 1
ATOM 5979 O O . ALA B 1 375 ? 21.656 -20.031 11.469 1 97.62 375 ALA B O 1
ATOM 5980 N N . GLN B 1 376 ? 23.047 -20.422 9.734 1 97.38 376 GLN B N 1
ATOM 5981 C CA . GLN B 1 376 ? 23.781 -19.188 9.953 1 97.38 376 GLN B CA 1
ATOM 5982 C C . GLN B 1 376 ? 22.969 -17.969 9.516 1 97.38 376 GLN B C 1
ATOM 5984 O O . GLN B 1 376 ? 23 -16.922 10.156 1 97.38 376 GLN B O 1
ATOM 5989 N N . ALA B 1 377 ? 22.281 -18.172 8.406 1 97.31 377 ALA B N 1
ATOM 5990 C CA . ALA B 1 377 ? 21.484 -17.078 7.863 1 97.31 377 ALA B CA 1
ATOM 5991 C C . ALA B 1 377 ? 20.25 -16.812 8.734 1 97.31 377 ALA B C 1
ATOM 5993 O O . ALA B 1 377 ? 19.766 -15.68 8.805 1 97.31 377 ALA B O 1
ATOM 5994 N N . CYS B 1 378 ? 19.719 -17.828 9.328 1 97.25 378 CYS B N 1
ATOM 5995 C CA . CYS B 1 378 ? 18.531 -17.734 10.156 1 97.25 378 CYS B CA 1
ATOM 5996 C C . CYS B 1 378 ? 18.781 -18.312 11.547 1 97.25 378 CYS B C 1
ATOM 5998 O O . CYS B 1 378 ? 18.344 -19.422 11.859 1 97.25 378 CYS B O 1
ATOM 6000 N N . PRO B 1 379 ? 19.328 -17.422 12.398 1 91.69 379 PRO B N 1
ATOM 6001 C CA . PR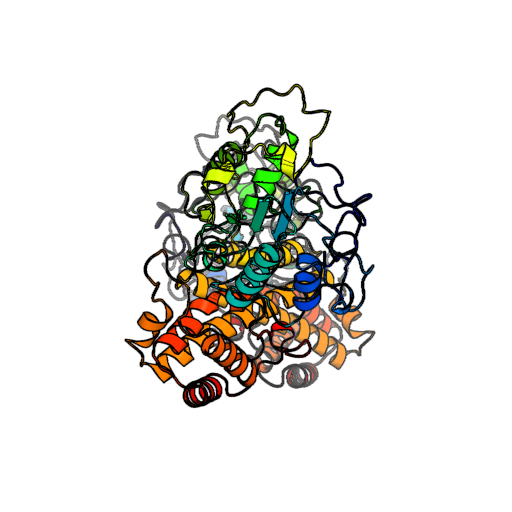O B 1 379 ? 19.547 -17.922 13.766 1 91.69 379 PRO B CA 1
ATOM 6002 C C . PRO B 1 379 ? 18.266 -18.312 14.477 1 91.69 379 PRO B C 1
ATOM 6004 O O . PRO B 1 379 ? 18.281 -19.125 15.398 1 91.69 379 PRO B O 1
ATOM 6007 N N . SER B 1 380 ? 17.141 -17.641 14.07 1 91.62 380 SER B N 1
ATOM 6008 C CA . SER B 1 380 ? 15.812 -18.016 14.547 1 91.62 380 SER B CA 1
ATOM 6009 C C . SER B 1 380 ? 14.766 -17.828 13.461 1 91.62 380 SER B C 1
ATOM 6011 O O . SER B 1 380 ? 14.953 -17.047 12.531 1 91.62 380 SER B O 1
ATOM 6013 N N . VAL B 1 381 ? 13.734 -18.641 13.562 1 89.75 381 VAL B N 1
ATOM 6014 C CA . VAL B 1 381 ? 12.594 -18.469 12.664 1 89.75 381 VAL B CA 1
ATOM 6015 C C . VAL B 1 381 ? 11.703 -17.344 13.164 1 89.75 381 VAL B C 1
ATOM 6017 O O . VAL B 1 381 ? 11.289 -17.328 14.32 1 89.75 381 VAL B O 1
ATOM 6020 N N . PRO B 1 382 ? 11.477 -16.422 12.289 1 90.94 382 PRO B N 1
ATOM 6021 C CA . PRO B 1 382 ? 10.602 -15.328 12.727 1 90.94 382 PRO B CA 1
ATOM 6022 C C . PRO B 1 382 ? 9.234 -15.828 13.195 1 90.94 382 PRO B C 1
ATOM 6024 O O . PRO B 1 382 ? 8.672 -16.75 12.602 1 90.94 382 PRO B O 1
ATOM 6027 N N . ALA B 1 383 ? 8.742 -15.156 14.234 1 88 383 ALA B N 1
ATOM 6028 C CA . ALA B 1 383 ? 7.41 -15.484 14.742 1 88 383 ALA B CA 1
ATOM 6029 C C . ALA B 1 383 ? 6.324 -14.789 13.922 1 88 383 ALA B C 1
ATOM 6031 O O . ALA B 1 383 ? 5.965 -13.648 14.203 1 88 383 ALA B O 1
ATOM 6032 N N . SER B 1 384 ? 5.906 -15.312 12.883 1 90.88 384 SER B N 1
ATOM 6033 C CA . SER B 1 384 ? 4.871 -14.789 12 1 90.88 384 SER B CA 1
ATOM 6034 C C . SER B 1 384 ? 4.02 -15.906 11.414 1 90.88 384 SER B C 1
ATOM 6036 O O . SER B 1 384 ? 4.508 -17.016 11.203 1 90.88 384 SER B O 1
ATOM 6038 N N . PRO B 1 385 ? 2.787 -15.562 11.203 1 91.12 385 PRO B N 1
ATOM 6039 C CA . PRO B 1 385 ? 1.935 -16.562 10.57 1 91.12 385 PRO B CA 1
ATOM 6040 C C . PRO B 1 385 ? 2.457 -17.016 9.203 1 91.12 385 PRO B C 1
ATOM 6042 O O . PRO B 1 385 ? 2.234 -18.156 8.797 1 91.12 385 PRO B O 1
ATOM 6045 N N . TRP B 1 386 ? 3.225 -16.234 8.562 1 93.38 386 TRP B N 1
ATOM 6046 C CA . TRP B 1 386 ? 3.719 -16.531 7.219 1 93.38 386 TRP B CA 1
ATOM 6047 C C . TRP B 1 386 ? 4.918 -17.469 7.277 1 93.38 386 TRP B C 1
ATOM 6049 O O . TRP B 1 386 ? 5.199 -18.188 6.316 1 93.38 386 TRP B O 1
ATOM 6059 N N . SER B 1 387 ? 5.602 -17.453 8.438 1 93.19 387 SER B N 1
ATOM 6060 C CA . SER B 1 387 ? 6.789 -18.297 8.594 1 93.19 387 SER B CA 1
ATOM 6061 C C . SER B 1 387 ? 6.445 -19.625 9.234 1 93.19 387 SER B C 1
ATOM 6063 O O . SER B 1 387 ? 7.312 -20.5 9.375 1 93.19 387 SER B O 1
ATOM 6065 N N . SER B 1 388 ? 5.207 -19.797 9.57 1 92.62 388 SER B N 1
ATOM 6066 C CA . SER B 1 388 ? 4.781 -20.969 10.312 1 92.62 388 SER B CA 1
ATOM 6067 C C . SER B 1 388 ? 4.812 -22.219 9.43 1 92.62 388 SER B C 1
ATOM 6069 O O . SER B 1 388 ? 4.438 -22.172 8.258 1 92.62 388 SER B O 1
ATOM 6071 N N . LEU B 1 389 ? 5.195 -23.328 9.992 1 92.81 389 LEU B N 1
ATOM 6072 C CA . LEU B 1 389 ? 5.223 -24.625 9.305 1 92.81 389 LEU B CA 1
ATOM 6073 C C . LEU B 1 389 ? 4.145 -25.547 9.852 1 92.81 389 LEU B C 1
ATOM 6075 O O . LEU B 1 389 ? 4.258 -26.766 9.742 1 92.81 389 LEU B O 1
ATOM 6079 N N . ARG B 1 390 ? 3.178 -24.938 10.391 1 87.62 390 ARG B N 1
ATOM 6080 C CA . ARG B 1 390 ? 2.111 -25.703 11.023 1 87.62 390 ARG B CA 1
ATOM 6081 C C . ARG B 1 390 ? 1.39 -26.578 9.992 1 87.62 390 ARG B C 1
ATOM 6083 O O . ARG B 1 390 ? 0.902 -27.656 10.32 1 87.62 390 ARG B O 1
ATOM 6090 N N . ARG B 1 391 ? 1.35 -26.219 8.812 1 88.06 391 ARG B N 1
ATOM 6091 C CA . ARG B 1 391 ? 0.635 -26.953 7.773 1 88.06 391 ARG B CA 1
ATOM 6092 C C . ARG B 1 391 ? 1.566 -27.906 7.043 1 88.06 391 ARG B C 1
ATOM 6094 O O . ARG B 1 391 ? 1.153 -28.578 6.098 1 88.06 391 ARG B O 1
ATOM 6101 N N . GLY B 1 392 ? 2.764 -27.922 7.48 1 92 392 GLY B N 1
ATOM 6102 C CA . GLY B 1 392 ? 3.715 -28.828 6.875 1 92 392 GLY B CA 1
ATOM 6103 C C . GLY B 1 392 ? 4.707 -28.141 5.957 1 92 392 GLY B C 1
ATOM 6104 O O . GLY B 1 392 ? 4.621 -26.938 5.738 1 92 392 GLY B O 1
ATOM 6105 N N . PHE B 1 393 ? 5.59 -28.953 5.445 1 95.88 393 PHE B N 1
ATOM 6106 C CA . PHE B 1 393 ? 6.625 -28.453 4.547 1 95.88 393 PHE B CA 1
ATOM 6107 C C . PHE B 1 393 ? 6.109 -28.391 3.113 1 95.88 393 PHE B C 1
ATOM 6109 O O . PHE B 1 393 ? 5.223 -29.141 2.73 1 95.88 393 PHE B O 1
ATOM 6116 N N . SER B 1 394 ? 6.637 -27.5 2.344 1 95.31 394 SER B N 1
ATOM 6117 C CA . SER B 1 394 ? 6.211 -27.344 0.956 1 95.31 394 SER B CA 1
ATOM 6118 C C . SER B 1 394 ? 6.809 -28.438 0.075 1 95.31 394 SER B C 1
ATOM 6120 O O . SER B 1 394 ? 6.391 -28.609 -1.071 1 95.31 394 SER B O 1
ATOM 6122 N N . ALA B 1 395 ? 7.836 -29.062 0.61 1 95.12 395 ALA B N 1
ATOM 6123 C CA . ALA B 1 395 ? 8.461 -30.188 -0.092 1 95.12 395 ALA B CA 1
ATOM 6124 C C . ALA B 1 395 ? 8.555 -31.406 0.808 1 95.12 395 ALA B C 1
ATOM 6126 O O . ALA B 1 395 ? 8.641 -31.281 2.031 1 95.12 395 ALA B O 1
#

InterPro domains:
  IPR001096 Peptidase C13, legumain [PF01650] (1-231)
  IPR001096 Peptidase C13, legumain [PIRSF019663] (1-395)
  IPR001096 Peptidase C13, legumain [PR00776] (33-48)
  IPR001096 Peptidase C13, legumain [PR00776] (61-80)
  IPR001096 Peptidase C13, legumain [PR00776] (110-126)
  IPR001096 Peptidase C13, legumain [PTHR12000] (1-379)
  IPR043577 Asparaginyl endopeptidase [PIRSF500139] (1-395)
  IPR046427 Legumain prodomain superfamily [G3DSA:1.10.132.130] (255-382)
  IPR048501 Legumain, prodomain [PF20985] (282-378)
  IPR048501 Legumain, prodomain [cd21115] (257-378)

Organism: Punica granatum (NCBI:txid22663)

Radius of gyration: 31.4 Å; Cα contacts (8 Å, |Δi|>4): 1563; chains: 2; bounding box: 56×97×74 Å